Protein AF-0000000067418718 (afdb_homodimer)

pLDDT: mean 87.67, std 13.24, range [21.64, 98.5]

Structure (mmCIF, N/CA/C/O backbone):
data_AF-0000000067418718-model_v1
#
loop_
_entity.id
_entity.type
_entity.pdbx_description
1 polymer 'Predicted protein'
#
loop_
_atom_site.group_PDB
_atom_site.id
_atom_site.type_symbol
_atom_site.label_atom_id
_atom_site.label_alt_id
_atom_site.label_comp_id
_atom_site.label_asym_id
_atom_site.label_entity_id
_atom_site.label_seq_id
_atom_site.pdbx_PDB_ins_code
_atom_site.Cartn_x
_atom_site.Cartn_y
_atom_site.Cartn_z
_atom_site.occupancy
_atom_site.B_iso_or_equiv
_atom_site.auth_seq_id
_atom_site.auth_comp_id
_atom_site.auth_asym_id
_atom_site.auth_atom_id
_atom_site.pdbx_PDB_model_num
ATOM 1 N N . MET A 1 1 ? -21.562 29.672 50.312 1 37.53 1 MET A N 1
ATOM 2 C CA . MET A 1 1 ? -21.938 28.359 49.812 1 37.53 1 MET A CA 1
ATOM 3 C C . MET A 1 1 ? -20.859 27.797 48.875 1 37.53 1 MET A C 1
ATOM 5 O O . MET A 1 1 ? -20.484 28.453 47.906 1 37.53 1 MET A O 1
ATOM 9 N N . GLU A 1 2 ? -19.953 27.062 49.281 1 53.44 2 GLU A N 1
ATOM 10 C CA . GLU A 1 2 ? -18.703 26.547 48.75 1 53.44 2 GLU A CA 1
ATOM 11 C C . GLU A 1 2 ? -18.953 25.797 47.438 1 53.44 2 GLU A C 1
ATOM 13 O O . GLU A 1 2 ? -19.688 24.812 47.406 1 53.44 2 GLU A O 1
ATOM 18 N N . PHE A 1 3 ? -18.938 26.406 46.219 1 62.53 3 PHE A N 1
ATOM 19 C CA . PHE A 1 3 ? -19.281 25.781 44.938 1 62.53 3 PHE A CA 1
ATOM 20 C C . PHE A 1 3 ? -18.203 24.781 44.531 1 62.53 3 PHE A C 1
ATOM 22 O O . PHE A 1 3 ? -17.016 25.125 44.5 1 62.53 3 PHE A O 1
ATOM 29 N N . THR A 1 4 ? -18.562 23.469 44.812 1 78.69 4 THR A N 1
ATOM 30 C CA . THR A 1 4 ? -17.688 22.375 44.375 1 78.69 4 THR A CA 1
ATOM 31 C C . THR A 1 4 ? -18.172 21.797 43.062 1 78.69 4 THR A C 1
ATOM 33 O O . THR A 1 4 ? -19.375 21.625 42.844 1 78.69 4 THR A O 1
ATOM 36 N N . SER A 1 5 ? -17.266 21.812 42.094 1 85.75 5 SER A N 1
ATOM 37 C CA . SER A 1 5 ? -17.594 21.188 40.812 1 85.75 5 SER A CA 1
ATOM 38 C C . SER A 1 5 ? -16.875 19.859 40.656 1 85.75 5 SER A C 1
ATOM 40 O O . SER A 1 5 ? -15.719 19.719 41.062 1 85.75 5 SER A O 1
ATOM 42 N N . LEU A 1 6 ? -17.656 18.828 40.219 1 87.88 6 LEU A N 1
ATOM 43 C CA . LEU A 1 6 ? -17.109 17.516 39.938 1 87.88 6 LEU A CA 1
ATOM 44 C C . LEU A 1 6 ? -17.172 17.219 38.438 1 87.88 6 LEU A C 1
ATOM 46 O O . LEU A 1 6 ? -18.234 17.312 37.812 1 87.88 6 LEU A O 1
ATOM 50 N N . ILE A 1 7 ? -16.031 16.984 37.844 1 90.81 7 ILE A N 1
ATOM 51 C CA . ILE A 1 7 ? -15.945 16.672 36.438 1 90.81 7 ILE A CA 1
ATOM 52 C C . ILE A 1 7 ? -15.367 15.273 36.25 1 90.81 7 ILE A C 1
ATOM 54 O O . ILE A 1 7 ? -14.305 14.961 36.781 1 90.81 7 ILE A O 1
ATOM 58 N N . VAL A 1 8 ? -16.031 14.422 35.531 1 91.56 8 VAL A N 1
ATOM 59 C CA . VAL A 1 8 ? -15.547 13.086 35.188 1 91.56 8 VAL A CA 1
ATOM 60 C C . VAL A 1 8 ? -15.289 13 33.688 1 91.56 8 VAL A C 1
ATOM 62 O O . VAL A 1 8 ? -16.188 13.266 32.875 1 91.56 8 VAL A O 1
ATOM 65 N N . GLU A 1 9 ? -14.07 12.734 33.375 1 92.69 9 GLU A N 1
ATOM 66 C CA . GLU A 1 9 ? -13.672 12.664 31.984 1 92.69 9 GLU A CA 1
ATOM 67 C C . GLU A 1 9 ? -12.977 11.344 31.672 1 92.69 9 GLU A C 1
ATOM 69 O O . GLU A 1 9 ? -12.422 10.703 32.562 1 92.69 9 GLU A O 1
ATOM 74 N N . ARG A 1 10 ? -13.062 10.93 30.469 1 89.62 10 ARG A N 1
ATOM 75 C CA . ARG A 1 10 ? -12.32 9.789 29.938 1 89.62 10 ARG A CA 1
ATOM 76 C C . ARG A 1 10 ? -11.242 10.227 28.969 1 89.62 10 ARG A C 1
ATOM 78 O O . ARG A 1 10 ? -11.508 10.977 28.031 1 89.62 10 ARG A O 1
ATOM 85 N N . ASP A 1 11 ? -10.062 9.836 29.219 1 82.88 11 ASP A N 1
ATOM 86 C CA . ASP A 1 11 ? -8.969 10.258 28.344 1 82.88 11 ASP A CA 1
ATOM 87 C C . ASP A 1 11 ? -8.828 9.328 27.141 1 82.88 11 ASP A C 1
ATOM 89 O O . ASP A 1 11 ? -9.641 8.43 26.953 1 82.88 11 ASP A O 1
ATOM 93 N N . ASP A 1 12 ? -7.855 9.656 26.266 1 74.5 12 ASP A N 1
ATOM 94 C CA . ASP A 1 12 ? -7.656 8.945 25 1 74.5 12 ASP A CA 1
ATOM 95 C C . ASP A 1 12 ? -7.199 7.508 25.266 1 74.5 12 ASP A C 1
ATOM 97 O O . ASP A 1 12 ? -7.293 6.656 24.375 1 74.5 12 ASP A O 1
ATOM 101 N N . THR A 1 13 ? -6.77 7.184 26.422 1 67.31 13 THR A N 1
ATOM 102 C CA . THR A 1 13 ? -6.391 5.824 26.797 1 67.31 13 THR A CA 1
ATOM 103 C C . THR A 1 13 ? -7.535 5.117 27.516 1 67.31 13 THR A C 1
ATOM 105 O O . THR A 1 13 ? -7.344 4.043 28.078 1 67.31 13 THR A O 1
ATOM 108 N N . ASN A 1 14 ? -8.703 5.73 27.625 1 73.75 14 ASN A N 1
ATOM 109 C CA . ASN A 1 14 ? -9.93 5.203 28.203 1 73.75 14 ASN A CA 1
ATOM 110 C C . ASN A 1 14 ? -9.875 5.195 29.719 1 73.75 14 ASN A C 1
ATOM 112 O O . ASN A 1 14 ? -10.578 4.414 30.375 1 73.75 14 ASN A O 1
ATOM 116 N N . ARG A 1 15 ? -9 6.031 30.312 1 77.81 15 ARG A N 1
ATOM 117 C CA . ARG A 1 15 ? -8.969 6.188 31.766 1 77.81 15 ARG A CA 1
ATOM 118 C C . ARG A 1 15 ? -9.953 7.254 32.219 1 77.81 15 ARG A C 1
ATOM 120 O O . ARG A 1 15 ? -10.031 8.336 31.625 1 77.81 15 ARG A O 1
ATOM 127 N N . LYS A 1 16 ? -10.688 6.828 33.219 1 88.62 16 LYS A N 1
ATOM 128 C CA . LYS A 1 16 ? -11.633 7.777 33.812 1 88.62 16 LYS A CA 1
ATOM 129 C C . LYS A 1 16 ? -10.969 8.648 34.875 1 88.62 16 LYS A C 1
ATOM 131 O O . LYS A 1 16 ? -10.375 8.125 35.812 1 88.62 16 LYS A O 1
ATOM 136 N N . ILE A 1 17 ? -10.992 9.93 34.625 1 89.12 17 ILE A N 1
ATOM 137 C CA . ILE A 1 17 ? -10.375 10.883 35.562 1 89.12 17 ILE A CA 1
ATOM 138 C C . ILE A 1 17 ? -11.453 11.742 36.219 1 89.12 17 ILE A C 1
ATOM 140 O O . ILE A 1 17 ? -12.297 12.328 35.531 1 89.12 17 ILE A O 1
ATOM 144 N N . GLU A 1 18 ? -11.469 11.664 37.5 1 90.12 18 GLU A N 1
ATOM 145 C CA . GLU A 1 18 ? -12.375 12.523 38.281 1 90.12 18 GLU A CA 1
ATOM 146 C C . GLU A 1 18 ? -11.648 13.75 38.812 1 90.12 18 GLU A C 1
ATOM 148 O O . GLU A 1 18 ? -10.633 13.617 39.5 1 90.12 18 GLU A O 1
ATOM 153 N N . THR A 1 19 ? -12.102 14.914 38.406 1 89.31 19 THR A N 1
ATOM 154 C CA . THR A 1 19 ? -11.508 16.156 38.875 1 89.31 19 THR A CA 1
ATOM 155 C C . THR A 1 19 ? -12.508 16.938 39.75 1 89.31 19 THR A C 1
ATOM 157 O O . THR A 1 19 ? -13.609 17.25 39.281 1 89.31 19 THR A O 1
ATOM 160 N N . ARG A 1 20 ? -12.109 17.172 40.969 1 87.31 20 ARG A N 1
ATOM 161 C CA . ARG A 1 20 ? -12.898 17.984 41.875 1 87.31 20 ARG A CA 1
ATOM 162 C C . ARG A 1 20 ? -12.305 19.375 42.031 1 87.31 20 ARG A C 1
ATOM 164 O O . ARG A 1 20 ? -11.117 19.516 42.312 1 87.31 20 ARG A O 1
ATOM 171 N N . ILE A 1 21 ? -13.094 20.328 41.719 1 84.5 21 ILE A N 1
ATOM 172 C CA . ILE A 1 21 ? -12.633 21.703 41.844 1 84.5 21 ILE A CA 1
ATOM 173 C C . ILE A 1 21 ? -13.305 22.375 43.031 1 84.5 21 ILE A C 1
ATOM 175 O O . ILE A 1 21 ? -14.531 22.5 43.062 1 84.5 21 ILE A O 1
ATOM 179 N N . LYS A 1 22 ? -12.523 22.656 44.031 1 78.88 22 LYS A N 1
ATOM 180 C CA . LYS A 1 22 ? -12.984 23.328 45.25 1 78.88 22 LYS A CA 1
ATOM 181 C C . LYS A 1 22 ? -12.125 24.562 45.531 1 78.88 22 LYS A C 1
ATOM 183 O O . LYS A 1 22 ? -10.898 24.469 45.594 1 78.88 22 LYS A O 1
ATOM 188 N N . ASN A 1 23 ? -12.773 25.672 45.875 1 72 23 ASN A N 1
ATOM 189 C CA . ASN A 1 23 ? -12.133 26.938 46.25 1 72 23 ASN A CA 1
ATOM 190 C C . ASN A 1 23 ? -10.898 27.219 45.375 1 72 23 ASN A C 1
ATOM 192 O O . ASN A 1 23 ? -9.836 27.547 45.906 1 72 23 ASN A O 1
ATOM 196 N N . GLY A 1 24 ? -11.07 26.969 44 1 67.12 24 GLY A N 1
ATOM 197 C CA . GLY A 1 24 ? -10 27.312 43.062 1 67.12 24 GLY A CA 1
ATOM 198 C C . GLY A 1 24 ? -8.938 26.234 42.969 1 67.12 24 GLY A C 1
ATOM 199 O O . GLY A 1 24 ? -7.984 26.375 42.188 1 67.12 24 GLY A O 1
ATOM 200 N N . LYS A 1 25 ? -8.992 25.219 43.781 1 77.75 25 LYS A N 1
ATOM 201 C CA . LYS A 1 25 ? -8.023 24.141 43.719 1 77.75 25 LYS A CA 1
ATOM 202 C C . LYS A 1 25 ? -8.625 22.891 43.062 1 77.75 25 LYS A C 1
ATOM 204 O O . LYS A 1 25 ? -9.727 22.484 43.438 1 77.75 25 LYS A O 1
ATOM 209 N N . ALA A 1 26 ? -7.988 22.469 41.969 1 81.75 26 ALA A N 1
ATOM 210 C CA . ALA A 1 26 ? -8.438 21.266 41.281 1 81.75 26 ALA A CA 1
ATOM 211 C C . ALA A 1 26 ? -7.715 20.031 41.781 1 81.75 26 ALA A C 1
ATOM 213 O O . ALA A 1 26 ? -6.488 20.016 41.906 1 81.75 26 ALA A O 1
ATOM 214 N N . THR A 1 27 ? -8.406 19.031 42.344 1 82.62 27 THR A N 1
ATOM 215 C CA . THR A 1 27 ? -7.852 17.75 42.719 1 82.62 27 THR A CA 1
ATOM 216 C C . THR A 1 27 ? -8.25 16.656 41.719 1 82.62 27 THR A C 1
ATOM 218 O O . THR A 1 27 ? -9.43 16.516 41.406 1 82.62 27 THR A O 1
ATOM 221 N N . ARG A 1 28 ? -7.195 16.141 41.125 1 83.69 28 ARG A N 1
ATOM 222 C CA . ARG A 1 28 ? -7.422 15.109 40.125 1 83.69 28 ARG A CA 1
ATOM 223 C C . ARG A 1 28 ? -7.25 13.719 40.719 1 83.69 28 ARG A C 1
ATOM 225 O O . ARG A 1 28 ? -6.305 13.469 41.469 1 83.69 28 ARG A O 1
ATOM 232 N N . GLY A 1 29 ? -8.242 12.852 40.656 1 77.31 29 GLY A N 1
ATOM 233 C CA . GLY A 1 29 ? -8.148 11.453 41.062 1 77.31 29 GLY A CA 1
ATOM 234 C C . GLY A 1 29 ? -8.5 10.492 39.938 1 77.31 29 GLY A C 1
ATOM 235 O O . GLY A 1 29 ? -9.375 10.773 39.125 1 77.31 29 GLY A O 1
ATOM 236 N N . GLU A 1 30 ? -7.629 9.562 39.625 1 73.56 30 GLU A N 1
ATOM 237 C CA . GLU A 1 30 ? -7.914 8.5 38.656 1 73.56 30 GLU A CA 1
ATOM 238 C C . GLU A 1 30 ? -8.898 7.488 39.25 1 73.56 30 GLU A C 1
ATOM 240 O O . GLU A 1 30 ? -8.773 7.082 40.406 1 73.56 30 GLU A O 1
ATOM 245 N N . VAL A 1 31 ? -10.094 7.453 38.688 1 62.5 31 VAL A N 1
ATOM 246 C CA . VAL A 1 31 ? -10.953 6.348 39.094 1 62.5 31 VAL A CA 1
ATOM 247 C C . VAL A 1 31 ? -10.406 5.035 38.531 1 62.5 31 VAL A C 1
ATOM 249 O O . VAL A 1 31 ? -10.422 4.824 37.312 1 62.5 31 VAL A O 1
ATOM 252 N N . LEU A 1 32 ? -9.352 4.66 38.969 1 51.22 32 LEU A N 1
ATOM 253 C CA . LEU A 1 32 ? -8.812 3.379 38.5 1 51.22 32 LEU A CA 1
ATOM 254 C C . LEU A 1 32 ? -9.891 2.297 38.531 1 51.22 32 LEU A C 1
ATOM 256 O O . LEU A 1 32 ? -10.617 2.172 39.531 1 51.22 32 LEU A O 1
ATOM 260 N N . ASP A 1 33 ? -10.531 1.974 37.469 1 46.59 33 ASP A N 1
ATOM 261 C CA . ASP A 1 33 ? -11.148 0.666 37.656 1 46.59 33 ASP A CA 1
ATOM 262 C C . ASP A 1 33 ? -10.258 -0.262 38.469 1 46.59 33 ASP A C 1
ATOM 264 O O . ASP A 1 33 ? -9.031 -0.227 38.344 1 46.59 33 ASP A O 1
ATOM 268 N N . ALA A 1 34 ? -10.719 -0.677 39.594 1 40.41 34 ALA A N 1
ATOM 269 C CA . ALA A 1 34 ? -10.062 -1.543 40.562 1 40.41 34 ALA A CA 1
ATOM 270 C C . ALA A 1 34 ? -9.148 -2.555 39.875 1 40.41 34 ALA A C 1
ATOM 272 O O . ALA A 1 34 ? -8.305 -3.182 40.531 1 40.41 34 ALA A O 1
ATOM 273 N N . HIS A 1 35 ? -9.578 -3.051 38.688 1 40.84 35 HIS A N 1
ATOM 274 C CA . HIS A 1 35 ? -8.891 -4.258 38.25 1 40.84 35 HIS A CA 1
ATOM 275 C C . HIS A 1 35 ? -7.512 -3.934 37.688 1 40.84 35 HIS A C 1
ATOM 277 O O . HIS A 1 35 ? -6.887 -4.777 37.031 1 40.84 35 HIS A O 1
ATOM 283 N N . SER A 1 36 ? -7.223 -2.734 37.469 1 44.38 36 SER A N 1
ATOM 284 C CA . SER A 1 36 ? -5.891 -2.559 36.875 1 44.38 36 SER A CA 1
ATOM 285 C C . SER A 1 36 ? -4.805 -2.955 37.875 1 44.38 36 SER A C 1
ATOM 287 O O . SER A 1 36 ? -4.457 -2.18 38.781 1 44.38 36 SER A O 1
ATOM 289 N N . ASN A 1 37 ? -4.93 -4.035 38.469 1 41.25 37 ASN A N 1
ATOM 290 C CA . ASN A 1 37 ? -3.863 -4.566 39.312 1 41.25 37 ASN A CA 1
ATOM 291 C C . ASN A 1 37 ? -2.488 -4.332 38.688 1 41.25 37 ASN A C 1
ATOM 293 O O . ASN A 1 37 ? -2.352 -4.316 37.469 1 41.25 37 ASN A O 1
ATOM 297 N N . ARG A 1 38 ? -1.565 -3.973 39.562 1 44.06 38 ARG A N 1
ATOM 298 C CA . ARG A 1 38 ? -0.116 -3.857 39.438 1 44.06 38 ARG A CA 1
ATOM 299 C C . ARG A 1 38 ? 0.458 -5.039 38.656 1 44.06 38 ARG A C 1
ATOM 301 O O . ARG A 1 38 ? 0.687 -6.109 39.25 1 44.06 38 ARG A O 1
ATOM 308 N N . LEU A 1 39 ? -0.066 -5.387 37.594 1 47.78 39 LEU A N 1
ATOM 309 C CA . LEU A 1 39 ? 0.709 -6.484 37.031 1 47.78 39 LEU A CA 1
ATOM 310 C C . LEU A 1 39 ? 2.205 -6.219 37.156 1 47.78 39 LEU A C 1
ATOM 312 O O . LEU A 1 39 ? 2.648 -5.07 37.062 1 47.78 39 LEU A O 1
ATOM 316 N N . ARG A 1 40 ? 2.99 -7.059 37.719 1 54.81 40 ARG A N 1
ATOM 317 C CA . ARG A 1 40 ? 4.441 -7.152 37.812 1 54.81 40 ARG A CA 1
ATOM 318 C C . ARG A 1 40 ? 5.125 -6.734 36.531 1 54.81 40 ARG A C 1
ATOM 320 O O . ARG A 1 40 ? 4.543 -6.844 35.438 1 54.81 40 ARG A O 1
ATOM 327 N N . GLY A 1 41 ? 6.234 -6.055 36.656 1 58.19 41 GLY A N 1
ATOM 328 C CA . GLY A 1 41 ? 7.078 -5.488 35.625 1 58.19 41 GLY A CA 1
ATOM 329 C C . GLY A 1 41 ? 7.137 -6.34 34.375 1 58.19 41 GLY A C 1
ATOM 330 O O . GLY A 1 41 ? 6.926 -5.836 33.25 1 58.19 41 GLY A O 1
ATOM 331 N N . HIS A 1 42 ? 7.391 -7.629 34.594 1 66.5 42 HIS A N 1
ATOM 332 C CA . HIS A 1 42 ? 7.512 -8.531 33.438 1 66.5 42 HIS A CA 1
ATOM 333 C C . HIS A 1 42 ? 6.172 -8.703 32.75 1 66.5 42 HIS A C 1
ATOM 335 O O . HIS A 1 42 ? 6.125 -8.773 31.516 1 66.5 42 HIS A O 1
ATOM 341 N N . ARG A 1 43 ? 5.074 -8.727 33.531 1 64.75 43 ARG A N 1
ATOM 342 C CA . ARG A 1 43 ? 3.754 -8.883 32.938 1 64.75 43 ARG A CA 1
ATOM 343 C C . ARG A 1 43 ? 3.348 -7.637 32.156 1 64.75 43 ARG A C 1
ATOM 345 O O . ARG A 1 43 ? 2.686 -7.73 31.125 1 64.75 43 ARG A O 1
ATOM 352 N N . ARG A 1 44 ? 3.936 -6.594 32.594 1 64.94 44 ARG A N 1
ATOM 353 C CA . ARG A 1 44 ? 3.658 -5.344 31.906 1 64.94 44 ARG A CA 1
ATOM 354 C C . ARG A 1 44 ? 4.352 -5.309 30.547 1 64.94 44 ARG A C 1
ATOM 356 O O . ARG A 1 44 ? 3.771 -4.844 29.562 1 64.94 44 ARG A O 1
ATOM 363 N N . VAL A 1 45 ? 5.594 -5.84 30.609 1 70.56 45 VAL A N 1
ATOM 364 C CA . VAL A 1 45 ? 6.352 -5.863 29.359 1 70.56 45 VAL A CA 1
ATOM 365 C C . VAL A 1 45 ? 5.703 -6.836 28.375 1 70.56 45 VAL A C 1
ATOM 367 O O . VAL A 1 45 ? 5.547 -6.527 27.188 1 70.56 45 VAL A O 1
ATOM 370 N N . LEU A 1 46 ? 5.34 -7.953 28.906 1 71.81 46 LEU A N 1
ATOM 371 C CA . LEU A 1 46 ? 4.699 -8.945 28.047 1 71.81 46 LEU A CA 1
ATOM 372 C C . LEU A 1 46 ? 3.371 -8.422 27.516 1 71.81 46 LEU A C 1
ATOM 374 O O . LEU A 1 46 ? 3.014 -8.688 26.359 1 71.81 46 LEU A O 1
ATOM 378 N N . ASP A 1 47 ? 2.77 -7.75 28.328 1 73.69 47 ASP A N 1
ATOM 379 C CA . ASP A 1 47 ? 1.504 -7.16 27.906 1 73.69 47 ASP A CA 1
ATOM 380 C C . ASP A 1 47 ? 1.723 -6.102 26.828 1 73.69 47 ASP A C 1
ATOM 382 O O . ASP A 1 47 ? 0.937 -6 25.891 1 73.69 47 ASP A O 1
ATOM 386 N N . LEU A 1 48 ? 2.783 -5.441 26.984 1 69.25 48 LEU A N 1
ATOM 387 C CA . LEU A 1 48 ? 3.115 -4.43 25.984 1 69.25 48 LEU A CA 1
ATOM 388 C C . LEU A 1 48 ? 3.498 -5.082 24.656 1 69.25 48 LEU A C 1
ATOM 390 O O . LEU A 1 48 ? 3.047 -4.648 23.594 1 69.25 48 LEU A O 1
ATOM 394 N N . ILE A 1 49 ? 4.281 -6.098 24.766 1 74.81 49 ILE A N 1
ATOM 395 C CA . ILE A 1 49 ? 4.719 -6.812 23.578 1 74.81 49 ILE A CA 1
ATOM 396 C C . ILE A 1 49 ? 3.512 -7.43 22.875 1 74.81 49 ILE A C 1
ATOM 398 O O . ILE A 1 49 ? 3.391 -7.348 21.641 1 74.81 49 ILE A O 1
ATOM 402 N N . SER A 1 50 ? 2.701 -7.949 23.703 1 76.62 50 SER A N 1
ATOM 403 C CA . SER A 1 50 ? 1.499 -8.555 23.141 1 76.62 50 SER A CA 1
ATOM 404 C C . SER A 1 50 ? 0.608 -7.512 22.484 1 76.62 50 SER A C 1
ATOM 406 O O . SER A 1 50 ? 0.053 -7.758 21.406 1 76.62 50 SER A O 1
ATOM 408 N N . LYS A 1 51 ? 0.608 -6.43 23.094 1 73.38 51 LYS A N 1
ATOM 409 C CA . LYS A 1 51 ? -0.238 -5.363 22.562 1 73.38 51 LYS A CA 1
ATOM 410 C C . LYS A 1 51 ? 0.344 -4.781 21.281 1 73.38 51 LYS A C 1
ATOM 412 O O . LYS A 1 51 ? -0.399 -4.371 20.391 1 73.38 51 LYS A O 1
ATOM 417 N N . VAL A 1 52 ? 1.573 -4.953 21.203 1 76.38 52 VAL A N 1
ATOM 418 C CA . VAL A 1 52 ? 2.24 -4.324 20.062 1 76.38 52 VAL A CA 1
ATOM 419 C C . VAL A 1 52 ? 2.334 -5.316 18.906 1 76.38 52 VAL A C 1
ATOM 421 O O . VAL A 1 52 ? 2.25 -4.93 17.734 1 76.38 52 VAL A O 1
ATOM 424 N N . PHE A 1 53 ? 2.342 -6.59 19.234 1 84 53 PHE A N 1
ATOM 425 C CA . PHE A 1 53 ? 2.699 -7.52 18.172 1 84 53 PHE A CA 1
ATOM 426 C C . PHE A 1 53 ? 1.529 -8.438 17.844 1 84 53 PHE A C 1
ATOM 428 O O . PHE A 1 53 ? 1.522 -9.086 16.797 1 84 53 PHE A O 1
ATOM 435 N N . LEU A 1 54 ? 0.552 -8.516 18.719 1 86.31 54 LEU A N 1
ATOM 436 C CA . LEU A 1 54 ? -0.565 -9.414 18.453 1 86.31 54 LEU A CA 1
ATOM 437 C C . LEU A 1 54 ? -1.834 -8.625 18.141 1 86.31 54 LEU A C 1
ATOM 439 O O . LEU A 1 54 ? -2.064 -7.559 18.703 1 86.31 54 LEU A O 1
ATOM 443 N N . PRO A 1 55 ? -2.607 -9.203 17.25 1 86.5 55 PRO A N 1
ATOM 444 C CA . PRO A 1 55 ? -3.857 -8.508 16.922 1 86.5 55 PRO A CA 1
ATOM 445 C C . PRO A 1 55 ? -4.848 -8.492 18.078 1 86.5 55 PRO A C 1
ATOM 447 O O . PRO A 1 55 ? -4.793 -9.352 18.953 1 86.5 55 PRO A O 1
ATOM 450 N N . ALA A 1 56 ? -5.73 -7.531 18.062 1 82.62 56 ALA A N 1
ATOM 451 C CA . ALA A 1 56 ? -6.773 -7.43 19.078 1 82.62 56 ALA A CA 1
ATOM 452 C C . ALA A 1 56 ? -7.684 -8.656 19.062 1 82.62 56 ALA A C 1
ATOM 454 O O . ALA A 1 56 ? -8.094 -9.109 17.984 1 82.62 56 ALA A O 1
ATOM 455 N N . GLY A 1 57 ? -7.891 -9.148 20.266 1 83.44 57 GLY A N 1
ATOM 456 C CA . GLY A 1 57 ? -8.773 -10.297 20.359 1 83.44 57 GLY A CA 1
ATOM 457 C C . GLY A 1 57 ? -8.055 -11.625 20.188 1 83.44 57 GLY A C 1
ATOM 458 O O . GLY A 1 57 ? -8.68 -12.688 20.219 1 83.44 57 GLY A O 1
ATOM 459 N N . TYR A 1 58 ? -6.793 -11.617 19.922 1 86.25 58 TYR A N 1
ATOM 460 C CA . TYR A 1 58 ? -6.035 -12.859 19.844 1 86.25 58 TYR A CA 1
ATOM 461 C C . TYR A 1 58 ? -6.328 -13.758 21.047 1 86.25 58 TYR A C 1
ATOM 463 O O . TYR A 1 58 ? -6.43 -13.273 22.172 1 86.25 58 TYR A O 1
ATOM 471 N N . PRO A 1 59 ? -6.504 -14.938 20.75 1 87.88 59 PRO A N 1
ATOM 472 C CA . PRO A 1 59 ? -6.223 -15.742 19.562 1 87.88 59 PRO A CA 1
ATOM 473 C C . PRO A 1 59 ? -7.461 -15.969 18.688 1 87.88 59 PRO A C 1
ATOM 475 O O . PRO A 1 59 ? -7.352 -16.438 17.562 1 87.88 59 PRO A O 1
ATOM 478 N N . ASP A 1 60 ? -8.602 -15.539 19.156 1 89.56 60 ASP A N 1
ATOM 479 C CA . ASP A 1 60 ? -9.852 -15.883 18.469 1 89.56 60 ASP A CA 1
ATOM 480 C C . ASP A 1 60 ? -10.078 -14.984 17.25 1 89.56 60 ASP A C 1
ATOM 482 O O . ASP A 1 60 ? -10.938 -15.273 16.422 1 89.56 60 ASP A O 1
ATOM 486 N N . SER A 1 61 ? -9.25 -13.977 17.156 1 90.19 61 SER A N 1
ATOM 487 C CA . SER A 1 61 ? -9.414 -13.008 16.078 1 90.19 61 SER A CA 1
ATOM 488 C C . SER A 1 61 ? -8.602 -13.406 14.852 1 90.19 61 SER A C 1
ATOM 490 O O . SER A 1 61 ? -8.633 -12.719 13.828 1 90.19 61 SER A O 1
ATOM 492 N N . VAL A 1 62 ? -7.848 -14.555 14.992 1 94.25 62 VAL A N 1
ATOM 493 C CA . VAL A 1 62 ? -7.012 -14.984 13.875 1 94.25 62 VAL A CA 1
ATOM 494 C C . VAL A 1 62 ? -7.133 -16.5 13.688 1 94.25 62 VAL A C 1
ATOM 496 O O . VAL A 1 62 ? -7.676 -17.188 14.547 1 94.25 62 VAL A O 1
ATOM 499 N N . SER A 1 63 ? -6.699 -16.938 12.523 1 94.31 63 SER A N 1
ATOM 500 C CA . SER A 1 63 ? -6.684 -18.375 12.281 1 94.31 63 SER A CA 1
ATOM 501 C C . SER A 1 63 ? -5.676 -19.078 13.188 1 94.31 63 SER A C 1
ATOM 503 O O . SER A 1 63 ? -4.695 -18.469 13.617 1 94.31 63 SER A O 1
ATOM 505 N N . PRO A 1 64 ? -5.852 -20.312 13.445 1 93.38 64 PRO A N 1
ATOM 506 C CA . PRO A 1 64 ? -5.039 -21.047 14.43 1 93.38 64 PRO A CA 1
ATOM 507 C C . PRO A 1 64 ? -3.572 -21.141 14.016 1 93.38 64 PRO A C 1
ATOM 509 O O . PRO A 1 64 ? -2.695 -21.312 14.867 1 93.38 64 PRO A O 1
ATOM 512 N N . ASP A 1 65 ? -3.295 -21.109 12.805 1 95.38 65 ASP A N 1
ATOM 513 C CA . ASP A 1 65 ? -1.924 -21.281 12.328 1 95.38 65 ASP A CA 1
ATOM 514 C C . ASP A 1 65 ? -1.178 -19.938 12.336 1 95.38 65 ASP A C 1
ATOM 516 O O . ASP A 1 65 ? -0.013 -19.875 11.938 1 95.38 65 ASP A O 1
ATOM 520 N N . TYR A 1 66 ? -1.733 -18.906 12.883 1 95.75 66 TYR A N 1
ATOM 521 C CA . TYR A 1 66 ? -1.206 -17.547 12.844 1 95.75 66 TYR A CA 1
ATOM 522 C C . TYR A 1 66 ? 0.115 -17.453 13.594 1 95.75 66 TYR A C 1
ATOM 524 O O . TYR A 1 66 ? 1.121 -17 13.039 1 95.75 66 TYR A O 1
ATOM 532 N N . LEU A 1 67 ? 0.127 -17.891 14.781 1 94.62 67 LEU A N 1
ATOM 533 C CA . LEU A 1 67 ? 1.292 -17.688 15.633 1 94.62 67 LEU A CA 1
ATOM 534 C C . LEU A 1 67 ? 2.494 -18.469 15.109 1 94.62 67 LEU A C 1
ATOM 536 O O . LEU A 1 67 ? 3.607 -17.953 15.07 1 94.62 67 LEU A O 1
ATOM 540 N N . ARG A 1 68 ? 2.281 -19.656 14.789 1 95.81 68 ARG A N 1
ATOM 541 C CA . ARG A 1 68 ? 3.367 -20.469 14.25 1 95.81 68 ARG A CA 1
ATOM 542 C C . ARG A 1 68 ? 3.988 -19.812 13.023 1 95.81 68 ARG A C 1
ATOM 544 O O . ARG A 1 68 ? 5.211 -19.719 12.914 1 95.81 68 ARG A O 1
ATOM 551 N N . TYR A 1 69 ? 3.123 -19.391 12.156 1 96.75 69 TYR A N 1
ATOM 552 C CA . TYR A 1 69 ? 3.611 -18.734 10.945 1 96.75 69 TYR A CA 1
ATOM 553 C C . TYR A 1 69 ? 4.383 -17.469 11.281 1 96.75 69 TYR A C 1
ATOM 555 O O . TYR A 1 69 ? 5.441 -17.203 10.703 1 96.75 69 TYR A O 1
ATOM 563 N N . GLN A 1 70 ? 3.887 -16.719 12.234 1 94.88 70 GLN A N 1
ATOM 564 C CA . GLN A 1 70 ? 4.5 -15.445 12.586 1 94.88 70 GLN A CA 1
ATOM 565 C C . GLN A 1 70 ? 5.883 -15.648 13.203 1 94.88 70 GLN A C 1
ATOM 567 O O . GLN A 1 70 ? 6.801 -14.875 12.953 1 94.88 70 GLN A O 1
ATOM 572 N N . ILE A 1 71 ? 6.039 -16.641 13.953 1 95 71 ILE A N 1
ATOM 573 C CA . ILE A 1 71 ? 7.324 -16.938 14.578 1 95 71 ILE A CA 1
ATOM 574 C C . ILE A 1 71 ? 8.344 -17.312 13.5 1 95 71 ILE A C 1
ATOM 576 O O . ILE A 1 71 ? 9.461 -16.797 13.484 1 95 71 ILE A O 1
ATOM 580 N N . LEU A 1 72 ? 7.973 -18.156 12.633 1 97.12 72 LEU A N 1
ATOM 581 C CA . LEU A 1 72 ? 8.859 -18.578 11.555 1 97.12 72 LEU A CA 1
ATOM 582 C C . LEU A 1 72 ? 9.172 -17.422 10.617 1 97.12 72 LEU A C 1
ATOM 584 O O . LEU A 1 72 ? 10.305 -17.281 10.148 1 97.12 72 LEU A O 1
ATOM 588 N N . ASN A 1 73 ? 8.133 -16.641 10.414 1 95.12 73 ASN A N 1
ATOM 589 C CA . ASN A 1 73 ? 8.328 -15.453 9.578 1 95.12 73 ASN A CA 1
ATOM 590 C C . ASN A 1 73 ? 9.336 -14.492 10.203 1 95.12 73 ASN A C 1
ATOM 592 O O . ASN A 1 73 ? 10.148 -13.898 9.492 1 95.12 73 ASN A O 1
ATOM 596 N N . ALA A 1 74 ? 9.305 -14.359 11.469 1 93.75 74 ALA A N 1
ATOM 597 C CA . ALA A 1 74 ? 10.266 -13.5 12.172 1 93.75 74 ALA A CA 1
ATOM 598 C C . ALA A 1 74 ? 11.68 -14.062 12.07 1 93.75 74 ALA A C 1
ATOM 600 O O . ALA A 1 74 ? 12.633 -13.32 11.828 1 93.75 74 ALA A O 1
ATOM 601 N N . LEU A 1 75 ? 11.812 -15.305 12.188 1 94.62 75 LEU A N 1
ATOM 602 C CA . LEU A 1 75 ? 13.117 -15.953 12.133 1 94.62 75 LEU A CA 1
ATOM 603 C C . LEU A 1 75 ? 13.734 -15.812 10.742 1 94.62 75 LEU A C 1
ATOM 605 O O . LEU A 1 75 ? 14.914 -15.477 10.617 1 94.62 75 LEU A O 1
ATOM 609 N N . GLN A 1 76 ? 12.922 -16.109 9.766 1 95.75 76 GLN A N 1
ATOM 610 C CA . GLN A 1 76 ? 13.461 -16 8.414 1 95.75 76 GLN A CA 1
ATOM 611 C C . GLN A 1 76 ? 13.797 -14.555 8.062 1 95.75 76 GLN A C 1
ATOM 613 O O . GLN A 1 76 ? 14.734 -14.305 7.309 1 95.75 76 GLN A O 1
ATOM 618 N N . ALA A 1 77 ? 13.047 -13.57 8.609 1 93.81 77 ALA A N 1
ATOM 619 C CA . ALA A 1 77 ? 13.305 -12.148 8.375 1 93.81 77 ALA A CA 1
ATOM 620 C C . ALA A 1 77 ? 14.68 -11.75 8.906 1 93.81 77 ALA A C 1
ATOM 622 O O . ALA A 1 77 ? 15.367 -10.922 8.305 1 93.81 77 ALA A O 1
ATOM 623 N N . PHE A 1 78 ? 15.055 -12.352 9.969 1 91.38 78 PHE A N 1
ATOM 624 C CA . PHE A 1 78 ? 16.375 -12.102 10.555 1 91.38 78 PHE A CA 1
ATOM 625 C C . PHE A 1 78 ? 17.484 -12.562 9.617 1 91.38 78 PHE A C 1
ATOM 627 O O . PHE A 1 78 ? 18.438 -11.82 9.367 1 91.38 78 PHE A O 1
ATOM 634 N N . CYS A 1 79 ? 17.297 -13.719 9.109 1 93.75 79 CYS A N 1
ATOM 635 C CA . CYS A 1 79 ? 18.25 -14.234 8.133 1 93.75 79 CYS A CA 1
ATOM 636 C C . CYS A 1 79 ? 18.328 -13.328 6.906 1 93.75 79 CYS A C 1
ATOM 638 O O . CYS A 1 79 ? 19.406 -13 6.43 1 93.75 79 CYS A O 1
ATOM 640 N N . ASN A 1 80 ? 17.172 -12.93 6.484 1 94.81 80 ASN A N 1
ATOM 641 C CA . ASN A 1 80 ? 17.078 -12.094 5.297 1 94.81 80 ASN A CA 1
ATOM 642 C C . ASN A 1 80 ? 17.75 -10.742 5.508 1 94.81 80 ASN A C 1
ATOM 644 O O . ASN A 1 80 ? 18.422 -10.234 4.605 1 94.81 80 ASN A O 1
ATOM 648 N N . SER A 1 81 ? 17.625 -10.195 6.656 1 92.62 81 SER A N 1
ATOM 649 C CA . SER A 1 81 ? 18.25 -8.914 6.973 1 92.62 81 SER A CA 1
ATOM 650 C C . SER A 1 81 ? 19.766 -9.008 6.922 1 92.62 81 SER A C 1
ATOM 652 O O . SER A 1 81 ? 20.422 -8.125 6.371 1 92.62 81 SER A O 1
ATOM 654 N N . LEU A 1 82 ? 20.297 -10.047 7.406 1 92.38 82 LEU A N 1
ATOM 655 C CA . LEU A 1 82 ? 21.75 -10.219 7.445 1 92.38 82 LEU A CA 1
ATOM 656 C C . LEU A 1 82 ? 22.312 -10.43 6.043 1 92.38 82 LEU A C 1
ATOM 658 O O . LEU A 1 82 ? 23.297 -9.789 5.668 1 92.38 82 LEU A O 1
ATOM 662 N N . VAL A 1 83 ? 21.688 -11.328 5.363 1 94.81 83 VAL A N 1
ATOM 663 C CA . VAL A 1 83 ? 22.172 -11.562 4.008 1 94.81 83 VAL A CA 1
ATOM 664 C C . VAL A 1 83 ? 22 -10.305 3.17 1 94.81 83 VAL A C 1
ATOM 666 O O . VAL A 1 83 ? 22.828 -10.008 2.299 1 94.81 83 VAL A O 1
ATOM 669 N N . GLY A 1 84 ? 20.938 -9.523 3.441 1 95.06 84 GLY A N 1
ATOM 670 C CA . GLY A 1 84 ? 20.734 -8.25 2.771 1 95.06 84 GLY A CA 1
ATOM 671 C C . GLY A 1 84 ? 21.891 -7.285 2.965 1 95.06 84 GLY A C 1
ATOM 672 O O . GLY A 1 84 ? 22.25 -6.547 2.045 1 95.06 84 GLY A O 1
ATOM 673 N N . LEU A 1 85 ? 22.5 -7.297 4.109 1 95.62 85 LEU A N 1
ATOM 674 C CA . LEU A 1 85 ? 23.625 -6.41 4.387 1 95.62 85 LEU A CA 1
ATOM 675 C C . LEU A 1 85 ? 24.875 -6.867 3.646 1 95.62 85 LEU A C 1
ATOM 677 O O . LEU A 1 85 ? 25.656 -6.039 3.18 1 95.62 85 LEU A O 1
ATOM 681 N N . LEU A 1 86 ? 25.062 -8.164 3.57 1 94.69 86 LEU A N 1
ATOM 682 C CA . LEU A 1 86 ? 26.156 -8.688 2.762 1 94.69 86 LEU A CA 1
ATOM 683 C C . LEU A 1 86 ? 26 -8.273 1.304 1 94.69 86 LEU A C 1
ATOM 685 O O . LEU A 1 86 ? 26.969 -7.828 0.677 1 94.69 86 LEU A O 1
ATOM 689 N N . SER A 1 87 ? 24.828 -8.438 0.889 1 95.5 87 SER A N 1
ATOM 690 C CA . SER A 1 87 ? 24.484 -8.039 -0.473 1 95.5 87 SER A CA 1
ATOM 691 C C . SER A 1 87 ? 24.703 -6.547 -0.689 1 95.5 87 SER A C 1
ATOM 693 O O . SER A 1 87 ? 25.281 -6.141 -1.697 1 95.5 87 SER A O 1
ATOM 695 N N . SER A 1 88 ? 24.25 -5.727 0.203 1 95.44 88 SER A N 1
ATOM 696 C CA . SER A 1 88 ? 24.406 -4.277 0.115 1 95.44 88 SER A CA 1
ATOM 697 C C . SER A 1 88 ? 25.859 -3.867 0.064 1 95.44 88 SER A C 1
ATOM 699 O O . SER A 1 88 ? 26.234 -2.973 -0.699 1 95.44 88 SER A O 1
ATOM 701 N N . ARG A 1 89 ? 26.703 -4.484 0.853 1 96 89 ARG A N 1
ATOM 702 C CA . ARG A 1 89 ? 28.141 -4.191 0.821 1 96 89 ARG A CA 1
ATOM 703 C C . ARG A 1 89 ? 28.734 -4.512 -0.548 1 96 89 ARG A C 1
ATOM 705 O O . ARG A 1 89 ? 29.5 -3.721 -1.093 1 96 89 ARG A O 1
ATOM 712 N N . ALA A 1 90 ? 28.359 -5.629 -1.037 1 95 90 ALA A N 1
ATOM 713 C CA . ALA A 1 90 ? 28.859 -6.055 -2.34 1 95 90 ALA A CA 1
ATOM 714 C C . ALA A 1 90 ? 28.422 -5.098 -3.441 1 95 90 ALA A C 1
ATOM 716 O O . ALA A 1 90 ? 29.172 -4.812 -4.371 1 95 90 ALA A O 1
ATOM 717 N N . ILE A 1 91 ? 27.203 -4.668 -3.383 1 94.69 91 ILE A N 1
ATOM 718 C CA . ILE A 1 91 ? 26.656 -3.732 -4.363 1 94.69 91 ILE A CA 1
ATOM 719 C C . ILE A 1 91 ? 27.469 -2.438 -4.34 1 94.69 91 ILE A C 1
ATOM 721 O O . ILE A 1 91 ? 27.828 -1.906 -5.395 1 94.69 91 ILE A O 1
ATOM 725 N N . LEU A 1 92 ? 27.766 -1.944 -3.146 1 94.81 92 LEU A N 1
ATOM 726 C CA . LEU A 1 92 ? 28.562 -0.728 -3.01 1 94.81 92 LEU A CA 1
ATOM 727 C C . LEU A 1 92 ? 29.969 -0.922 -3.59 1 94.81 92 LEU A C 1
ATOM 729 O O . LEU A 1 92 ? 30.484 -0.032 -4.262 1 94.81 92 LEU A O 1
ATOM 733 N N . GLU A 1 93 ? 30.516 -2.068 -3.352 1 92.94 93 GLU A N 1
ATOM 734 C CA . GLU A 1 93 ? 31.781 -2.408 -3.973 1 92.94 93 GLU A CA 1
ATOM 735 C C . GLU A 1 93 ? 31.672 -2.432 -5.492 1 92.94 93 GLU A C 1
ATOM 737 O O . GLU A 1 93 ? 32.562 -1.925 -6.195 1 92.94 93 GLU A O 1
ATOM 742 N N . GLY A 1 94 ? 30.625 -2.982 -5.922 1 90 94 GLY A N 1
ATOM 743 C CA . GLY A 1 94 ? 30.375 -3.08 -7.352 1 90 94 GLY A CA 1
ATOM 744 C C . GLY A 1 94 ? 30.188 -1.73 -8.016 1 90 94 GLY A C 1
ATOM 745 O O . GLY A 1 94 ? 30.516 -1.562 -9.195 1 90 94 GLY A O 1
ATOM 746 N N . PHE A 1 95 ? 29.75 -0.81 -7.289 1 91.25 95 PHE A N 1
ATOM 747 C CA . PHE A 1 95 ? 29.547 0.537 -7.809 1 91.25 95 PHE A CA 1
ATOM 748 C C . PHE A 1 95 ? 30.859 1.307 -7.863 1 91.25 95 PHE A C 1
ATOM 750 O O . PHE A 1 95 ? 30.922 2.389 -8.453 1 91.25 95 PHE A O 1
ATOM 757 N N . GLY A 1 96 ? 31.891 0.768 -7.215 1 92.56 96 GLY A N 1
ATOM 758 C CA . GLY A 1 96 ? 33.219 1.365 -7.332 1 92.56 96 GLY A CA 1
ATOM 759 C C . GLY A 1 96 ? 33.625 2.109 -6.086 1 92.56 96 GLY A C 1
ATOM 760 O O . GLY A 1 96 ? 34.5 2.99 -6.148 1 92.56 96 GLY A O 1
ATOM 761 N N . VAL A 1 97 ? 32.969 1.775 -4.984 1 94.38 97 VAL A N 1
ATOM 762 C CA . VAL A 1 97 ? 33.469 2.365 -3.736 1 94.38 97 VAL A CA 1
ATOM 763 C C . VAL A 1 97 ? 34.875 1.902 -3.455 1 94.38 97 VAL A C 1
ATOM 765 O O . VAL A 1 97 ? 35.156 0.701 -3.438 1 94.38 97 VAL A O 1
ATOM 768 N N . GLY A 1 98 ? 35.781 2.855 -3.27 1 93 98 GLY A N 1
ATOM 769 C CA . GLY A 1 98 ? 37.156 2.533 -3.004 1 93 98 GLY A CA 1
ATOM 770 C C . GLY A 1 98 ? 37.969 2.299 -4.266 1 93 98 GLY A C 1
ATOM 771 O O . GLY A 1 98 ? 39.188 2.08 -4.203 1 93 98 GLY A O 1
ATOM 772 N N . ASP A 1 99 ? 37.312 2.293 -5.398 1 93.31 99 ASP A N 1
ATOM 773 C CA . ASP A 1 99 ? 37.969 2.084 -6.684 1 93.31 99 ASP A CA 1
ATOM 774 C C . ASP A 1 99 ? 38.281 3.414 -7.375 1 93.31 99 ASP A C 1
ATOM 776 O O . ASP A 1 99 ? 37.375 4.082 -7.859 1 93.31 99 ASP A O 1
ATOM 780 N N . PRO A 1 100 ? 39.5 3.756 -7.5 1 93.88 100 PRO A N 1
ATOM 781 C CA . PRO A 1 100 ? 39.844 5.062 -8.055 1 93.88 100 PRO A CA 1
ATOM 782 C C . PRO A 1 100 ? 39.5 5.191 -9.539 1 93.88 100 PRO A C 1
ATOM 784 O O . PRO A 1 100 ? 39.406 6.305 -10.062 1 93.88 100 PRO A O 1
ATOM 787 N N . SER A 1 101 ? 39.281 4.145 -10.219 1 92.5 101 SER A N 1
ATOM 788 C CA . SER A 1 101 ? 38.938 4.188 -11.633 1 92.5 101 SER A CA 1
ATOM 789 C C . SER A 1 101 ? 37.438 4.375 -11.852 1 92.5 101 SER A C 1
ATOM 791 O O . SER A 1 101 ? 37 4.664 -12.961 1 92.5 101 SER A O 1
ATOM 793 N N . ALA A 1 102 ? 36.688 4.207 -10.805 1 93.38 102 ALA A N 1
ATOM 794 C CA . ALA A 1 102 ? 35.219 4.34 -10.906 1 93.38 102 ALA A CA 1
ATOM 795 C C . ALA A 1 102 ? 34.812 5.801 -10.797 1 93.38 102 ALA A C 1
ATOM 797 O O . ALA A 1 102 ? 35.531 6.625 -10.227 1 93.38 102 ALA A O 1
ATOM 798 N N . THR A 1 103 ? 33.656 6.16 -11.469 1 94.5 103 THR A N 1
ATOM 799 C CA . THR A 1 103 ? 33.062 7.488 -11.352 1 94.5 103 THR A CA 1
ATOM 800 C C . THR A 1 103 ? 31.625 7.402 -10.844 1 94.5 103 THR A C 1
ATOM 802 O O . THR A 1 103 ? 30.922 6.438 -11.133 1 94.5 103 THR A O 1
ATOM 805 N N . ALA A 1 104 ? 31.219 8.414 -10.164 1 94.25 104 ALA A N 1
ATOM 806 C CA . ALA A 1 104 ? 29.859 8.484 -9.648 1 94.25 104 ALA A CA 1
ATOM 807 C C . ALA A 1 104 ? 28.844 8.5 -10.797 1 94.25 104 ALA A C 1
ATOM 809 O O . ALA A 1 104 ? 27.734 7.957 -10.664 1 94.25 104 ALA A O 1
ATOM 810 N N . THR A 1 105 ? 29.203 9.062 -11.875 1 94.44 105 THR A N 1
ATOM 811 C CA . THR A 1 105 ? 28.312 9.133 -13.031 1 94.44 105 THR A CA 1
ATOM 812 C C . THR A 1 105 ? 28.062 7.738 -13.602 1 94.44 105 THR A C 1
ATOM 814 O O . THR A 1 105 ? 26.922 7.371 -13.883 1 94.44 105 THR A O 1
ATOM 817 N N . ASN A 1 106 ? 29.109 6.957 -13.734 1 93.75 106 ASN A N 1
ATOM 818 C CA . ASN A 1 106 ? 28.922 5.598 -14.234 1 93.75 106 ASN A CA 1
ATOM 819 C C . ASN A 1 106 ? 28.109 4.746 -13.273 1 93.75 106 ASN A C 1
ATOM 821 O O . ASN A 1 106 ? 27.281 3.945 -13.703 1 93.75 106 ASN A O 1
ATOM 825 N N . ALA A 1 107 ? 28.375 4.898 -12.016 1 94.44 107 ALA A N 1
ATOM 826 C CA . ALA A 1 107 ? 27.578 4.191 -11.016 1 94.44 107 ALA A CA 1
ATOM 827 C C . ALA A 1 107 ? 26.109 4.59 -11.102 1 94.44 107 ALA A C 1
ATOM 829 O O . ALA A 1 107 ? 25.219 3.74 -10.977 1 94.44 107 ALA A O 1
ATOM 830 N N . LEU A 1 108 ? 25.859 5.848 -11.312 1 94.81 108 LEU A N 1
ATOM 831 C CA . LEU A 1 108 ? 24.5 6.344 -11.461 1 94.81 108 LEU A CA 1
ATOM 832 C C . LEU A 1 108 ? 23.812 5.707 -12.672 1 94.81 108 LEU A C 1
ATOM 834 O O . LEU A 1 108 ? 22.672 5.262 -12.578 1 94.81 108 LEU A O 1
ATOM 838 N N . LEU A 1 109 ? 24.516 5.684 -13.727 1 94.19 109 LEU A N 1
ATOM 839 C CA . LEU A 1 109 ? 23.953 5.121 -14.938 1 94.19 109 LEU A CA 1
ATOM 840 C C . LEU A 1 109 ? 23.594 3.646 -14.75 1 94.19 109 LEU A C 1
ATOM 842 O O . LEU A 1 109 ? 22.594 3.164 -15.281 1 94.19 109 LEU A O 1
ATOM 846 N N . LEU A 1 110 ? 24.406 2.977 -14.016 1 93.06 110 LEU A N 1
ATOM 847 C CA . LEU A 1 110 ? 24.125 1.581 -13.703 1 93.06 110 LEU A CA 1
ATOM 848 C C . LEU A 1 110 ? 22.859 1.465 -12.844 1 93.06 110 LEU A C 1
ATOM 850 O O . LEU A 1 110 ? 22.016 0.597 -13.086 1 93.06 110 LEU A O 1
ATOM 854 N N . THR A 1 111 ? 22.719 2.32 -11.852 1 93.31 111 THR A N 1
ATOM 855 C CA . THR A 1 111 ? 21.531 2.318 -11.008 1 93.31 111 THR A CA 1
ATOM 856 C C . THR A 1 111 ? 20.281 2.617 -11.828 1 93.31 111 THR A C 1
ATOM 858 O O . THR A 1 111 ? 19.234 2.033 -11.586 1 93.31 111 THR A O 1
ATOM 861 N N . VAL A 1 112 ? 20.422 3.529 -12.742 1 94.88 112 VAL A N 1
ATOM 862 C CA . VAL A 1 112 ? 19.297 3.877 -13.609 1 94.88 112 VAL A CA 1
ATOM 863 C C . VAL A 1 112 ? 18.906 2.67 -14.461 1 94.88 112 VAL A C 1
ATOM 865 O O . VAL A 1 112 ? 17.719 2.365 -14.609 1 94.88 112 VAL A O 1
ATOM 868 N N . LEU A 1 113 ? 19.891 2.045 -14.984 1 94 113 LEU A N 1
ATOM 869 C CA . LEU A 1 113 ? 19.641 0.85 -15.781 1 94 113 LEU A CA 1
ATOM 870 C C . LEU A 1 113 ? 18.891 -0.201 -14.961 1 94 113 LEU A C 1
ATOM 872 O O . LEU A 1 113 ? 17.906 -0.781 -15.422 1 94 113 LEU A O 1
ATOM 876 N N . GLN A 1 114 ? 19.344 -0.445 -13.789 1 94.75 114 GLN A N 1
ATOM 877 C CA . GLN A 1 114 ? 18.688 -1.371 -12.883 1 94.75 114 GLN A CA 1
ATOM 878 C C . GLN A 1 114 ? 17.234 -0.953 -12.625 1 94.75 114 GLN A C 1
ATOM 880 O O . GLN A 1 114 ? 16.344 -1.791 -12.625 1 94.75 114 GLN A O 1
ATOM 885 N N . ASP A 1 115 ? 17.094 0.281 -12.406 1 93.94 115 ASP A N 1
ATOM 886 C CA . ASP A 1 115 ? 15.758 0.807 -12.125 1 93.94 115 ASP A CA 1
ATOM 887 C C . ASP A 1 115 ? 14.828 0.608 -13.312 1 93.94 115 ASP A C 1
ATOM 889 O O . ASP A 1 115 ? 13.656 0.274 -13.141 1 93.94 115 ASP A O 1
ATOM 893 N N . VAL A 1 116 ? 15.32 0.867 -14.453 1 92.44 116 VAL A N 1
ATOM 894 C CA . VAL A 1 116 ? 14.531 0.678 -15.672 1 92.44 116 VAL A CA 1
ATOM 895 C C . VAL A 1 116 ? 14.109 -0.786 -15.789 1 92.44 116 VAL A C 1
ATOM 897 O O . VAL A 1 116 ? 12.938 -1.087 -16.016 1 92.44 116 VAL A O 1
ATOM 900 N N . PHE A 1 117 ? 15.023 -1.702 -15.539 1 92.44 117 PHE A N 1
ATOM 901 C CA . PHE A 1 117 ? 14.719 -3.129 -15.594 1 92.44 117 PHE A CA 1
ATOM 902 C C . PHE A 1 117 ? 13.703 -3.508 -14.523 1 92.44 117 PHE A C 1
ATOM 904 O O . PHE A 1 117 ? 12.773 -4.277 -14.789 1 92.44 117 PHE A O 1
ATOM 911 N N . SER A 1 118 ? 13.906 -2.984 -13.414 1 94.81 118 SER A N 1
ATOM 912 C CA . SER A 1 118 ? 13.008 -3.277 -12.305 1 94.81 118 SER A CA 1
ATOM 913 C C . SER A 1 118 ? 11.586 -2.816 -12.609 1 94.81 118 SER A C 1
ATOM 915 O O . SER A 1 118 ? 10.633 -3.582 -12.461 1 94.81 118 SER A O 1
ATOM 917 N N . ARG A 1 119 ? 11.422 -1.625 -13.094 1 92.62 119 ARG A N 1
ATOM 918 C CA . ARG A 1 119 ? 10.109 -1.042 -13.359 1 92.62 119 ARG A CA 1
ATOM 919 C C . ARG A 1 119 ? 9.422 -1.755 -14.523 1 92.62 119 ARG A C 1
ATOM 921 O O . ARG A 1 119 ? 8.219 -2.029 -14.461 1 92.62 119 ARG A O 1
ATOM 928 N N . LEU A 1 120 ? 10.133 -2.025 -15.539 1 91.94 120 LEU A N 1
ATOM 929 C CA . LEU A 1 120 ? 9.562 -2.756 -16.672 1 91.94 120 LEU A CA 1
ATOM 930 C C . LEU A 1 120 ? 9.109 -4.152 -16.25 1 91.94 120 LEU A C 1
ATOM 932 O O . LEU A 1 120 ? 8.031 -4.605 -16.625 1 91.94 120 LEU A O 1
ATOM 936 N N . THR A 1 121 ? 9.906 -4.758 -15.438 1 94.5 121 THR A N 1
ATOM 937 C CA . THR A 1 121 ? 9.562 -6.082 -14.938 1 94.5 121 THR A CA 1
ATOM 938 C C . THR A 1 121 ? 8.305 -6.023 -14.07 1 94.5 121 THR A C 1
ATOM 940 O O . THR A 1 121 ? 7.449 -6.902 -14.156 1 94.5 121 THR A O 1
ATOM 943 N N . THR A 1 122 ? 8.281 -5.082 -13.305 1 92.5 122 THR A N 1
ATOM 944 C CA . THR A 1 122 ? 7.113 -4.922 -12.445 1 92.5 122 THR A CA 1
ATOM 945 C C . THR A 1 122 ? 5.84 -4.832 -13.281 1 92.5 122 THR A C 1
ATOM 947 O O . THR A 1 122 ? 4.84 -5.48 -12.969 1 92.5 122 THR A O 1
ATOM 950 N N . ILE A 1 123 ? 5.836 -4.086 -14.336 1 86.94 123 ILE A N 1
ATOM 951 C CA . ILE A 1 123 ? 4.676 -3.896 -15.203 1 86.94 123 ILE A CA 1
ATOM 952 C C . ILE A 1 123 ? 4.289 -5.227 -15.844 1 86.94 123 ILE A C 1
ATOM 954 O O . ILE A 1 123 ? 3.129 -5.641 -15.773 1 86.94 123 ILE A O 1
ATOM 958 N N . VAL A 1 124 ? 5.219 -5.863 -16.344 1 89.69 124 VAL A N 1
ATOM 959 C CA . VAL A 1 124 ? 4.965 -7.109 -17.047 1 89.69 124 VAL A CA 1
ATOM 960 C C . VAL A 1 124 ? 4.508 -8.188 -16.062 1 89.69 124 VAL A C 1
ATOM 962 O O . VAL A 1 124 ? 3.539 -8.898 -16.328 1 89.69 124 VAL A O 1
ATOM 965 N N . ALA A 1 125 ? 5.18 -8.258 -14.945 1 91.12 125 ALA A N 1
ATOM 966 C CA . ALA A 1 125 ? 4.867 -9.281 -13.945 1 91.12 125 ALA A CA 1
ATOM 967 C C . ALA A 1 125 ? 3.48 -9.062 -13.352 1 91.12 125 ALA A C 1
ATOM 969 O O . ALA A 1 125 ? 2.752 -10.016 -13.078 1 91.12 125 ALA A O 1
ATOM 970 N N . ALA A 1 126 ? 3.176 -7.836 -13.133 1 85.5 126 ALA A N 1
ATOM 971 C CA . ALA A 1 126 ? 1.842 -7.539 -12.617 1 85.5 126 ALA A CA 1
ATOM 972 C C . ALA A 1 126 ? 0.76 -8.016 -13.578 1 85.5 126 ALA A C 1
ATOM 974 O O . ALA A 1 126 ? -0.281 -8.523 -13.148 1 85.5 126 ALA A O 1
ATOM 975 N N . HIS A 1 127 ? 0.955 -7.887 -14.805 1 81.62 127 HIS A N 1
ATOM 976 C CA . HIS A 1 127 ? -0.002 -8.289 -15.82 1 81.62 127 HIS A CA 1
ATOM 977 C C . HIS A 1 127 ? -0.097 -9.812 -15.914 1 81.62 127 HIS A C 1
ATOM 979 O O . HIS A 1 127 ? -1.19 -10.359 -16.062 1 81.62 127 HIS A O 1
ATOM 985 N N . ILE A 1 128 ? 0.965 -10.453 -15.703 1 85.25 128 ILE A N 1
ATOM 986 C CA . ILE A 1 128 ? 1.018 -11.891 -15.938 1 85.25 128 ILE A CA 1
ATOM 987 C C . ILE A 1 128 ? 0.632 -12.633 -14.664 1 85.25 128 ILE A C 1
ATOM 989 O O . ILE A 1 128 ? -0.098 -13.625 -14.711 1 85.25 128 ILE A O 1
ATOM 993 N N . LEU A 1 129 ? 1.12 -12.164 -13.516 1 86.62 129 LEU A N 1
ATOM 994 C CA . LEU A 1 129 ? 1.013 -12.938 -12.289 1 86.62 129 LEU A CA 1
ATOM 995 C C . LEU A 1 129 ? -0.157 -12.453 -11.438 1 86.62 129 LEU A C 1
ATOM 997 O O . LEU A 1 129 ? -0.549 -13.117 -10.477 1 86.62 129 LEU A O 1
ATOM 1001 N N . GLY A 1 130 ? -0.715 -11.445 -11.789 1 80.06 130 GLY A N 1
ATOM 1002 C CA . GLY A 1 130 ? -1.688 -10.797 -10.922 1 80.06 130 GLY A CA 1
ATOM 1003 C C . GLY A 1 130 ? -2.854 -11.695 -10.555 1 80.06 130 GLY A C 1
ATOM 1004 O O . GLY A 1 130 ? -3.26 -11.75 -9.391 1 80.06 130 GLY A O 1
ATOM 1005 N N . SER A 1 131 ? -3.363 -12.438 -11.414 1 77.69 131 SER A N 1
ATOM 1006 C CA . SER A 1 131 ? -4.566 -13.234 -11.188 1 77.69 131 SER A CA 1
ATOM 1007 C C . SER A 1 131 ? -4.23 -14.578 -10.555 1 77.69 131 SER A C 1
ATOM 1009 O O . SER A 1 131 ? -5.117 -15.273 -10.062 1 77.69 131 SER A O 1
ATOM 1011 N N . SER A 1 132 ? -3 -14.883 -10.492 1 81.38 132 SER A N 1
ATOM 1012 C CA . SER A 1 132 ? -2.615 -16.203 -10.008 1 81.38 132 SER A CA 1
ATOM 1013 C C . SER A 1 132 ? -2.109 -16.141 -8.57 1 81.38 132 SER A C 1
ATOM 1015 O O . SER A 1 132 ? -1.936 -17.172 -7.922 1 81.38 132 SER A O 1
ATOM 1017 N N . LEU A 1 133 ? -1.907 -15.055 -7.992 1 83.56 133 LEU A N 1
ATOM 1018 C CA . LEU A 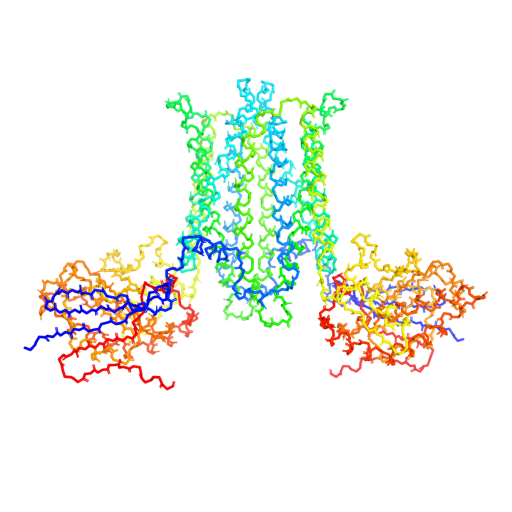1 133 ? -1.256 -14.891 -6.695 1 83.56 133 LEU A CA 1
ATOM 1019 C C . LEU A 1 133 ? -2.145 -15.406 -5.57 1 83.56 133 LEU A C 1
ATOM 1021 O O . LEU A 1 133 ? -1.662 -16.078 -4.648 1 83.56 133 LEU A O 1
ATOM 1025 N N . ALA A 1 134 ? -3.363 -15.227 -5.684 1 81 134 ALA A N 1
ATOM 1026 C CA . ALA A 1 134 ? -4.277 -15.586 -4.605 1 81 134 ALA A CA 1
ATOM 1027 C C . ALA A 1 134 ? -4.562 -17.094 -4.598 1 81 134 ALA A C 1
ATOM 1029 O O . ALA A 1 134 ? -4.492 -17.734 -3.551 1 81 134 ALA A O 1
ATOM 1030 N N . PRO A 1 135 ? -4.758 -17.672 -5.734 1 84.75 135 PRO A N 1
ATOM 1031 C CA . PRO A 1 135 ? -5.055 -19.109 -5.727 1 84.75 135 PRO A CA 1
ATOM 1032 C C . PRO A 1 135 ? -3.857 -19.953 -5.297 1 84.75 135 PRO A C 1
ATOM 1034 O O . PRO A 1 135 ? -4.027 -20.969 -4.625 1 84.75 135 PRO A O 1
ATOM 1037 N N . ASP A 1 136 ? -2.697 -19.516 -5.617 1 92.31 136 ASP A N 1
ATOM 1038 C CA . ASP A 1 136 ? -1.49 -20.281 -5.324 1 92.31 136 ASP A CA 1
ATOM 1039 C C . ASP A 1 136 ? -0.569 -19.516 -4.379 1 92.31 136 ASP A C 1
ATOM 1041 O O . ASP A 1 136 ? 0.625 -19.359 -4.652 1 92.31 136 ASP A O 1
ATOM 1045 N N . VAL A 1 137 ? -1.08 -19.188 -3.279 1 94.44 137 VAL A N 1
ATOM 1046 C CA . VAL A 1 137 ? -0.421 -18.297 -2.334 1 94.44 137 VAL A CA 1
ATOM 1047 C C . VAL A 1 137 ? 0.863 -18.938 -1.818 1 94.44 137 VAL A C 1
ATOM 1049 O O . VAL A 1 137 ? 1.892 -18.281 -1.688 1 94.44 137 VAL A O 1
ATOM 1052 N N . LYS A 1 138 ? 0.855 -20.25 -1.487 1 96.38 138 LYS A N 1
ATOM 1053 C CA . LYS A 1 138 ? 2.033 -20.938 -0.96 1 96.38 138 LYS A CA 1
ATOM 1054 C C . LYS A 1 138 ? 3.18 -20.906 -1.966 1 96.38 138 LYS A C 1
ATOM 1056 O O . LYS A 1 138 ? 4.328 -20.656 -1.599 1 96.38 138 LYS A O 1
ATOM 1061 N N . LYS A 1 139 ? 2.85 -21.141 -3.148 1 96.19 139 LYS A N 1
ATOM 1062 C CA . LYS A 1 139 ? 3.834 -21.141 -4.227 1 96.19 139 LYS A CA 1
ATOM 1063 C C . LYS A 1 139 ? 4.508 -19.781 -4.355 1 96.19 139 LYS A C 1
ATOM 1065 O O . LYS A 1 139 ? 5.734 -19.688 -4.371 1 96.19 139 LYS A O 1
ATOM 1070 N N . TYR A 1 140 ? 3.736 -18.781 -4.414 1 96 140 TYR A N 1
ATOM 1071 C CA . TYR A 1 140 ? 4.27 -17.469 -4.715 1 96 140 TYR A CA 1
ATOM 1072 C C . TYR A 1 140 ? 4.965 -16.859 -3.498 1 96 140 TYR A C 1
ATOM 1074 O O . TYR A 1 140 ? 5.902 -16.078 -3.637 1 96 140 TYR A O 1
ATOM 1082 N N . ARG A 1 141 ? 4.551 -17.281 -2.309 1 97.38 141 ARG A N 1
ATOM 1083 C CA . ARG A 1 141 ? 5.266 -16.828 -1.115 1 97.38 141 ARG A CA 1
ATOM 1084 C C . ARG A 1 141 ? 6.676 -17.406 -1.076 1 97.38 141 ARG A C 1
ATOM 1086 O O . ARG A 1 141 ? 7.641 -16.688 -0.82 1 97.38 141 ARG A O 1
ATOM 1093 N N . LEU A 1 142 ? 6.738 -18.656 -1.332 1 98 142 LEU A N 1
ATOM 1094 C CA . LEU A 1 142 ? 8.055 -19.281 -1.334 1 98 142 LEU A CA 1
ATOM 1095 C C . LEU A 1 142 ? 8.875 -18.828 -2.529 1 98 142 LEU A C 1
ATOM 1097 O O . LEU A 1 142 ? 10.078 -18.594 -2.404 1 98 142 LEU A O 1
ATOM 1101 N N . LEU A 1 143 ? 8.227 -18.719 -3.67 1 97.62 143 LEU A N 1
ATOM 1102 C CA . LEU A 1 143 ? 8.906 -18.219 -4.855 1 97.62 143 LEU A CA 1
ATOM 1103 C C . LEU A 1 143 ? 9.484 -16.828 -4.613 1 97.62 143 LEU A C 1
ATOM 1105 O O . LEU A 1 143 ? 10.602 -16.531 -5.047 1 97.62 143 LEU A O 1
ATOM 1109 N N . ALA A 1 144 ? 8.742 -15.953 -3.967 1 97.88 144 ALA A N 1
ATOM 1110 C CA . ALA A 1 144 ? 9.227 -14.617 -3.639 1 97.88 144 ALA A CA 1
ATOM 1111 C C . ALA A 1 144 ? 10.562 -14.68 -2.9 1 97.88 144 ALA A C 1
ATOM 1113 O O . ALA A 1 144 ? 11.508 -13.977 -3.254 1 97.88 144 ALA A O 1
ATOM 1114 N N . ASP A 1 145 ? 10.641 -15.578 -1.954 1 98.06 145 ASP A N 1
ATOM 1115 C CA . ASP A 1 145 ? 11.859 -15.711 -1.159 1 98.06 145 ASP A CA 1
ATOM 1116 C C . ASP A 1 145 ? 13 -16.297 -1.993 1 98.06 145 ASP A C 1
ATOM 1118 O O . ASP A 1 145 ? 14.156 -15.891 -1.842 1 98.06 145 ASP A O 1
ATOM 1122 N N . MET A 1 146 ? 12.68 -17.188 -2.826 1 98.5 146 MET A N 1
ATOM 1123 C CA . MET A 1 146 ? 13.695 -17.75 -3.711 1 98.5 146 MET A CA 1
ATOM 1124 C C . MET A 1 146 ? 14.25 -16.688 -4.652 1 98.5 146 MET A C 1
ATOM 1126 O O . MET A 1 146 ? 15.461 -16.625 -4.883 1 98.5 146 MET A O 1
ATOM 1130 N N . LEU A 1 147 ? 13.336 -15.914 -5.203 1 98.44 147 LEU A N 1
ATOM 1131 C CA . LEU A 1 147 ? 13.742 -14.836 -6.094 1 98.44 147 LEU A CA 1
ATOM 1132 C C . LEU A 1 147 ? 14.594 -13.805 -5.352 1 98.44 147 LEU A C 1
ATOM 1134 O O . LEU A 1 147 ? 15.602 -13.336 -5.879 1 98.44 147 LEU A O 1
ATOM 1138 N N . ASN A 1 148 ? 14.195 -13.453 -4.145 1 98.19 148 ASN A N 1
ATOM 1139 C CA . ASN A 1 148 ? 14.977 -12.547 -3.309 1 98.19 148 ASN A CA 1
ATOM 1140 C C . ASN A 1 148 ? 16.391 -13.086 -3.064 1 98.19 148 ASN A C 1
ATOM 1142 O O . ASN A 1 148 ? 17.375 -12.359 -3.215 1 98.19 148 ASN A O 1
ATOM 1146 N N . ASP A 1 149 ? 16.5 -14.336 -2.691 1 98.5 149 ASP A N 1
ATOM 1147 C CA . ASP A 1 149 ? 17.781 -14.945 -2.395 1 98.5 149 ASP A CA 1
ATOM 1148 C C . ASP A 1 149 ? 18.656 -15.039 -3.648 1 98.5 149 ASP A C 1
ATOM 1150 O O . ASP A 1 149 ? 19.875 -14.867 -3.58 1 98.5 149 ASP A O 1
ATOM 1154 N N . ALA A 1 150 ? 17.984 -15.305 -4.758 1 98.44 150 ALA A N 1
ATOM 1155 C CA . ALA A 1 150 ? 18.734 -15.305 -6.016 1 98.44 150 ALA A CA 1
ATOM 1156 C C . ALA A 1 150 ? 19.344 -13.93 -6.297 1 98.44 150 ALA A C 1
ATOM 1158 O O . ALA A 1 150 ? 20.484 -13.828 -6.723 1 98.44 150 ALA A O 1
ATOM 1159 N N . ALA A 1 151 ? 18.562 -12.914 -6.078 1 98.12 151 ALA A N 1
ATOM 1160 C CA . ALA A 1 151 ? 19.062 -11.547 -6.254 1 98.12 151 ALA A CA 1
ATOM 1161 C C . ALA A 1 151 ? 20.234 -11.266 -5.32 1 98.12 151 ALA A C 1
ATOM 1163 O O . ALA A 1 151 ? 21.25 -10.727 -5.75 1 98.12 151 ALA A O 1
ATOM 1164 N N . VAL A 1 152 ? 20.109 -11.656 -4.094 1 97.94 152 VAL A N 1
ATOM 1165 C CA . VAL A 1 152 ? 21.141 -11.438 -3.076 1 97.94 152 VAL A CA 1
ATOM 1166 C C . VAL A 1 152 ? 22.422 -12.156 -3.467 1 97.94 152 VAL A C 1
ATOM 1168 O O . VAL A 1 152 ? 23.516 -11.602 -3.346 1 97.94 152 VAL A O 1
ATOM 1171 N N . ILE A 1 153 ? 22.297 -13.328 -3.908 1 97.81 153 ILE A N 1
ATOM 1172 C CA . ILE A 1 153 ? 23.453 -14.117 -4.328 1 97.81 153 ILE A CA 1
ATOM 1173 C C . ILE A 1 153 ? 24.141 -13.445 -5.508 1 97.81 153 ILE A C 1
ATOM 1175 O O . ILE A 1 153 ? 25.359 -13.281 -5.512 1 97.81 153 ILE A O 1
ATOM 1179 N N . LEU A 1 154 ? 23.391 -13.023 -6.48 1 96.69 154 LEU A N 1
ATOM 1180 C CA . LEU A 1 154 ? 23.953 -12.352 -7.648 1 96.69 154 LEU A CA 1
ATOM 1181 C C . LEU A 1 154 ? 24.672 -11.07 -7.246 1 96.69 154 LEU A C 1
ATOM 1183 O O . LEU A 1 154 ? 25.781 -10.812 -7.719 1 96.69 154 LEU A O 1
ATOM 1187 N N . ASP A 1 155 ? 24.047 -10.32 -6.375 1 96.25 155 ASP A N 1
ATOM 1188 C CA . ASP A 1 155 ? 24.688 -9.094 -5.887 1 96.25 155 ASP A CA 1
ATOM 1189 C C . ASP A 1 155 ? 26.016 -9.391 -5.199 1 96.25 155 ASP A C 1
ATOM 1191 O O . ASP A 1 155 ? 27.016 -8.719 -5.453 1 96.25 155 ASP A O 1
ATOM 1195 N N . THR A 1 156 ? 26.031 -10.359 -4.359 1 95.81 156 THR A N 1
ATOM 1196 C CA . THR A 1 156 ? 27.188 -10.664 -3.527 1 95.81 156 THR A CA 1
ATOM 1197 C C . THR A 1 156 ? 28.344 -11.164 -4.379 1 95.81 156 THR A C 1
ATOM 1199 O O . THR A 1 156 ? 29.516 -10.883 -4.082 1 95.81 156 THR A O 1
ATOM 1202 N N . ILE A 1 157 ? 28.047 -11.797 -5.461 1 93.56 157 ILE A N 1
ATOM 1203 C CA . ILE A 1 157 ? 29.109 -12.359 -6.289 1 93.56 157 ILE A CA 1
ATOM 1204 C C . ILE A 1 157 ? 29.5 -11.359 -7.371 1 93.56 157 ILE A C 1
ATOM 1206 O O . ILE A 1 157 ? 30.562 -11.508 -8 1 93.56 157 ILE A O 1
ATOM 1210 N N . SER A 1 158 ? 28.766 -10.352 -7.629 1 92.06 158 SER A N 1
ATOM 1211 C CA . SER A 1 158 ? 28.875 -9.469 -8.781 1 92.06 158 SER A CA 1
ATOM 1212 C C . SER A 1 158 ? 30.25 -8.805 -8.844 1 92.06 158 SER A C 1
ATOM 1214 O O . SER A 1 158 ? 30.844 -8.664 -9.914 1 92.06 158 SER A O 1
ATOM 1216 N N . PRO A 1 159 ? 30.859 -8.383 -7.703 1 88.44 159 PRO A N 1
ATOM 1217 C CA . PRO A 1 159 ? 32.156 -7.715 -7.805 1 88.44 159 PRO A CA 1
ATOM 1218 C C . PRO A 1 159 ? 33.25 -8.625 -8.367 1 88.44 159 PRO A C 1
ATOM 1220 O O . PRO A 1 159 ? 34.25 -8.141 -8.938 1 88.44 159 PRO A O 1
ATOM 1223 N N . ARG A 1 160 ? 33.062 -9.859 -8.328 1 87.25 160 ARG A N 1
ATOM 1224 C CA . ARG A 1 160 ? 34.094 -10.805 -8.773 1 87.25 160 ARG A CA 1
ATOM 1225 C C . ARG A 1 160 ? 33.812 -11.281 -10.195 1 87.25 160 ARG A C 1
ATOM 1227 O O . ARG A 1 160 ? 34.656 -11.961 -10.797 1 87.25 160 ARG A O 1
ATOM 1234 N N . LEU A 1 161 ? 32.688 -10.977 -10.727 1 86.25 161 LEU A N 1
ATOM 1235 C CA . LEU A 1 161 ? 32.312 -11.5 -12.031 1 86.25 161 LEU A CA 1
ATOM 1236 C C . LEU A 1 161 ? 33.094 -10.812 -13.148 1 86.25 161 LEU A C 1
ATOM 1238 O O . LEU A 1 161 ? 33.281 -11.391 -14.219 1 86.25 161 LEU A O 1
ATOM 1242 N N . ASP A 1 162 ? 33.531 -9.586 -13.008 1 74.56 162 ASP A N 1
ATOM 1243 C CA . ASP A 1 162 ? 34.312 -8.93 -14.062 1 74.56 162 ASP A CA 1
ATOM 1244 C C . ASP A 1 162 ? 35.688 -9.562 -14.195 1 74.56 162 ASP A C 1
ATOM 1246 O O . ASP A 1 162 ? 36.25 -9.594 -15.281 1 74.56 162 ASP A O 1
ATOM 1250 N N . THR A 1 163 ? 36.219 -10.055 -13.164 1 68.69 163 THR A N 1
ATOM 1251 C CA . THR A 1 163 ? 37.562 -10.609 -13.164 1 68.69 163 THR A CA 1
ATOM 1252 C C . THR A 1 163 ? 37.562 -12.039 -13.695 1 68.69 163 THR A C 1
ATOM 1254 O O . THR A 1 163 ? 38.562 -12.5 -14.273 1 68.69 163 THR A O 1
ATOM 1257 N N . LEU A 1 164 ? 36.531 -12.711 -13.555 1 63.19 164 LEU A N 1
ATOM 1258 C CA . LEU A 1 164 ? 36.5 -14.148 -13.82 1 63.19 164 LEU A CA 1
ATOM 1259 C C . LEU A 1 164 ? 36.062 -14.422 -15.258 1 63.19 164 LEU A C 1
ATOM 1261 O O . LEU A 1 164 ? 36.5 -15.414 -15.852 1 63.19 164 LEU A O 1
ATOM 1265 N N . PHE A 1 165 ? 35.281 -13.492 -15.852 1 65.69 165 PHE A N 1
ATOM 1266 C CA . PHE A 1 165 ? 34.719 -13.906 -17.125 1 65.69 165 PHE A CA 1
ATOM 1267 C C . PHE A 1 165 ? 34.844 -12.773 -18.156 1 65.69 165 PHE A C 1
ATOM 1269 O O . PHE A 1 165 ? 35.938 -12.25 -18.391 1 65.69 165 PHE A O 1
ATOM 1276 N N . PHE A 1 166 ? 33.688 -12.344 -18.812 1 67.25 166 PHE A N 1
ATOM 1277 C CA . PHE A 1 166 ? 33.562 -11.375 -19.891 1 67.25 166 PHE A CA 1
ATOM 1278 C C . PHE A 1 166 ? 33.219 -9.992 -19.344 1 67.25 166 PHE A C 1
ATOM 1280 O O . PHE A 1 166 ? 32.531 -9.883 -18.344 1 67.25 166 PHE A O 1
ATOM 1287 N N . PRO A 1 167 ? 33.938 -9.008 -19.969 1 72.12 167 PRO A N 1
ATOM 1288 C CA . PRO A 1 167 ? 33.531 -7.641 -19.625 1 72.12 167 PRO A CA 1
ATOM 1289 C C . PRO A 1 167 ? 32.031 -7.398 -19.75 1 72.12 167 PRO A C 1
ATOM 1291 O O . PRO A 1 167 ? 31.406 -7.902 -20.688 1 72.12 167 PRO A O 1
ATOM 1294 N N . GLY A 1 168 ? 31.328 -6.965 -18.641 1 84.69 168 GLY A N 1
ATOM 1295 C CA . GLY A 1 168 ? 29.906 -6.676 -18.703 1 84.69 168 GLY A CA 1
ATOM 1296 C C . GLY A 1 168 ? 29.047 -7.645 -17.906 1 84.69 168 GLY A C 1
ATOM 1297 O O . GLY A 1 168 ? 27.859 -7.406 -17.688 1 84.69 168 GLY A O 1
ATOM 1298 N N . LEU A 1 169 ? 29.672 -8.727 -17.469 1 89.31 169 LEU A N 1
ATOM 1299 C CA . LEU A 1 169 ? 28.938 -9.734 -16.719 1 89.31 169 LEU A CA 1
ATOM 1300 C C . LEU A 1 169 ? 28.422 -9.164 -15.398 1 89.31 169 LEU A C 1
ATOM 1302 O O . LEU A 1 169 ? 27.344 -9.531 -14.938 1 89.31 169 LEU A O 1
ATOM 1306 N N . ARG A 1 170 ? 29.188 -8.273 -14.883 1 91.31 170 ARG A N 1
ATOM 1307 C CA . ARG A 1 170 ? 28.766 -7.629 -13.641 1 91.31 170 ARG A CA 1
ATOM 1308 C C . ARG A 1 170 ? 27.469 -6.844 -13.852 1 91.31 170 ARG A C 1
ATOM 1310 O O . ARG A 1 170 ? 26.547 -6.938 -13.047 1 91.31 170 ARG A O 1
ATOM 1317 N N . VAL A 1 171 ? 27.422 -6.105 -14.898 1 91.25 171 VAL A N 1
ATOM 1318 C CA . VAL A 1 171 ? 26.25 -5.297 -15.203 1 91.25 171 VAL A CA 1
ATOM 1319 C C . VAL A 1 171 ? 25.047 -6.207 -15.445 1 91.25 171 VAL A C 1
ATOM 1321 O O . VAL A 1 171 ? 23.953 -5.938 -14.953 1 91.25 171 VAL A O 1
ATOM 1324 N N . ALA A 1 172 ? 25.312 -7.262 -16.156 1 93.12 172 ALA A N 1
ATOM 1325 C CA . ALA A 1 172 ? 24.234 -8.219 -16.422 1 93.12 172 ALA A CA 1
ATOM 1326 C C . ALA A 1 172 ? 23.719 -8.836 -15.133 1 93.12 172 ALA A C 1
ATOM 1328 O O . ALA A 1 172 ? 22.5 -8.992 -14.961 1 93.12 172 ALA A O 1
ATOM 1329 N N . ALA A 1 173 ? 24.609 -9.133 -14.258 1 94.12 173 ALA A N 1
ATOM 1330 C CA . ALA A 1 173 ? 24.234 -9.727 -12.977 1 94.12 173 ALA A CA 1
ATOM 1331 C C . ALA A 1 173 ? 23.406 -8.758 -12.141 1 94.12 173 ALA A C 1
ATOM 1333 O O . ALA A 1 173 ? 22.406 -9.148 -11.531 1 94.12 173 ALA A O 1
ATOM 1334 N N . LEU A 1 174 ? 23.812 -7.551 -12.172 1 93.56 174 LEU A N 1
ATOM 1335 C CA . LEU A 1 174 ? 23.094 -6.539 -11.391 1 93.56 174 LEU A CA 1
ATOM 1336 C C . LEU A 1 174 ? 21.719 -6.273 -11.984 1 93.56 174 LEU A C 1
ATOM 1338 O O . LEU A 1 174 ? 20.75 -6.086 -11.242 1 93.56 174 LEU A O 1
ATOM 1342 N N . CYS A 1 175 ? 21.594 -6.277 -13.258 1 94.12 175 CYS A N 1
ATOM 1343 C CA . CYS A 1 175 ? 20.297 -6.102 -13.906 1 94.12 175 CYS A CA 1
ATOM 1344 C C . CYS A 1 175 ? 19.391 -7.293 -13.633 1 94.12 175 CYS A C 1
ATOM 1346 O O . CYS A 1 175 ? 18.188 -7.125 -13.391 1 94.12 175 CYS A O 1
ATOM 1348 N N . LEU A 1 176 ? 19.969 -8.484 -13.703 1 96.88 176 LEU A N 1
ATOM 1349 C CA . LEU A 1 176 ? 19.219 -9.68 -13.375 1 96.88 176 LEU A CA 1
ATOM 1350 C C . LEU A 1 176 ? 18.75 -9.656 -11.922 1 96.88 176 LEU A C 1
ATOM 1352 O O . LEU A 1 176 ? 17.625 -10.062 -11.617 1 96.88 176 LEU A O 1
ATOM 1356 N N . SER A 1 177 ? 19.641 -9.195 -11.055 1 97.31 177 SER A N 1
ATOM 1357 C CA . SER A 1 177 ? 19.281 -9.031 -9.648 1 97.31 177 SER A CA 1
ATOM 1358 C C . SER A 1 177 ? 18.094 -8.094 -9.492 1 97.31 177 SER A C 1
ATOM 1360 O O . SER A 1 177 ? 17.172 -8.383 -8.734 1 97.31 177 SER A O 1
ATOM 1362 N N . ALA A 1 178 ? 18.109 -7.047 -10.219 1 96.88 178 ALA A N 1
ATOM 1363 C CA . ALA A 1 178 ? 17 -6.09 -10.172 1 96.88 178 ALA A CA 1
ATOM 1364 C C . ALA A 1 178 ? 15.703 -6.723 -10.664 1 96.88 178 ALA A C 1
ATOM 1366 O O . ALA A 1 178 ? 14.633 -6.473 -10.109 1 96.88 178 ALA A O 1
ATOM 1367 N N . LEU A 1 179 ? 15.844 -7.496 -11.672 1 97.5 179 LEU A N 1
ATOM 1368 C CA . LEU A 1 179 ? 14.695 -8.227 -12.195 1 97.5 179 LEU A CA 1
ATOM 1369 C C . LEU A 1 179 ? 14.117 -9.164 -11.148 1 97.5 179 LEU A C 1
ATOM 1371 O O . LEU A 1 179 ? 12.906 -9.172 -10.914 1 97.5 179 LEU A O 1
ATOM 1375 N N . PHE A 1 180 ? 14.953 -9.859 -10.5 1 98.31 180 PHE A N 1
ATOM 1376 C CA . PHE A 1 180 ? 14.516 -10.82 -9.492 1 98.31 180 PHE A CA 1
ATOM 1377 C C . PHE A 1 180 ? 13.883 -10.102 -8.305 1 98.31 180 PHE A C 1
ATOM 1379 O O . PHE A 1 180 ? 12.875 -10.562 -7.758 1 98.31 180 PHE A O 1
ATOM 1386 N N . ARG A 1 181 ? 14.438 -8.992 -7.938 1 97.62 181 ARG A N 1
ATOM 1387 C CA . ARG A 1 181 ? 13.875 -8.227 -6.828 1 97.62 181 ARG A CA 1
ATOM 1388 C C . ARG A 1 181 ? 12.477 -7.711 -7.176 1 97.62 181 ARG A C 1
ATOM 1390 O O . ARG A 1 181 ? 11.602 -7.66 -6.312 1 97.62 181 ARG A O 1
ATOM 1397 N N . SER A 1 182 ? 12.344 -7.316 -8.375 1 96.88 182 SER A N 1
ATOM 1398 C CA . SER A 1 182 ? 11.047 -6.844 -8.836 1 96.88 182 SER A CA 1
ATOM 1399 C C . SER A 1 182 ? 10.016 -7.969 -8.828 1 96.88 182 SER A C 1
ATOM 1401 O O . SER A 1 182 ? 8.898 -7.789 -8.344 1 96.88 182 SER A O 1
ATOM 1403 N N . LEU A 1 183 ? 10.375 -9.07 -9.328 1 96.81 183 LEU A N 1
ATOM 1404 C CA . LEU A 1 183 ? 9.492 -10.227 -9.328 1 96.81 183 LEU A CA 1
ATOM 1405 C C . LEU A 1 183 ? 9.156 -10.656 -7.898 1 96.81 183 LEU A C 1
ATOM 1407 O O . LEU A 1 183 ? 8.016 -11.047 -7.613 1 96.81 183 LEU A O 1
ATOM 1411 N N . CYS A 1 184 ? 10.125 -10.578 -7.062 1 97.44 184 CYS A N 1
ATOM 1412 C CA . CYS A 1 184 ? 9.922 -10.883 -5.648 1 97.44 184 CYS A CA 1
ATOM 1413 C C . CYS A 1 184 ? 8.891 -9.953 -5.031 1 97.44 184 CYS A C 1
ATOM 1415 O O . CYS A 1 184 ? 7.977 -10.398 -4.336 1 97.44 184 CYS A O 1
ATOM 1417 N N . ALA A 1 185 ? 9.031 -8.758 -5.375 1 95.81 185 ALA A N 1
ATOM 1418 C CA . ALA A 1 185 ? 8.141 -7.762 -4.793 1 95.81 185 ALA A CA 1
ATOM 1419 C C . ALA A 1 185 ? 6.688 -8.047 -5.172 1 95.81 185 ALA A C 1
ATOM 1421 O O . ALA A 1 185 ? 5.797 -7.973 -4.32 1 95.81 185 ALA A O 1
ATOM 1422 N N . ILE A 1 186 ? 6.438 -8.352 -6.34 1 93.38 186 ILE A N 1
ATOM 1423 C CA . ILE A 1 186 ? 5.09 -8.625 -6.82 1 93.38 186 ILE A CA 1
ATOM 1424 C C . ILE A 1 186 ? 4.562 -9.898 -6.18 1 93.38 186 ILE A C 1
ATOM 1426 O O . ILE A 1 186 ? 3.445 -9.93 -5.652 1 93.38 186 ILE A O 1
ATOM 1430 N N . SER A 1 187 ? 5.359 -10.898 -6.195 1 95.88 187 SER A N 1
ATOM 1431 C CA . SER A 1 187 ? 4.969 -12.188 -5.633 1 95.88 187 SER A CA 1
ATOM 1432 C C . SER A 1 187 ? 4.723 -12.086 -4.129 1 95.88 187 SER A C 1
ATOM 1434 O O . SER A 1 187 ? 3.742 -12.633 -3.615 1 95.88 187 SER A O 1
ATOM 1436 N N . ALA A 1 188 ? 5.59 -11.398 -3.496 1 96.19 188 ALA A N 1
ATOM 1437 C CA . ALA A 1 188 ? 5.492 -11.242 -2.047 1 96.19 188 ALA A CA 1
ATOM 1438 C C . ALA A 1 188 ? 4.273 -10.406 -1.668 1 96.19 188 ALA A C 1
ATOM 1440 O O . ALA A 1 188 ? 3.559 -10.734 -0.72 1 96.19 188 ALA A O 1
ATOM 1441 N N . GLY A 1 189 ? 4.113 -9.367 -2.402 1 93.38 189 GLY A N 1
ATOM 1442 C CA . GLY A 1 189 ? 2.979 -8.5 -2.121 1 93.38 189 GLY A CA 1
ATOM 1443 C C . GLY A 1 189 ? 1.644 -9.211 -2.232 1 93.38 189 GLY A C 1
ATOM 1444 O O . GLY A 1 189 ? 0.819 -9.141 -1.319 1 93.38 189 GLY A O 1
ATOM 1445 N N . GLY A 1 190 ? 1.424 -9.836 -3.305 1 91.88 190 GLY A N 1
ATOM 1446 C CA . GLY A 1 190 ? 0.177 -10.555 -3.516 1 91.88 190 GLY A CA 1
ATOM 1447 C C . GLY A 1 190 ? -0.031 -11.688 -2.529 1 91.88 190 GLY A C 1
ATOM 1448 O O . GLY A 1 190 ? -1.126 -11.852 -1.989 1 91.88 190 GLY A O 1
ATOM 1449 N N . SER A 1 191 ? 0.999 -12.461 -2.303 1 95.06 191 SER A N 1
ATOM 1450 C CA . SER A 1 191 ? 0.875 -13.586 -1.384 1 95.06 191 SER A CA 1
ATOM 1451 C C . SER A 1 191 ? 0.648 -13.109 0.047 1 95.06 191 SER A C 1
ATOM 1453 O O . SER A 1 191 ? -0.139 -13.703 0.787 1 95.06 191 SER A O 1
ATOM 1455 N N . LYS A 1 192 ? 1.351 -12.078 0.411 1 95.12 192 LYS A N 1
ATOM 1456 C CA . LYS A 1 192 ? 1.167 -11.531 1.754 1 95.12 192 LYS A CA 1
ATOM 1457 C C . LYS A 1 192 ? -0.27 -11.062 1.966 1 95.12 192 LYS A C 1
ATOM 1459 O O . LYS A 1 192 ? -0.846 -11.273 3.035 1 95.12 192 LYS A O 1
ATOM 1464 N N . ALA A 1 193 ? -0.815 -10.367 1.027 1 91.81 193 ALA A N 1
ATOM 1465 C CA . ALA A 1 193 ? -2.201 -9.922 1.114 1 91.81 193 ALA A CA 1
ATOM 1466 C C . ALA A 1 193 ? -3.148 -11.102 1.31 1 91.81 193 ALA A C 1
ATOM 1468 O O . ALA A 1 193 ? -4.055 -11.047 2.146 1 91.81 193 ALA A O 1
ATOM 1469 N N . SER A 1 194 ? -2.938 -12.141 0.579 1 93 194 SER A N 1
ATOM 1470 C CA . SER A 1 194 ? -3.785 -13.328 0.659 1 93 194 SER A CA 1
ATOM 1471 C C . SER A 1 194 ? -3.629 -14.031 2.006 1 93 194 SER A C 1
ATOM 1473 O O . SER A 1 194 ? -4.613 -14.477 2.594 1 93 194 SER A O 1
ATOM 1475 N N . ILE A 1 195 ? -2.445 -14.102 2.496 1 96.12 195 ILE A N 1
ATOM 1476 C CA . ILE A 1 195 ? -2.178 -14.734 3.781 1 96.12 195 ILE A CA 1
ATOM 1477 C C . ILE A 1 195 ? -2.824 -13.922 4.902 1 96.12 195 ILE A C 1
ATOM 1479 O O . ILE A 1 195 ? -3.412 -14.492 5.828 1 96.12 195 ILE A O 1
ATOM 1483 N N . SER A 1 196 ? -2.699 -12.625 4.793 1 95.12 196 SER A N 1
ATOM 1484 C CA . SER A 1 196 ? -3.332 -11.758 5.777 1 95.12 196 SER A CA 1
ATOM 1485 C C . SER A 1 196 ? -4.84 -11.977 5.82 1 95.12 196 SER A C 1
ATOM 1487 O O . SER A 1 196 ? -5.438 -12.023 6.895 1 95.12 196 SER A O 1
ATOM 1489 N N . LEU A 1 197 ? -5.414 -12.125 4.672 1 92.25 197 LEU A N 1
ATOM 1490 C CA . LEU A 1 197 ? -6.848 -12.391 4.598 1 92.25 197 LEU A CA 1
ATOM 1491 C C . LEU A 1 197 ? -7.184 -13.734 5.23 1 92.25 197 LEU A C 1
ATOM 1493 O O . LEU A 1 197 ? -8.188 -13.859 5.934 1 92.25 197 LEU A O 1
ATOM 1497 N N . HIS A 1 198 ? -6.414 -14.633 4.992 1 93.81 198 HIS A N 1
ATOM 1498 C CA . HIS A 1 198 ? -6.598 -15.953 5.59 1 93.81 198 HIS A CA 1
ATOM 1499 C C . HIS A 1 198 ? -6.578 -15.867 7.113 1 93.81 198 HIS A C 1
ATOM 1501 O O . HIS A 1 198 ? -7.461 -16.422 7.781 1 93.81 198 HIS A O 1
ATOM 1507 N N . PHE A 1 199 ? -5.652 -15.164 7.652 1 95.56 199 PHE A N 1
ATOM 1508 C CA . PHE A 1 199 ? -5.535 -15.039 9.102 1 95.56 199 PHE A CA 1
ATOM 1509 C C . PHE A 1 199 ? -6.707 -14.25 9.664 1 95.56 199 PHE A C 1
ATOM 1511 O O . PHE A 1 199 ? -7.148 -14.508 10.789 1 95.56 199 PHE A O 1
ATOM 1518 N N . ALA A 1 200 ? -7.168 -13.367 8.914 1 93.94 200 ALA A N 1
ATOM 1519 C CA . ALA A 1 200 ? -8.266 -12.516 9.375 1 93.94 200 ALA A CA 1
ATOM 1520 C C . ALA A 1 200 ? -9.602 -13.234 9.25 1 93.94 200 ALA A C 1
ATOM 1522 O O . ALA A 1 200 ? -10.656 -12.648 9.516 1 93.94 200 ALA A O 1
ATOM 1523 N N . THR A 1 201 ? -9.578 -14.422 8.789 1 90.69 201 THR A N 1
ATOM 1524 C CA . THR A 1 201 ? -10.773 -15.25 8.742 1 90.69 201 THR A CA 1
ATOM 1525 C C . THR A 1 201 ? -10.68 -16.406 9.734 1 90.69 201 THR A C 1
ATOM 1527 O O . THR A 1 201 ? -10.453 -17.547 9.344 1 90.69 201 THR A O 1
ATOM 1530 N N . PRO A 1 202 ? -10.969 -16 10.93 1 88.94 202 PRO A N 1
ATOM 1531 C CA . PRO A 1 202 ? -10.852 -17.031 11.969 1 88.94 202 PRO A CA 1
ATOM 1532 C C . PRO A 1 202 ? -12.023 -18.016 11.945 1 88.94 202 PRO A C 1
ATOM 1534 O O . PRO A 1 202 ? -12.977 -17.844 11.188 1 88.94 202 PRO A O 1
ATOM 1537 N N . LEU A 1 203 ? -11.82 -19.062 12.727 1 85.25 203 LEU A N 1
ATOM 1538 C CA . LEU A 1 203 ? -12.867 -20.062 12.844 1 85.25 203 LEU A CA 1
ATOM 1539 C C . LEU A 1 203 ? -14.039 -19.547 13.68 1 85.25 203 LEU A C 1
ATOM 1541 O O . LEU A 1 203 ? -15.195 -19.844 13.391 1 85.25 203 LEU A O 1
ATOM 1545 N N . LYS A 1 204 ? -13.523 -18.859 14.641 1 80.19 204 LYS A N 1
ATOM 1546 C CA . LYS A 1 204 ? -14.5 -18.25 15.539 1 80.19 204 LYS A CA 1
ATOM 1547 C C . LYS A 1 204 ? -14.289 -16.734 15.625 1 80.19 204 LYS A C 1
ATOM 1549 O O . LYS A 1 204 ? -13.156 -16.25 15.594 1 80.19 204 LYS A O 1
ATOM 1554 N N . GLY A 1 205 ? -15.305 -15.992 15.5 1 77.38 205 GLY A N 1
ATOM 1555 C CA . GLY A 1 205 ? -15.203 -14.555 15.648 1 77.38 205 GLY A CA 1
ATOM 1556 C C . GLY A 1 205 ? -14.961 -13.828 14.336 1 77.38 205 GLY A C 1
ATOM 1557 O O . GLY A 1 205 ? -15.234 -14.375 13.266 1 77.38 205 GLY A O 1
ATOM 1558 N N . THR A 1 206 ? -14.57 -12.562 14.508 1 83.88 206 THR A N 1
ATOM 1559 C CA . THR A 1 206 ? -14.297 -11.719 13.352 1 83.88 206 THR A CA 1
ATOM 1560 C C . THR A 1 206 ? -12.875 -11.164 13.398 1 83.88 206 THR A C 1
ATOM 1562 O O . THR A 1 206 ? -12.406 -10.742 14.461 1 83.88 206 THR A O 1
ATOM 1565 N N . GLY A 1 207 ? -12.188 -11.414 12.273 1 87.44 207 GLY A N 1
ATOM 1566 C CA . GLY A 1 207 ? -10.844 -10.867 12.188 1 87.44 207 GLY A CA 1
ATOM 1567 C C . GLY A 1 207 ? -10.797 -9.469 11.609 1 87.44 207 GLY A C 1
ATOM 1568 O O . GLY A 1 207 ? -11.789 -8.992 11.039 1 87.44 207 GLY A O 1
ATOM 1569 N N . ASP A 1 208 ? -9.703 -8.758 11.984 1 88.88 208 ASP A N 1
ATOM 1570 C CA . ASP A 1 208 ? -9.453 -7.406 11.492 1 88.88 208 ASP A CA 1
ATOM 1571 C C . ASP A 1 208 ? -8.172 -7.359 10.664 1 88.88 208 ASP A C 1
ATOM 1573 O O . ASP A 1 208 ? -7.066 -7.359 11.211 1 88.88 208 ASP A O 1
ATOM 1577 N N . VAL A 1 209 ? -8.461 -7.316 9.391 1 90.38 209 VAL A N 1
ATOM 1578 C CA . VAL A 1 209 ? -7.328 -7.344 8.469 1 90.38 209 VAL A CA 1
ATOM 1579 C C . VAL A 1 209 ? -6.461 -6.105 8.68 1 90.38 209 VAL A C 1
ATOM 1581 O O . VAL A 1 209 ? -5.234 -6.172 8.562 1 90.38 209 VAL A O 1
ATOM 1584 N N . GLY A 1 210 ? -7.086 -4.938 8.992 1 86.81 210 GLY A N 1
ATOM 1585 C CA . GLY A 1 210 ? -6.348 -3.711 9.25 1 86.81 210 GLY A CA 1
ATOM 1586 C C . GLY A 1 210 ? -5.445 -3.803 10.469 1 86.81 210 GLY A C 1
ATOM 1587 O O . GLY A 1 210 ? -4.277 -3.416 10.414 1 86.81 210 GLY A O 1
ATOM 1588 N N . ASP A 1 211 ? -5.98 -4.32 11.539 1 86.38 211 ASP A N 1
ATOM 1589 C CA . ASP A 1 211 ? -5.203 -4.488 12.758 1 86.38 211 ASP A CA 1
ATOM 1590 C C . ASP A 1 211 ? -4.051 -5.469 12.547 1 86.38 211 ASP A C 1
ATOM 1592 O O . ASP A 1 211 ? -2.936 -5.234 13.008 1 86.38 211 ASP A O 1
ATOM 1596 N N . LEU A 1 212 ? -4.332 -6.488 11.773 1 90.5 212 LEU A N 1
ATOM 1597 C CA . LEU A 1 212 ? -3.316 -7.492 11.484 1 90.5 212 LEU A CA 1
ATOM 1598 C C . LEU A 1 212 ? -2.172 -6.887 10.672 1 90.5 212 LEU A C 1
ATOM 1600 O O . LEU A 1 212 ? -1.001 -7.113 10.984 1 90.5 212 LEU A O 1
ATOM 1604 N N . ASN A 1 213 ? -2.508 -6.156 9.727 1 89.19 213 ASN A N 1
ATOM 1605 C CA . ASN A 1 213 ? -1.503 -5.527 8.883 1 89.19 213 ASN A CA 1
ATOM 1606 C C . ASN A 1 213 ? -0.655 -4.527 9.664 1 89.19 213 ASN A C 1
ATOM 1608 O O . ASN A 1 213 ? 0.552 -4.426 9.445 1 89.19 213 ASN A O 1
ATOM 1612 N N . ALA A 1 214 ? -1.287 -3.811 10.516 1 84.44 214 ALA A N 1
ATOM 1613 C CA . ALA A 1 214 ? -0.565 -2.848 11.344 1 84.44 214 ALA A CA 1
ATOM 1614 C C . ALA A 1 214 ? 0.439 -3.549 12.25 1 84.44 214 ALA A C 1
ATOM 1616 O O . ALA A 1 214 ? 1.588 -3.117 12.367 1 84.44 214 ALA A O 1
ATOM 1617 N N . LYS A 1 215 ? 0.035 -4.578 12.867 1 87.19 215 LYS A N 1
ATOM 1618 C CA . LYS A 1 215 ? 0.911 -5.336 13.758 1 87.19 215 LYS A CA 1
ATOM 1619 C C . LYS A 1 215 ? 2.049 -5.992 12.977 1 87.19 215 LYS A C 1
ATOM 1621 O O . LYS A 1 215 ? 3.193 -6 13.438 1 87.19 215 LYS A O 1
ATOM 1626 N N . ASP A 1 216 ? 1.694 -6.449 11.812 1 90.12 216 ASP A N 1
ATOM 1627 C CA . ASP A 1 216 ? 2.707 -7.066 10.961 1 90.12 216 ASP A CA 1
ATOM 1628 C C . ASP A 1 216 ? 3.76 -6.047 10.539 1 90.12 216 ASP A C 1
ATOM 1630 O O . ASP A 1 216 ? 4.957 -6.34 10.555 1 90.12 216 ASP A O 1
ATOM 1634 N N . ALA A 1 217 ? 3.367 -4.887 10.172 1 86.75 217 ALA A N 1
ATOM 1635 C CA . ALA A 1 217 ? 4.281 -3.822 9.766 1 86.75 217 ALA A CA 1
ATOM 1636 C C . ALA A 1 217 ? 5.219 -3.443 10.906 1 86.75 217 ALA A C 1
ATOM 1638 O O . ALA A 1 217 ? 6.418 -3.242 10.695 1 86.75 217 ALA A O 1
ATOM 1639 N N . SER A 1 218 ? 4.672 -3.346 12.062 1 83.94 218 SER A N 1
ATOM 1640 C CA . SER A 1 218 ? 5.469 -3.035 13.242 1 83.94 218 SER A CA 1
ATOM 1641 C C . SER A 1 218 ? 6.512 -4.117 13.508 1 83.94 218 SER A C 1
ATOM 1643 O O . SER A 1 218 ? 7.672 -3.811 13.781 1 83.94 218 SER A O 1
ATOM 1645 N N . LYS A 1 219 ? 6.094 -5.285 13.383 1 87.56 219 LYS A N 1
ATOM 1646 C CA . LYS A 1 219 ? 7.004 -6.41 13.578 1 87.56 219 LYS A CA 1
ATOM 1647 C C . LYS A 1 219 ? 8.117 -6.406 12.539 1 87.56 219 LYS A C 1
ATOM 1649 O O . LYS A 1 219 ? 9.289 -6.602 12.875 1 87.56 219 LYS A O 1
ATOM 1654 N N . GLU A 1 220 ? 7.742 -6.211 11.312 1 87.44 220 GLU A N 1
ATOM 1655 C CA . GLU A 1 220 ? 8.727 -6.176 10.234 1 87.44 220 GLU A CA 1
ATOM 1656 C C . GLU A 1 220 ? 9.758 -5.078 10.477 1 87.44 220 GLU A C 1
ATOM 1658 O O . GLU A 1 220 ? 10.953 -5.281 10.234 1 87.44 220 GLU A O 1
ATOM 1663 N N . THR A 1 221 ? 9.359 -4.031 10.953 1 86.56 221 THR A N 1
ATOM 1664 C CA . THR A 1 221 ? 10.25 -2.904 11.211 1 86.56 221 THR A CA 1
ATOM 1665 C C . THR A 1 221 ? 11.211 -3.223 12.352 1 86.56 221 THR A C 1
ATOM 1667 O O . THR A 1 221 ? 12.414 -3.01 12.227 1 86.56 221 THR A O 1
ATOM 1670 N N . VAL A 1 222 ? 10.68 -3.727 13.422 1 87 222 VAL A N 1
ATOM 1671 C CA . VAL A 1 222 ? 11.492 -4.047 14.586 1 87 222 VAL A CA 1
ATOM 1672 C C . VAL A 1 222 ? 12.523 -5.109 14.219 1 87 222 VAL A C 1
ATOM 1674 O O . VAL A 1 222 ? 13.703 -4.992 14.57 1 87 222 VAL A O 1
ATOM 1677 N N . LEU A 1 223 ? 12.078 -6.066 13.531 1 87.94 223 LEU A N 1
ATOM 1678 C CA . LEU A 1 223 ? 12.969 -7.156 13.141 1 87.94 223 LEU A CA 1
ATOM 1679 C C . LEU A 1 223 ? 14.039 -6.664 12.18 1 87.94 223 LEU A C 1
ATOM 1681 O O . LEU A 1 223 ? 15.195 -7.086 12.258 1 87.94 223 LEU A O 1
ATOM 1685 N N . ALA A 1 224 ? 13.625 -5.797 11.266 1 88.25 224 ALA A N 1
ATOM 1686 C CA . ALA A 1 224 ? 14.594 -5.207 10.344 1 88.25 224 ALA A CA 1
ATOM 1687 C C . ALA A 1 224 ? 15.648 -4.398 11.102 1 88.25 224 ALA A C 1
ATOM 1689 O O . ALA A 1 224 ? 16.844 -4.504 10.82 1 88.25 224 ALA A O 1
ATOM 1690 N N . LEU A 1 225 ? 15.234 -3.658 12.062 1 89.5 225 LEU A N 1
ATOM 1691 C CA . LEU A 1 225 ? 16.141 -2.846 12.859 1 89.5 225 LEU A CA 1
ATOM 1692 C C . LEU A 1 225 ? 17.109 -3.727 13.648 1 89.5 225 LEU A C 1
ATOM 1694 O O . LEU A 1 225 ? 18.312 -3.455 13.688 1 89.5 225 LEU A O 1
ATOM 1698 N N . LEU A 1 226 ? 16.609 -4.75 14.219 1 90.44 226 LEU A N 1
ATOM 1699 C CA . LEU A 1 226 ? 17.453 -5.691 14.953 1 90.44 226 LEU A CA 1
ATOM 1700 C C . LEU A 1 226 ? 18.438 -6.379 14.016 1 90.44 226 LEU A C 1
ATOM 1702 O O . LEU A 1 226 ? 19.609 -6.555 14.367 1 90.44 226 LEU A O 1
ATOM 1706 N N . GLY A 1 227 ? 17.906 -6.781 12.922 1 90.19 227 GLY A N 1
ATOM 1707 C CA . GLY A 1 227 ? 18.781 -7.379 11.922 1 90.19 227 GLY A CA 1
ATOM 1708 C C . GLY A 1 227 ? 19.891 -6.445 11.469 1 90.19 227 GLY A C 1
ATOM 1709 O O . GLY A 1 227 ? 21.047 -6.867 11.32 1 90.19 227 GLY A O 1
ATOM 1710 N N . MET A 1 228 ? 19.578 -5.242 11.211 1 90.38 228 MET A N 1
ATOM 1711 C CA . MET A 1 228 ? 20.562 -4.25 10.805 1 90.38 228 MET A CA 1
ATOM 1712 C C . MET A 1 228 ? 21.594 -4.031 11.898 1 90.38 228 MET A C 1
ATOM 1714 O O . MET A 1 228 ? 22.797 -3.918 11.617 1 90.38 228 MET A O 1
ATOM 1718 N N . LEU A 1 229 ? 21.156 -3.961 13.148 1 90.94 229 LEU A N 1
ATOM 1719 C CA . LEU A 1 229 ? 22.078 -3.791 14.273 1 90.94 229 LEU A CA 1
ATOM 1720 C C . LEU A 1 229 ? 23.031 -4.965 14.375 1 90.94 229 LEU A C 1
ATOM 1722 O O . LEU A 1 229 ? 24.25 -4.77 14.477 1 90.94 229 LEU A O 1
ATOM 1726 N N . LEU A 1 230 ? 22.531 -6.105 14.289 1 91.31 230 LEU A N 1
ATOM 1727 C CA . LEU A 1 230 ? 23.375 -7.293 14.352 1 91.31 230 LEU A CA 1
ATOM 1728 C C . LEU A 1 230 ? 24.297 -7.367 13.141 1 91.31 230 LEU A C 1
ATOM 1730 O O . LEU A 1 230 ? 25.453 -7.777 13.258 1 91.31 230 LEU A O 1
ATOM 1734 N N . GLY A 1 231 ? 23.688 -7.059 12.023 1 90.56 231 GLY A N 1
ATOM 1735 C CA . GLY A 1 231 ? 24.516 -7.023 10.828 1 90.56 231 GLY A CA 1
ATOM 1736 C C . GLY A 1 231 ? 25.688 -6.07 10.938 1 90.56 231 GLY A C 1
ATOM 1737 O O . GLY A 1 231 ? 26.797 -6.379 10.477 1 90.56 231 GLY A O 1
ATOM 1738 N N . THR A 1 232 ? 25.5 -4.953 11.539 1 92.5 232 THR A N 1
ATOM 1739 C CA . THR A 1 232 ? 26.562 -3.967 11.719 1 92.5 232 THR A CA 1
ATOM 1740 C C . THR A 1 232 ? 27.688 -4.535 12.578 1 92.5 232 THR A C 1
ATOM 1742 O O . THR A 1 232 ? 28.859 -4.176 12.398 1 92.5 232 THR A O 1
ATOM 1745 N N . LEU A 1 233 ? 27.391 -5.426 13.40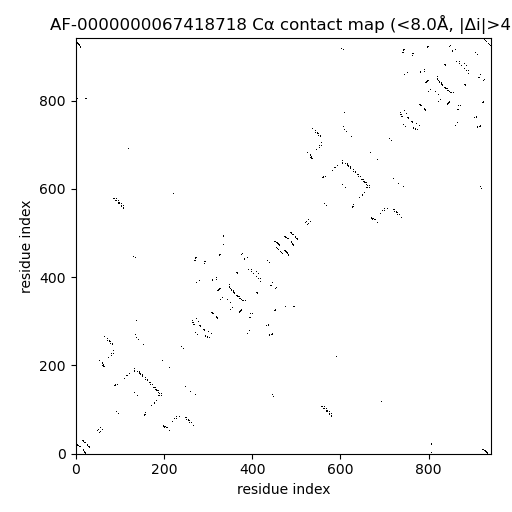6 1 93.31 233 LEU A N 1
ATOM 1746 C CA . LEU A 1 233 ? 28.375 -6.035 14.297 1 93.31 233 LEU A CA 1
ATOM 1747 C C . LEU A 1 233 ? 29.078 -7.191 13.602 1 93.31 233 LEU A C 1
ATOM 1749 O O . LEU A 1 233 ? 30.281 -7.414 13.82 1 93.31 233 LEU A O 1
ATOM 1753 N N . ILE A 1 234 ? 28.469 -7.836 12.688 1 94.12 234 ILE A N 1
ATOM 1754 C CA . ILE A 1 234 ? 28.953 -9.102 12.148 1 94.12 234 ILE A CA 1
ATOM 1755 C C . ILE A 1 234 ? 29.641 -8.852 10.797 1 94.12 234 ILE A C 1
ATOM 1757 O O . ILE A 1 234 ? 30.75 -9.328 10.555 1 94.12 234 ILE A O 1
ATOM 1761 N N . VAL A 1 235 ? 29.047 -8.062 9.977 1 93.56 235 VAL A N 1
ATOM 1762 C CA . VAL A 1 235 ? 29.406 -7.953 8.562 1 93.56 235 VAL A CA 1
ATOM 1763 C C . VAL A 1 235 ? 30.828 -7.406 8.43 1 93.56 235 VAL A C 1
ATOM 1765 O O . VAL A 1 235 ? 31.609 -7.871 7.594 1 93.56 235 VAL A O 1
ATOM 1768 N N . PRO A 1 236 ? 31.281 -6.445 9.289 1 94.56 236 PRO A N 1
ATOM 1769 C CA . PRO A 1 236 ? 32.656 -5.93 9.164 1 94.56 236 PRO A CA 1
ATOM 1770 C C . PRO A 1 236 ? 33.719 -7.008 9.383 1 94.56 236 PRO A C 1
ATOM 1772 O O . PRO A 1 236 ? 34.844 -6.855 8.93 1 94.56 236 PRO A O 1
ATOM 1775 N N . HIS A 1 237 ? 33.344 -8.062 9.953 1 95.12 237 HIS A N 1
ATOM 1776 C CA . HIS A 1 237 ? 34.281 -9.109 10.281 1 95.12 237 HIS A CA 1
ATOM 1777 C C . HIS A 1 237 ? 34.312 -10.188 9.203 1 95.12 237 HIS A C 1
ATOM 1779 O O . HIS A 1 237 ? 35.125 -11.102 9.25 1 95.12 237 HIS A O 1
ATOM 1785 N N . LEU A 1 238 ? 33.438 -10.125 8.305 1 95.62 238 LEU A N 1
ATOM 1786 C CA . LEU A 1 238 ? 33.406 -11.039 7.168 1 95.62 238 LEU A CA 1
ATOM 1787 C C . LEU A 1 238 ? 34.219 -10.477 6.008 1 95.62 238 LEU A C 1
ATOM 1789 O O . LEU A 1 238 ? 33.688 -9.805 5.129 1 95.62 238 LEU A O 1
ATOM 1793 N N . THR A 1 239 ? 35.469 -10.758 5.98 1 91.56 239 THR A N 1
ATOM 1794 C CA . THR A 1 239 ? 36.344 -10.031 5.055 1 91.56 239 THR A CA 1
ATOM 1795 C C . THR A 1 239 ? 36.875 -10.961 3.975 1 91.56 239 THR A C 1
ATOM 1797 O O . THR A 1 239 ? 37.281 -10.508 2.896 1 91.56 239 THR A O 1
ATOM 1800 N N . THR A 1 240 ? 36.875 -12.297 4.172 1 94.19 240 THR A N 1
ATOM 1801 C CA . THR A 1 240 ? 37.406 -13.227 3.189 1 94.19 240 THR A CA 1
ATOM 1802 C C . THR A 1 240 ? 36.281 -13.852 2.363 1 94.19 240 THR A C 1
ATOM 1804 O O . THR A 1 240 ? 35.156 -14.016 2.855 1 94.19 240 THR A O 1
ATOM 1807 N N . PRO A 1 241 ? 36.594 -14.195 1.106 1 93.12 241 PRO A N 1
ATOM 1808 C CA . PRO A 1 241 ? 35.562 -14.844 0.288 1 93.12 241 PRO A CA 1
ATOM 1809 C C . PRO A 1 241 ? 35 -16.094 0.949 1 93.12 241 PRO A C 1
ATOM 1811 O O . PRO A 1 241 ? 33.812 -16.344 0.86 1 93.12 241 PRO A O 1
ATOM 1814 N N . TRP A 1 242 ? 35.844 -16.781 1.583 1 95.56 242 TRP A N 1
ATOM 1815 C CA . TRP A 1 242 ? 35.375 -18 2.229 1 95.56 242 TRP A CA 1
ATOM 1816 C C . TRP A 1 242 ? 34.344 -17.688 3.307 1 95.56 242 TRP A C 1
ATOM 1818 O O . TRP A 1 242 ? 33.312 -18.328 3.359 1 95.56 242 TRP A O 1
ATOM 1828 N N . THR A 1 243 ? 34.688 -16.766 4.16 1 96.12 243 THR A N 1
ATOM 1829 C CA . THR A 1 243 ? 33.75 -16.422 5.234 1 96.12 243 THR A CA 1
ATOM 1830 C C . THR A 1 243 ? 32.469 -15.797 4.668 1 96.12 243 THR A C 1
ATOM 1832 O O . THR A 1 243 ? 31.375 -16.047 5.168 1 96.12 243 THR A O 1
ATOM 1835 N N . ILE A 1 244 ? 32.594 -15.016 3.654 1 96.06 244 ILE A N 1
ATOM 1836 C CA . ILE A 1 244 ? 31.453 -14.328 3.053 1 96.06 244 ILE A CA 1
ATOM 1837 C C . ILE A 1 244 ? 30.516 -15.352 2.41 1 96.06 244 ILE A C 1
ATOM 1839 O O . ILE A 1 244 ? 29.328 -15.383 2.719 1 96.06 244 ILE A O 1
ATOM 1843 N N . TYR A 1 245 ? 31.062 -16.25 1.601 1 96.44 245 TYR A N 1
ATOM 1844 C CA . TYR A 1 245 ? 30.219 -17.172 0.829 1 96.44 245 TYR A CA 1
ATOM 1845 C C . TYR A 1 245 ? 29.656 -18.281 1.711 1 96.44 245 TYR A C 1
ATOM 1847 O O . TYR A 1 245 ? 28.531 -18.734 1.511 1 96.44 245 TYR A O 1
ATOM 1855 N N . THR A 1 246 ? 30.438 -18.672 2.674 1 97.25 246 THR A N 1
ATOM 1856 C CA . THR A 1 246 ? 29.922 -19.672 3.605 1 97.25 246 THR A CA 1
ATOM 1857 C C . THR A 1 246 ? 28.766 -19.094 4.426 1 97.25 246 THR A C 1
ATOM 1859 O O . THR A 1 246 ? 27.734 -19.734 4.578 1 97.25 246 THR A O 1
ATOM 1862 N N . THR A 1 247 ? 29 -17.875 4.949 1 96.62 247 THR A N 1
ATOM 1863 C CA . THR A 1 247 ? 27.938 -17.219 5.699 1 96.62 247 THR A CA 1
ATOM 1864 C C . THR A 1 247 ? 26.703 -17.016 4.82 1 96.62 247 THR A C 1
ATOM 1866 O O . THR A 1 247 ? 25.578 -17.266 5.254 1 96.62 247 THR A O 1
ATOM 1869 N N . LEU A 1 248 ? 26.875 -16.578 3.604 1 97.62 248 LEU A N 1
ATOM 1870 C CA . LEU A 1 248 ? 25.797 -16.375 2.648 1 97.62 248 LEU A CA 1
ATOM 1871 C C . LEU A 1 248 ? 25 -17.656 2.436 1 97.62 248 LEU A C 1
ATOM 1873 O O . LEU A 1 248 ? 23.766 -17.656 2.559 1 97.62 248 LEU A O 1
ATOM 1877 N N . LEU A 1 249 ? 25.703 -18.719 2.137 1 97.94 249 LEU A N 1
ATOM 1878 C CA . LEU A 1 249 ? 25.047 -19.984 1.822 1 97.94 249 LEU A CA 1
ATOM 1879 C C . LEU A 1 249 ? 24.297 -20.516 3.031 1 97.94 249 LEU A C 1
ATOM 1881 O O . LEU A 1 249 ? 23.172 -21.031 2.893 1 97.94 249 LEU A O 1
ATOM 1885 N N . VAL A 1 250 ? 24.859 -20.359 4.203 1 97.94 250 VAL A N 1
ATOM 1886 C CA . VAL A 1 250 ? 24.219 -20.844 5.43 1 97.94 250 VAL A CA 1
ATOM 1887 C C . VAL A 1 250 ? 22.953 -20.031 5.695 1 97.94 250 VAL A C 1
ATOM 1889 O O . VAL A 1 250 ? 21.891 -20.594 5.953 1 97.94 250 VAL A O 1
ATOM 1892 N N . LEU A 1 251 ? 23.062 -18.75 5.598 1 97.06 251 LEU A N 1
ATOM 1893 C CA . LEU A 1 251 ? 21.938 -17.875 5.898 1 97.06 251 LEU A CA 1
ATOM 1894 C C . LEU A 1 251 ? 20.828 -18.047 4.859 1 97.06 251 LEU A C 1
ATOM 1896 O O . LEU A 1 251 ? 19.641 -18.062 5.203 1 97.06 251 LEU A O 1
ATOM 1900 N N . VAL A 1 252 ? 21.156 -18.172 3.609 1 98.19 252 VAL A N 1
ATOM 1901 C CA . VAL A 1 252 ? 20.188 -18.391 2.549 1 98.19 252 VAL A CA 1
ATOM 1902 C C . VAL A 1 252 ? 19.5 -19.75 2.756 1 98.19 252 VAL A C 1
ATOM 1904 O O . VAL A 1 252 ? 18.281 -19.859 2.619 1 98.19 252 VAL A O 1
ATOM 1907 N N . GLY A 1 253 ? 20.312 -20.766 3.035 1 98.38 253 GLY A N 1
ATOM 1908 C CA . GLY A 1 253 ? 19.75 -22.078 3.332 1 98.38 253 GLY A CA 1
ATOM 1909 C C . GLY A 1 253 ? 18.781 -22.062 4.492 1 98.38 253 GLY A C 1
ATOM 1910 O O . GLY A 1 253 ? 17.688 -22.641 4.402 1 98.38 253 GLY A O 1
ATOM 1911 N N . LEU A 1 254 ? 19.172 -21.391 5.551 1 98.06 254 LEU A N 1
ATOM 1912 C CA . LEU A 1 254 ? 18.297 -21.266 6.707 1 98.06 254 LEU A CA 1
ATOM 1913 C C . LEU A 1 254 ? 17.031 -20.484 6.348 1 98.06 254 LEU A C 1
ATOM 1915 O O . LEU A 1 254 ? 15.922 -20.875 6.711 1 98.06 254 LEU A O 1
ATOM 1919 N N . HIS A 1 255 ? 17.203 -19.375 5.637 1 98 255 HIS A N 1
ATOM 1920 C CA . HIS A 1 255 ? 16.094 -18.531 5.207 1 98 255 HIS A CA 1
ATOM 1921 C C . HIS A 1 255 ? 15.055 -19.344 4.422 1 98 255 HIS A C 1
ATOM 1923 O O . HIS A 1 255 ? 13.875 -19.328 4.762 1 98 255 HIS A O 1
ATOM 1929 N N . LEU A 1 256 ? 15.5 -20.109 3.459 1 98.31 256 LEU A N 1
ATOM 1930 C CA . LEU A 1 256 ? 14.602 -20.859 2.586 1 98.31 256 LEU A CA 1
ATOM 1931 C C . LEU A 1 256 ? 13.961 -22.031 3.328 1 98.31 256 LEU A C 1
ATOM 1933 O O . LEU A 1 256 ? 12.789 -22.328 3.121 1 98.31 256 LEU A O 1
ATOM 1937 N N . THR A 1 257 ? 14.75 -22.672 4.172 1 98.44 257 THR A N 1
ATOM 1938 C CA . THR A 1 257 ? 14.227 -23.797 4.934 1 98.44 257 THR A CA 1
ATOM 1939 C C . THR A 1 257 ? 13.133 -23.344 5.895 1 98.44 257 THR A C 1
ATOM 1941 O O . THR A 1 257 ? 12.062 -23.953 5.957 1 98.44 257 THR A O 1
ATOM 1944 N N . ILE A 1 258 ? 13.375 -22.297 6.574 1 98.38 258 ILE A N 1
ATOM 1945 C CA . ILE A 1 258 ? 12.391 -21.766 7.523 1 98.38 258 ILE A CA 1
ATOM 1946 C C . ILE A 1 258 ? 11.133 -21.328 6.773 1 98.38 258 ILE A C 1
ATOM 1948 O O . ILE A 1 258 ? 10.016 -21.594 7.223 1 98.38 258 ILE A O 1
ATOM 1952 N N . ASN A 1 259 ? 11.312 -20.672 5.645 1 97.88 259 ASN A N 1
ATOM 1953 C CA . ASN A 1 259 ? 10.164 -20.25 4.844 1 97.88 259 ASN A CA 1
ATOM 1954 C C . ASN A 1 259 ? 9.367 -21.438 4.34 1 97.88 259 ASN A C 1
ATOM 1956 O O . ASN A 1 259 ? 8.133 -21.406 4.328 1 97.88 259 ASN A O 1
ATOM 1960 N N . TYR A 1 260 ? 10.086 -22.406 3.922 1 97.75 260 TYR A N 1
ATOM 1961 C CA . TYR A 1 260 ? 9.422 -23.625 3.461 1 97.75 260 TYR A CA 1
ATOM 1962 C C . TYR A 1 260 ? 8.547 -24.219 4.559 1 97.75 260 TYR A C 1
ATOM 1964 O O . TYR A 1 260 ? 7.387 -24.547 4.324 1 97.75 260 TYR A O 1
ATOM 1972 N N . ILE A 1 261 ? 9.094 -24.344 5.727 1 98 261 ILE A N 1
ATOM 1973 C CA . ILE A 1 261 ? 8.359 -24.891 6.867 1 98 261 ILE A CA 1
ATOM 1974 C C . ILE A 1 261 ? 7.176 -23.984 7.195 1 98 261 ILE A C 1
ATOM 1976 O O . ILE A 1 261 ? 6.082 -24.469 7.492 1 98 261 ILE A O 1
ATOM 1980 N N . GLY A 1 262 ? 7.414 -22.703 7.125 1 97.5 262 GLY A N 1
ATOM 1981 C CA . GLY A 1 262 ? 6.344 -21.75 7.391 1 97.5 262 GLY A CA 1
ATOM 1982 C C . GLY A 1 262 ? 5.195 -21.859 6.406 1 97.5 262 GLY A C 1
ATOM 1983 O O . GLY A 1 262 ? 4.035 -21.969 6.805 1 97.5 262 GLY A O 1
ATOM 1984 N N . VAL A 1 263 ? 5.488 -21.844 5.152 1 97.44 263 VAL A N 1
ATOM 1985 C CA . VAL A 1 263 ? 4.488 -21.859 4.09 1 97.44 263 VAL A CA 1
ATOM 1986 C C . VAL A 1 263 ? 3.746 -23.203 4.094 1 97.44 263 VAL A C 1
ATOM 1988 O O . VAL A 1 263 ? 2.527 -23.234 3.908 1 97.44 263 VAL A O 1
ATOM 1991 N N . ARG A 1 264 ? 4.469 -24.25 4.312 1 96.69 264 ARG A N 1
ATOM 1992 C CA . ARG A 1 264 ? 3.865 -25.578 4.359 1 96.69 264 ARG A CA 1
ATOM 1993 C C . ARG A 1 264 ? 2.863 -25.688 5.504 1 96.69 264 ARG A C 1
ATOM 1995 O O . ARG A 1 264 ? 1.898 -26.453 5.422 1 96.69 264 ARG A O 1
ATOM 2002 N N . GLY A 1 265 ? 3.082 -24.953 6.504 1 96.62 265 GLY A N 1
ATOM 2003 C CA . GLY A 1 265 ? 2.25 -25.016 7.691 1 96.62 265 GLY A CA 1
ATOM 2004 C C . GLY A 1 265 ? 0.99 -24.188 7.59 1 96.62 265 GLY A C 1
ATOM 2005 O O . GLY A 1 265 ? 0.123 -24.25 8.461 1 96.62 265 GLY A O 1
ATOM 2006 N N . LEU A 1 266 ? 0.801 -23.438 6.559 1 97.5 266 LEU A N 1
ATOM 2007 C CA . LEU A 1 266 ? -0.418 -22.656 6.355 1 97.5 266 LEU A CA 1
ATOM 2008 C C . LEU A 1 266 ? -1.605 -23.578 6.078 1 97.5 266 LEU A C 1
ATOM 2010 O O . LEU A 1 266 ? -1.523 -24.453 5.227 1 97.5 266 LEU A O 1
ATOM 2014 N N . VAL A 1 267 ? -2.633 -23.375 6.816 1 97.19 267 VAL A N 1
ATOM 2015 C CA . VAL A 1 267 ? -3.84 -24.188 6.645 1 97.19 267 VAL A CA 1
ATOM 2016 C C . VAL A 1 267 ? -4.93 -23.344 5.988 1 97.19 267 VAL A C 1
ATOM 2018 O O . VAL A 1 267 ? -5.809 -22.812 6.668 1 97.19 267 VAL A O 1
ATOM 2021 N N . LEU A 1 268 ? -4.875 -23.281 4.703 1 95.88 268 LEU A N 1
ATOM 2022 C CA . LEU A 1 268 ? -5.828 -22.469 3.949 1 95.88 268 LEU A CA 1
ATOM 2023 C C . LEU A 1 268 ? -7.176 -23.172 3.838 1 95.88 268 LEU A C 1
ATOM 2025 O O . LEU A 1 268 ? -7.227 -24.391 3.637 1 95.88 268 LEU A O 1
ATOM 2029 N N . ARG A 1 269 ? -8.188 -22.438 3.945 1 95.19 269 ARG A N 1
ATOM 2030 C CA . ARG A 1 269 ? -9.523 -23.016 3.945 1 95.19 269 ARG A CA 1
ATOM 2031 C C . ARG A 1 269 ? -10.25 -22.719 2.637 1 95.19 269 ARG A C 1
ATOM 2033 O O . ARG A 1 269 ? -11.383 -23.156 2.43 1 95.19 269 ARG A O 1
ATOM 2040 N N . THR A 1 270 ? -9.602 -21.984 1.812 1 93.38 270 THR A N 1
ATOM 2041 C CA . THR A 1 270 ? -10.156 -21.719 0.487 1 93.38 270 THR A CA 1
ATOM 2042 C C . THR A 1 270 ? -9.742 -22.812 -0.5 1 93.38 270 THR A C 1
ATOM 2044 O O . THR A 1 270 ? -8.703 -23.453 -0.327 1 93.38 270 THR A O 1
ATOM 2047 N N . LEU A 1 271 ? -10.562 -22.922 -1.513 1 94.31 271 LEU A N 1
ATOM 2048 C CA . LEU A 1 271 ? -10.312 -24 -2.479 1 94.31 271 LEU A CA 1
ATOM 2049 C C . LEU A 1 271 ? -9.633 -23.438 -3.727 1 94.31 271 LEU A C 1
ATOM 2051 O O . LEU A 1 271 ? -9.984 -22.359 -4.207 1 94.31 271 LEU A O 1
ATOM 2055 N N . ASN A 1 272 ? -8.555 -24.078 -4.09 1 93.75 272 ASN A N 1
ATOM 2056 C CA . ASN A 1 272 ? -7.965 -23.922 -5.414 1 93.75 272 ASN A CA 1
ATOM 2057 C C . ASN A 1 272 ? -7.973 -25.25 -6.188 1 93.75 272 ASN A C 1
ATOM 2059 O O . ASN A 1 272 ? -8.617 -26.203 -5.773 1 93.75 272 ASN A O 1
ATOM 2063 N N . GLY A 1 273 ? -7.348 -25.281 -7.344 1 94.62 273 GLY A N 1
ATOM 2064 C CA . GLY A 1 273 ? -7.375 -26.5 -8.148 1 94.62 273 GLY A CA 1
ATOM 2065 C C . GLY A 1 273 ? -6.824 -27.719 -7.414 1 94.62 273 GLY A C 1
ATOM 2066 O O . GLY A 1 273 ? -7.469 -28.766 -7.371 1 94.62 273 GLY A O 1
ATOM 2067 N N . GLN A 1 274 ? -5.742 -27.562 -6.816 1 95.31 274 GLN A N 1
ATOM 2068 C CA . GLN A 1 274 ? -5.066 -28.672 -6.148 1 95.31 274 GLN A CA 1
ATOM 2069 C C . GLN A 1 274 ? -5.832 -29.125 -4.906 1 95.31 274 GLN A C 1
ATOM 2071 O O . GLN A 1 274 ? -6.07 -30.312 -4.711 1 95.31 274 GLN A O 1
ATOM 2076 N N . ARG A 1 275 ? -6.254 -28.172 -4.078 1 95.88 275 ARG A N 1
ATOM 2077 C CA . ARG A 1 275 ? -6.961 -28.516 -2.85 1 95.88 275 ARG A CA 1
ATOM 2078 C C . ARG A 1 275 ? -8.305 -29.156 -3.154 1 95.88 275 ARG A C 1
ATOM 2080 O O . ARG A 1 275 ? -8.727 -30.094 -2.455 1 95.88 275 ARG A O 1
ATOM 2087 N N . THR A 1 276 ? -8.961 -28.625 -4.164 1 96.44 276 THR A N 1
ATOM 2088 C CA . THR A 1 276 ? -10.227 -29.219 -4.562 1 96.44 276 THR A CA 1
ATOM 2089 C C . THR A 1 276 ? -10.031 -30.672 -4.98 1 96.44 276 THR A C 1
ATOM 2091 O O . THR A 1 276 ? -10.805 -31.547 -4.578 1 96.44 276 THR A O 1
ATOM 2094 N N . TRP A 1 277 ? -9.047 -30.891 -5.75 1 96.56 277 TRP A N 1
ATOM 2095 C CA . TRP A 1 277 ? -8.75 -32.25 -6.199 1 96.56 277 TRP A CA 1
ATOM 2096 C C . TRP A 1 277 ? -8.422 -33.156 -5.016 1 96.56 277 TRP A C 1
ATOM 2098 O O . TRP A 1 277 ? -8.945 -34.281 -4.922 1 96.56 277 TRP A O 1
ATOM 2108 N N . LEU A 1 278 ? -7.598 -32.719 -4.117 1 96.5 278 LEU A N 1
ATOM 2109 C CA . LEU A 1 278 ? -7.211 -33.5 -2.953 1 96.5 278 LEU A CA 1
ATOM 2110 C C . LEU A 1 278 ? -8.422 -33.844 -2.088 1 96.5 278 LEU A C 1
ATOM 2112 O O . LEU A 1 278 ? -8.57 -34.969 -1.61 1 96.5 278 LEU A O 1
ATOM 2116 N N . ALA A 1 279 ? -9.273 -32.844 -1.923 1 97 279 ALA A N 1
ATOM 2117 C CA . ALA A 1 279 ? -10.477 -33.031 -1.119 1 97 279 ALA A CA 1
ATOM 2118 C C . ALA A 1 279 ? -11.422 -34.031 -1.777 1 97 279 ALA A C 1
ATOM 2120 O O . ALA A 1 279 ? -11.93 -34.938 -1.117 1 97 279 ALA A O 1
ATOM 2121 N N . TRP A 1 280 ? -11.656 -33.875 -3.076 1 97.12 280 TRP A N 1
ATOM 2122 C CA . TRP A 1 280 ? -12.547 -34.781 -3.803 1 97.12 280 TRP A CA 1
ATOM 2123 C C . TRP A 1 280 ? -12 -36.188 -3.789 1 97.12 280 TRP A C 1
ATOM 2125 O O . TRP A 1 280 ? -12.75 -37.156 -3.564 1 97.12 280 TRP A O 1
ATOM 2135 N N . SER A 1 281 ? -10.727 -36.281 -4.039 1 95.56 281 SER A N 1
ATOM 2136 C CA . SER A 1 281 ? -10.086 -37.594 -4.02 1 95.56 281 SER A CA 1
ATOM 2137 C C . SER A 1 281 ? -10.266 -38.281 -2.668 1 95.56 281 SER A C 1
ATOM 2139 O O . SER A 1 281 ? -10.555 -39.5 -2.605 1 95.56 281 SER A O 1
ATOM 2141 N N . ALA A 1 282 ? -10.102 -37.531 -1.602 1 95.69 282 ALA A N 1
ATOM 2142 C CA . ALA A 1 282 ? -10.289 -38.094 -0.259 1 95.69 282 ALA A CA 1
ATOM 2143 C C . ALA A 1 282 ? -11.742 -38.5 -0.041 1 95.69 282 ALA A C 1
ATOM 2145 O O . ALA A 1 282 ? -12 -39.562 0.538 1 95.69 282 ALA A O 1
ATOM 2146 N N . TYR A 1 283 ? -12.672 -37.688 -0.482 1 97 283 TYR A N 1
ATOM 2147 C CA . TYR A 1 283 ? -14.102 -37.969 -0.371 1 97 283 TYR A CA 1
ATOM 2148 C C . TYR A 1 283 ? -14.461 -39.25 -1.101 1 97 283 TYR A C 1
ATOM 2150 O O . TYR A 1 283 ? -15.219 -40.062 -0.583 1 97 283 TYR A O 1
ATOM 2158 N N . MET A 1 284 ? -13.906 -39.5 -2.248 1 95.56 284 MET A N 1
ATOM 2159 C CA . MET A 1 284 ? -14.266 -40.625 -3.111 1 95.56 284 MET A CA 1
ATOM 2160 C C . MET A 1 284 ? -13.594 -41.906 -2.641 1 95.56 284 MET A C 1
ATOM 2162 O O . MET A 1 284 ? -14.016 -43 -3.01 1 95.56 284 MET A O 1
ATOM 2166 N N . ARG A 1 285 ? -12.641 -41.844 -1.814 1 92.38 285 ARG A N 1
ATOM 2167 C CA . ARG A 1 285 ? -11.898 -43 -1.351 1 92.38 285 ARG A CA 1
ATOM 2168 C C . ARG A 1 285 ? -12.672 -43.75 -0.268 1 92.38 285 ARG A C 1
ATOM 2170 O O . ARG A 1 285 ? -12.43 -44.938 -0.026 1 92.38 285 ARG A O 1
ATOM 2177 N N . THR A 1 286 ? -13.602 -43 0.378 1 90 286 THR A N 1
ATOM 2178 C CA . THR A 1 286 ? -14.344 -43.594 1.471 1 90 286 THR A CA 1
ATOM 2179 C C . THR A 1 286 ? -15.836 -43.688 1.135 1 90 286 THR A C 1
ATOM 2181 O O . THR A 1 286 ? -16.359 -42.812 0.429 1 90 286 THR A O 1
ATOM 2184 N N . GLN A 1 287 ? -16.578 -44.719 1.521 1 85.44 287 GLN A N 1
ATOM 2185 C CA . GLN A 1 287 ? -18.031 -44.875 1.402 1 85.44 287 GLN A CA 1
ATOM 2186 C C . GLN A 1 287 ? -18.672 -45.156 2.756 1 85.44 287 GLN A C 1
ATOM 2188 O O . GLN A 1 287 ? -18.391 -46.188 3.365 1 85.44 287 GLN A O 1
ATOM 2193 N N . PRO A 1 288 ? -19.469 -44.188 3.307 1 88.31 288 PRO A N 1
ATOM 2194 C CA . PRO A 1 288 ? -19.859 -42.938 2.676 1 88.31 288 PRO A CA 1
ATOM 2195 C C . PRO A 1 288 ? -18.719 -41.906 2.602 1 88.31 288 PRO A C 1
ATOM 2197 O O . PRO A 1 288 ? -17.75 -42.031 3.355 1 88.31 288 PRO A O 1
ATOM 2200 N N . GLY A 1 289 ? -18.797 -41.094 1.639 1 91.12 289 GLY A N 1
ATOM 2201 C CA . GLY A 1 289 ? -17.75 -40.125 1.414 1 91.12 289 GLY A CA 1
ATOM 2202 C C . GLY A 1 289 ? -17.406 -39.312 2.65 1 91.12 289 GLY A C 1
ATOM 2203 O O . GLY A 1 289 ? -18.312 -38.875 3.377 1 91.12 289 GLY A O 1
ATOM 2204 N N . ARG A 1 290 ? -16.109 -39.188 2.934 1 94.94 290 ARG A N 1
ATOM 2205 C CA . ARG A 1 290 ? -15.625 -38.344 4.027 1 94.94 290 ARG A CA 1
ATOM 2206 C C . ARG A 1 290 ? -14.789 -37.188 3.504 1 94.94 290 ARG A C 1
ATOM 2208 O O . ARG A 1 290 ? -13.75 -37.406 2.865 1 94.94 290 ARG A O 1
ATOM 2215 N N . ALA A 1 291 ? -15.281 -36.031 3.807 1 96.25 291 ALA A N 1
ATOM 2216 C CA . ALA A 1 291 ? -14.508 -34.844 3.426 1 96.25 291 ALA A CA 1
ATOM 2217 C C . ALA A 1 291 ? -13.312 -34.656 4.355 1 96.25 291 ALA A C 1
ATOM 2219 O O . ALA A 1 291 ? -13.414 -34.875 5.562 1 96.25 291 ALA A O 1
ATOM 2220 N N . PRO A 1 292 ? -12.148 -34.312 3.855 1 97.38 292 PRO A N 1
ATOM 2221 C CA . PRO A 1 292 ? -10.977 -34.062 4.691 1 97.38 292 PRO A CA 1
ATOM 2222 C C . PRO A 1 292 ? -11.016 -32.688 5.348 1 97.38 292 PRO A C 1
ATOM 2224 O O . PRO A 1 292 ? -11.68 -31.766 4.84 1 97.38 292 PRO A O 1
ATOM 2227 N N . THR A 1 293 ? -10.336 -32.531 6.438 1 96.94 293 THR A N 1
ATOM 2228 C CA . THR A 1 293 ? -10.172 -31.234 7.074 1 96.94 293 THR A CA 1
ATOM 2229 C C . THR A 1 293 ? -9.133 -30.406 6.336 1 96.94 293 THR A C 1
ATOM 2231 O O . THR A 1 293 ? -8.305 -30.938 5.602 1 96.94 293 THR A O 1
ATOM 2234 N N . PRO A 1 294 ? -9.211 -29.109 6.578 1 96.62 294 PRO A N 1
ATOM 2235 C CA . PRO A 1 294 ? -8.188 -28.25 5.961 1 96.62 294 PRO A CA 1
ATOM 2236 C C . PRO A 1 294 ? -6.766 -28.656 6.363 1 96.62 294 PRO A C 1
ATOM 2238 O O . PRO A 1 294 ? -5.852 -28.594 5.539 1 96.62 294 PRO A O 1
ATOM 2241 N N . ASP A 1 295 ? -6.617 -29.109 7.547 1 96.56 295 ASP A N 1
ATOM 2242 C CA . ASP A 1 295 ? -5.305 -29.531 8.031 1 96.56 295 ASP A CA 1
ATOM 2243 C C . ASP A 1 295 ? -4.805 -30.766 7.277 1 96.56 295 ASP A C 1
ATOM 2245 O O . ASP A 1 295 ? -3.631 -30.828 6.898 1 96.56 295 ASP A O 1
ATOM 2249 N N . GLU A 1 296 ? -5.695 -31.641 7.027 1 96.31 296 GLU A N 1
ATOM 2250 C CA . GLU A 1 296 ? -5.344 -32.844 6.293 1 96.31 296 GLU A CA 1
ATOM 2251 C C . GLU A 1 296 ? -4.906 -32.531 4.867 1 96.31 296 GLU A C 1
ATOM 2253 O O . GLU A 1 296 ? -3.912 -33.062 4.379 1 96.31 296 GLU A O 1
ATOM 2258 N N . VAL A 1 297 ? -5.605 -31.656 4.262 1 96.56 297 VAL A N 1
ATOM 2259 C CA . VAL A 1 297 ? -5.297 -31.312 2.883 1 96.56 297 VAL A CA 1
ATOM 2260 C C . VAL A 1 297 ? -3.994 -30.516 2.834 1 96.56 297 VAL A C 1
ATOM 2262 O O . VAL A 1 297 ? -3.18 -30.703 1.927 1 96.56 297 VAL A O 1
ATOM 2265 N N . ALA A 1 298 ? -3.768 -29.641 3.809 1 96.44 298 ALA A N 1
ATOM 2266 C CA . ALA A 1 298 ? -2.557 -28.828 3.873 1 96.44 298 ALA A CA 1
ATOM 2267 C C . ALA A 1 298 ? -1.307 -29.703 3.906 1 96.44 298 ALA A C 1
ATOM 2269 O O . ALA A 1 298 ? -0.291 -29.359 3.293 1 96.44 298 ALA A O 1
ATOM 2270 N N . SER A 1 299 ? -1.397 -30.828 4.523 1 94.62 299 SER A N 1
ATOM 2271 C CA . SER A 1 299 ? -0.25 -31.719 4.66 1 94.62 299 SER A CA 1
ATOM 2272 C C . SER A 1 299 ? 0.048 -32.438 3.354 1 94.62 299 SER A C 1
ATOM 2274 O O . SER A 1 299 ? 1.162 -32.938 3.146 1 94.62 299 SER A O 1
ATOM 2276 N N . LEU A 1 300 ? -0.912 -32.469 2.455 1 94.94 300 LEU A N 1
ATOM 2277 C CA . LEU A 1 300 ? -0.753 -33.219 1.208 1 94.94 300 LEU A CA 1
ATOM 2278 C C . LEU A 1 300 ? -0.415 -32.25 0.058 1 94.94 300 LEU A C 1
ATOM 2280 O O . LEU A 1 300 ? 0.021 -32.719 -1.007 1 94.94 300 LEU A O 1
ATOM 2284 N N . GLU A 1 301 ? -0.553 -31.031 0.261 1 94.94 301 GLU A N 1
ATOM 2285 C CA . GLU A 1 301 ? -0.363 -30.047 -0.8 1 94.94 301 GLU A CA 1
ATOM 2286 C C . GLU A 1 301 ? 1.099 -29.969 -1.232 1 94.94 301 GLU A C 1
ATOM 2288 O O . GLU A 1 301 ? 2.002 -30.016 -0.394 1 94.94 301 GLU A O 1
ATOM 2293 N N . ARG A 1 302 ? 1.234 -29.922 -2.471 1 95.31 302 ARG A N 1
ATOM 2294 C CA . ARG A 1 302 ? 2.541 -29.609 -3.041 1 95.31 302 ARG A CA 1
ATOM 2295 C C . ARG A 1 302 ? 2.666 -28.109 -3.34 1 95.31 302 ARG A C 1
ATOM 2297 O O . ARG A 1 302 ? 1.818 -27.531 -4.027 1 95.31 302 ARG A O 1
ATOM 2304 N N . ILE A 1 303 ? 3.734 -27.516 -2.867 1 95.75 303 ILE A N 1
ATOM 2305 C CA . ILE A 1 303 ? 3.887 -26.078 -2.996 1 95.75 303 ILE A CA 1
ATOM 2306 C C . ILE A 1 303 ? 4.102 -25.703 -4.461 1 95.75 303 ILE A C 1
ATOM 2308 O O . ILE A 1 303 ? 3.428 -24.812 -4.992 1 95.75 303 ILE A O 1
ATOM 2312 N N . PHE A 1 304 ? 5.031 -26.453 -5.059 1 94.44 304 PHE A N 1
ATOM 2313 C CA . PHE A 1 304 ? 5.254 -26.219 -6.48 1 94.44 304 PHE A CA 1
ATOM 2314 C C . PHE A 1 304 ? 4.578 -27.312 -7.312 1 94.44 304 PHE A C 1
ATOM 2316 O O . PHE A 1 304 ? 5.09 -28.422 -7.43 1 94.44 304 PHE A O 1
ATOM 2323 N N . GLU A 1 305 ? 3.34 -27.031 -7.691 1 91.94 305 GLU A N 1
ATOM 2324 C CA . GLU A 1 305 ? 2.566 -27.906 -8.555 1 91.94 305 GLU A CA 1
ATOM 2325 C C . GLU A 1 305 ? 2.229 -27.234 -9.883 1 91.94 305 GLU A C 1
ATOM 2327 O O . GLU A 1 305 ? 2.055 -26.016 -9.938 1 91.94 305 GLU A O 1
ATOM 2332 N N . ARG A 1 306 ? 2.201 -28.031 -10.891 1 88.19 306 ARG A N 1
ATOM 2333 C CA . ARG A 1 306 ? 1.79 -27.516 -12.188 1 88.19 306 ARG A CA 1
ATOM 2334 C C . ARG A 1 306 ? 0.318 -27.109 -12.172 1 88.19 306 ARG A C 1
ATOM 2336 O O . ARG A 1 306 ? -0.512 -27.797 -11.578 1 88.19 306 ARG A O 1
ATOM 2343 N N . PRO A 1 307 ? 0.047 -26.047 -12.82 1 86.81 307 PRO A N 1
ATOM 2344 C CA . PRO A 1 307 ? -1.355 -25.625 -12.852 1 86.81 307 PRO A CA 1
ATOM 2345 C C . PRO A 1 307 ? -2.266 -26.656 -13.5 1 86.81 307 PRO A C 1
ATOM 2347 O O . PRO A 1 307 ? -1.915 -27.234 -14.539 1 86.81 307 PRO A O 1
ATOM 2350 N N . GLY A 1 308 ? -3.35 -26.953 -12.883 1 92.56 308 GLY A N 1
ATOM 2351 C CA . GLY A 1 308 ? -4.367 -27.828 -13.445 1 92.56 308 GLY A CA 1
ATOM 2352 C C . GLY A 1 308 ? -4.02 -29.297 -13.336 1 92.56 308 GLY A C 1
ATOM 2353 O O . GLY A 1 308 ? -4.703 -30.141 -13.906 1 92.56 308 GLY A O 1
ATOM 2354 N N . ALA A 1 309 ? -3.008 -29.641 -12.602 1 94.56 309 ALA A N 1
ATOM 2355 C CA . ALA A 1 309 ? -2.543 -31.016 -12.516 1 94.56 309 ALA A CA 1
ATOM 2356 C C . ALA A 1 309 ? -3.42 -31.828 -11.57 1 94.56 309 ALA A C 1
ATOM 2358 O O . ALA A 1 309 ? -3.83 -31.344 -10.516 1 94.56 309 ALA A O 1
ATOM 2359 N N . PHE A 1 310 ? -3.783 -33 -12 1 96.31 310 PHE A N 1
ATOM 2360 C CA . PHE A 1 310 ? -4.402 -34 -11.156 1 96.31 310 PHE A CA 1
ATOM 2361 C C . PHE A 1 310 ? -3.42 -35.125 -10.859 1 96.31 310 PHE A C 1
ATOM 2363 O O . PHE A 1 310 ? -3.193 -36 -11.703 1 96.31 310 PHE A O 1
ATOM 2370 N N . ARG A 1 311 ? -2.906 -35.094 -9.633 1 95.06 311 ARG A N 1
ATOM 2371 C CA . ARG A 1 311 ? -1.926 -36.094 -9.211 1 95.06 311 ARG A CA 1
ATOM 2372 C C . ARG A 1 311 ? -2.514 -37.031 -8.172 1 95.06 311 ARG A C 1
ATOM 2374 O O . ARG A 1 311 ? -3.23 -36.594 -7.266 1 95.06 311 ARG A O 1
ATOM 2381 N N . ASP A 1 312 ? -2.195 -38.219 -8.359 1 92.06 312 ASP A N 1
ATOM 2382 C CA . ASP A 1 312 ? -2.596 -39.156 -7.316 1 92.06 312 ASP A CA 1
ATOM 2383 C C . ASP A 1 312 ? -1.952 -38.781 -5.98 1 92.06 312 ASP A C 1
ATOM 2385 O O . ASP A 1 312 ? -0.729 -38.688 -5.883 1 92.06 312 ASP A O 1
ATOM 2389 N N . PRO A 1 313 ? -2.764 -38.625 -4.953 1 89.12 313 PRO A N 1
ATOM 2390 C CA . PRO A 1 313 ? -2.217 -38.156 -3.678 1 89.12 313 PRO A CA 1
ATOM 2391 C C . PRO A 1 313 ? -1.269 -39.156 -3.035 1 89.12 313 PRO A C 1
ATOM 2393 O O . PRO A 1 313 ? -0.397 -38.781 -2.248 1 89.12 313 PRO A O 1
ATOM 2396 N N . ARG A 1 314 ? -1.363 -40.438 -3.346 1 86.69 314 ARG A N 1
ATOM 2397 C CA . ARG A 1 314 ? -0.551 -41.469 -2.723 1 86.69 314 ARG A CA 1
ATOM 2398 C C . ARG A 1 314 ? 0.725 -41.719 -3.52 1 86.69 314 ARG A C 1
ATOM 2400 O O . ARG A 1 314 ? 1.828 -41.656 -2.975 1 86.69 314 ARG A O 1
ATOM 2407 N N . SER A 1 315 ? 0.58 -41.875 -4.824 1 89.19 315 SER A N 1
ATOM 2408 C CA . SER A 1 315 ? 1.721 -42.25 -5.656 1 89.19 315 SER A CA 1
ATOM 2409 C C . SER A 1 315 ? 2.426 -41.031 -6.203 1 89.19 315 SER A C 1
ATOM 2411 O O . SER A 1 315 ? 3.6 -41.094 -6.57 1 89.19 315 SER A O 1
ATOM 2413 N N . GLY A 1 316 ? 1.697 -39.969 -6.301 1 91 316 GLY A N 1
ATOM 2414 C CA . GLY A 1 316 ? 2.277 -38.75 -6.852 1 91 316 GLY A CA 1
ATOM 2415 C C . GLY A 1 316 ? 2.305 -38.75 -8.367 1 91 316 GLY A C 1
ATOM 2416 O O . GLY A 1 316 ? 2.773 -37.781 -8.977 1 91 316 GLY A O 1
ATOM 2417 N N . VAL A 1 317 ? 1.766 -39.719 -8.953 1 91.81 317 VAL A N 1
ATOM 2418 C CA . VAL A 1 317 ? 1.78 -39.844 -10.406 1 91.81 317 VAL A CA 1
ATOM 2419 C C . VAL A 1 317 ? 0.767 -38.875 -11.008 1 91.81 317 VAL A C 1
ATOM 2421 O O . VAL A 1 317 ? -0.345 -38.719 -10.492 1 91.81 317 VAL A O 1
ATOM 2424 N N . LEU A 1 318 ? 1.174 -38.188 -12.039 1 94 318 LEU A N 1
ATOM 2425 C CA . LEU A 1 318 ? 0.3 -37.25 -12.742 1 94 318 LEU A CA 1
ATOM 2426 C C . LEU A 1 318 ? -0.718 -38 -13.594 1 94 318 LEU A C 1
ATOM 2428 O O . LEU A 1 318 ? -0.348 -38.719 -14.539 1 94 318 LEU A O 1
ATOM 2432 N N . MET A 1 319 ? -1.932 -37.906 -13.289 1 92.5 319 MET A N 1
ATOM 2433 C CA . MET A 1 319 ? -3.008 -38.625 -13.969 1 92.5 319 MET A CA 1
ATOM 2434 C C . MET A 1 319 ? -3.535 -37.812 -15.148 1 92.5 319 MET A C 1
ATOM 2436 O O . MET A 1 319 ? -4.004 -38.375 -16.141 1 92.5 319 MET A O 1
ATOM 2440 N N . GLY A 1 320 ? -3.508 -36.562 -15.016 1 94.44 320 GLY A N 1
ATOM 2441 C CA . GLY A 1 320 ? -4.023 -35.688 -16.062 1 94.44 320 GLY A CA 1
ATOM 2442 C C . GLY A 1 320 ? -3.914 -34.188 -15.719 1 94.44 320 GLY A C 1
ATOM 2443 O O . GLY A 1 320 ? -3.375 -33.844 -14.664 1 94.44 320 GLY A O 1
ATOM 2444 N N . ARG A 1 321 ? -4.332 -33.375 -16.688 1 95.5 321 ARG A N 1
ATOM 2445 C CA . ARG A 1 321 ? -4.328 -31.922 -16.516 1 95.5 321 ARG A CA 1
ATOM 2446 C C . ARG A 1 321 ? -5.617 -31.312 -17.062 1 95.5 321 ARG A C 1
ATOM 2448 O O . ARG A 1 321 ? -6.23 -31.844 -17.984 1 95.5 321 ARG A O 1
ATOM 2455 N N . CYS A 1 322 ? -5.953 -30.234 -16.422 1 96.44 322 CYS A N 1
ATOM 2456 C CA . CYS A 1 322 ? -7.168 -29.562 -16.859 1 96.44 322 CYS A CA 1
ATOM 2457 C C . CYS A 1 322 ? -6.957 -28.047 -16.922 1 96.44 322 CYS A C 1
ATOM 2459 O O . CYS A 1 322 ? -6.328 -27.469 -16.047 1 96.44 322 CYS A O 1
ATOM 2461 N N . THR A 1 323 ? -7.41 -27.469 -18.031 1 95.12 323 THR A N 1
ATOM 2462 C CA . THR A 1 323 ? -7.398 -26.016 -18.188 1 95.12 323 THR A CA 1
ATOM 2463 C C . THR A 1 323 ? -8.82 -25.453 -18.125 1 95.12 323 THR A C 1
ATOM 2465 O O . THR A 1 323 ? -9.695 -25.906 -18.875 1 95.12 323 THR A O 1
ATOM 2468 N N . ILE A 1 324 ? -9.016 -24.578 -17.219 1 95.19 324 ILE A N 1
ATOM 2469 C CA . ILE A 1 324 ? -10.336 -23.969 -17.094 1 95.19 324 ILE A CA 1
ATOM 2470 C C . ILE A 1 324 ? -10.359 -22.625 -17.844 1 95.19 324 ILE A C 1
ATOM 2472 O O . ILE A 1 324 ? -9.398 -21.859 -17.781 1 95.19 324 ILE A O 1
ATOM 2476 N N . GLY A 1 325 ? -11.453 -22.375 -18.484 1 94.19 325 GLY A N 1
ATOM 2477 C CA . GLY A 1 325 ? -11.641 -21.109 -19.203 1 94.19 325 GLY A CA 1
ATOM 2478 C C . GLY A 1 325 ? -11.156 -21.156 -20.641 1 94.19 325 GLY A C 1
ATOM 2479 O O . GLY A 1 325 ? -10.875 -20.125 -21.234 1 94.19 325 GLY A O 1
ATOM 2480 N N . SER A 1 326 ? -11.141 -22.297 -21.219 1 94.62 326 SER A N 1
ATOM 2481 C CA . SER A 1 326 ? -10.672 -22.469 -22.578 1 94.62 326 SER A CA 1
ATOM 2482 C C . SER A 1 326 ? -11.742 -22.047 -23.594 1 94.62 326 SER A C 1
ATOM 2484 O O . SER A 1 326 ? -12.922 -21.984 -23.25 1 94.62 326 SER A O 1
ATOM 2486 N N . SER A 1 327 ? -11.25 -21.734 -24.719 1 93.44 327 SER A N 1
ATOM 2487 C CA . SER A 1 327 ? -12.156 -21.516 -25.844 1 93.44 327 SER A CA 1
ATOM 2488 C C . SER A 1 327 ? -12.641 -22.844 -26.422 1 93.44 327 SER A C 1
ATOM 2490 O O . SER A 1 327 ? -11.836 -23.688 -26.812 1 93.44 327 SER A O 1
ATOM 2492 N N . PHE A 1 328 ? -13.953 -22.969 -26.469 1 92.31 328 PHE A N 1
ATOM 2493 C CA . PHE A 1 328 ? -14.531 -24.219 -26.953 1 92.31 328 PHE A CA 1
ATOM 2494 C C . PHE A 1 328 ? -14.211 -24.438 -28.422 1 92.31 328 PHE A C 1
ATOM 2496 O O . PHE A 1 328 ? -13.898 -25.547 -28.844 1 92.31 328 PHE A O 1
ATOM 2503 N N . SER A 1 329 ? -14.188 -23.391 -29.125 1 88.88 329 SER A N 1
ATOM 2504 C CA . SER A 1 329 ? -13.945 -23.469 -30.562 1 88.88 329 SER A CA 1
ATOM 2505 C C . SER A 1 329 ? -12.508 -23.875 -30.859 1 88.88 329 SER A C 1
ATOM 2507 O O . SER A 1 329 ? -12.234 -24.516 -31.875 1 88.88 329 SER A O 1
ATOM 2509 N N . GLU A 1 330 ? -11.641 -23.562 -30 1 87.56 330 GLU A N 1
ATOM 2510 C CA . GLU A 1 330 ? -10.227 -23.828 -30.234 1 87.56 330 GLU A CA 1
ATOM 2511 C C . GLU A 1 330 ? -9.875 -25.281 -29.906 1 87.56 330 GLU A C 1
ATOM 2513 O O . GLU A 1 330 ? -8.859 -25.797 -30.391 1 87.56 330 GLU A O 1
ATOM 2518 N N . ILE A 1 331 ? -10.719 -25.859 -29.156 1 86.94 331 ILE A N 1
ATOM 2519 C CA . ILE A 1 331 ? -10.359 -27.203 -28.719 1 86.94 331 ILE A CA 1
ATOM 2520 C C . ILE A 1 331 ? -11.031 -28.234 -29.641 1 86.94 331 ILE A C 1
ATOM 2522 O O . ILE A 1 331 ? -10.664 -29.406 -29.625 1 86.94 331 ILE A O 1
ATOM 2526 N N . LEU A 1 332 ? -11.969 -27.844 -30.422 1 83.25 332 LEU A N 1
ATOM 2527 C CA . LEU A 1 332 ? -12.75 -28.766 -31.25 1 83.25 332 LEU A CA 1
ATOM 2528 C C . LEU A 1 332 ? -12.023 -29.062 -32.562 1 83.25 332 LEU A C 1
ATOM 2530 O O . LEU A 1 332 ? -11.445 -28.172 -33.156 1 83.25 332 LEU A O 1
ATOM 2534 N N . SER A 1 333 ? -11.953 -30.375 -32.875 1 76.25 333 SER A N 1
ATOM 2535 C CA . SER A 1 333 ? -11.367 -30.781 -34.125 1 76.25 333 SER A CA 1
ATOM 2536 C C . SER A 1 333 ? -12.445 -31.109 -35.156 1 76.25 333 SER A C 1
ATOM 2538 O O . SER A 1 333 ? -12.148 -31.328 -36.344 1 76.25 333 SER A O 1
ATOM 2540 N N . GLY A 1 334 ? -13.664 -31.188 -34.812 1 77.25 334 GLY A N 1
ATOM 2541 C CA . GLY A 1 334 ? -14.789 -31.531 -35.656 1 77.25 334 GLY A CA 1
ATOM 2542 C C . GLY A 1 334 ? -16.125 -31.078 -35.094 1 77.25 334 GLY A C 1
ATOM 2543 O O . GLY A 1 334 ? -16.172 -30.25 -34.188 1 77.25 334 GLY A O 1
ATOM 2544 N N . PRO A 1 335 ? -17.188 -31.547 -35.781 1 80.06 335 PRO A N 1
ATOM 2545 C CA . PRO A 1 335 ? -18.516 -31.156 -35.281 1 80.06 335 PRO A CA 1
ATOM 2546 C C . PRO A 1 335 ? -18.781 -31.609 -33.875 1 80.06 335 PRO A C 1
ATOM 2548 O O . PRO A 1 335 ? -18.312 -32.688 -33.438 1 80.06 335 PRO A O 1
ATOM 2551 N N . ILE A 1 336 ? -19.5 -30.844 -33.219 1 84.44 336 ILE A N 1
ATOM 2552 C CA . ILE A 1 336 ? -19.844 -31.141 -31.828 1 84.44 336 ILE A CA 1
ATOM 2553 C C . ILE A 1 336 ? -20.781 -32.344 -31.766 1 84.44 336 ILE A C 1
ATOM 2555 O O . ILE A 1 336 ? -21.828 -32.344 -32.438 1 84.44 336 ILE A O 1
ATOM 2559 N N . PRO A 1 337 ? -20.406 -33.312 -30.984 1 82.12 337 PRO A N 1
ATOM 2560 C CA . PRO A 1 337 ? -21.375 -34.375 -30.797 1 82.12 337 PRO A CA 1
ATOM 2561 C C . PRO A 1 337 ? -22.672 -33.875 -30.141 1 82.12 337 PRO A C 1
ATOM 2563 O O . PRO A 1 337 ? -22.625 -33.219 -29.094 1 82.12 337 PRO A O 1
ATOM 2566 N N . PRO A 1 338 ? -23.75 -34.156 -30.719 1 85.31 338 PRO A N 1
ATOM 2567 C CA . PRO A 1 338 ? -25.016 -33.688 -30.141 1 85.31 338 PRO A CA 1
ATOM 2568 C C . PRO A 1 338 ? -25.219 -34.156 -28.703 1 85.31 338 PRO A C 1
ATOM 2570 O O . PRO A 1 338 ? -25.812 -33.438 -27.891 1 85.31 338 PRO A O 1
ATOM 2573 N N . GLN A 1 339 ? -24.75 -35.281 -28.406 1 88.44 339 GLN A N 1
ATOM 2574 C CA . GLN A 1 339 ? -24.891 -35.844 -27.062 1 88.44 339 GLN A CA 1
ATOM 2575 C C . GLN A 1 339 ? -24.172 -34.969 -26.031 1 88.44 339 GLN A C 1
ATOM 2577 O O . GLN A 1 339 ? -24.594 -34.875 -24.891 1 88.44 339 GLN A O 1
ATOM 2582 N N . LEU A 1 340 ? -23.125 -34.375 -26.469 1 90.81 340 LEU A N 1
ATOM 2583 C CA . LEU A 1 340 ? -22.359 -33.5 -25.578 1 90.81 340 LEU A CA 1
ATOM 2584 C C . LEU A 1 340 ? -23.156 -32.25 -25.203 1 90.81 340 LEU A C 1
ATOM 2586 O O . LEU A 1 340 ? -23.188 -31.859 -24.031 1 90.81 340 LEU A O 1
ATOM 2590 N N . LEU A 1 341 ? -23.828 -31.703 -26.141 1 90.06 341 LEU A N 1
ATOM 2591 C CA . LEU A 1 341 ? -24.641 -30.516 -25.906 1 90.06 341 LEU A CA 1
ATOM 2592 C C . LEU A 1 341 ? -25.828 -30.828 -25.016 1 90.06 341 LEU A C 1
ATOM 2594 O O . LEU A 1 341 ? -26.219 -30.016 -24.172 1 90.06 341 LEU A O 1
ATOM 2598 N N . GLU A 1 342 ? -26.312 -31.969 -25.25 1 91.75 342 GLU A N 1
ATOM 2599 C CA . GLU A 1 342 ? -27.453 -32.375 -24.438 1 91.75 342 GLU A CA 1
ATOM 2600 C C . GLU A 1 342 ? -27.047 -32.625 -22.984 1 91.75 342 GLU A C 1
ATOM 2602 O O . GLU A 1 342 ? -27.781 -32.25 -22.062 1 91.75 342 GLU A O 1
ATOM 2607 N N . LEU A 1 343 ? -25.938 -33.219 -22.875 1 94.19 343 LEU A N 1
ATOM 2608 C CA . LEU A 1 343 ? -25.453 -33.531 -21.531 1 94.19 343 LEU A CA 1
ATOM 2609 C C . LEU A 1 343 ? -25.266 -32.25 -20.703 1 94.19 343 LEU A C 1
ATOM 2611 O O . LEU A 1 343 ? -25.578 -32.25 -19.516 1 94.19 343 LEU A O 1
ATOM 2615 N N . PHE A 1 344 ? -24.781 -31.188 -21.328 1 95.75 344 PHE A N 1
ATOM 2616 C CA . PHE A 1 344 ? -24.422 -30 -20.594 1 95.75 344 PHE A CA 1
ATOM 2617 C C . PHE A 1 344 ? -25.453 -28.891 -20.797 1 95.75 344 PHE A C 1
ATOM 2619 O O . PHE A 1 344 ? -25.172 -27.719 -20.516 1 95.75 344 PHE A O 1
ATOM 2626 N N . LYS A 1 345 ? -26.562 -29.219 -21.203 1 92.62 345 LYS A N 1
ATOM 2627 C CA . LYS A 1 345 ? -27.609 -28.266 -21.516 1 92.62 345 LYS A CA 1
ATOM 2628 C C . LYS A 1 345 ? -27.984 -27.438 -20.281 1 92.62 345 LYS A C 1
ATOM 2630 O O . LYS A 1 345 ? -28.203 -26.234 -20.375 1 92.62 345 LYS A O 1
ATOM 2635 N N . GLU A 1 346 ? -28 -28.109 -19.109 1 93.62 346 GLU A N 1
ATOM 2636 C CA . GLU A 1 346 ? -28.438 -27.438 -17.891 1 93.62 346 GLU A CA 1
ATOM 2637 C C . GLU A 1 346 ? -27.25 -26.922 -17.078 1 93.62 346 GLU A C 1
ATOM 2639 O O . GLU A 1 346 ? -27.406 -26.391 -15.992 1 93.62 346 GLU A O 1
ATOM 2644 N N . GLU A 1 347 ? -26.109 -27.172 -17.688 1 96.5 347 GLU A N 1
ATOM 2645 C CA . GLU A 1 347 ? -24.906 -26.734 -16.984 1 96.5 347 GLU A CA 1
ATOM 2646 C C . GLU A 1 347 ? -24.391 -25.422 -17.547 1 96.5 347 GLU A C 1
ATOM 2648 O O . GLU A 1 347 ? -24.672 -25.062 -18.688 1 96.5 347 GLU A O 1
ATOM 2653 N N . ARG A 1 348 ? -23.594 -24.719 -16.797 1 97.12 348 ARG A N 1
ATOM 2654 C CA . ARG A 1 348 ? -23.016 -23.453 -17.234 1 97.12 348 ARG A CA 1
ATOM 2655 C C . ARG A 1 348 ? -21.547 -23.641 -17.625 1 97.12 348 ARG A C 1
ATOM 2657 O O . ARG A 1 348 ? -20.75 -22.719 -17.5 1 97.12 348 ARG A O 1
ATOM 2664 N N . TYR A 1 349 ? -21.266 -24.875 -17.938 1 97.44 349 TYR A N 1
ATOM 2665 C CA . TYR A 1 349 ? -19.938 -25.203 -18.438 1 97.44 349 TYR A CA 1
ATOM 2666 C C . TYR A 1 349 ? -19.984 -26.359 -19.406 1 97.44 349 TYR A C 1
ATOM 2668 O O . TYR A 1 349 ? -21 -27.047 -19.516 1 97.44 349 TYR A O 1
ATOM 2676 N N . LEU A 1 350 ? -18.969 -26.438 -20.219 1 96.62 350 LEU A N 1
ATOM 2677 C CA . LEU A 1 350 ? -18.719 -27.609 -21.062 1 96.62 350 LEU A CA 1
ATOM 2678 C C . LEU A 1 350 ? -17.344 -28.203 -20.766 1 96.62 350 LEU A C 1
ATOM 2680 O O . LEU A 1 350 ? -16.391 -27.484 -20.516 1 96.62 350 LEU A O 1
ATOM 2684 N N . LEU A 1 351 ? -17.344 -29.5 -20.578 1 97.06 351 LEU A N 1
ATOM 2685 C CA . LEU A 1 351 ? -16.109 -30.234 -20.328 1 97.06 351 LEU A CA 1
ATOM 2686 C C . LEU A 1 351 ? -15.789 -31.156 -21.5 1 97.06 351 LEU A C 1
ATOM 2688 O O . LEU A 1 351 ? -16.656 -31.891 -21.984 1 97.06 351 LEU A O 1
ATOM 2692 N N . TRP A 1 352 ? -14.578 -30.984 -21.984 1 94.25 352 TRP A N 1
ATOM 2693 C CA . TRP A 1 352 ? -14.227 -31.828 -23.125 1 94.25 352 TRP A CA 1
ATOM 2694 C C . TRP A 1 352 ? -12.734 -32.125 -23.125 1 94.25 352 TRP A C 1
ATOM 2696 O O . TRP A 1 352 ? -11.977 -31.594 -22.312 1 94.25 352 TRP A O 1
ATOM 2706 N N . PHE A 1 353 ? -12.391 -33.094 -24 1 92.88 353 PHE A N 1
ATOM 2707 C CA . PHE A 1 353 ? -11.008 -33.562 -24.125 1 92.88 353 PHE A CA 1
ATOM 2708 C C . PHE A 1 353 ? -10.242 -32.719 -25.125 1 92.88 353 PHE A C 1
ATOM 2710 O O . PHE A 1 353 ? -10.812 -32.219 -26.094 1 92.88 353 PHE A O 1
ATOM 2717 N N . ASP A 1 354 ? -9.008 -32.594 -24.75 1 91.62 354 ASP A N 1
ATOM 2718 C CA . ASP A 1 354 ? -8.117 -31.969 -25.734 1 91.62 354 ASP A CA 1
ATOM 2719 C C . ASP A 1 354 ? -8.031 -32.812 -27 1 91.62 354 ASP A C 1
ATOM 2721 O O . ASP A 1 354 ? -8.086 -34.062 -26.938 1 91.62 354 ASP A O 1
ATOM 2725 N N . ARG A 1 355 ? -7.77 -32.188 -28.109 1 83.5 355 ARG A N 1
ATOM 2726 C CA . ARG A 1 355 ? -7.695 -32.906 -29.375 1 83.5 355 ARG A CA 1
ATOM 2727 C C . ARG A 1 355 ? -6.566 -33.938 -29.375 1 83.5 355 ARG A C 1
ATOM 2729 O O . ARG A 1 355 ? -6.656 -34.969 -30.031 1 83.5 355 ARG A O 1
ATOM 2736 N N . ARG A 1 356 ? -5.637 -33.719 -28.547 1 81.44 356 ARG A N 1
ATOM 2737 C CA . ARG A 1 356 ? -4.441 -34.562 -28.547 1 81.44 356 ARG A CA 1
ATOM 2738 C C . ARG A 1 356 ? -4.711 -35.906 -27.828 1 81.44 356 ARG A C 1
ATOM 2740 O O . ARG A 1 356 ? -3.967 -36.875 -28.016 1 81.44 356 ARG A O 1
ATOM 2747 N N . CYS A 1 357 ? -5.875 -35.875 -27.109 1 83.62 357 CYS A N 1
ATOM 2748 C CA . CYS A 1 357 ? -6.176 -37.062 -26.328 1 83.62 357 CYS A CA 1
ATOM 2749 C C . CYS A 1 357 ? -7.234 -37.906 -27.031 1 83.62 357 CYS A C 1
ATOM 2751 O O . CYS A 1 357 ? -7.633 -38.938 -26.516 1 83.62 357 CYS A O 1
ATOM 2753 N N . LEU A 1 358 ? -7.73 -37.438 -28.172 1 81.62 358 LEU A N 1
ATOM 2754 C CA . LEU A 1 358 ? -8.805 -38.125 -28.859 1 81.62 358 LEU A CA 1
ATOM 2755 C C . LEU A 1 358 ? -8.281 -38.844 -30.094 1 81.62 358 LEU A C 1
ATOM 2757 O O . LEU A 1 358 ? -7.449 -38.312 -30.828 1 81.62 358 LEU A O 1
ATOM 2761 N N . LEU A 1 359 ? -8.344 -40.188 -30.219 1 70.81 359 LEU A N 1
ATOM 2762 C CA . LEU A 1 359 ? -7.867 -40.938 -31.359 1 70.81 359 LEU A CA 1
ATOM 2763 C C . LEU A 1 359 ? -8.641 -40.594 -32.625 1 70.81 359 LEU A C 1
ATOM 2765 O O . LEU A 1 359 ? -8.047 -40.406 -33.688 1 70.81 359 LEU A O 1
ATOM 2769 N N . ARG A 1 360 ? -10.031 -40.844 -32.656 1 62.66 360 ARG A N 1
ATOM 2770 C CA . ARG A 1 360 ? -10.82 -40.594 -33.844 1 62.66 360 ARG A CA 1
ATOM 2771 C C . ARG A 1 360 ? -11.938 -39.594 -33.594 1 62.66 360 ARG A C 1
ATOM 2773 O O . ARG A 1 360 ? -12.57 -39.625 -32.531 1 62.66 360 ARG A O 1
ATOM 2780 N N . PRO A 1 361 ? -12 -38.625 -34.5 1 57.19 361 PRO A N 1
ATOM 2781 C CA . PRO A 1 361 ? -13.031 -37.594 -34.312 1 57.19 361 PRO A CA 1
ATOM 2782 C C . PRO A 1 361 ? -14.438 -38.188 -34.219 1 57.19 361 PRO A C 1
ATOM 2784 O O . PRO A 1 361 ? -15.289 -37.656 -33.5 1 57.19 361 PRO A O 1
ATOM 2787 N N . GLU A 1 362 ? -14.758 -39.344 -34.906 1 54.88 362 GLU A N 1
ATOM 2788 C CA . GLU A 1 362 ? -16.125 -39.875 -35.031 1 54.88 362 GLU A CA 1
ATOM 2789 C C . GLU A 1 362 ? -16.484 -40.75 -33.844 1 54.88 362 GLU A C 1
ATOM 2791 O O . GLU A 1 362 ? -17.656 -40.969 -33.531 1 54.88 362 GLU A O 1
ATOM 2796 N N . SER A 1 363 ? -15.477 -41.406 -33.281 1 57.06 363 SER A N 1
ATOM 2797 C CA . SER A 1 363 ? -15.656 -42.219 -32.062 1 57.06 363 SER A CA 1
ATOM 2798 C C . SER A 1 363 ? -14.578 -41.906 -31.031 1 57.06 363 SER A C 1
ATOM 2800 O O . SER A 1 363 ? -13.57 -42.625 -30.953 1 57.06 363 SER A O 1
ATOM 2802 N N . PRO A 1 364 ? -14.914 -40.844 -30.203 1 61.81 364 PRO A N 1
ATOM 2803 C CA . PRO A 1 364 ? -13.781 -40.312 -29.438 1 61.81 364 PRO A CA 1
ATOM 2804 C C . PRO A 1 364 ? -13.273 -41.312 -28.375 1 61.81 364 PRO A C 1
ATOM 2806 O O . PRO A 1 364 ? -14.047 -41.75 -27.516 1 61.81 364 PRO A O 1
ATOM 2809 N N . SER A 1 365 ? -12.281 -42.031 -28.688 1 74.56 365 SER A N 1
ATOM 2810 C CA . SER A 1 365 ? -11.562 -42.844 -27.703 1 74.56 365 SER A CA 1
ATOM 2811 C C . SER A 1 365 ? -10.367 -42.094 -27.141 1 74.56 365 SER A C 1
ATOM 2813 O O . SER A 1 365 ? -9.703 -41.344 -27.844 1 74.56 365 SER A O 1
ATOM 2815 N N . VAL A 1 366 ? -10.273 -42.188 -25.812 1 76.75 366 VAL A N 1
ATOM 2816 C CA . VAL A 1 366 ? -9.25 -41.438 -25.094 1 76.75 366 VAL A CA 1
ATOM 2817 C C . VAL A 1 366 ? -7.949 -42.25 -25.047 1 76.75 366 VAL A C 1
ATOM 2819 O O . VAL A 1 366 ? -7.965 -43.438 -24.75 1 76.75 366 VAL A O 1
ATOM 2822 N N . GLU A 1 367 ? -6.922 -41.625 -25.578 1 75.31 367 GLU A N 1
ATOM 2823 C CA . GLU A 1 367 ? -5.609 -42.25 -25.531 1 75.31 367 GLU A CA 1
ATOM 2824 C C . GLU A 1 367 ? -4.543 -41.312 -25.031 1 75.31 367 GLU A C 1
ATOM 2826 O O . GLU A 1 367 ? -4.641 -40.094 -25.25 1 75.31 367 GLU A O 1
ATOM 2831 N N . GLY A 1 368 ? -3.609 -41.906 -24.328 1 79.5 368 GLY A N 1
ATOM 2832 C CA . GLY A 1 368 ? -2.459 -41.094 -23.906 1 79.5 368 GLY A CA 1
ATOM 2833 C C . GLY A 1 368 ? -2.717 -40.281 -22.641 1 79.5 368 GLY A C 1
ATOM 2834 O O . GLY A 1 368 ? -3.531 -40.688 -21.812 1 79.5 368 GLY A O 1
ATOM 2835 N N . PHE A 1 369 ? -1.918 -39.219 -22.453 1 87.94 369 PHE A N 1
ATOM 2836 C CA . PHE A 1 369 ? -2.025 -38.344 -21.297 1 87.94 369 PHE A CA 1
ATOM 2837 C C . PHE A 1 369 ? -3.297 -37.5 -21.359 1 87.94 369 PHE A C 1
ATOM 2839 O O . PHE A 1 369 ? -3.584 -36.875 -22.391 1 87.94 369 PHE A O 1
ATOM 2846 N N . LEU A 1 370 ? -4.016 -37.531 -20.312 1 91.81 370 LEU A N 1
ATOM 2847 C CA . LEU A 1 370 ? -5.332 -36.906 -20.297 1 91.81 370 LEU A CA 1
ATOM 2848 C C . LEU A 1 370 ? -5.219 -35.375 -20.156 1 91.81 370 LEU A C 1
ATOM 2850 O O . LEU A 1 370 ? -4.598 -34.906 -19.219 1 91.81 370 LEU A O 1
ATOM 2854 N N . ARG A 1 371 ? -5.684 -34.688 -21.141 1 94.25 371 ARG A N 1
ATOM 2855 C CA . ARG A 1 371 ? -5.793 -33.219 -21.125 1 94.25 371 ARG A CA 1
ATOM 2856 C C . ARG A 1 371 ? -7.242 -32.781 -21.297 1 94.25 371 ARG A C 1
ATOM 2858 O O . ARG A 1 371 ? -7.867 -33.094 -22.312 1 94.25 371 ARG A O 1
ATOM 2865 N N . LEU A 1 372 ? -7.688 -32.125 -20.297 1 96.31 372 LEU A N 1
ATOM 2866 C CA . LEU A 1 372 ? -9.086 -31.703 -20.297 1 96.31 372 LEU A CA 1
ATOM 2867 C C . LEU A 1 372 ? -9.211 -30.188 -20.391 1 96.31 372 LEU A C 1
ATOM 2869 O O . LEU A 1 372 ? -8.297 -29.453 -20 1 96.31 372 LEU A O 1
ATOM 2873 N N . HIS A 1 373 ? -10.367 -29.719 -20.938 1 96.75 373 HIS A N 1
ATOM 2874 C CA . HIS A 1 373 ? -10.688 -28.297 -21.031 1 96.75 373 HIS A CA 1
ATOM 2875 C C . HIS A 1 373 ? -12.094 -28.016 -20.5 1 96.75 373 HIS A C 1
ATOM 2877 O O . HIS A 1 373 ? -13.039 -28.719 -20.844 1 96.75 373 HIS A O 1
ATOM 2883 N N . ILE A 1 374 ? -12.102 -27.094 -19.641 1 97.56 374 ILE A N 1
ATOM 2884 C CA . ILE A 1 374 ? -13.391 -26.578 -19.172 1 97.56 374 ILE A CA 1
ATOM 2885 C C . ILE A 1 374 ? -13.711 -25.266 -19.891 1 97.56 374 ILE A C 1
ATOM 2887 O O . ILE A 1 374 ? -12.945 -24.312 -19.797 1 97.56 374 ILE A O 1
ATOM 2891 N N . CYS A 1 375 ? -14.82 -25.234 -20.578 1 97.19 375 CYS A N 1
ATOM 2892 C CA . CYS A 1 375 ? -15.312 -24.031 -21.234 1 97.19 375 CYS A CA 1
ATOM 2893 C C . CYS A 1 375 ? -16.531 -23.469 -20.516 1 97.19 375 CYS A C 1
ATOM 2895 O O . CYS A 1 375 ? -17.531 -24.188 -20.312 1 97.19 375 CYS A O 1
ATOM 2897 N N . LEU A 1 376 ? -16.453 -22.266 -20.188 1 97.06 376 LEU A N 1
ATOM 2898 C CA . LEU A 1 376 ? -17.5 -21.656 -19.359 1 97.06 376 LEU A CA 1
ATOM 2899 C C . LEU A 1 376 ? -18.531 -20.969 -20.234 1 97.06 376 LEU A C 1
ATOM 2901 O O . LEU A 1 376 ? -18.203 -20.359 -21.25 1 97.06 376 LEU A O 1
ATOM 2905 N N . LYS A 1 377 ? -19.797 -21.109 -19.797 1 96.69 377 LYS A N 1
ATOM 2906 C CA . LYS A 1 377 ? -20.906 -20.453 -20.484 1 96.69 377 LYS A CA 1
ATOM 2907 C C . LYS A 1 377 ? -21.25 -19.109 -19.844 1 96.69 377 LYS A C 1
ATOM 2909 O O . LYS A 1 377 ? -20.859 -18.844 -18.703 1 96.69 377 LYS A O 1
ATOM 2914 N N . GLU A 1 378 ? -21.906 -18.328 -20.609 1 94.94 378 GLU A N 1
ATOM 2915 C CA . GLU A 1 378 ? -22.328 -17.031 -20.094 1 94.94 378 GLU A CA 1
ATOM 2916 C C . GLU A 1 378 ? -23.156 -17.172 -18.812 1 94.94 378 GLU A C 1
ATOM 2918 O O . GLU A 1 378 ? -24.016 -18.047 -18.734 1 94.94 378 GLU A O 1
ATOM 2923 N N . GLY A 1 379 ? -22.812 -16.375 -17.766 1 93.19 379 GLY A N 1
ATOM 2924 C CA . GLY A 1 379 ? -23.562 -16.391 -16.516 1 93.19 379 GLY A CA 1
ATOM 2925 C C . GLY A 1 379 ? -23 -17.375 -15.508 1 93.19 379 GLY A C 1
ATOM 2926 O O . GLY A 1 379 ? -23.625 -17.641 -14.484 1 93.19 379 GLY A O 1
ATOM 2927 N N . TYR A 1 380 ? -21.875 -17.953 -15.789 1 94.31 380 TYR A N 1
ATOM 2928 C CA . TYR A 1 380 ? -21.281 -18.891 -14.844 1 94.31 380 TYR A CA 1
ATOM 2929 C C . TYR A 1 380 ? -20.953 -18.219 -13.523 1 94.31 380 TYR A C 1
ATOM 2931 O O . TYR A 1 380 ? -20.719 -17 -13.484 1 94.31 380 TYR A O 1
ATOM 2939 N N . ASN A 1 381 ? -21.047 -18.906 -12.453 1 92.62 381 ASN A N 1
ATOM 2940 C CA . ASN A 1 381 ? -20.656 -18.422 -11.133 1 92.62 381 ASN A CA 1
ATOM 2941 C C . ASN A 1 381 ? -19.609 -19.328 -10.484 1 92.62 381 ASN A C 1
ATOM 2943 O O . ASN A 1 381 ? -19.094 -20.234 -11.125 1 92.62 381 ASN A O 1
ATOM 2947 N N . THR A 1 382 ? -19.328 -19.109 -9.328 1 91.69 382 THR A N 1
ATOM 2948 C CA . THR A 1 382 ? -18.25 -19.828 -8.633 1 91.69 382 THR A CA 1
ATOM 2949 C C . THR A 1 382 ? -18.656 -21.281 -8.383 1 91.69 382 THR A C 1
ATOM 2951 O O . THR A 1 382 ? -17.812 -22.172 -8.438 1 91.69 382 THR A O 1
ATOM 2954 N N . GLU A 1 383 ? -19.891 -21.469 -8.18 1 93.06 383 GLU A N 1
ATOM 2955 C CA . GLU A 1 383 ? -20.375 -22.828 -7.961 1 93.06 383 GLU A CA 1
ATOM 2956 C C . GLU A 1 383 ? -20.266 -23.672 -9.227 1 93.06 383 GLU A C 1
ATOM 2958 O O . GLU A 1 383 ? -19.969 -24.875 -9.164 1 93.06 383 GLU A O 1
ATOM 2963 N N . ASP A 1 384 ? -20.5 -22.984 -10.328 1 95.25 384 ASP A N 1
ATOM 2964 C CA . ASP A 1 384 ? -20.344 -23.672 -11.609 1 95.25 384 ASP A CA 1
ATOM 2965 C C . ASP A 1 384 ? -18.906 -24.078 -11.852 1 95.25 384 ASP A C 1
ATOM 2967 O O . ASP A 1 384 ? -18.625 -25.172 -12.352 1 95.25 384 ASP A O 1
ATOM 2971 N N . GLN A 1 385 ? -18.031 -23.188 -11.523 1 95.75 385 GLN A N 1
ATOM 2972 C CA . GLN A 1 385 ? -16.609 -23.484 -11.68 1 95.75 385 GLN A CA 1
ATOM 2973 C C . GLN A 1 385 ? -16.188 -24.672 -10.82 1 95.75 385 GLN A C 1
ATOM 2975 O O . GLN A 1 385 ? -15.438 -25.531 -11.273 1 95.75 385 GLN A O 1
ATOM 2980 N N . LEU A 1 386 ? -16.641 -24.656 -9.609 1 96 386 LEU A N 1
ATOM 2981 C CA . LEU A 1 386 ? -16.328 -25.75 -8.695 1 96 386 LEU A CA 1
ATOM 2982 C C . LEU A 1 386 ? -16.859 -27.078 -9.219 1 96 386 LEU A C 1
ATOM 2984 O O . LEU A 1 386 ? -16.125 -28.078 -9.234 1 96 386 LEU A O 1
ATOM 2988 N N . LYS A 1 387 ? -18.125 -27.047 -9.648 1 96.81 387 LYS A N 1
ATOM 2989 C CA . LYS A 1 387 ? -18.719 -28.25 -10.203 1 96.81 387 LYS A CA 1
ATOM 2990 C C . LYS A 1 387 ? -17.938 -28.734 -11.422 1 96.81 387 LYS A C 1
ATOM 2992 O O . LYS A 1 387 ? -17.656 -29.938 -11.539 1 96.81 387 LYS A O 1
ATOM 2997 N N . ALA A 1 388 ? -17.594 -27.812 -12.281 1 97.69 388 ALA A N 1
ATOM 2998 C CA . ALA A 1 388 ? -16.844 -28.156 -13.492 1 97.69 388 ALA A CA 1
ATOM 2999 C C . ALA A 1 388 ? -15.5 -28.766 -13.148 1 97.69 388 ALA A C 1
ATOM 3001 O O . ALA A 1 388 ? -15.086 -29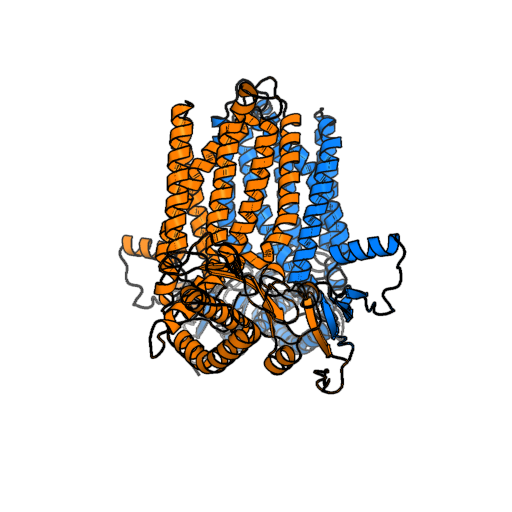.766 -13.758 1 97.69 388 ALA A O 1
ATOM 3002 N N . TRP A 1 389 ? -14.836 -28.234 -12.234 1 97.31 389 TRP A N 1
ATOM 3003 C CA . TRP A 1 389 ? -13.516 -28.703 -11.844 1 97.31 389 TRP A CA 1
ATOM 3004 C C . TRP A 1 389 ? -13.602 -30.094 -11.211 1 97.31 389 TRP A C 1
ATOM 3006 O O . TRP A 1 389 ? -12.781 -30.969 -11.5 1 97.31 389 TRP A O 1
ATOM 3016 N N . ILE A 1 390 ? -14.547 -30.266 -10.359 1 97.5 390 ILE A N 1
ATOM 3017 C CA . ILE A 1 390 ? -14.75 -31.578 -9.727 1 97.5 390 ILE A CA 1
ATOM 3018 C C . ILE A 1 390 ? -15.07 -32.625 -10.789 1 97.5 390 ILE A C 1
ATOM 3020 O O . ILE A 1 390 ? -14.617 -33.75 -10.703 1 97.5 390 ILE A O 1
ATOM 3024 N N . HIS A 1 391 ? -15.93 -32.188 -11.703 1 98.25 391 HIS A N 1
ATOM 3025 C CA . HIS A 1 391 ? -16.25 -33.062 -12.82 1 98.25 391 HIS A CA 1
ATOM 3026 C C . HIS A 1 391 ? -14.984 -33.469 -13.562 1 98.25 391 HIS A C 1
ATOM 3028 O O . HIS A 1 391 ? -14.805 -34.656 -13.867 1 98.25 391 HIS A O 1
ATOM 3034 N N . ALA A 1 392 ? -14.156 -32.531 -13.883 1 98 392 ALA A N 1
ATOM 3035 C CA . ALA A 1 392 ? -12.883 -32.844 -14.547 1 98 392 ALA A CA 1
ATOM 3036 C C . ALA A 1 392 ? -12.031 -33.781 -13.695 1 98 392 ALA A C 1
ATOM 3038 O O . ALA A 1 392 ? -11.422 -34.719 -14.219 1 98 392 ALA A O 1
ATOM 3039 N N . ALA A 1 393 ? -12.016 -33.562 -12.461 1 96.44 393 ALA A N 1
ATOM 3040 C CA . ALA A 1 393 ? -11.25 -34.375 -11.531 1 96.44 393 ALA A CA 1
ATOM 3041 C C . ALA A 1 393 ? -11.773 -35.812 -11.531 1 96.44 393 ALA A C 1
ATOM 3043 O O . ALA A 1 393 ? -10.984 -36.781 -11.594 1 96.44 393 ALA A O 1
ATOM 3044 N N . GLU A 1 394 ? -13.055 -35.906 -11.438 1 96.62 394 GLU A N 1
ATOM 3045 C CA . GLU A 1 394 ? -13.672 -37.219 -11.43 1 96.62 394 GLU A CA 1
ATOM 3046 C C . GLU A 1 394 ? -13.422 -37.969 -12.75 1 96.62 394 GLU A C 1
ATOM 3048 O O . GLU A 1 394 ? -13.227 -39.188 -12.758 1 96.62 394 GLU A O 1
ATOM 3053 N N . LEU A 1 395 ? -13.531 -37.219 -13.789 1 95.94 395 LEU A N 1
ATOM 3054 C CA . LEU A 1 395 ? -13.258 -37.781 -15.102 1 95.94 395 LEU A CA 1
ATOM 3055 C C . LEU A 1 395 ? -11.844 -38.344 -15.156 1 95.94 395 LEU A C 1
ATOM 3057 O O . LEU A 1 395 ? -11.641 -39.469 -15.625 1 95.94 395 LEU A O 1
ATOM 3061 N N . CYS A 1 396 ? -10.914 -37.625 -14.672 1 93.62 396 CYS A N 1
ATOM 3062 C CA . CYS A 1 396 ? -9.523 -38.062 -14.625 1 93.62 396 CYS A CA 1
ATOM 3063 C C . CYS A 1 396 ? -9.375 -39.312 -13.742 1 93.62 396 CYS A C 1
ATOM 3065 O O . CYS A 1 396 ? -8.672 -40.25 -14.109 1 93.62 396 CYS A O 1
ATOM 3067 N N . ARG A 1 397 ? -9.977 -39.281 -12.609 1 92.62 397 ARG A N 1
ATOM 3068 C CA . ARG A 1 397 ? -9.93 -40.438 -11.688 1 92.62 397 ARG A CA 1
ATOM 3069 C C . ARG A 1 397 ? -10.508 -41.688 -12.328 1 92.62 397 ARG A C 1
ATOM 3071 O O . ARG A 1 397 ? -9.906 -42.75 -12.258 1 92.62 397 ARG A O 1
ATOM 3078 N N . ALA A 1 398 ? -11.68 -41.531 -12.945 1 92 398 ALA A N 1
ATOM 3079 C CA . ALA A 1 398 ? -12.391 -42.656 -13.547 1 92 398 ALA A CA 1
ATOM 3080 C C . ALA A 1 398 ? -11.578 -43.25 -14.688 1 92 398 ALA A C 1
ATOM 3082 O O . ALA A 1 398 ? -11.461 -44.469 -14.781 1 92 398 ALA A O 1
ATOM 3083 N N . ILE A 1 399 ? -11.039 -42.406 -15.477 1 91.06 399 ILE A N 1
ATOM 3084 C CA . ILE A 1 399 ? -10.273 -42.875 -16.625 1 91.06 399 ILE A CA 1
ATOM 3085 C C . ILE A 1 399 ? -8.992 -43.562 -16.156 1 91.06 399 ILE A C 1
ATOM 3087 O O . ILE A 1 399 ? -8.609 -44.625 -16.688 1 91.06 399 ILE A O 1
ATOM 3091 N N . SER A 1 400 ? -8.359 -42.969 -15.211 1 86.88 400 SER A N 1
ATOM 3092 C CA . SER A 1 400 ? -7.133 -43.562 -14.672 1 86.88 400 SER A CA 1
ATOM 3093 C C . SER A 1 400 ? -7.395 -44.938 -14.062 1 86.88 400 SER A C 1
ATOM 3095 O O . SER A 1 400 ? -6.574 -45.844 -14.188 1 86.88 400 SER A O 1
ATOM 3097 N N . SER A 1 401 ? -8.508 -45.125 -13.43 1 83.88 401 SER A N 1
ATOM 3098 C CA . SER A 1 401 ? -8.867 -46.375 -12.812 1 83.88 401 SER A CA 1
ATOM 3099 C C . SER A 1 401 ? -9.211 -47.438 -13.867 1 83.88 401 SER A C 1
ATOM 3101 O O . SER A 1 401 ? -8.914 -48.625 -13.695 1 83.88 401 SER A O 1
ATOM 3103 N N . GLN A 1 402 ? -9.812 -47 -14.977 1 82.5 402 GLN A N 1
ATOM 3104 C CA . GLN A 1 402 ? -10.242 -47.906 -16.031 1 82.5 402 GLN A CA 1
ATOM 3105 C C . GLN A 1 402 ? -9.078 -48.312 -16.938 1 82.5 402 GLN A C 1
ATOM 3107 O O . GLN A 1 402 ? -9.047 -49.438 -17.469 1 82.5 402 GLN A O 1
ATOM 3112 N N . ARG A 1 403 ? -8.234 -47.312 -17.234 1 76.19 403 ARG A N 1
ATOM 3113 C CA . ARG A 1 403 ? -7.07 -47.625 -18.062 1 76.19 403 ARG A CA 1
ATOM 3114 C C . ARG A 1 403 ? -6.266 -48.781 -17.469 1 76.19 403 ARG A C 1
ATOM 3116 O O . ARG A 1 403 ? -5.684 -49.562 -18.203 1 76.19 403 ARG A O 1
ATOM 3123 N N . ASP A 1 404 ? -6.141 -48.875 -16.219 1 65.06 404 ASP A N 1
ATOM 3124 C CA . ASP A 1 404 ? -5.434 -49.969 -15.578 1 65.06 404 ASP A CA 1
ATOM 3125 C C . ASP A 1 404 ? -6.113 -51.312 -15.867 1 65.06 404 ASP A C 1
ATOM 3127 O O . ASP A 1 404 ? -5.461 -52.344 -15.891 1 65.06 404 ASP A O 1
ATOM 3131 N N . ALA A 1 405 ? -7.324 -51.25 -16.141 1 60.66 405 ALA A N 1
ATOM 3132 C CA . ALA A 1 405 ? -8.047 -52.5 -16.328 1 60.66 405 ALA A CA 1
ATOM 3133 C C . ALA A 1 405 ? -8.016 -52.938 -17.797 1 60.66 405 ALA A C 1
ATOM 3135 O O . ALA A 1 405 ? -7.859 -54.125 -18.094 1 60.66 405 ALA A O 1
ATOM 3136 N N . SER A 1 406 ? -8.484 -52.5 -18.922 1 61.47 406 SER A N 1
ATOM 3137 C CA . SER A 1 406 ? -8.492 -53.312 -20.125 1 61.47 406 SER A CA 1
ATOM 3138 C C . SER A 1 406 ? -8.312 -52.438 -21.375 1 61.47 406 SER A C 1
ATOM 3140 O O . SER A 1 406 ? -7.598 -52.812 -22.297 1 61.47 406 SER A O 1
ATOM 3142 N N . GLY A 1 407 ? -9.219 -51.531 -22.016 1 59.84 407 GLY A N 1
ATOM 3143 C CA . GLY A 1 407 ? -9.492 -51.312 -23.422 1 59.84 407 GLY A CA 1
ATOM 3144 C C . GLY A 1 407 ? -9.688 -49.875 -23.797 1 59.84 407 GLY A C 1
ATOM 3145 O O . GLY A 1 407 ? -9.398 -48.969 -22.984 1 59.84 407 GLY A O 1
ATOM 3146 N N . VAL A 1 408 ? -10.148 -49.562 -25.031 1 64.25 408 VAL A N 1
ATOM 3147 C CA . VAL A 1 408 ? -10.562 -48.312 -25.688 1 64.25 408 VAL A CA 1
ATOM 3148 C C . VAL A 1 408 ? -11.727 -47.688 -24.922 1 64.25 408 VAL A C 1
ATOM 3150 O O . VAL A 1 408 ? -12.75 -48.344 -24.703 1 64.25 408 VAL A O 1
ATOM 3153 N N . LEU A 1 409 ? -11.445 -46.5 -24.188 1 79.44 409 LEU A N 1
ATOM 3154 C CA . LEU A 1 409 ? -12.484 -45.875 -23.406 1 79.44 409 LEU A CA 1
ATOM 3155 C C . LEU A 1 409 ? -13.297 -44.906 -24.266 1 79.44 409 LEU A C 1
ATOM 3157 O O . LEU A 1 409 ? -12.727 -44.125 -25.031 1 79.44 409 LEU A O 1
ATOM 3161 N N . ASP A 1 410 ? -14.633 -45.094 -24.266 1 84.12 410 ASP A N 1
ATOM 3162 C CA . ASP A 1 410 ? -15.562 -44.188 -24.922 1 84.12 410 ASP A CA 1
ATOM 3163 C C . ASP A 1 410 ? -15.625 -42.844 -24.188 1 84.12 410 ASP A C 1
ATOM 3165 O O . ASP A 1 410 ? -16.094 -42.781 -23.047 1 84.12 410 ASP A O 1
ATOM 3169 N N . ALA A 1 411 ? -15.164 -41.812 -24.844 1 88.31 411 ALA A N 1
ATOM 3170 C CA . ALA A 1 411 ? -15.055 -40.5 -24.234 1 88.31 411 ALA A CA 1
ATOM 3171 C C . ALA A 1 411 ? -16.406 -40 -23.75 1 88.31 411 ALA A C 1
ATOM 3173 O O . ALA A 1 411 ? -16.531 -39.5 -22.625 1 88.31 411 ALA A O 1
ATOM 3174 N N . LEU A 1 412 ? -17.438 -40.125 -24.578 1 89.94 412 LEU A N 1
ATOM 3175 C CA . LEU A 1 412 ? -18.766 -39.625 -24.25 1 89.94 412 LEU A CA 1
ATOM 3176 C C . LEU A 1 412 ? -19.391 -40.469 -23.141 1 89.94 412 LEU A C 1
ATOM 3178 O O . LEU A 1 412 ? -20.094 -39.938 -22.266 1 89.94 412 LEU A O 1
ATOM 3182 N N . GLY A 1 413 ? -19.125 -41.719 -23.219 1 90.25 413 GLY A N 1
ATOM 3183 C CA . GLY A 1 413 ? -19.672 -42.594 -22.188 1 90.25 413 GLY A CA 1
ATOM 3184 C C . GLY A 1 413 ? -19.141 -42.312 -20.797 1 90.25 413 GLY A C 1
ATOM 3185 O O . GLY A 1 413 ? -19.906 -42.219 -19.844 1 90.25 413 GLY A O 1
ATOM 3186 N N . VAL A 1 414 ? -17.875 -42.188 -20.703 1 92.44 414 VAL A N 1
ATOM 3187 C CA . VAL A 1 414 ? -17.25 -41.906 -19.406 1 92.44 414 VAL A CA 1
ATOM 3188 C C . VAL A 1 414 ? -17.656 -40.531 -18.922 1 92.44 414 VAL A C 1
ATOM 3190 O O . VAL A 1 414 ? -17.859 -40.312 -17.719 1 92.44 414 VAL A O 1
ATOM 3193 N N . LEU A 1 415 ? -17.781 -39.594 -19.859 1 94.88 415 LEU A N 1
ATOM 3194 C CA . LEU A 1 415 ? -18.203 -38.219 -19.531 1 94.88 415 LEU A CA 1
ATOM 3195 C C . LEU A 1 415 ? -19.594 -38.219 -18.922 1 94.88 415 LEU A C 1
ATOM 3197 O O . LEU A 1 415 ? -19.844 -37.531 -17.938 1 94.88 415 LEU A O 1
ATOM 3201 N N . GLU A 1 416 ? -20.453 -38.969 -19.469 1 95.44 416 GLU A N 1
ATOM 3202 C CA . GLU A 1 416 ? -21.828 -39.062 -18.984 1 95.44 416 GLU A CA 1
ATOM 3203 C C . GLU A 1 416 ? -21.891 -39.719 -17.609 1 95.44 416 GLU A C 1
ATOM 3205 O O . GLU A 1 416 ? -22.609 -39.25 -16.719 1 95.44 416 GLU A O 1
ATOM 3210 N N . GLU A 1 417 ? -21.172 -40.75 -17.5 1 95.19 417 GLU A N 1
ATOM 3211 C CA . GLU A 1 417 ? -21.141 -41.469 -16.234 1 95.19 417 GLU A CA 1
ATOM 3212 C C . GLU A 1 417 ? -20.609 -40.594 -15.109 1 95.19 417 GLU A C 1
ATOM 3214 O O . GLU A 1 417 ? -21.172 -40.531 -14.016 1 95.19 417 GLU A O 1
ATOM 3219 N N . THR A 1 418 ? -19.516 -39.938 -15.352 1 96.94 418 THR A N 1
ATOM 3220 C CA . THR A 1 418 ? -18.906 -39.062 -14.336 1 96.94 418 THR A CA 1
ATOM 3221 C C . THR A 1 418 ? -19.781 -37.875 -14.047 1 96.94 418 THR A C 1
ATOM 3223 O O . THR A 1 418 ? -19.828 -37.375 -12.914 1 96.94 418 THR A O 1
ATOM 3226 N N . HIS A 1 419 ? -20.453 -37.312 -15.055 1 97.81 419 HIS A N 1
ATOM 3227 C CA . HIS A 1 419 ? -21.375 -36.188 -14.844 1 97.81 419 HIS A CA 1
ATOM 3228 C C . HIS A 1 419 ? -22.5 -36.594 -13.875 1 97.81 419 HIS A C 1
ATOM 3230 O O . HIS A 1 419 ? -22.812 -35.812 -12.953 1 97.81 419 HIS A O 1
ATOM 3236 N N . GLN A 1 420 ? -23.047 -37.719 -14.078 1 96.81 420 GLN A N 1
ATOM 3237 C CA . GLN A 1 420 ? -24.125 -38.188 -13.211 1 96.81 420 GLN A CA 1
ATOM 3238 C C . GLN A 1 420 ? -23.641 -38.375 -11.781 1 96.81 420 GLN A C 1
ATOM 3240 O O . GLN A 1 420 ? -24.312 -38 -10.828 1 96.81 420 GLN A O 1
ATOM 3245 N N . LYS A 1 421 ? -22.516 -38.938 -11.703 1 96.31 421 LYS A N 1
ATOM 3246 C CA . LYS A 1 421 ? -21.922 -39.156 -10.383 1 96.31 421 LYS A CA 1
ATOM 3247 C C . LYS A 1 421 ? -21.703 -37.844 -9.648 1 96.31 421 LYS A C 1
ATOM 3249 O O . LYS A 1 421 ? -22.031 -37.719 -8.469 1 96.31 421 LYS A O 1
ATOM 3254 N N . VAL A 1 422 ? -21.141 -36.875 -10.305 1 97.12 422 VAL A N 1
ATOM 3255 C CA . VAL A 1 422 ? -20.812 -35.562 -9.719 1 97.12 422 VAL A CA 1
ATOM 3256 C C . VAL A 1 422 ? -22.094 -34.844 -9.328 1 97.12 422 VAL A C 1
ATOM 3258 O O . VAL A 1 422 ? -22.172 -34.281 -8.234 1 97.12 422 VAL A O 1
ATOM 3261 N N . VAL A 1 423 ? -23.094 -34.844 -10.156 1 96.5 423 VAL A N 1
ATOM 3262 C CA . VAL A 1 423 ? -24.375 -34.188 -9.875 1 96.5 423 VAL A CA 1
ATOM 3263 C C . VAL A 1 423 ? -24.984 -34.781 -8.609 1 96.5 423 VAL A C 1
ATOM 3265 O O . VAL A 1 423 ? -25.562 -34.031 -7.789 1 96.5 423 VAL A O 1
ATOM 3268 N N . GLU A 1 424 ? -24.766 -35.969 -8.453 1 96.56 424 GLU A N 1
ATOM 3269 C CA . GLU A 1 424 ? -25.344 -36.656 -7.316 1 96.56 424 GLU A CA 1
ATOM 3270 C C . GLU A 1 424 ? -24.578 -36.406 -6.031 1 96.56 424 GLU A C 1
ATOM 3272 O O . GLU A 1 424 ? -25.172 -36.219 -4.965 1 96.56 424 GLU A O 1
ATOM 3277 N N . LEU A 1 425 ? -23.344 -36.344 -6.094 1 97.25 425 LEU A N 1
ATOM 3278 C CA . LEU A 1 425 ? -22.516 -36.406 -4.898 1 97.25 425 LEU A CA 1
ATOM 3279 C C . LEU A 1 425 ? -22.078 -35.031 -4.465 1 97.25 425 LEU A C 1
ATOM 3281 O O . LEU A 1 425 ? -21.703 -34.812 -3.309 1 97.25 425 LEU A O 1
ATOM 3285 N N . ILE A 1 426 ? -22.062 -33.969 -5.324 1 96.62 426 ILE A N 1
ATOM 3286 C CA . ILE A 1 426 ? -21.484 -32.656 -5.066 1 96.62 426 ILE A CA 1
ATOM 3287 C C . ILE A 1 426 ? -22.203 -32 -3.893 1 96.62 426 ILE A C 1
ATOM 3289 O O . ILE A 1 426 ? -21.562 -31.438 -3.008 1 96.62 426 ILE A O 1
ATOM 3293 N N . PRO A 1 427 ? -23.609 -32.094 -3.791 1 96.5 427 PRO A N 1
ATOM 3294 C CA . PRO A 1 427 ? -24.281 -31.453 -2.645 1 96.5 427 PRO A CA 1
ATOM 3295 C C . PRO A 1 427 ? -23.797 -32.031 -1.309 1 96.5 427 PRO A C 1
ATOM 3297 O O . PRO A 1 427 ? -23.531 -31.266 -0.373 1 96.5 427 PRO A O 1
ATOM 3300 N N . ASP A 1 428 ? -23.656 -33.312 -1.261 1 97.25 428 ASP A N 1
ATOM 3301 C CA . ASP A 1 428 ? -23.156 -33.938 -0.037 1 97.25 428 ASP A CA 1
ATOM 3302 C C . ASP A 1 428 ? -21.719 -33.531 0.241 1 97.25 428 ASP A C 1
ATOM 3304 O O . ASP A 1 428 ? -21.375 -33.219 1.379 1 97.25 428 ASP A O 1
ATOM 3308 N N . PHE A 1 429 ? -20.938 -33.594 -0.76 1 97.31 429 PHE A N 1
ATOM 3309 C CA . PHE A 1 429 ? -19.531 -33.219 -0.655 1 97.31 429 PHE A CA 1
ATOM 3310 C C . PHE A 1 429 ? -19.391 -31.797 -0.126 1 97.31 429 PHE A C 1
ATOM 3312 O O . PHE A 1 429 ? -18.656 -31.562 0.838 1 97.31 429 PHE A O 1
ATOM 3319 N N . VAL A 1 430 ? -20.094 -30.828 -0.694 1 96.94 430 VAL A N 1
ATOM 3320 C CA . VAL A 1 430 ? -20.016 -29.422 -0.337 1 96.94 430 VAL A CA 1
ATOM 3321 C C . VAL A 1 430 ? -20.484 -29.219 1.097 1 96.94 430 VAL A C 1
ATOM 3323 O O . VAL A 1 430 ? -19.891 -28.453 1.862 1 96.94 430 VAL A O 1
ATOM 3326 N N . ASN A 1 431 ? -21.547 -29.875 1.457 1 96.75 431 ASN A N 1
ATOM 3327 C CA . ASN A 1 431 ? -22.078 -29.766 2.814 1 96.75 431 ASN A CA 1
ATOM 3328 C C . ASN A 1 431 ? -21.078 -30.281 3.846 1 96.75 431 ASN A C 1
ATOM 3330 O O . ASN A 1 431 ? -20.875 -29.641 4.891 1 96.75 431 ASN A O 1
ATOM 3334 N N . LYS A 1 432 ? -20.484 -31.406 3.539 1 97.44 432 LYS A N 1
ATOM 3335 C CA . LYS A 1 432 ? -19.484 -31.969 4.445 1 97.44 432 LYS A CA 1
ATOM 3336 C C . LYS A 1 432 ? -18.266 -31.062 4.539 1 97.44 432 LYS A C 1
ATOM 3338 O O . LYS A 1 432 ? -17.688 -30.906 5.617 1 97.44 432 LYS A O 1
ATOM 3343 N N . MET A 1 433 ? -17.844 -30.5 3.398 1 97.31 433 MET A N 1
ATOM 3344 C CA . MET A 1 433 ? -16.734 -29.547 3.387 1 97.31 433 MET A CA 1
ATOM 3345 C C . MET A 1 433 ? -17.047 -28.328 4.258 1 97.31 433 MET A C 1
ATOM 3347 O O . MET A 1 433 ? -16.234 -27.938 5.086 1 97.31 433 MET A O 1
ATOM 3351 N N . ARG A 1 434 ? -18.219 -27.812 4.098 1 95.25 434 ARG A N 1
ATOM 3352 C CA . ARG A 1 434 ? -18.641 -26.656 4.867 1 95.25 434 ARG A CA 1
ATOM 3353 C C . ARG A 1 434 ? -18.672 -26.969 6.359 1 95.25 434 ARG A C 1
ATOM 3355 O O . ARG A 1 434 ? -18.281 -26.141 7.184 1 95.25 434 ARG A O 1
ATOM 3362 N N . ALA A 1 435 ? -19.094 -28.094 6.672 1 95.69 435 ALA A N 1
ATOM 3363 C CA . ALA A 1 435 ? -19.188 -28.516 8.07 1 95.69 435 ALA A CA 1
ATOM 3364 C C . ALA A 1 435 ? -17.797 -28.578 8.711 1 95.69 435 ALA A C 1
ATOM 3366 O O . ALA A 1 435 ? -17.672 -28.422 9.93 1 95.69 435 ALA A O 1
ATOM 3367 N N . LEU A 1 436 ? -16.812 -28.812 7.887 1 95.94 436 LEU A N 1
ATOM 3368 C CA . LEU A 1 436 ? -15.453 -28.953 8.398 1 95.94 436 LEU A CA 1
ATOM 3369 C C . LEU A 1 436 ? -14.711 -27.625 8.344 1 95.94 436 LEU A C 1
ATOM 3371 O O . LEU A 1 436 ? -13.5 -27.578 8.602 1 95.94 436 LEU A O 1
ATOM 3375 N N . GLY A 1 437 ? -15.352 -26.531 7.895 1 92.44 437 GLY A N 1
ATOM 3376 C CA . GLY A 1 437 ? -14.781 -25.203 7.977 1 92.44 437 GLY A CA 1
ATOM 3377 C C . GLY A 1 437 ? -14.227 -24.703 6.652 1 92.44 437 GLY A C 1
ATOM 3378 O O . GLY A 1 437 ? -13.633 -23.625 6.582 1 92.44 437 GLY A O 1
ATOM 3379 N N . TRP A 1 438 ? -14.469 -25.453 5.574 1 95.19 438 TRP A N 1
ATOM 3380 C CA . TRP A 1 438 ? -14.016 -25.016 4.258 1 95.19 438 TRP A CA 1
ATOM 3381 C C . TRP A 1 438 ? -14.867 -23.844 3.758 1 95.19 438 TRP A C 1
ATOM 3383 O O . TRP A 1 438 ? -16.078 -23.797 3.996 1 95.19 438 TRP A O 1
ATOM 3393 N N . ASN A 1 439 ? -14.164 -22.922 3.113 1 91.56 439 ASN A N 1
ATOM 3394 C CA . ASN A 1 439 ? -14.875 -21.891 2.357 1 91.56 439 ASN A CA 1
ATOM 3395 C C . ASN A 1 439 ? -15.18 -22.359 0.936 1 91.56 439 ASN A C 1
ATOM 3397 O O . ASN A 1 439 ? -14.305 -22.359 0.073 1 91.56 439 ASN A O 1
ATOM 3401 N N . THR A 1 440 ? -16.375 -22.641 0.698 1 90.31 440 THR A N 1
ATOM 3402 C CA . THR A 1 440 ? -16.734 -23.203 -0.602 1 90.31 440 THR A CA 1
ATOM 3403 C C . THR A 1 440 ? -17.359 -22.125 -1.486 1 90.31 440 THR A C 1
ATOM 3405 O O . THR A 1 440 ? -17.719 -22.391 -2.639 1 90.31 440 THR A O 1
ATOM 3408 N N . HIS A 1 441 ? -17.422 -20.938 -0.999 1 84.06 441 HIS A N 1
ATOM 3409 C CA . HIS A 1 441 ? -18.047 -19.859 -1.767 1 84.06 441 HIS A CA 1
ATOM 3410 C C . HIS A 1 441 ? -17 -19.047 -2.52 1 84.06 441 HIS A C 1
ATOM 3412 O O . HIS A 1 441 ? -17.234 -18.641 -3.658 1 84.06 441 HIS A O 1
ATOM 3418 N N . ASP A 1 442 ? -15.938 -18.875 -1.848 1 78.81 442 ASP A N 1
ATOM 3419 C CA . ASP A 1 442 ? -14.852 -18.141 -2.475 1 78.81 442 ASP A CA 1
ATOM 3420 C C . ASP A 1 442 ? -13.789 -19.078 -3.033 1 78.81 442 ASP A C 1
ATOM 3422 O O . ASP A 1 442 ? -12.773 -19.328 -2.379 1 78.81 442 ASP A O 1
ATOM 3426 N N . CYS A 1 443 ? -14.109 -19.594 -4.281 1 78.38 443 CYS A N 1
ATOM 3427 C CA . CYS A 1 443 ? -13.172 -20.547 -4.883 1 78.38 443 CYS A CA 1
ATOM 3428 C C . CYS A 1 443 ? -12.312 -19.859 -5.941 1 78.38 443 CYS A C 1
ATOM 3430 O O . CYS A 1 443 ? -12.812 -19.031 -6.711 1 78.38 443 CYS A O 1
ATOM 3432 N N . ALA A 1 444 ? -11.086 -20.078 -5.797 1 79.75 444 ALA A N 1
ATOM 3433 C CA . ALA A 1 444 ? -10.141 -19.516 -6.758 1 79.75 444 ALA A CA 1
ATOM 3434 C C . ALA A 1 444 ? -9.703 -20.562 -7.777 1 79.75 444 ALA A C 1
ATOM 3436 O O . ALA A 1 444 ? -8.539 -20.969 -7.805 1 79.75 444 ALA A O 1
ATOM 3437 N N . LEU A 1 445 ? -10.625 -20.922 -8.617 1 86.19 445 LEU A N 1
ATOM 3438 C CA . LEU A 1 445 ? -10.32 -21.969 -9.586 1 86.19 445 LEU A CA 1
ATOM 3439 C C . LEU A 1 445 ? -9.883 -21.359 -10.914 1 86.19 445 LEU A C 1
ATOM 3441 O O . LEU A 1 445 ? -9.023 -21.922 -11.602 1 86.19 445 LEU A O 1
ATOM 3445 N N . LEU A 1 446 ? -10.492 -20.297 -11.25 1 79.31 446 LEU A N 1
ATOM 3446 C CA . LEU A 1 446 ? -10.102 -19.547 -12.438 1 79.31 446 LEU A CA 1
ATOM 3447 C C . LEU A 1 446 ? -9.227 -18.359 -12.062 1 79.31 446 LEU A C 1
ATOM 3449 O O . LEU A 1 446 ? -9.617 -17.516 -11.242 1 79.31 446 LEU A O 1
ATOM 3453 N N . SER A 1 447 ? -7.945 -18.531 -12.586 1 77.31 447 SER A N 1
ATOM 3454 C CA . SER A 1 447 ? -7.039 -17.422 -12.352 1 77.31 447 SER A CA 1
ATOM 3455 C C . SER A 1 447 ? -7.23 -16.312 -13.383 1 77.31 447 SER A C 1
ATOM 3457 O O . SER A 1 447 ? -6.812 -16.453 -14.531 1 77.31 447 SER A O 1
ATOM 3459 N N . GLY A 1 448 ? -7.945 -15.336 -13.031 1 75.88 448 GLY A N 1
ATOM 3460 C CA . GLY A 1 448 ? -8.18 -14.258 -13.984 1 75.88 448 GLY A CA 1
ATOM 3461 C C . GLY A 1 448 ? -9.422 -14.469 -14.828 1 75.88 448 GLY A C 1
ATOM 3462 O O . GLY A 1 448 ? -10.391 -15.086 -14.375 1 75.88 448 GLY A O 1
ATOM 3463 N N . SER A 1 449 ? -9.398 -13.898 -16.047 1 81.12 449 SER A N 1
ATOM 3464 C CA . SER A 1 449 ? -10.523 -14.031 -16.969 1 81.12 449 SER A CA 1
ATOM 3465 C C . SER A 1 449 ? -10.32 -15.211 -17.906 1 81.12 449 SER A C 1
ATOM 3467 O O . SER A 1 449 ? -9.195 -15.523 -18.297 1 81.12 449 SER A O 1
ATOM 3469 N N . PRO A 1 450 ? -11.43 -15.828 -18.141 1 88.69 450 PRO A N 1
ATOM 3470 C CA . PRO A 1 450 ? -11.32 -16.922 -19.125 1 88.69 450 PRO A CA 1
ATOM 3471 C C . PRO A 1 450 ? -10.914 -16.438 -20.516 1 88.69 450 PRO A C 1
ATOM 3473 O O . PRO A 1 450 ? -11.133 -15.273 -20.844 1 88.69 450 PRO A O 1
ATOM 3476 N N . VAL A 1 451 ? -10.344 -17.406 -21.172 1 88.38 451 VAL A N 1
ATOM 3477 C CA . VAL A 1 451 ? -9.961 -17.094 -22.547 1 88.38 451 VAL A CA 1
ATOM 3478 C C . VAL A 1 451 ? -11.203 -16.766 -23.359 1 88.38 451 VAL A C 1
ATOM 3480 O O . VAL A 1 451 ? -11.172 -15.859 -24.203 1 88.38 451 VAL A O 1
ATOM 3483 N N . ALA A 1 452 ? -12.266 -17.484 -23.062 1 90.94 452 ALA A N 1
ATOM 3484 C CA . ALA A 1 452 ? -13.523 -17.266 -23.766 1 90.94 452 ALA A CA 1
ATOM 3485 C C . ALA A 1 452 ? -14.711 -17.75 -22.938 1 90.94 452 ALA A C 1
ATOM 3487 O O . ALA A 1 452 ? -14.57 -18.625 -22.094 1 90.94 452 ALA A O 1
ATOM 3488 N N . VAL A 1 453 ? -15.797 -17.094 -23.219 1 94.19 453 VAL A N 1
ATOM 3489 C CA . VAL A 1 453 ? -17.062 -17.484 -22.625 1 94.19 453 VAL A CA 1
AT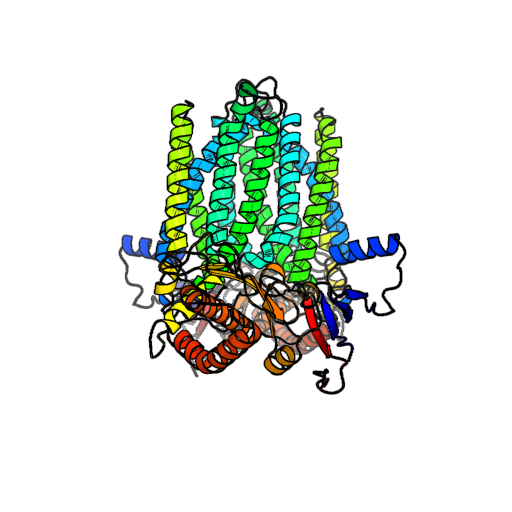OM 3490 C C . VAL A 1 453 ? -18.078 -17.812 -23.719 1 94.19 453 VAL A C 1
ATOM 3492 O O . VAL A 1 453 ? -18.25 -17.062 -24.672 1 94.19 453 VAL A O 1
ATOM 3495 N N . ILE A 1 454 ? -18.734 -18.891 -23.547 1 94.62 454 ILE A N 1
ATOM 3496 C CA . ILE A 1 454 ? -19.688 -19.359 -24.547 1 94.62 454 ILE A CA 1
ATOM 3497 C C . ILE A 1 454 ? -21 -18.594 -24.422 1 94.62 454 ILE A C 1
ATOM 3499 O O . ILE A 1 454 ? -21.609 -18.562 -23.344 1 94.62 454 ILE A O 1
ATOM 3503 N N . LEU A 1 455 ? -21.375 -18.047 -25.5 1 92.75 455 LEU A N 1
ATOM 3504 C CA . LEU A 1 455 ? -22.656 -17.359 -25.531 1 92.75 455 LEU A CA 1
ATOM 3505 C C . LEU A 1 455 ? -23.75 -18.266 -26.094 1 92.75 455 LEU A C 1
ATOM 3507 O O . LEU A 1 455 ? -24.875 -18.281 -25.578 1 92.75 455 LEU A O 1
ATOM 3511 N N . SER A 1 456 ? -23.375 -18.891 -27.156 1 90.56 456 SER A N 1
ATOM 3512 C CA . SER A 1 456 ? -24.328 -19.812 -27.766 1 90.56 456 SER A CA 1
ATOM 3513 C C . SER A 1 456 ? -23.609 -20.891 -28.547 1 90.56 456 SER A C 1
ATOM 3515 O O . SER A 1 456 ? -22.516 -20.688 -29.062 1 90.56 456 SER A O 1
ATOM 3517 N N . VAL A 1 457 ? -24.203 -22.078 -28.516 1 89.38 457 VAL A N 1
ATOM 3518 C CA . VAL A 1 457 ? -23.75 -23.219 -29.328 1 89.38 457 VAL A CA 1
ATOM 3519 C C . VAL A 1 457 ? -24.922 -23.844 -30.047 1 89.38 457 VAL A C 1
ATOM 3521 O O . VAL A 1 457 ? -25.969 -24.109 -29.438 1 89.38 457 VAL A O 1
ATOM 3524 N N . GLU A 1 458 ? -24.828 -23.953 -31.391 1 83.88 458 GLU A N 1
ATOM 3525 C CA . GLU A 1 458 ? -25.906 -24.531 -32.188 1 83.88 458 GLU A CA 1
ATOM 3526 C C . GLU A 1 458 ? -25.391 -25.562 -33.188 1 83.88 458 GLU A C 1
ATOM 3528 O O . GLU A 1 458 ? -24.297 -25.391 -33.75 1 83.88 458 GLU A O 1
ATOM 3533 N N . ASN A 1 459 ? -26.141 -26.734 -33.25 1 80.25 459 ASN A N 1
ATOM 3534 C CA . ASN A 1 459 ? -25.906 -27.703 -34.312 1 80.25 459 ASN A CA 1
ATOM 3535 C C . ASN A 1 459 ? -26.953 -27.594 -35.406 1 80.25 459 ASN A C 1
ATOM 3537 O O . ASN A 1 459 ? -28.125 -27.359 -35.125 1 80.25 459 ASN A O 1
ATOM 3541 N N . ALA A 1 460 ? -26.734 -27.125 -36.594 1 63.91 460 ALA A N 1
ATOM 3542 C CA . ALA A 1 460 ? -27.703 -27.016 -37.656 1 63.91 460 ALA A CA 1
ATOM 3543 C C . ALA A 1 460 ? -28.25 -28.375 -38.062 1 63.91 460 ALA A C 1
ATOM 3545 O O . ALA A 1 460 ? -28.984 -28.5 -39.062 1 63.91 460 ALA A O 1
ATOM 3546 N N . ALA A 1 461 ? -27.766 -29.531 -37.625 1 49.34 461 ALA A N 1
ATOM 3547 C CA . ALA A 1 461 ? -28.734 -30.5 -38.125 1 49.34 461 ALA A CA 1
ATOM 3548 C C . ALA A 1 461 ? -30.062 -30.391 -37.375 1 49.34 461 ALA A C 1
ATOM 3550 O O . ALA A 1 461 ? -30.125 -30.656 -36.188 1 49.34 461 ALA A O 1
ATOM 3551 N N . GLY A 1 462 ? -31.422 -29.828 -37.656 1 43.53 462 GLY A N 1
ATOM 3552 C CA . GLY A 1 462 ? -32.781 -29.594 -37.25 1 43.53 462 GLY A CA 1
ATOM 3553 C C . GLY A 1 462 ? -32.906 -29.047 -35.844 1 43.53 462 GLY A C 1
ATOM 3554 O O . GLY A 1 462 ? -33.656 -28.094 -35.625 1 43.53 462 GLY A O 1
ATOM 3555 N N . GLN A 1 463 ? -32.906 -29.75 -34.5 1 42.78 463 GLN A N 1
ATOM 3556 C CA . GLN A 1 463 ? -33.656 -29.641 -33.25 1 42.78 463 GLN A CA 1
ATOM 3557 C C . GLN A 1 463 ? -33 -28.672 -32.281 1 42.78 463 GLN A C 1
ATOM 3559 O O . GLN A 1 463 ? -33.656 -27.812 -31.703 1 42.78 463 GLN A O 1
ATOM 3564 N N . ALA A 1 464 ? -31.828 -28.953 -31.328 1 42.78 464 ALA A N 1
ATOM 3565 C CA . ALA A 1 464 ? -31.719 -28.484 -29.953 1 42.78 464 ALA A CA 1
ATOM 3566 C C . ALA A 1 464 ? -30.906 -27.188 -29.875 1 42.78 464 ALA A C 1
ATOM 3568 O O . ALA A 1 464 ? -29.766 -27.141 -30.328 1 42.78 464 ALA A O 1
ATOM 3569 N N . THR A 1 465 ? -31.578 -26 -29.922 1 46.66 465 THR A N 1
ATOM 3570 C CA . THR A 1 465 ? -30.984 -24.672 -29.766 1 46.66 465 THR A CA 1
ATOM 3571 C C . THR A 1 465 ? -30.859 -24.312 -28.297 1 46.66 465 THR A C 1
ATOM 3573 O O . THR A 1 465 ? -31.797 -24.469 -27.516 1 46.66 465 THR A O 1
ATOM 3576 N N . GLU A 1 466 ? -29.812 -24.375 -27.641 1 49.12 466 GLU A N 1
ATOM 3577 C CA . GLU A 1 466 ? -29.766 -23.75 -26.328 1 49.12 466 GLU A CA 1
ATOM 3578 C C . GLU A 1 466 ? -29.656 -22.234 -26.453 1 49.12 466 GLU A C 1
ATOM 3580 O O . GLU A 1 466 ? -28.578 -21.688 -26.672 1 49.12 466 GLU A O 1
ATOM 3585 N N . GLY A 1 467 ? -30.578 -21.547 -27.141 1 43.56 467 GLY A N 1
ATOM 3586 C CA . GLY A 1 467 ? -30.5 -20.109 -27.312 1 43.56 467 GLY A CA 1
ATOM 3587 C C . GLY A 1 467 ? -30.859 -19.344 -26.062 1 43.56 467 GLY A C 1
ATOM 3588 O O . GLY A 1 467 ? -31.531 -19.875 -25.172 1 43.56 467 GLY A O 1
ATOM 3589 N N . LYS A 1 468 ? -30.453 -18.125 -25.922 1 43.06 468 LYS A N 1
ATOM 3590 C CA . LYS A 1 468 ? -30.578 -17.062 -24.938 1 43.06 468 LYS A CA 1
ATOM 3591 C C . LYS A 1 468 ? -32.062 -16.75 -24.656 1 43.06 468 LYS A C 1
ATOM 3593 O O . LYS A 1 468 ? -32.781 -16.375 -25.562 1 43.06 468 LYS A O 1
ATOM 3598 N N . LYS A 1 469 ? -32.938 -17.312 -23.766 1 34.03 469 LYS A N 1
ATOM 3599 C CA . LYS A 1 469 ? -34 -16.422 -23.297 1 34.03 469 LYS A CA 1
ATOM 3600 C C . LYS A 1 469 ? -33.438 -15.203 -22.578 1 34.03 469 LYS A C 1
ATOM 3602 O O . LYS A 1 469 ? -32.719 -15.344 -21.578 1 34.03 469 LYS A O 1
ATOM 3607 N N . THR A 1 470 ? -33.031 -14.141 -23.266 1 28.41 470 THR A N 1
ATOM 3608 C CA . THR A 1 470 ? -33.031 -12.875 -22.547 1 28.41 470 THR A CA 1
ATOM 3609 C C . THR A 1 470 ? -34.281 -12.727 -21.688 1 28.41 470 THR A C 1
ATOM 3611 O O . THR A 1 470 ? -35.375 -12.602 -22.203 1 28.41 470 THR A O 1
ATOM 3614 N N . ARG A 1 471 ? -34.438 -13.43 -20.469 1 21.64 471 ARG A N 1
ATOM 3615 C CA . ARG A 1 471 ? -35.344 -12.68 -19.609 1 21.64 471 ARG A CA 1
ATOM 3616 C C . ARG A 1 471 ? -34.656 -11.422 -19.062 1 21.64 471 ARG A C 1
ATOM 3618 O O . ARG A 1 471 ? -33.5 -11.453 -18.688 1 21.64 471 ARG A O 1
ATOM 3625 N N . MET B 1 1 ? -25.969 -36.062 -43.875 1 37.66 1 MET B N 1
ATOM 3626 C CA . MET B 1 1 ? -26.5 -34.844 -43.25 1 37.66 1 MET B CA 1
ATOM 3627 C C . MET B 1 1 ? -25.391 -34.031 -42.625 1 37.66 1 MET B C 1
ATOM 3629 O O . MET B 1 1 ? -24.625 -34.531 -41.812 1 37.66 1 MET B O 1
ATOM 3633 N N . GLU B 1 2 ? -24.828 -33.125 -43.281 1 53.56 2 GLU B N 1
ATOM 3634 C CA . GLU B 1 2 ? -23.625 -32.312 -43.031 1 53.56 2 GLU B CA 1
ATOM 3635 C C . GLU B 1 2 ? -23.688 -31.594 -41.719 1 53.56 2 GLU B C 1
ATOM 3637 O O . GLU B 1 2 ? -24.609 -30.797 -41.469 1 53.56 2 GLU B O 1
ATOM 3642 N N . PHE B 1 3 ? -23.203 -32.125 -40.562 1 62.75 3 PHE B N 1
ATOM 3643 C CA . PHE B 1 3 ? -23.328 -31.547 -39.219 1 62.75 3 PHE B CA 1
ATOM 3644 C C . PHE B 1 3 ? -22.469 -30.312 -39.094 1 62.75 3 PHE B C 1
ATOM 3646 O O . PHE B 1 3 ? -21.266 -30.344 -39.375 1 62.75 3 PHE B O 1
ATOM 3653 N N . THR B 1 4 ? -23.188 -29.141 -39.219 1 79 4 THR B N 1
ATOM 3654 C CA . THR B 1 4 ? -22.531 -27.844 -39 1 79 4 THR B CA 1
ATOM 3655 C C . THR B 1 4 ? -22.766 -27.359 -37.594 1 79 4 THR B C 1
ATOM 3657 O O . THR B 1 4 ? -23.875 -27.484 -37.062 1 79 4 THR B O 1
ATOM 3660 N N . SER B 1 5 ? -21.672 -27.109 -36.906 1 86 5 SER B N 1
ATOM 3661 C CA . SER B 1 5 ? -21.781 -26.531 -35.562 1 86 5 SER B CA 1
ATOM 3662 C C . SER B 1 5 ? -21.422 -25.062 -35.562 1 86 5 SER B C 1
ATOM 3664 O O . SER B 1 5 ? -20.469 -24.641 -36.25 1 86 5 SER B O 1
ATOM 3666 N N . LEU B 1 6 ? -22.266 -24.234 -34.906 1 88.25 6 LEU B N 1
ATOM 3667 C CA . LEU B 1 6 ? -22.016 -22.812 -34.719 1 88.25 6 LEU B CA 1
ATOM 3668 C C . LEU B 1 6 ? -21.766 -22.484 -33.25 1 88.25 6 LEU B C 1
ATOM 3670 O O . LEU B 1 6 ? -22.562 -22.844 -32.375 1 88.25 6 LEU B O 1
ATOM 3674 N N . ILE B 1 7 ? -20.594 -21.938 -33 1 91.06 7 ILE B N 1
ATOM 3675 C CA . ILE B 1 7 ? -20.234 -21.578 -31.625 1 91.06 7 ILE B CA 1
ATOM 3676 C C . ILE B 1 7 ? -19.984 -20.062 -31.562 1 91.06 7 ILE B C 1
ATOM 3678 O O . ILE B 1 7 ? -19.219 -19.516 -32.344 1 91.06 7 ILE B O 1
ATOM 3682 N N . VAL B 1 8 ? -20.641 -19.375 -30.672 1 91.88 8 VAL B N 1
ATOM 3683 C CA . VAL B 1 8 ? -20.422 -17.953 -30.422 1 91.88 8 VAL B CA 1
ATOM 3684 C C . VAL B 1 8 ? -19.812 -17.766 -29.047 1 91.88 8 VAL B C 1
ATOM 3686 O O . VAL B 1 8 ? -20.359 -18.219 -28.031 1 91.88 8 VAL B O 1
ATOM 3689 N N . GLU B 1 9 ? -18.656 -17.188 -29.047 1 92.81 9 GLU B N 1
ATOM 3690 C CA . GLU B 1 9 ? -17.938 -16.984 -27.797 1 92.81 9 GLU B CA 1
ATOM 3691 C C . GLU B 1 9 ? -17.531 -15.516 -27.641 1 92.81 9 GLU B C 1
ATOM 3693 O O . GLU B 1 9 ? -17.406 -14.789 -28.641 1 92.81 9 GLU B O 1
ATOM 3698 N N . ARG B 1 10 ? -17.391 -15.102 -26.422 1 90.06 10 ARG B N 1
ATOM 3699 C CA . ARG B 1 10 ? -16.859 -13.789 -26.078 1 90.06 10 ARG B CA 1
ATOM 3700 C C . ARG B 1 10 ? -15.477 -13.914 -25.438 1 90.06 10 ARG B C 1
ATOM 3702 O O . ARG B 1 10 ? -15.297 -14.68 -24.484 1 90.06 10 ARG B O 1
ATOM 3709 N N . ASP B 1 11 ? -14.547 -13.25 -25.984 1 83 11 ASP B N 1
ATOM 3710 C CA . ASP B 1 11 ? -13.188 -13.359 -25.453 1 83 11 ASP B CA 1
ATOM 3711 C C . ASP B 1 11 ? -12.977 -12.391 -24.297 1 83 11 ASP B C 1
ATOM 3713 O O . ASP B 1 11 ? -13.914 -11.711 -23.859 1 83 11 ASP B O 1
ATOM 3717 N N . ASP B 1 12 ? -11.758 -12.422 -23.703 1 74.88 12 ASP B N 1
ATOM 3718 C CA . ASP B 1 12 ? -11.43 -11.641 -22.516 1 74.88 12 ASP B CA 1
ATOM 3719 C C . ASP B 1 12 ? -11.422 -10.148 -22.828 1 74.88 12 ASP B C 1
ATOM 3721 O O . ASP B 1 12 ? -11.492 -9.32 -21.922 1 74.88 12 ASP B O 1
ATOM 3725 N N . THR B 1 13 ? -11.406 -9.758 -24.062 1 67.62 13 THR B N 1
ATOM 3726 C CA . THR B 1 13 ? -11.484 -8.359 -24.469 1 67.62 13 THR B CA 1
ATOM 3727 C C . THR B 1 13 ? -12.914 -7.988 -24.844 1 67.62 13 THR B C 1
ATOM 3729 O O . THR B 1 13 ? -13.156 -6.922 -25.406 1 67.62 13 THR B O 1
ATOM 3732 N N . ASN B 1 14 ? -13.883 -8.883 -24.656 1 74.06 14 ASN B N 1
ATOM 3733 C CA . ASN B 1 14 ? -15.312 -8.703 -24.875 1 74.06 14 ASN B CA 1
ATOM 3734 C C . ASN B 1 14 ? -15.664 -8.734 -26.359 1 74.06 14 ASN B C 1
ATOM 3736 O O . ASN B 1 14 ? -16.688 -8.188 -26.766 1 74.06 14 ASN B O 1
ATOM 3740 N N . ARG B 1 15 ? -14.781 -9.352 -27.203 1 77.88 15 ARG B N 1
ATOM 3741 C CA . ARG B 1 15 ? -15.086 -9.547 -28.609 1 77.88 15 ARG B CA 1
ATOM 3742 C C . ARG B 1 15 ? -15.867 -10.836 -28.828 1 77.88 15 ARG B C 1
ATOM 3744 O O . ARG B 1 15 ? -15.516 -11.883 -28.281 1 77.88 15 ARG B O 1
ATOM 3751 N N . LYS B 1 16 ? -16.938 -10.633 -29.594 1 88.88 16 LYS B N 1
ATOM 3752 C CA . LYS B 1 16 ? -17.734 -11.805 -29.922 1 88.88 16 LYS B CA 1
ATOM 3753 C C . LYS B 1 16 ? -17.188 -12.508 -31.156 1 88.88 16 LYS B C 1
ATOM 3755 O O . LYS B 1 16 ? -17.016 -11.891 -32.219 1 88.88 16 LYS B O 1
ATOM 3760 N N . ILE B 1 17 ? -16.828 -13.758 -30.984 1 89.44 17 ILE B N 1
ATOM 3761 C CA . ILE B 1 17 ? -16.25 -14.555 -32.062 1 89.44 17 ILE B CA 1
ATOM 3762 C C . ILE B 1 17 ? -17.219 -15.68 -32.438 1 89.44 17 ILE B C 1
ATOM 3764 O O . ILE B 1 17 ? -17.672 -16.422 -31.562 1 89.44 17 ILE B O 1
ATOM 3768 N N . GLU B 1 18 ? -17.594 -15.648 -33.688 1 90.38 18 GLU B N 1
ATOM 3769 C CA . GLU B 1 18 ? -18.438 -16.734 -34.188 1 90.38 18 GLU B CA 1
ATOM 3770 C C . GLU B 1 18 ? -17.594 -17.75 -34.969 1 90.38 18 GLU B C 1
ATOM 3772 O O . GLU B 1 18 ? -16.859 -17.391 -35.875 1 90.38 18 GLU B O 1
ATOM 3777 N N . THR B 1 19 ? -17.625 -18.969 -34.5 1 89.62 19 THR B N 1
ATOM 3778 C CA . THR B 1 19 ? -16.875 -20.047 -35.156 1 89.62 19 THR B CA 1
ATOM 3779 C C . THR B 1 19 ? -17.844 -21.078 -35.719 1 89.62 19 THR B C 1
ATOM 3781 O O . THR B 1 19 ? -18.672 -21.641 -35.031 1 89.62 19 THR B O 1
ATOM 3784 N N . ARG B 1 20 ? -17.766 -21.234 -37.031 1 87.62 20 ARG B N 1
ATOM 3785 C CA . ARG B 1 20 ? -18.547 -22.266 -37.719 1 87.62 20 ARG B CA 1
ATOM 3786 C C . ARG B 1 20 ? -17.672 -23.469 -38.062 1 87.62 20 ARG B C 1
ATOM 3788 O O . ARG B 1 20 ? -16.609 -23.312 -38.688 1 87.62 20 ARG B O 1
ATOM 3795 N N . ILE B 1 21 ? -18.078 -24.594 -37.594 1 84.75 21 ILE B N 1
ATOM 3796 C CA . ILE B 1 21 ? -17.344 -25.812 -37.875 1 84.75 21 ILE B CA 1
ATOM 3797 C C . ILE B 1 21 ? -18.125 -26.672 -38.875 1 84.75 21 ILE B C 1
ATOM 3799 O O . ILE B 1 21 ? -19.234 -27.109 -38.562 1 84.75 21 ILE B O 1
ATOM 3803 N N . LYS B 1 22 ? -17.609 -26.797 -40.031 1 79.81 22 LYS B N 1
ATOM 3804 C CA . LYS B 1 22 ? -18.188 -27.609 -41.094 1 79.81 22 LYS B CA 1
ATOM 3805 C C . LYS B 1 22 ? -17.172 -28.609 -41.656 1 79.81 22 LYS B C 1
ATOM 3807 O O . LYS B 1 22 ? -16.062 -28.219 -42.031 1 79.81 22 LYS B O 1
ATOM 3812 N N . ASN B 1 23 ? -17.516 -29.859 -41.781 1 73.31 23 ASN B N 1
ATOM 3813 C CA . ASN B 1 23 ? -16.719 -30.938 -42.344 1 73.31 23 ASN B CA 1
ATOM 3814 C C . ASN B 1 23 ? -15.266 -30.875 -41.875 1 73.31 23 ASN B C 1
ATOM 3816 O O . ASN B 1 23 ? -14.336 -30.969 -42.656 1 73.31 23 ASN B O 1
ATOM 3820 N N . GLY B 1 24 ? -15.117 -30.562 -40.469 1 68.19 24 GLY B N 1
ATOM 3821 C CA . GLY B 1 24 ? -13.797 -30.562 -39.875 1 68.19 24 GLY B CA 1
ATOM 3822 C C . GLY B 1 24 ? -13.07 -29.234 -40.031 1 68.19 24 GLY B C 1
ATOM 3823 O O . GLY B 1 24 ? -11.945 -29.078 -39.562 1 68.19 24 GLY B O 1
ATOM 3824 N N . LYS B 1 25 ? -13.609 -28.297 -40.781 1 76.19 25 LYS B N 1
ATOM 3825 C CA . LYS B 1 25 ? -12.984 -27 -40.969 1 76.19 25 LYS B CA 1
ATOM 3826 C C . LYS B 1 25 ? -13.688 -25.922 -40.125 1 76.19 25 LYS B C 1
ATOM 3828 O O . LYS B 1 25 ? -14.914 -25.797 -40.188 1 76.19 25 LYS B O 1
ATOM 3833 N N . ALA B 1 26 ? -12.898 -25.391 -39.219 1 81.94 26 ALA B N 1
ATOM 3834 C CA . ALA B 1 26 ? -13.43 -24.312 -38.406 1 81.94 26 ALA B CA 1
ATOM 3835 C C . ALA B 1 26 ? -13.219 -22.953 -39.031 1 81.94 26 ALA B C 1
ATOM 3837 O O . ALA B 1 26 ? -12.109 -22.625 -39.469 1 81.94 26 ALA B O 1
ATOM 3838 N N . THR B 1 27 ? -14.234 -22.203 -39.375 1 83.06 27 THR B N 1
ATOM 3839 C CA . THR B 1 27 ? -14.156 -20.828 -39.844 1 83.06 27 THR B CA 1
ATOM 3840 C C . THR B 1 27 ? -14.531 -19.828 -38.75 1 83.06 27 THR B C 1
ATOM 3842 O O . THR B 1 27 ? -15.586 -19.969 -38.125 1 83.06 27 THR B O 1
ATOM 3845 N N . ARG B 1 28 ? -13.523 -19.031 -38.438 1 84.31 28 ARG B N 1
ATOM 3846 C CA . ARG B 1 28 ? -13.727 -18.062 -37.375 1 84.31 28 ARG B CA 1
ATOM 3847 C C . ARG B 1 28 ? -14.062 -16.688 -37.938 1 84.31 28 ARG B C 1
ATOM 3849 O O . ARG B 1 28 ? -13.453 -16.25 -38.906 1 84.31 28 ARG B O 1
ATOM 3856 N N . GLY B 1 29 ? -15.156 -16.078 -37.625 1 77.44 29 GLY B N 1
ATOM 3857 C CA . GLY B 1 29 ? -15.523 -14.719 -37.969 1 77.44 29 GLY B CA 1
ATOM 3858 C C . GLY B 1 29 ? -15.805 -13.836 -36.781 1 77.44 29 GLY B C 1
ATOM 3859 O O . GLY B 1 29 ? -16.344 -14.305 -35.781 1 77.44 29 GLY B O 1
ATOM 3860 N N . GLU B 1 30 ? -15.133 -12.719 -36.656 1 74 30 GLU B N 1
ATOM 3861 C CA . GLU B 1 30 ? -15.406 -11.727 -35.625 1 74 30 GLU B CA 1
ATOM 3862 C C . GLU B 1 30 ? -16.734 -11.016 -35.875 1 74 30 GLU B C 1
ATOM 3864 O O . GLU B 1 30 ? -17.016 -10.625 -37 1 74 30 GLU B O 1
ATOM 3869 N N . VAL B 1 31 ? -17.688 -11.281 -35.031 1 62.44 31 VAL B N 1
ATOM 3870 C CA . VAL B 1 31 ? -18.875 -10.445 -35.156 1 62.44 31 VAL B CA 1
ATOM 3871 C C . VAL B 1 31 ? -18.547 -9.016 -34.719 1 62.44 31 VAL B C 1
ATOM 3873 O O . VAL B 1 31 ? -18.297 -8.766 -33.531 1 62.44 31 VAL B O 1
ATOM 3876 N N . LEU B 1 32 ? -17.781 -8.406 -35.406 1 51.12 32 LEU B N 1
ATOM 3877 C CA . LEU B 1 32 ? -17.484 -7.016 -35.062 1 51.12 32 LEU B CA 1
ATOM 3878 C C . LEU B 1 32 ? -18.766 -6.238 -34.781 1 51.12 32 LEU B C 1
ATOM 3880 O O . LEU B 1 32 ? -19.734 -6.332 -35.531 1 51.12 32 LEU B O 1
ATOM 3884 N N . ASP B 1 33 ? -19.141 -6.035 -33.562 1 46.69 33 ASP B N 1
ATOM 3885 C CA . ASP B 1 33 ? -20.094 -4.93 -33.531 1 46.69 33 ASP B CA 1
ATOM 3886 C C . ASP B 1 33 ? -19.719 -3.84 -34.531 1 46.69 33 ASP B C 1
ATOM 3888 O O . ASP B 1 33 ? -18.531 -3.57 -34.719 1 46.69 33 ASP B O 1
ATOM 3892 N N . ALA B 1 34 ? -20.547 -3.58 -35.469 1 40.5 34 ALA B N 1
ATOM 3893 C CA . ALA B 1 34 ? -20.406 -2.617 -36.562 1 40.5 34 ALA B CA 1
ATOM 3894 C C . ALA B 1 34 ? -19.609 -1.396 -36.125 1 40.5 34 ALA B C 1
ATOM 3896 O O . ALA B 1 34 ? -19.141 -0.608 -36.938 1 40.5 34 ALA B O 1
ATOM 3897 N N . HIS B 1 35 ? -19.812 -0.969 -34.844 1 40.53 35 HIS B N 1
ATOM 3898 C CA . HIS B 1 35 ? -19.344 0.384 -34.562 1 40.53 35 HIS B CA 1
ATOM 3899 C C . HIS B 1 35 ? -17.828 0.422 -34.406 1 40.53 35 HIS B C 1
ATOM 3901 O O . HIS B 1 35 ? -17.281 1.42 -33.938 1 40.53 35 HIS B O 1
ATOM 3907 N N . SER B 1 36 ? -17.203 -0.652 -34.281 1 44.25 36 SER B N 1
ATOM 3908 C CA . SER B 1 36 ? -15.766 -0.477 -34.094 1 44.25 36 SER B CA 1
ATOM 3909 C C . SER B 1 36 ? -15.102 0.119 -35.312 1 44.25 36 SER B C 1
ATOM 3911 O O . SER B 1 36 ? -14.789 -0.601 -36.281 1 44.25 36 SER B O 1
ATOM 3913 N N . ASN B 1 37 ? -15.633 1.101 -35.844 1 41.31 37 ASN B N 1
ATOM 3914 C CA . ASN B 1 37 ? -14.992 1.834 -36.938 1 41.31 37 ASN B CA 1
ATOM 3915 C C . ASN B 1 37 ? -13.484 1.977 -36.688 1 41.31 37 ASN B C 1
ATOM 3917 O O . ASN B 1 37 ? -13.039 2.031 -35.531 1 41.31 37 ASN B O 1
ATOM 3921 N N . ARG B 1 38 ? -12.773 1.863 -37.812 1 44.06 38 ARG B N 1
ATOM 3922 C CA . ARG B 1 38 ? -11.367 2.121 -38.094 1 44.06 38 ARG B CA 1
ATOM 3923 C C . ARG B 1 38 ? -10.914 3.432 -37.438 1 44.06 38 ARG B C 1
ATOM 3925 O O . ARG B 1 38 ? -11.125 4.508 -38 1 44.06 38 ARG B O 1
ATOM 3932 N N . LEU B 1 39 ? -11.203 3.68 -36.281 1 47.44 39 LEU B N 1
ATOM 3933 C CA . LEU B 1 39 ? -10.602 4.953 -35.875 1 47.44 39 LEU B CA 1
ATOM 3934 C C . LEU B 1 39 ? -9.172 5.055 -36.406 1 47.44 39 LEU B C 1
ATOM 3936 O O . LEU B 1 39 ? -8.453 4.055 -36.469 1 47.44 39 LEU B O 1
ATOM 3940 N N . ARG B 1 40 ? -8.781 6.059 -37.094 1 54.56 40 ARG B N 1
ATOM 3941 C CA . ARG B 1 40 ? -7.48 6.516 -37.594 1 54.56 40 ARG B CA 1
ATOM 3942 C C . ARG B 1 40 ? -6.395 6.305 -36.531 1 54.56 40 ARG B C 1
ATOM 3944 O O . ARG B 1 40 ? -6.676 6.312 -35.344 1 54.56 40 ARG B O 1
ATOM 3951 N N . GLY B 1 41 ? -5.234 5.914 -36.938 1 58.5 41 GLY B N 1
ATOM 3952 C CA . GLY B 1 41 ? -4.035 5.602 -36.156 1 58.5 41 GLY B CA 1
ATOM 3953 C C . GLY B 1 41 ? -3.861 6.48 -34.938 1 58.5 41 GLY B C 1
ATOM 3954 O O . GLY B 1 41 ? -3.65 5.977 -33.844 1 58.5 41 GLY B O 1
ATOM 3955 N N . HIS B 1 42 ? -3.984 7.789 -35.188 1 66.31 42 HIS B N 1
ATOM 3956 C CA . HIS B 1 42 ? -3.801 8.727 -34.062 1 66.31 42 HIS B CA 1
ATOM 3957 C C . HIS B 1 42 ? -4.91 8.586 -33.031 1 66.31 42 HIS B C 1
ATOM 3959 O O . HIS B 1 42 ? -4.656 8.688 -31.828 1 66.31 42 HIS B O 1
ATOM 3965 N N . ARG B 1 43 ? -6.141 8.312 -33.5 1 64.69 43 ARG B N 1
ATOM 3966 C CA . ARG B 1 43 ? -7.262 8.164 -32.594 1 64.69 43 ARG B CA 1
ATOM 3967 C C . ARG B 1 43 ? -7.129 6.875 -31.781 1 64.69 43 ARG B C 1
ATOM 3969 O O . ARG B 1 43 ? -7.504 6.836 -30.609 1 64.69 43 ARG B O 1
ATOM 3976 N N . ARG B 1 44 ? -6.445 5.996 -32.406 1 64.62 44 ARG B N 1
ATOM 3977 C CA . ARG B 1 44 ? -6.215 4.738 -31.703 1 64.62 44 ARG B CA 1
ATOM 3978 C C . ARG B 1 44 ? -5.207 4.918 -30.578 1 64.62 44 ARG B C 1
ATOM 3980 O O . ARG B 1 44 ? -5.379 4.355 -29.484 1 64.62 44 ARG B O 1
ATOM 3987 N N . VAL B 1 45 ? -4.203 5.727 -30.922 1 70.44 45 VAL B N 1
ATOM 3988 C CA . VAL B 1 45 ? -3.178 5.977 -29.922 1 70.44 45 VAL B CA 1
ATOM 3989 C C . VAL B 1 45 ? -3.77 6.793 -28.781 1 70.44 45 VAL B C 1
ATOM 3991 O O . VAL B 1 45 ? -3.527 6.496 -27.609 1 70.44 45 VAL B O 1
ATOM 3994 N N . LEU B 1 46 ? -4.512 7.773 -29.156 1 71.62 46 LEU B N 1
ATOM 3995 C CA . LEU B 1 46 ? -5.129 8.602 -28.125 1 71.62 46 LEU B CA 1
ATOM 3996 C C . LEU B 1 46 ? -6.102 7.789 -27.281 1 71.62 46 LEU B C 1
ATOM 3998 O O . LEU B 1 46 ? -6.199 7.992 -26.062 1 71.62 46 LEU B O 1
ATOM 4002 N N . ASP B 1 47 ? -6.699 6.965 -27.922 1 73.5 47 ASP B N 1
ATOM 4003 C CA . ASP B 1 47 ? -7.629 6.098 -27.203 1 73.5 47 ASP B CA 1
ATOM 4004 C C . ASP B 1 47 ? -6.883 5.164 -26.25 1 73.5 47 ASP B C 1
ATOM 4006 O O . ASP B 1 47 ? -7.348 4.902 -25.141 1 73.5 47 ASP B O 1
ATOM 4010 N N . LEU B 1 48 ? -5.77 4.785 -26.703 1 68.69 48 LEU B N 1
ATOM 4011 C CA . LEU B 1 48 ? -4.953 3.92 -25.859 1 68.69 48 LEU B CA 1
ATOM 4012 C C . LEU B 1 48 ? -4.414 4.688 -24.656 1 68.69 48 LEU B C 1
ATOM 4014 O O . LEU B 1 48 ? -4.453 4.195 -23.531 1 68.69 48 LEU B O 1
ATOM 4018 N N . ILE B 1 49 ? -3.965 5.859 -24.922 1 74.5 49 ILE B N 1
ATOM 4019 C CA . ILE B 1 49 ? -3.424 6.699 -23.859 1 74.5 49 ILE B CA 1
ATOM 4020 C C . ILE B 1 49 ? -4.52 7.023 -22.844 1 74.5 49 ILE B C 1
ATOM 4022 O O . ILE B 1 49 ? -4.297 6.957 -21.641 1 74.5 49 ILE B O 1
ATOM 4026 N N . SER B 1 50 ? -5.613 7.293 -23.438 1 76.25 50 SER B N 1
ATOM 4027 C CA . SER B 1 50 ? -6.742 7.605 -22.578 1 76.25 50 SER B CA 1
ATOM 4028 C C . SER B 1 50 ? -7.145 6.395 -21.734 1 76.25 50 SER B C 1
ATOM 4030 O O . SER B 1 50 ? -7.441 6.527 -20.547 1 76.25 50 SER B O 1
ATOM 4032 N N . LYS B 1 51 ? -7.043 5.324 -22.359 1 73.12 51 LYS B N 1
ATOM 4033 C CA . LYS B 1 51 ? -7.438 4.102 -21.656 1 73.12 51 LYS B CA 1
ATOM 4034 C C . LYS B 1 51 ? -6.418 3.719 -20.594 1 73.12 51 LYS B C 1
ATOM 4036 O O . LYS B 1 51 ? -6.777 3.164 -19.547 1 73.12 51 LYS B O 1
ATOM 4041 N N . VAL B 1 52 ? -5.293 4.199 -20.828 1 76.25 52 VAL B N 1
ATOM 4042 C CA . VAL B 1 52 ? -4.223 3.789 -19.922 1 76.25 52 VAL B CA 1
ATOM 4043 C C . VAL B 1 52 ? -4.078 4.812 -18.797 1 76.25 52 VAL B C 1
ATOM 4045 O O . VAL B 1 52 ? -3.756 4.453 -17.672 1 76.25 52 VAL B O 1
ATOM 4048 N N . PHE B 1 53 ? -4.469 6.039 -19.078 1 83.94 53 PHE B N 1
ATOM 4049 C CA . PHE B 1 53 ? -4.086 7.062 -18.109 1 83.94 53 PHE B CA 1
ATOM 4050 C C . PHE B 1 53 ? -5.316 7.672 -17.453 1 83.94 53 PHE B C 1
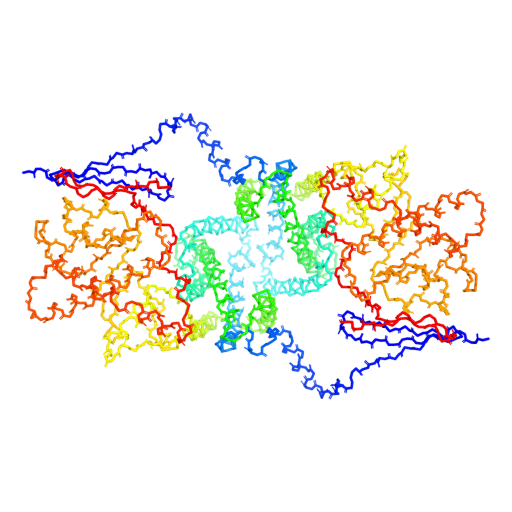ATOM 4052 O O . PHE B 1 53 ? -5.211 8.328 -16.422 1 83.94 53 PHE B O 1
ATOM 4059 N N . LEU B 1 54 ? -6.477 7.473 -18.047 1 86.38 54 LEU B N 1
ATOM 4060 C CA . LEU B 1 54 ? -7.676 8.078 -17.469 1 86.38 54 LEU B CA 1
ATOM 4061 C C . LEU B 1 54 ? -8.578 7.012 -16.859 1 86.38 54 LEU B C 1
ATOM 4063 O O . LEU B 1 54 ? -8.68 5.898 -17.391 1 86.38 54 LEU B O 1
ATOM 4067 N N . PRO B 1 55 ? -9.211 7.398 -15.789 1 86.44 55 PRO B N 1
ATOM 4068 C CA . PRO B 1 55 ? -10.117 6.434 -15.156 1 86.44 55 PRO B CA 1
ATOM 4069 C C . PRO B 1 55 ? -11.344 6.125 -16.016 1 86.44 55 PRO B C 1
ATOM 4071 O O . PRO B 1 55 ? -11.734 6.945 -16.859 1 86.44 55 PRO B O 1
ATOM 4074 N N . ALA B 1 56 ? -11.922 4.992 -15.812 1 82.31 56 ALA B N 1
ATOM 4075 C CA . ALA B 1 56 ? -13.141 4.602 -16.516 1 82.31 56 ALA B CA 1
ATOM 4076 C C . ALA B 1 56 ? -14.281 5.562 -16.219 1 82.31 56 ALA B C 1
ATOM 4078 O O . ALA B 1 56 ? -14.5 5.938 -15.055 1 82.31 56 ALA B O 1
ATOM 4079 N N . GLY B 1 57 ? -14.922 5.949 -17.312 1 83.19 57 GLY B N 1
ATOM 4080 C CA . GLY B 1 57 ? -16.062 6.84 -17.125 1 83.19 57 GLY B CA 1
ATOM 4081 C C . GLY B 1 57 ? -15.672 8.305 -17.109 1 83.19 57 GLY B C 1
ATOM 4082 O O . GLY B 1 57 ? -16.516 9.18 -16.922 1 83.19 57 GLY B O 1
ATOM 4083 N N . TYR B 1 58 ? -14.438 8.617 -17.188 1 86.12 58 TYR B N 1
ATOM 4084 C CA . TYR B 1 58 ? -14.016 10.016 -17.266 1 86.12 58 TYR B CA 1
ATOM 4085 C C . TYR B 1 58 ? -14.828 10.773 -18.312 1 86.12 58 TYR B C 1
ATOM 4087 O O . TYR B 1 58 ? -15.102 10.25 -19.391 1 86.12 58 TYR B O 1
ATOM 4095 N N . PRO B 1 59 ? -15.211 11.891 -17.922 1 88 59 PRO B N 1
ATOM 4096 C CA . PRO B 1 59 ? -14.828 12.773 -16.812 1 88 59 PRO B CA 1
ATOM 4097 C C . PRO B 1 59 ? -15.82 12.719 -15.656 1 88 59 PRO B C 1
ATOM 4099 O O . PRO B 1 59 ? -15.539 13.242 -14.578 1 88 59 PRO B O 1
ATOM 4102 N N . ASP B 1 60 ? -16.891 11.984 -15.812 1 89.56 60 ASP B N 1
ATOM 4103 C CA . ASP B 1 60 ? -17.969 12.031 -14.82 1 89.56 60 ASP B CA 1
ATOM 4104 C C . ASP B 1 60 ? -17.641 11.148 -13.617 1 89.56 60 ASP B C 1
ATOM 4106 O O . ASP B 1 60 ? -18.297 11.234 -12.578 1 89.56 60 ASP B O 1
ATOM 4110 N N . SER B 1 61 ? -16.594 10.375 -13.773 1 90.19 61 SER B N 1
ATOM 4111 C CA . SER B 1 61 ? -16.219 9.43 -12.727 1 90.19 61 SER B CA 1
ATOM 4112 C C . SER B 1 61 ? -15.234 10.055 -11.734 1 90.19 61 SER B C 1
ATOM 4114 O O . SER B 1 61 ? -14.828 9.414 -10.773 1 90.19 61 SER B O 1
ATOM 4116 N N . VAL B 1 62 ? -14.859 11.367 -12.031 1 94.19 62 VAL B N 1
ATOM 4117 C CA . VAL B 1 62 ? -13.898 12.023 -11.156 1 94.19 62 VAL B CA 1
ATOM 4118 C C . VAL B 1 62 ? -14.336 13.461 -10.891 1 94.19 62 VAL B C 1
ATOM 4120 O O . VAL B 1 62 ? -15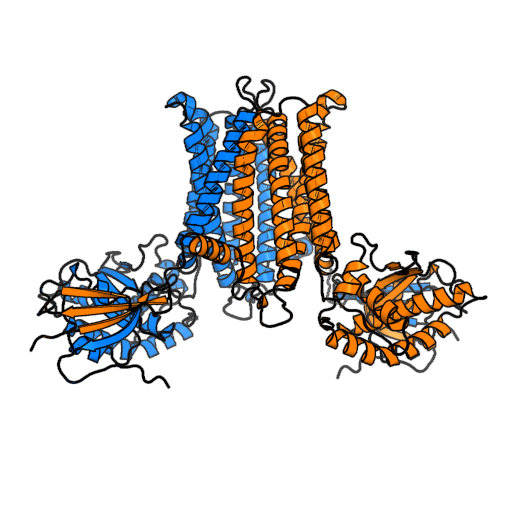.242 13.977 -11.562 1 94.19 62 VAL B O 1
ATOM 4123 N N . SER B 1 63 ? -13.75 14.039 -9.883 1 94.31 63 SER B N 1
ATOM 4124 C CA . SER B 1 63 ? -14.031 15.445 -9.602 1 94.31 63 SER B CA 1
ATOM 4125 C C . SER B 1 63 ? -13.508 16.344 -10.719 1 94.31 63 SER B C 1
ATOM 4127 O O . SER B 1 63 ? -12.555 15.984 -11.406 1 94.31 63 SER B O 1
ATOM 4129 N N . PRO B 1 64 ? -14.039 17.484 -10.875 1 93.31 64 PRO B N 1
ATOM 4130 C CA . PRO B 1 64 ? -13.719 18.344 -12.008 1 93.31 64 PRO B CA 1
ATOM 4131 C C . PRO B 1 64 ? -12.273 18.828 -11.984 1 93.31 64 PRO B C 1
ATOM 4133 O O . PRO B 1 64 ? -11.719 19.188 -13.031 1 93.31 64 PRO B O 1
ATOM 4136 N N . ASP B 1 65 ? -11.688 18.906 -10.891 1 95.31 65 ASP B N 1
ATOM 4137 C CA . ASP B 1 65 ? -10.328 19.422 -10.789 1 95.31 65 ASP B CA 1
ATOM 4138 C C . ASP B 1 65 ? -9.305 18.328 -11.031 1 95.31 65 ASP B C 1
ATOM 4140 O O . ASP B 1 65 ? -8.094 18.562 -10.961 1 95.31 65 ASP B O 1
ATOM 4144 N N . TYR B 1 66 ? -9.695 17.172 -11.469 1 95.75 66 TYR B N 1
ATOM 4145 C CA . TYR B 1 66 ? -8.852 15.984 -11.609 1 95.75 66 TYR B CA 1
ATOM 4146 C C . TYR B 1 66 ? -7.793 16.203 -12.68 1 95.75 66 TYR B C 1
ATOM 4148 O O . TYR B 1 66 ? -6.598 16.031 -12.422 1 95.75 66 TYR B O 1
ATOM 4156 N N . LEU B 1 67 ? -8.219 16.594 -13.805 1 94.69 67 LEU B N 1
ATOM 4157 C CA . LEU B 1 67 ? -7.301 16.656 -14.945 1 94.69 67 LEU B CA 1
ATOM 4158 C C . LEU B 1 67 ? -6.242 17.719 -14.727 1 94.69 67 LEU B C 1
ATOM 4160 O O . LEU B 1 67 ? -5.059 17.5 -14.992 1 94.69 67 LEU B O 1
ATOM 4164 N N . ARG B 1 68 ? -6.652 18.828 -14.32 1 95.81 68 ARG B N 1
ATOM 4165 C CA . ARG B 1 68 ? -5.703 19.906 -14.062 1 95.81 68 ARG B CA 1
ATOM 4166 C C . ARG B 1 68 ? -4.637 19.469 -13.062 1 95.81 68 ARG B C 1
ATOM 4168 O O . ARG B 1 68 ? -3.445 19.703 -13.281 1 95.81 68 ARG B O 1
ATOM 4175 N N . TYR B 1 69 ? -5.105 18.875 -12.016 1 96.81 69 TYR B N 1
ATOM 4176 C CA . TYR B 1 69 ? -4.172 18.406 -11 1 96.81 69 TYR B CA 1
ATOM 4177 C C . TYR B 1 69 ? -3.221 17.359 -11.57 1 96.81 69 TYR B C 1
ATOM 4179 O O . TYR B 1 69 ? -2.018 17.391 -11.297 1 96.81 69 TYR B O 1
ATOM 4187 N N . GLN B 1 70 ? -3.748 16.469 -12.383 1 94.94 70 GLN B N 1
ATOM 4188 C CA . GLN B 1 70 ? -2.949 15.375 -12.93 1 94.94 70 GLN B CA 1
ATOM 4189 C C . GLN B 1 70 ? -1.876 15.906 -13.883 1 94.94 70 GLN B C 1
ATOM 4191 O O . GLN B 1 70 ? -0.756 15.391 -13.906 1 94.94 70 GLN B O 1
ATOM 4196 N N . ILE B 1 71 ? -2.174 16.875 -14.609 1 95.12 71 ILE B N 1
ATOM 4197 C CA . ILE B 1 71 ? -1.21 17.469 -15.531 1 95.12 71 ILE B CA 1
ATOM 4198 C C . ILE B 1 71 ? -0.077 18.125 -14.742 1 95.12 71 ILE B C 1
ATOM 4200 O O . ILE B 1 71 ? 1.1 17.906 -15.047 1 95.12 71 ILE B O 1
ATOM 4204 N N . LEU B 1 72 ? -0.403 18.875 -13.781 1 97.12 72 LEU B N 1
ATOM 4205 C CA . LEU B 1 72 ? 0.597 19.547 -12.961 1 97.12 72 LEU B CA 1
ATOM 4206 C C . LEU B 1 72 ? 1.427 18.531 -12.18 1 97.12 72 LEU B C 1
ATOM 4208 O O . LEU B 1 72 ? 2.639 18.703 -12.031 1 97.12 72 LEU B O 1
ATOM 4212 N N . ASN B 1 73 ? 0.713 17.531 -11.75 1 95.19 73 ASN B N 1
ATOM 4213 C CA . ASN B 1 73 ? 1.407 16.453 -11.039 1 95.19 73 ASN B CA 1
ATOM 4214 C C . ASN B 1 73 ? 2.428 15.758 -11.93 1 95.19 73 ASN B C 1
ATOM 4216 O O . ASN B 1 73 ? 3.521 15.414 -11.477 1 95.19 73 ASN B O 1
ATOM 4220 N N . ALA B 1 74 ? 2.094 15.57 -13.148 1 93.88 74 ALA B N 1
ATOM 4221 C CA . ALA B 1 74 ? 3.014 14.961 -14.102 1 93.88 74 ALA B CA 1
ATOM 4222 C C . ALA B 1 74 ? 4.219 15.859 -14.352 1 93.88 74 ALA B C 1
ATOM 4224 O O . ALA B 1 74 ? 5.359 15.383 -14.398 1 93.88 74 ALA B O 1
ATOM 4225 N N . LEU B 1 75 ? 4.008 17.078 -14.461 1 94.75 75 LEU B N 1
ATOM 4226 C CA . LEU B 1 75 ? 5.074 18.047 -14.727 1 94.75 75 LEU B CA 1
ATOM 4227 C C . LEU B 1 75 ? 6.047 18.109 -13.555 1 94.75 75 LEU B C 1
ATOM 4229 O O . LEU B 1 75 ? 7.266 18.094 -13.75 1 94.75 75 LEU B O 1
ATOM 4233 N N . GLN B 1 76 ? 5.461 18.234 -12.391 1 95.88 76 GLN B N 1
ATOM 4234 C CA . GLN B 1 76 ? 6.344 18.328 -11.234 1 95.88 76 GLN B CA 1
ATOM 4235 C C . GLN B 1 76 ? 7.113 17.016 -11.023 1 95.88 76 GLN B C 1
ATOM 4237 O O . GLN B 1 76 ? 8.25 17.031 -10.555 1 95.88 76 GLN B O 1
ATOM 4242 N N . ALA B 1 77 ? 6.523 15.852 -11.391 1 94 77 ALA B N 1
ATOM 4243 C CA . ALA B 1 77 ? 7.188 14.555 -11.273 1 94 77 ALA B CA 1
ATOM 4244 C C . ALA B 1 77 ? 8.422 14.484 -12.164 1 94 77 ALA B C 1
ATOM 4246 O O . ALA B 1 77 ? 9.43 13.875 -11.797 1 94 77 ALA B O 1
ATOM 4247 N N . PHE B 1 78 ? 8.344 15.125 -13.258 1 91.69 78 PHE B N 1
ATOM 4248 C CA . PHE B 1 78 ? 9.477 15.188 -14.18 1 91.69 78 PHE B CA 1
ATOM 4249 C C . PHE B 1 78 ? 10.641 15.945 -13.547 1 91.69 78 PHE B C 1
ATOM 4251 O O . PHE B 1 78 ? 11.781 15.477 -13.586 1 91.69 78 PHE B O 1
ATOM 4258 N N . CYS B 1 79 ? 10.328 17.031 -12.984 1 93.88 79 CYS B N 1
ATOM 4259 C CA . CYS B 1 79 ? 11.344 17.797 -12.273 1 93.88 79 CYS B CA 1
ATOM 4260 C C . CYS B 1 79 ? 11.953 16.984 -11.141 1 93.88 79 CYS B C 1
ATOM 4262 O O . CYS B 1 79 ? 13.172 16.953 -10.977 1 93.88 79 CYS B O 1
ATOM 4264 N N . ASN B 1 80 ? 11.094 16.328 -10.445 1 95 80 ASN B N 1
ATOM 4265 C CA . ASN B 1 80 ? 11.516 15.523 -9.305 1 95 80 ASN B CA 1
ATOM 4266 C C . ASN B 1 80 ? 12.43 14.383 -9.734 1 95 80 ASN B C 1
ATOM 4268 O O . ASN B 1 80 ? 13.422 14.086 -9.055 1 95 80 ASN B O 1
ATOM 4272 N N . SER B 1 81 ? 12.148 13.789 -10.828 1 92.81 81 SER B N 1
ATOM 4273 C CA . SER B 1 81 ? 12.961 12.695 -11.336 1 92.81 81 SER B CA 1
ATOM 4274 C C . SER B 1 81 ? 14.367 13.164 -11.688 1 92.81 81 SER B C 1
ATOM 4276 O O . SER B 1 81 ? 15.352 12.492 -11.359 1 92.81 81 SER B O 1
ATOM 4278 N N . LEU B 1 82 ? 14.484 14.289 -12.258 1 92.5 82 LEU B N 1
ATOM 4279 C CA . LEU B 1 82 ? 15.781 14.82 -12.664 1 92.5 82 LEU B CA 1
ATOM 4280 C C . LEU B 1 82 ? 16.625 15.211 -11.453 1 92.5 82 LEU B C 1
ATOM 4282 O O . LEU B 1 82 ? 17.797 14.852 -11.375 1 92.5 82 LEU B O 1
ATOM 4286 N N . VAL B 1 83 ? 15.992 15.945 -10.602 1 95 83 VAL B N 1
ATOM 4287 C CA . VAL B 1 83 ? 16.734 16.344 -9.414 1 95 83 VAL B CA 1
ATOM 4288 C C . VAL B 1 83 ? 17.125 15.109 -8.602 1 95 83 VAL B C 1
ATOM 4290 O O . VAL B 1 83 ? 18.188 15.062 -7.988 1 95 83 VAL B O 1
ATOM 4293 N N . GLY B 1 84 ? 16.266 14.086 -8.609 1 95.12 84 GLY B N 1
ATOM 4294 C CA . GLY B 1 84 ? 16.562 12.828 -7.953 1 95.12 84 GLY B CA 1
ATOM 4295 C C . GLY B 1 84 ? 17.828 12.18 -8.469 1 95.12 84 GLY B C 1
ATOM 4296 O O . GLY B 1 84 ? 18.594 11.586 -7.703 1 95.12 84 GLY B O 1
ATOM 4297 N N . LEU B 1 85 ? 18.078 12.297 -9.727 1 95.75 85 LEU B N 1
ATOM 4298 C CA . LEU B 1 85 ? 19.281 11.711 -10.32 1 95.75 85 LEU B CA 1
ATOM 4299 C C . LEU B 1 85 ? 20.531 12.492 -9.914 1 95.75 85 LEU B C 1
ATOM 4301 O O . LEU B 1 85 ? 21.594 11.906 -9.688 1 95.75 85 LEU B O 1
ATOM 4305 N N . LEU B 1 86 ? 20.391 13.797 -9.844 1 94.75 86 LEU B N 1
ATOM 4306 C CA . LEU B 1 86 ? 21.5 14.609 -9.336 1 94.75 86 LEU B CA 1
ATOM 4307 C C . LEU B 1 86 ? 21.844 14.211 -7.902 1 94.75 86 LEU B C 1
ATOM 4309 O O . LEU B 1 86 ? 23.016 14.047 -7.566 1 94.75 86 LEU B O 1
ATOM 4313 N N . SER B 1 87 ? 20.812 14.094 -7.199 1 95.56 87 SER B N 1
ATOM 4314 C CA . SER B 1 87 ? 20.953 13.672 -5.809 1 95.56 87 SER B CA 1
ATOM 4315 C C . SER B 1 87 ? 21.578 12.289 -5.707 1 95.56 87 SER B C 1
ATOM 4317 O O . SER B 1 87 ? 22.484 12.078 -4.898 1 95.56 87 SER B O 1
ATOM 4319 N N . SER B 1 88 ? 21.141 11.359 -6.48 1 95.44 88 SER B N 1
ATOM 4320 C CA . SER B 1 88 ? 21.656 9.992 -6.48 1 95.44 88 SER B CA 1
ATOM 4321 C C . SER B 1 88 ? 23.141 9.969 -6.828 1 95.44 88 SER B C 1
ATOM 4323 O O . SER B 1 88 ? 23.922 9.219 -6.219 1 95.44 88 SER B O 1
ATOM 4325 N N . ARG B 1 89 ? 23.562 10.75 -7.793 1 96.06 89 ARG B N 1
ATOM 4326 C CA . ARG B 1 89 ? 24.984 10.828 -8.141 1 96.06 89 ARG B CA 1
ATOM 4327 C C . ARG B 1 89 ? 25.812 11.328 -6.965 1 96.06 89 ARG B C 1
ATOM 4329 O O . ARG B 1 89 ? 26.875 10.781 -6.668 1 96.06 89 ARG B O 1
ATOM 4336 N N . ALA B 1 90 ? 25.312 12.336 -6.355 1 95 90 ALA B N 1
ATOM 4337 C CA . ALA B 1 90 ? 26.016 12.922 -5.219 1 95 90 ALA B CA 1
ATOM 4338 C C . ALA B 1 90 ? 26.109 11.922 -4.066 1 95 90 ALA B C 1
ATOM 4340 O O . ALA B 1 90 ? 27.141 11.875 -3.375 1 95 90 ALA B O 1
ATOM 4341 N N . ILE B 1 91 ? 25.078 11.195 -3.824 1 94.75 91 ILE B N 1
ATOM 4342 C CA . ILE B 1 91 ? 25.062 10.195 -2.768 1 94.75 91 ILE B CA 1
ATOM 4343 C C . ILE B 1 91 ? 26.141 9.141 -3.037 1 94.75 91 ILE B C 1
ATOM 4345 O O . ILE B 1 91 ? 26.891 8.758 -2.131 1 94.75 91 ILE B O 1
ATOM 4349 N N . LEU B 1 92 ? 26.234 8.695 -4.281 1 94.88 92 LEU B N 1
ATOM 4350 C CA . LEU B 1 92 ? 27.25 7.715 -4.66 1 94.88 92 LEU B CA 1
ATOM 4351 C C . LEU B 1 92 ? 28.656 8.273 -4.449 1 94.88 92 LEU B C 1
ATOM 4353 O O . LEU B 1 92 ? 29.547 7.57 -3.969 1 94.88 92 LEU B O 1
ATOM 4357 N N . GLU B 1 93 ? 28.812 9.508 -4.785 1 92.88 93 GLU B N 1
ATOM 4358 C CA . GLU B 1 93 ? 30.078 10.18 -4.504 1 92.88 93 GLU B CA 1
ATOM 4359 C C . GLU B 1 93 ? 30.359 10.234 -3.006 1 92.88 93 GLU B C 1
ATOM 4361 O O . GLU B 1 93 ? 31.484 9.992 -2.57 1 92.88 93 GLU B O 1
ATOM 4366 N N . GLY B 1 94 ? 29.344 10.516 -2.301 1 90.06 94 GLY B N 1
ATOM 4367 C CA . GLY B 1 94 ? 29.453 10.602 -0.854 1 90.06 94 GLY B CA 1
ATOM 4368 C C . GLY B 1 94 ? 29.797 9.273 -0.203 1 90.06 94 GLY B C 1
ATOM 4369 O O . GLY B 1 94 ? 30.438 9.234 0.849 1 90.06 94 GLY B O 1
ATOM 4370 N N . PHE B 1 95 ? 29.438 8.25 -0.827 1 91.31 95 PHE B N 1
ATOM 4371 C CA . PHE B 1 95 ? 29.719 6.91 -0.315 1 91.31 95 PHE B CA 1
ATOM 4372 C C . PHE B 1 95 ? 31.156 6.496 -0.629 1 91.31 95 PHE B C 1
ATOM 4374 O O . PHE B 1 95 ? 31.641 5.484 -0.12 1 91.31 95 PHE B O 1
ATOM 4381 N N . GLY B 1 96 ? 31.797 7.254 -1.496 1 92.5 96 GLY B N 1
ATOM 4382 C CA . GLY B 1 96 ? 33.219 7.012 -1.744 1 92.5 96 GLY B CA 1
ATOM 4383 C C . GLY B 1 96 ? 33.469 6.359 -3.088 1 92.5 96 GLY B C 1
ATOM 4384 O O . GLY B 1 96 ? 34.531 5.727 -3.283 1 92.5 96 GLY B O 1
ATOM 4385 N N . VAL B 1 97 ? 32.5 6.484 -3.969 1 94.38 97 VAL B N 1
ATOM 4386 C CA . VAL B 1 97 ? 32.75 5.988 -5.316 1 94.38 97 VAL B CA 1
ATOM 4387 C C . VAL B 1 97 ? 33.906 6.785 -5.945 1 94.38 97 VAL B C 1
ATOM 4389 O O . VAL B 1 97 ? 33.844 8.016 -5.992 1 94.38 97 VAL B O 1
ATOM 4392 N N . GLY B 1 98 ? 34.938 6.086 -6.387 1 92.94 98 GLY B N 1
ATOM 4393 C CA . GLY B 1 98 ? 36.062 6.734 -6.992 1 92.94 98 GLY B CA 1
ATOM 4394 C C . GLY B 1 98 ? 37.094 7.207 -5.977 1 92.94 98 GLY B C 1
ATOM 4395 O O . GLY B 1 98 ? 38.156 7.723 -6.348 1 92.94 98 GLY B O 1
ATOM 4396 N N . ASP B 1 99 ? 36.781 7.086 -4.715 1 93.38 99 ASP B N 1
ATOM 4397 C CA . ASP B 1 99 ? 37.688 7.5 -3.637 1 93.38 99 ASP B CA 1
ATOM 4398 C C . ASP B 1 99 ? 38.469 6.312 -3.09 1 93.38 99 ASP B C 1
ATOM 4400 O O . ASP B 1 99 ? 37.906 5.453 -2.404 1 93.38 99 ASP B O 1
ATOM 4404 N N . PRO B 1 100 ? 39.719 6.293 -3.297 1 93.81 100 PRO B N 1
ATOM 4405 C CA . PRO B 1 100 ? 40.531 5.137 -2.895 1 93.81 100 PRO B CA 1
ATOM 4406 C C . PRO B 1 100 ? 40.625 4.969 -1.378 1 93.81 100 PRO B C 1
ATOM 4408 O O . PRO B 1 100 ? 40.938 3.885 -0.889 1 93.81 100 PRO B O 1
ATOM 4411 N N . SER B 1 101 ? 40.312 5.945 -0.623 1 92.44 101 SER B N 1
ATOM 4412 C CA . SER B 1 101 ? 40.375 5.863 0.832 1 92.44 101 SER B CA 1
ATOM 4413 C C . SER B 1 101 ? 39.094 5.309 1.418 1 92.44 101 SER B C 1
ATOM 4415 O O . SER B 1 101 ? 39.031 4.961 2.6 1 92.44 101 SER B O 1
ATOM 4417 N N . ALA B 1 102 ? 38.094 5.23 0.597 1 93.44 102 ALA B N 1
ATOM 4418 C CA . ALA B 1 102 ? 36.781 4.742 1.063 1 93.44 102 ALA B CA 1
ATOM 4419 C C . ALA B 1 102 ? 36.719 3.219 1.024 1 93.44 102 ALA B C 1
ATOM 4421 O O . ALA B 1 102 ? 37.469 2.582 0.26 1 93.44 102 ALA B O 1
ATOM 4422 N N . THR B 1 103 ? 35.906 2.607 1.953 1 94.56 103 THR B N 1
ATOM 4423 C CA . THR B 1 103 ? 35.688 1.17 1.949 1 94.56 103 THR B CA 1
ATOM 4424 C C . THR B 1 103 ? 34.188 0.876 1.832 1 94.56 103 THR B C 1
ATOM 4426 O O . THR B 1 103 ? 33.344 1.646 2.322 1 94.56 103 THR B O 1
ATOM 4429 N N . ALA B 1 104 ? 33.875 -0.243 1.247 1 94.31 104 ALA B N 1
ATOM 4430 C CA . ALA B 1 104 ? 32.5 -0.669 1.106 1 94.31 104 ALA B CA 1
ATOM 4431 C C . ALA B 1 104 ? 31.844 -0.904 2.471 1 94.31 104 ALA B C 1
ATOM 4433 O O . ALA B 1 104 ? 30.656 -0.658 2.65 1 94.31 104 ALA B O 1
ATOM 4434 N N . THR B 1 105 ? 32.594 -1.31 3.406 1 94.5 105 THR B N 1
ATOM 4435 C CA . THR B 1 105 ? 32.094 -1.561 4.75 1 94.5 105 THR B CA 1
ATOM 4436 C C . THR B 1 105 ? 31.656 -0.258 5.414 1 94.5 105 THR B C 1
ATOM 4438 O O . THR B 1 105 ? 30.562 -0.182 5.988 1 94.5 105 THR B O 1
ATOM 4441 N N . ASN B 1 106 ? 32.469 0.772 5.301 1 93.69 106 ASN B N 1
ATOM 4442 C CA . ASN B 1 106 ? 32.094 2.059 5.879 1 93.69 106 ASN B CA 1
ATOM 4443 C C . ASN B 1 106 ? 30.875 2.648 5.188 1 93.69 106 ASN B C 1
ATOM 4445 O O . ASN B 1 106 ? 30.016 3.234 5.844 1 93.69 106 ASN B O 1
ATOM 4449 N N . ALA B 1 107 ? 30.844 2.512 3.904 1 94.5 107 ALA B N 1
ATOM 4450 C CA . ALA B 1 107 ? 29.656 2.967 3.166 1 94.5 107 ALA B CA 1
ATOM 4451 C C . ALA B 1 107 ? 28.406 2.217 3.611 1 94.5 107 ALA B C 1
ATOM 4453 O O . ALA B 1 107 ? 27.344 2.812 3.754 1 94.5 107 ALA B O 1
ATOM 4454 N N . LEU B 1 108 ? 28.547 0.946 3.832 1 94.81 108 LEU B N 1
ATOM 4455 C CA . LEU B 1 108 ? 27.438 0.131 4.312 1 94.81 108 LEU B CA 1
ATOM 4456 C C . LEU B 1 108 ? 26.953 0.614 5.68 1 94.81 108 LEU B C 1
ATOM 4458 O O . LEU B 1 108 ? 25.75 0.751 5.906 1 94.81 108 LEU B O 1
ATOM 4462 N N . LEU B 1 109 ? 27.875 0.848 6.52 1 94.19 109 LEU B N 1
ATOM 4463 C CA . LEU B 1 109 ? 27.516 1.292 7.863 1 94.19 109 LEU B CA 1
ATOM 4464 C C . LEU B 1 109 ? 26.781 2.623 7.816 1 94.19 109 LEU B C 1
ATOM 4466 O O . LEU B 1 109 ? 25.859 2.857 8.609 1 94.19 109 LEU B O 1
ATOM 4470 N N . LEU B 1 110 ? 27.172 3.451 6.918 1 93.06 110 LEU B N 1
ATOM 4471 C CA . LEU B 1 110 ? 26.469 4.719 6.738 1 93.06 110 LEU B CA 1
ATOM 4472 C C . LEU B 1 110 ? 25.047 4.488 6.238 1 93.06 110 LEU B C 1
ATOM 4474 O O . LEU B 1 110 ? 24.109 5.125 6.715 1 93.06 110 LEU B O 1
ATOM 4478 N N . THR B 1 111 ? 24.875 3.59 5.285 1 93.38 111 THR B N 1
ATOM 4479 C CA . THR B 1 111 ? 23.547 3.268 4.773 1 93.38 111 THR B CA 1
ATOM 4480 C C . THR B 1 111 ? 22.672 2.691 5.879 1 93.38 111 THR B C 1
ATOM 4482 O O . THR B 1 111 ? 21.484 2.984 5.941 1 93.38 111 THR B O 1
ATOM 4485 N N . VAL B 1 112 ? 23.266 1.877 6.699 1 94.81 112 VAL B N 1
ATOM 4486 C CA . VAL B 1 112 ? 22.531 1.286 7.812 1 94.81 112 VAL B CA 1
ATOM 4487 C C . VAL B 1 112 ? 22.078 2.383 8.781 1 94.81 112 VAL B C 1
ATOM 4489 O O . VAL B 1 112 ? 20.938 2.385 9.242 1 94.81 112 VAL B O 1
ATOM 4492 N N . LEU B 1 113 ? 22.984 3.26 9.055 1 94 113 LEU B N 1
ATOM 4493 C CA . LEU B 1 113 ? 22.641 4.375 9.93 1 94 113 LEU B CA 1
ATOM 4494 C C . LEU B 1 113 ? 21.484 5.184 9.359 1 94 113 LEU B C 1
ATOM 4496 O O . LEU B 1 113 ? 20.531 5.512 10.078 1 94 113 LEU B O 1
ATOM 4500 N N . GLN B 1 114 ? 21.531 5.492 8.125 1 94.81 114 GLN B N 1
ATOM 4501 C CA . GLN B 1 114 ? 20.453 6.191 7.449 1 94.81 114 GLN B CA 1
ATOM 4502 C C . GLN B 1 114 ? 19.141 5.414 7.566 1 94.81 114 GLN B C 1
ATOM 4504 O O . GLN B 1 114 ? 18.094 6 7.824 1 94.81 114 GLN B O 1
ATOM 4509 N N . ASP B 1 115 ? 19.25 4.176 7.348 1 93.94 115 ASP B N 1
ATOM 4510 C CA . ASP B 1 115 ? 18.062 3.324 7.406 1 93.94 115 ASP B CA 1
ATOM 4511 C C . ASP B 1 115 ? 17.453 3.324 8.805 1 93.94 115 ASP B C 1
ATOM 4513 O O . ASP B 1 115 ? 16.234 3.352 8.961 1 93.94 115 ASP B O 1
ATOM 4517 N N . VAL B 1 116 ? 18.281 3.236 9.773 1 92.44 116 VAL B N 1
ATOM 4518 C CA . VAL B 1 116 ? 17.812 3.264 11.156 1 92.44 116 VAL B CA 1
ATOM 4519 C C . VAL B 1 116 ? 17.094 4.582 11.43 1 92.44 116 VAL B C 1
ATOM 4521 O O . VAL B 1 116 ? 15.977 4.586 11.961 1 92.44 116 VAL B O 1
ATOM 4524 N N . PHE B 1 117 ? 17.641 5.684 10.984 1 92.5 117 PHE B N 1
ATOM 4525 C CA . PHE B 1 117 ? 17.016 6.988 11.164 1 92.5 117 PHE B CA 1
ATOM 4526 C C . PHE B 1 117 ? 15.703 7.066 10.406 1 92.5 117 PHE B C 1
ATOM 4528 O O . PHE B 1 117 ? 14.711 7.582 10.93 1 92.5 117 PHE B O 1
ATOM 4535 N N . SER B 1 118 ? 15.727 6.57 9.258 1 94.75 118 SER B N 1
ATOM 4536 C CA . SER B 1 118 ? 14.523 6.594 8.438 1 94.75 118 SER B CA 1
ATOM 4537 C C . SER B 1 118 ? 13.391 5.805 9.086 1 94.75 118 SER B C 1
ATOM 4539 O O . SER B 1 118 ? 12.273 6.305 9.219 1 94.75 118 SER B O 1
ATOM 4541 N N . ARG B 1 119 ? 13.656 4.625 9.562 1 92.62 119 ARG B N 1
ATOM 4542 C CA . ARG B 1 119 ? 12.648 3.744 10.148 1 92.62 119 ARG B CA 1
ATOM 4543 C C . ARG B 1 119 ? 12.133 4.301 11.469 1 92.62 119 ARG B C 1
ATOM 4545 O O . ARG B 1 119 ? 10.93 4.266 11.734 1 92.62 119 ARG B O 1
ATOM 4552 N N . LEU B 1 120 ? 12.992 4.777 12.273 1 91.88 120 LEU B N 1
ATOM 4553 C CA . LEU B 1 120 ? 12.578 5.383 13.531 1 91.88 120 LEU B CA 1
ATOM 4554 C C . LEU B 1 120 ? 11.695 6.605 13.281 1 91.88 120 LEU B C 1
ATOM 4556 O O . LEU B 1 120 ? 10.68 6.789 13.953 1 91.88 120 LEU B O 1
ATOM 4560 N N . THR B 1 121 ? 12.078 7.363 12.32 1 94.5 121 THR B N 1
ATOM 4561 C CA . THR B 1 121 ? 11.297 8.539 11.969 1 94.5 121 THR B CA 1
ATOM 4562 C C . THR B 1 121 ? 9.914 8.141 11.461 1 94.5 121 THR B C 1
ATOM 4564 O O . THR B 1 121 ? 8.914 8.781 11.805 1 94.5 121 THR B O 1
ATOM 4567 N N . THR B 1 122 ? 9.922 7.195 10.695 1 92.44 122 THR B N 1
ATOM 4568 C CA . THR B 1 122 ? 8.648 6.719 10.164 1 92.44 122 THR B CA 1
ATOM 4569 C C . THR B 1 122 ? 7.703 6.34 11.305 1 92.44 122 THR B C 1
ATOM 4571 O O . THR B 1 122 ? 6.527 6.711 11.281 1 92.44 122 THR B O 1
ATOM 4574 N N . ILE B 1 123 ? 8.148 5.66 12.297 1 86.94 123 ILE B N 1
ATOM 4575 C CA . ILE B 1 123 ? 7.344 5.215 13.43 1 86.94 123 ILE B CA 1
ATOM 4576 C C . ILE B 1 123 ? 6.816 6.43 14.195 1 86.94 123 ILE B C 1
ATOM 4578 O O . ILE B 1 123 ? 5.613 6.539 14.453 1 86.94 123 ILE B O 1
ATOM 4582 N N . VAL B 1 124 ? 7.652 7.297 14.453 1 89.62 124 VAL B N 1
ATOM 4583 C CA . VAL B 1 124 ? 7.293 8.461 15.25 1 89.62 124 VAL B CA 1
ATOM 4584 C C . VAL B 1 124 ? 6.34 9.359 14.453 1 89.62 124 VAL B C 1
ATOM 4586 O O . VAL B 1 124 ? 5.324 9.82 14.984 1 89.62 124 VAL B O 1
ATOM 4589 N N . ALA B 1 125 ? 6.66 9.555 13.195 1 91.12 125 ALA B N 1
ATOM 4590 C CA . ALA B 1 125 ? 5.848 10.43 12.352 1 91.12 125 ALA B CA 1
ATOM 4591 C C . ALA B 1 125 ? 4.457 9.844 12.133 1 91.12 125 ALA B C 1
ATOM 4593 O O . ALA B 1 125 ? 3.467 10.578 12.094 1 91.12 125 ALA B O 1
ATOM 4594 N N . ALA B 1 126 ? 4.418 8.578 11.961 1 85.44 126 ALA B N 1
ATOM 4595 C CA . ALA B 1 126 ? 3.115 7.941 11.805 1 85.44 126 ALA B CA 1
ATOM 4596 C C . ALA B 1 126 ? 2.238 8.172 13.031 1 85.44 126 ALA B C 1
ATOM 4598 O O . ALA B 1 126 ? 1.03 8.383 12.906 1 85.44 126 ALA B O 1
ATOM 4599 N N . HIS B 1 127 ? 2.762 8.141 14.156 1 81.56 127 HIS B N 1
ATOM 4600 C CA . HIS B 1 127 ? 2.035 8.336 15.406 1 81.56 127 HIS B CA 1
ATOM 4601 C C . HIS B 1 127 ? 1.591 9.781 15.57 1 81.56 127 HIS B C 1
ATOM 4603 O O . HIS B 1 127 ? 0.474 10.047 16.016 1 81.56 127 HIS B O 1
ATOM 4609 N N . ILE B 1 128 ? 2.367 10.656 15.102 1 85 128 ILE B N 1
ATOM 4610 C CA . ILE B 1 128 ? 2.117 12.07 15.367 1 85 128 ILE B CA 1
ATOM 4611 C C . ILE B 1 128 ? 1.24 12.656 14.258 1 85 128 ILE B C 1
ATOM 4613 O O . ILE B 1 128 ? 0.323 13.43 14.531 1 85 128 ILE B O 1
ATOM 4617 N N . LEU B 1 129 ? 1.525 12.266 13.016 1 86.31 129 LEU B N 1
ATOM 4618 C CA . LEU B 1 129 ? 0.911 12.953 11.883 1 86.31 129 LEU B CA 1
ATOM 4619 C C . LEU B 1 129 ? -0.281 12.156 11.352 1 86.31 129 LEU B C 1
ATOM 4621 O O . LEU B 1 129 ? -1.065 12.672 10.547 1 86.31 129 LEU B O 1
ATOM 4625 N N . GLY B 1 130 ? -0.461 11.062 11.812 1 79.62 130 GLY B N 1
ATOM 4626 C CA . GLY B 1 130 ? -1.433 10.164 11.203 1 79.62 130 GLY B CA 1
ATOM 4627 C C . GLY B 1 130 ? -2.84 10.734 11.188 1 79.62 130 GLY B C 1
ATOM 4628 O O . GLY B 1 130 ? -3.535 10.648 10.172 1 79.62 130 GLY B O 1
ATOM 4629 N N . SER B 1 131 ? -3.287 11.352 12.18 1 77.19 131 SER B N 1
ATOM 4630 C CA . SER B 1 131 ? -4.664 11.812 12.305 1 77.19 131 SER B CA 1
ATOM 4631 C C . SER B 1 131 ? -4.852 13.172 11.648 1 77.19 131 SER B C 1
ATOM 4633 O O . SER B 1 131 ? -5.984 13.609 11.422 1 77.19 131 SER B O 1
ATOM 4635 N N . SER B 1 132 ? -3.797 13.773 11.273 1 80.31 132 SER B N 1
ATOM 4636 C CA . SER B 1 132 ? -3.895 15.133 10.75 1 80.31 132 SER B CA 1
ATOM 4637 C C . SER B 1 132 ? -3.783 15.148 9.234 1 80.31 132 SER B C 1
ATOM 4639 O O . SER B 1 132 ? -4.051 16.172 8.594 1 80.31 132 SER B O 1
ATOM 4641 N N . LEU B 1 133 ? -3.479 14.117 8.586 1 82.75 133 LEU B N 1
ATOM 4642 C CA . LEU B 1 133 ? -3.168 14.078 7.164 1 82.75 133 LEU B CA 1
ATOM 4643 C C . LEU B 1 133 ? -4.422 14.312 6.328 1 82.75 133 LEU B C 1
ATOM 4645 O O . LEU B 1 133 ? -4.379 15.039 5.332 1 82.75 133 LEU B O 1
ATOM 4649 N N . ALA B 1 134 ? -5.48 13.852 6.758 1 80.31 134 ALA B N 1
ATOM 4650 C CA . ALA B 1 134 ? -6.707 13.93 5.969 1 80.31 134 ALA B CA 1
ATOM 4651 C C . ALA B 1 134 ? -7.348 15.312 6.082 1 80.31 134 ALA B C 1
ATOM 4653 O O . ALA B 1 134 ? -7.723 15.914 5.074 1 80.31 134 ALA B O 1
ATOM 4654 N N . PRO B 1 135 ? -7.359 15.867 7.242 1 84.44 135 PRO B N 1
ATOM 4655 C CA . PRO B 1 135 ? -7.992 17.188 7.355 1 84.44 135 PRO B CA 1
ATOM 4656 C C . PRO B 1 135 ? -7.199 18.281 6.656 1 84.44 135 PRO B C 1
ATOM 4658 O O . PRO B 1 135 ? -7.785 19.203 6.09 1 84.44 135 PRO B O 1
ATOM 4661 N N . ASP B 1 136 ? -5.926 18.156 6.648 1 92.19 136 ASP B N 1
ATOM 4662 C CA . ASP B 1 136 ? -5.066 19.188 6.074 1 92.19 136 ASP B CA 1
ATOM 4663 C C . ASP B 1 136 ? -4.266 18.641 4.895 1 92.19 136 ASP B C 1
ATOM 4665 O O . ASP B 1 136 ? -3.043 18.797 4.84 1 92.19 136 ASP B O 1
ATOM 4669 N N . VAL B 1 137 ? -4.953 18.156 3.955 1 94.38 137 VAL B N 1
ATOM 4670 C CA . VAL B 1 137 ? -4.363 17.422 2.842 1 94.38 137 VAL B CA 1
ATOM 4671 C C . VAL B 1 137 ? -3.463 18.359 2.029 1 94.38 137 VAL B C 1
ATOM 4673 O O . VAL B 1 137 ? -2.373 17.953 1.609 1 94.38 137 VAL B O 1
ATOM 4676 N N . LYS B 1 138 ? -3.893 19.609 1.761 1 96.38 138 LYS B N 1
ATOM 4677 C CA . LYS B 1 138 ? -3.105 20.547 0.967 1 96.38 138 LYS B CA 1
ATOM 4678 C C . LYS B 1 138 ? -1.764 20.844 1.634 1 96.38 138 LYS B C 1
ATOM 4680 O O . LYS B 1 138 ? -0.726 20.859 0.969 1 96.38 138 LYS B O 1
ATOM 4685 N N . LYS B 1 139 ? -1.814 21.031 2.871 1 96.19 139 LYS B N 1
ATOM 4686 C CA . LYS B 1 139 ? -0.613 21.312 3.652 1 96.19 139 LYS B CA 1
ATOM 4687 C C . LYS B 1 139 ? 0.388 20.156 3.555 1 96.19 139 LYS B C 1
ATOM 4689 O O . LYS B 1 139 ? 1.561 20.375 3.242 1 96.19 139 LYS B O 1
ATOM 4694 N N . TYR B 1 140 ? -0.057 19.016 3.77 1 95.94 140 TYR B N 1
ATOM 4695 C CA . TYR B 1 140 ? 0.849 17.875 3.875 1 95.94 140 TYR B CA 1
ATOM 4696 C C . TYR B 1 140 ? 1.329 17.422 2.498 1 95.94 140 TYR B C 1
ATOM 4698 O O . TYR B 1 140 ? 2.438 16.906 2.359 1 95.94 140 TYR B O 1
ATOM 4706 N N . ARG B 1 141 ? 0.53 17.688 1.482 1 97.38 141 ARG B N 1
ATOM 4707 C CA . ARG B 1 141 ? 0.995 17.391 0.13 1 97.38 141 ARG B CA 1
ATOM 4708 C C . ARG B 1 141 ? 2.154 18.297 -0.258 1 97.38 141 ARG B C 1
ATOM 4710 O O . ARG B 1 141 ? 3.168 17.828 -0.781 1 97.38 141 ARG B O 1
ATOM 4717 N N . LEU B 1 142 ? 1.967 19.531 0.001 1 98 142 LEU B N 1
ATOM 4718 C CA . LEU B 1 142 ? 3.037 20.469 -0.32 1 98 142 LEU B CA 1
ATOM 4719 C C . LEU B 1 142 ? 4.234 20.266 0.602 1 98 142 LEU B C 1
ATOM 4721 O O . LEU B 1 142 ? 5.383 20.344 0.16 1 98 142 LEU B O 1
ATOM 4725 N N . LEU B 1 143 ? 3.953 20.031 1.866 1 97.56 143 LEU B N 1
ATOM 4726 C CA . LEU B 1 143 ? 5.027 19.766 2.816 1 97.56 143 LEU B CA 1
ATOM 4727 C C . LEU B 1 143 ? 5.844 18.547 2.385 1 97.56 143 LEU B C 1
ATOM 4729 O O . LEU B 1 143 ? 7.074 18.547 2.502 1 97.56 143 LEU B O 1
ATOM 4733 N N . ALA B 1 144 ? 5.207 17.5 1.927 1 97.88 144 ALA B N 1
ATOM 4734 C CA . ALA B 1 144 ? 5.91 16.312 1.438 1 97.88 144 ALA B CA 1
ATOM 4735 C C . ALA B 1 144 ? 6.945 16.688 0.382 1 97.88 144 ALA B C 1
ATOM 4737 O O . ALA B 1 144 ? 8.102 16.266 0.454 1 97.88 144 ALA B O 1
ATOM 4738 N N . ASP B 1 145 ? 6.551 17.547 -0.516 1 98.06 145 ASP B N 1
ATOM 4739 C CA . ASP B 1 145 ? 7.445 17.953 -1.595 1 98.06 145 ASP B CA 1
ATOM 4740 C C . ASP B 1 145 ? 8.578 18.828 -1.065 1 98.06 145 ASP B C 1
ATOM 4742 O O . ASP B 1 145 ? 9.719 18.719 -1.525 1 98.06 145 ASP B O 1
ATOM 4746 N N . MET B 1 146 ? 8.281 19.641 -0.161 1 98.5 146 MET B N 1
ATOM 4747 C CA . MET B 1 146 ? 9.312 20.469 0.449 1 98.5 146 MET B CA 1
ATOM 4748 C C . MET B 1 146 ? 10.344 19.609 1.177 1 98.5 146 MET B C 1
ATOM 4750 O O . MET B 1 146 ? 11.547 19.859 1.083 1 98.5 146 MET B O 1
ATOM 4754 N N . LEU B 1 147 ? 9.828 18.656 1.916 1 98.44 147 LEU B N 1
ATOM 4755 C CA . LEU B 1 147 ? 10.703 17.734 2.633 1 98.44 147 LEU B CA 1
ATOM 4756 C C . LEU B 1 147 ? 11.562 16.938 1.662 1 98.44 147 LEU B C 1
ATOM 4758 O O . LEU B 1 147 ? 12.766 16.75 1.892 1 98.44 147 LEU B O 1
ATOM 4762 N N . ASN B 1 148 ? 10.969 16.453 0.591 1 98.19 148 ASN B N 1
ATOM 4763 C CA . ASN B 1 148 ? 11.711 15.75 -0.449 1 98.19 148 ASN B CA 1
ATOM 4764 C C . ASN B 1 148 ? 12.82 16.609 -1.034 1 98.19 148 ASN B C 1
ATOM 4766 O O . ASN B 1 148 ? 13.961 16.156 -1.169 1 98.19 148 ASN B O 1
ATOM 4770 N N . ASP B 1 149 ? 12.508 17.828 -1.379 1 98.5 149 ASP B N 1
ATOM 4771 C CA . ASP B 1 149 ? 13.477 18.734 -1.982 1 98.5 149 ASP B CA 1
ATOM 4772 C C . ASP B 1 149 ? 14.594 19.078 -0.996 1 98.5 149 ASP B C 1
ATOM 4774 O O . ASP B 1 149 ? 15.758 19.219 -1.386 1 98.5 149 ASP B O 1
ATOM 4778 N N . ALA B 1 150 ? 14.195 19.219 0.253 1 98.44 150 ALA B N 1
ATOM 4779 C CA . ALA B 1 150 ? 15.219 19.453 1.271 1 98.44 150 ALA B CA 1
ATOM 4780 C C . ALA B 1 150 ? 16.203 18.281 1.34 1 98.44 150 ALA B C 1
ATOM 4782 O O . ALA B 1 150 ? 17.406 18.484 1.451 1 98.44 150 ALA B O 1
ATOM 4783 N N . ALA B 1 151 ? 15.68 17.094 1.297 1 98.12 151 ALA B N 1
ATOM 4784 C CA . ALA B 1 151 ? 16.531 15.906 1.293 1 98.12 151 ALA B CA 1
ATOM 4785 C C . ALA B 1 151 ? 17.453 15.891 0.079 1 98.12 151 ALA B C 1
ATOM 4787 O O . ALA B 1 151 ? 18.656 15.633 0.207 1 98.12 151 ALA B O 1
ATOM 4788 N N . VAL B 1 152 ? 16.922 16.188 -1.062 1 97.94 152 VAL B N 1
ATOM 4789 C CA . VAL B 1 152 ? 17.656 16.203 -2.316 1 97.94 152 VAL B CA 1
ATOM 4790 C C . VAL B 1 152 ? 18.781 17.234 -2.248 1 97.94 152 VAL B C 1
ATOM 4792 O O . VAL B 1 152 ? 19.906 16.969 -2.668 1 97.94 152 VAL B O 1
ATOM 4795 N N . ILE B 1 153 ? 18.5 18.344 -1.752 1 97.81 153 ILE B N 1
ATOM 4796 C CA . ILE B 1 153 ? 19.484 19.422 -1.62 1 97.81 153 ILE B CA 1
ATOM 4797 C C . ILE B 1 153 ? 20.609 18.969 -0.682 1 97.81 153 ILE B C 1
ATOM 4799 O O . ILE B 1 153 ? 21.781 19.125 -1.001 1 97.81 153 ILE B O 1
ATOM 4803 N N . LEU B 1 154 ? 20.25 18.406 0.431 1 96.69 154 LEU B N 1
ATOM 4804 C CA . LEU B 1 154 ? 21.25 17.938 1.391 1 96.69 154 LEU B CA 1
ATOM 4805 C C . LEU B 1 154 ? 22.141 16.875 0.768 1 96.69 154 LEU B C 1
ATOM 4807 O O . LEU B 1 154 ? 23.359 16.906 0.93 1 96.69 154 LEU B O 1
ATOM 4811 N N . ASP B 1 155 ? 21.516 15.953 0.071 1 96.25 155 ASP B N 1
ATOM 4812 C CA . ASP B 1 155 ? 22.281 14.914 -0.605 1 96.25 155 ASP B CA 1
ATOM 4813 C C . ASP B 1 155 ? 23.266 15.508 -1.601 1 96.25 155 ASP B C 1
ATOM 4815 O O . ASP B 1 155 ? 24.438 15.109 -1.64 1 96.25 155 ASP B O 1
ATOM 4819 N N . THR B 1 156 ? 22.828 16.422 -2.383 1 95.81 156 THR B N 1
ATOM 4820 C CA . THR B 1 156 ? 23.609 16.984 -3.475 1 95.81 156 THR B CA 1
ATOM 4821 C C . THR B 1 156 ? 24.797 17.781 -2.934 1 95.81 156 THR B C 1
ATOM 4823 O O . THR B 1 156 ? 25.875 17.797 -3.531 1 95.81 156 THR B O 1
ATOM 4826 N N . ILE B 1 157 ? 24.641 18.375 -1.799 1 93.56 157 ILE B N 1
ATOM 4827 C CA . ILE B 1 157 ? 25.703 19.203 -1.253 1 93.56 157 ILE B CA 1
ATOM 4828 C C . ILE B 1 157 ? 26.594 18.375 -0.347 1 93.56 157 ILE B C 1
ATOM 4830 O O . ILE B 1 157 ? 27.703 18.797 -0.004 1 93.56 157 ILE B O 1
ATOM 4834 N N . SER B 1 158 ? 26.234 17.219 0.065 1 92 158 SER B N 1
ATOM 4835 C CA . SER B 1 158 ? 26.859 16.422 1.116 1 92 158 SER B CA 1
ATOM 4836 C C . SER B 1 158 ? 28.312 16.125 0.79 1 92 158 SER B C 1
ATOM 4838 O O . SER B 1 158 ? 29.188 16.188 1.67 1 92 158 SER B O 1
ATOM 4840 N N . PRO B 1 159 ? 28.688 15.836 -0.482 1 88.56 159 PRO B N 1
ATOM 4841 C CA . PRO B 1 159 ? 30.094 15.516 -0.75 1 88.56 159 PRO B CA 1
ATOM 4842 C C . PRO B 1 159 ? 31.031 16.688 -0.46 1 88.56 159 PRO B C 1
ATOM 4844 O O . PRO B 1 159 ? 32.219 16.484 -0.196 1 88.56 159 PRO B O 1
ATOM 4847 N N . ARG B 1 160 ? 30.531 17.844 -0.397 1 87.31 160 ARG B N 1
ATOM 4848 C CA . ARG B 1 160 ? 31.359 19.016 -0.207 1 87.31 160 ARG B CA 1
ATOM 4849 C C . ARG B 1 160 ? 31.359 19.453 1.253 1 87.31 160 ARG B C 1
ATOM 4851 O O . ARG B 1 160 ? 32.125 20.359 1.636 1 87.31 160 ARG B O 1
ATOM 4858 N N . LEU B 1 161 ? 30.547 18.891 2.041 1 86.19 161 LEU B N 1
ATOM 4859 C CA . LEU B 1 161 ? 30.391 19.344 3.42 1 86.19 161 LEU B CA 1
ATOM 4860 C C . LEU B 1 161 ? 31.578 18.906 4.27 1 86.19 161 LEU B C 1
ATOM 4862 O O . LEU B 1 161 ? 31.891 19.531 5.281 1 86.19 161 LEU B O 1
ATOM 4866 N N . ASP B 1 162 ? 32.25 17.828 3.994 1 74.38 162 ASP B N 1
ATOM 4867 C CA . ASP B 1 162 ? 33.406 17.422 4.789 1 74.38 162 ASP B CA 1
ATOM 4868 C C . ASP B 1 162 ? 34.562 18.391 4.59 1 74.38 162 ASP B C 1
ATOM 4870 O O . ASP B 1 162 ? 35.375 18.609 5.504 1 74.38 162 ASP B O 1
ATOM 4874 N N . THR B 1 163 ? 34.719 18.984 3.479 1 68.31 163 THR B N 1
ATOM 4875 C CA . THR B 1 163 ? 35.812 19.859 3.158 1 68.31 163 THR B CA 1
ATOM 4876 C C . THR B 1 163 ? 35.594 21.266 3.725 1 68.31 163 THR B C 1
ATOM 4878 O O . THR B 1 163 ? 36.562 21.969 4.047 1 68.31 163 THR B O 1
ATOM 4881 N N . LEU B 1 164 ? 34.406 21.641 3.873 1 62.53 164 LEU B N 1
ATOM 4882 C CA . LEU B 1 164 ? 34.094 23.031 4.184 1 62.53 164 LEU B CA 1
ATOM 4883 C C . LEU B 1 164 ? 34 23.234 5.691 1 62.53 164 LEU B C 1
ATOM 4885 O O . LEU B 1 164 ? 34.312 24.328 6.191 1 62.53 164 LEU B O 1
ATOM 4889 N N . PHE B 1 165 ? 33.688 22.156 6.441 1 65.19 165 PHE B N 1
ATOM 4890 C CA . PHE B 1 165 ? 33.406 22.469 7.84 1 65.19 165 PHE B CA 1
ATOM 4891 C C . PHE B 1 165 ? 34.031 21.422 8.758 1 65.19 165 PHE B C 1
ATOM 4893 O O . PHE B 1 165 ? 35.25 21.203 8.695 1 65.19 165 PHE B O 1
ATOM 4900 N N . PHE B 1 166 ? 33.25 20.734 9.664 1 67 166 PHE B N 1
ATOM 4901 C CA . PHE B 1 166 ? 33.625 19.797 10.711 1 67 166 PHE B CA 1
ATOM 4902 C C . PHE B 1 166 ? 33.5 18.359 10.219 1 67 166 PHE B C 1
ATOM 4904 O O . PHE B 1 166 ? 32.625 18.047 9.414 1 67 166 PHE B O 1
ATOM 4911 N N . PRO B 1 167 ? 34.594 17.625 10.594 1 71.69 167 PRO B N 1
ATOM 4912 C CA . PRO B 1 167 ? 34.469 16.188 10.312 1 71.69 167 PRO B CA 1
ATOM 4913 C C . PRO B 1 167 ? 33.156 15.578 10.812 1 71.69 167 PRO B C 1
ATOM 4915 O O . PRO B 1 167 ? 32.688 15.945 11.891 1 71.69 167 PRO B O 1
ATOM 4918 N N . GLY B 1 168 ? 32.312 14.961 9.898 1 84.62 168 GLY B N 1
ATOM 4919 C CA . GLY B 1 168 ? 31.094 14.32 10.32 1 84.62 168 GLY B CA 1
ATOM 4920 C C . GLY B 1 168 ? 29.844 15.023 9.797 1 84.62 168 GLY B C 1
ATOM 4921 O O . GLY B 1 168 ? 28.734 14.484 9.891 1 84.62 168 GLY B O 1
ATOM 4922 N N . LEU B 1 169 ? 30.062 16.203 9.234 1 89.25 169 LEU B N 1
ATOM 4923 C CA . LEU B 1 169 ? 28.922 16.953 8.734 1 89.25 169 LEU B CA 1
ATOM 4924 C C . LEU B 1 169 ? 28.25 16.234 7.578 1 89.25 169 LEU B C 1
ATOM 4926 O O . LEU B 1 169 ? 27.016 16.297 7.422 1 89.25 169 LEU B O 1
ATOM 4930 N N . ARG B 1 170 ? 29.047 15.547 6.852 1 91.25 170 ARG B N 1
ATOM 4931 C CA . ARG B 1 170 ? 28.5 14.766 5.746 1 91.25 170 ARG B CA 1
ATOM 4932 C C . ARG B 1 170 ? 27.547 13.695 6.262 1 91.25 170 ARG B C 1
ATOM 4934 O O . ARG B 1 170 ? 26.438 13.531 5.73 1 91.25 170 ARG B O 1
ATOM 4941 N N . VAL B 1 171 ? 27.953 13.008 7.254 1 91.19 171 VAL B N 1
ATOM 4942 C CA . VAL B 1 171 ? 27.141 11.945 7.836 1 91.19 171 VAL B CA 1
ATOM 4943 C C . VAL B 1 171 ? 25.844 12.531 8.414 1 91.19 171 VAL B C 1
ATOM 4945 O O . VAL B 1 171 ? 24.766 11.984 8.211 1 91.19 171 VAL B O 1
ATOM 4948 N N . ALA B 1 172 ? 26.016 13.648 9.062 1 93.19 172 ALA B N 1
ATOM 4949 C CA . ALA B 1 172 ? 24.844 14.312 9.633 1 93.19 172 ALA B CA 1
ATOM 4950 C C . ALA B 1 172 ? 23.875 14.734 8.547 1 93.19 172 ALA B C 1
ATOM 4952 O O . ALA B 1 172 ? 22.656 14.57 8.695 1 93.19 172 ALA B O 1
ATOM 4953 N N . ALA B 1 173 ? 24.406 15.219 7.469 1 94.12 173 ALA B N 1
ATOM 4954 C CA . ALA B 1 173 ? 23.562 15.664 6.352 1 94.12 173 ALA B CA 1
ATOM 4955 C C . ALA B 1 173 ? 22.828 14.484 5.734 1 94.12 173 ALA B C 1
ATOM 4957 O O . ALA B 1 173 ? 21.625 14.594 5.422 1 94.12 173 ALA B O 1
ATOM 4958 N N . LEU B 1 174 ? 23.5 13.422 5.617 1 93.56 174 LEU B N 1
ATOM 4959 C CA . LEU B 1 174 ? 22.891 12.242 5.02 1 93.56 174 LEU B CA 1
ATOM 4960 C C . LEU B 1 174 ? 21.828 11.656 5.938 1 93.56 174 LEU B C 1
ATOM 4962 O O . LEU B 1 174 ? 20.766 11.211 5.469 1 93.56 174 LEU B O 1
ATOM 4966 N N . CYS B 1 175 ? 22.047 11.664 7.207 1 94.06 175 CYS B N 1
ATOM 4967 C CA . CYS B 1 175 ? 21.047 11.195 8.156 1 94.06 175 CYS B CA 1
ATOM 4968 C C . CYS B 1 175 ? 19.828 12.109 8.18 1 94.06 175 CYS B C 1
ATOM 4970 O O . CYS B 1 175 ? 18.688 11.641 8.25 1 94.06 175 CYS B O 1
ATOM 4972 N N . LEU B 1 176 ? 20.094 13.406 8.125 1 96.88 176 LEU B N 1
ATOM 4973 C CA . LEU B 1 176 ? 19 14.367 8.055 1 96.88 176 LEU B CA 1
ATOM 4974 C C . LEU B 1 176 ? 18.188 14.188 6.777 1 96.88 176 LEU B C 1
ATOM 4976 O O . LEU B 1 176 ? 16.969 14.281 6.789 1 96.88 176 LEU B O 1
ATOM 4980 N N . SER B 1 177 ? 18.906 13.93 5.699 1 97.31 177 SER B N 1
ATOM 4981 C CA . SER B 1 177 ? 18.25 13.633 4.434 1 97.31 177 SER B CA 1
ATOM 4982 C C . SER B 1 177 ? 17.328 12.422 4.555 1 97.31 177 SER B C 1
ATOM 4984 O O . SER B 1 177 ? 16.203 12.445 4.074 1 97.31 177 SER B O 1
ATOM 4986 N N . ALA B 1 178 ? 17.781 11.438 5.215 1 96.88 178 ALA B N 1
ATOM 4987 C CA . ALA B 1 178 ? 16.984 10.234 5.43 1 96.88 178 ALA B CA 1
ATOM 4988 C C . ALA B 1 178 ? 15.75 10.547 6.266 1 96.88 178 ALA B C 1
ATOM 4990 O O . ALA B 1 178 ? 14.664 10.016 6.004 1 96.88 178 ALA B O 1
ATOM 4991 N N . LEU B 1 179 ? 15.945 11.367 7.223 1 97.5 179 LEU B N 1
ATOM 4992 C CA . LEU B 1 179 ? 14.836 11.805 8.055 1 97.5 179 LEU B CA 1
ATOM 4993 C C . LEU B 1 179 ? 13.781 12.531 7.227 1 97.5 179 LEU B C 1
ATOM 4995 O O . LEU B 1 179 ? 12.594 12.227 7.316 1 97.5 179 LEU B O 1
ATOM 4999 N N . PHE B 1 180 ? 14.227 13.391 6.406 1 98.31 180 PHE B N 1
ATOM 5000 C CA . PHE B 1 180 ? 13.312 14.172 5.578 1 98.31 180 PHE B CA 1
ATOM 5001 C C . PHE B 1 180 ? 12.594 13.273 4.578 1 98.31 180 PHE B C 1
ATOM 5003 O O . PHE B 1 180 ? 11.398 13.453 4.328 1 98.31 180 PHE B O 1
ATOM 5010 N N . ARG B 1 181 ? 13.289 12.328 4.047 1 97.62 181 ARG B N 1
ATOM 5011 C CA . ARG B 1 181 ? 12.664 11.414 3.1 1 97.62 181 ARG B CA 1
ATOM 5012 C C . ARG B 1 181 ? 11.586 10.57 3.779 1 97.62 181 ARG B C 1
ATOM 5014 O O . ARG B 1 181 ? 10.555 10.273 3.176 1 97.62 181 ARG B O 1
ATOM 5021 N N . SER B 1 182 ? 11.867 10.195 4.945 1 96.81 182 SER B N 1
ATOM 5022 C CA . SER B 1 182 ? 10.898 9.43 5.719 1 96.81 182 SER B CA 1
ATOM 5023 C C . SER B 1 182 ? 9.648 10.258 6.016 1 96.81 182 SER B C 1
ATOM 5025 O O . SER B 1 182 ? 8.523 9.789 5.828 1 96.81 182 SER B O 1
ATOM 5027 N N . LEU B 1 183 ? 9.844 11.438 6.441 1 96.75 183 LEU B N 1
ATOM 5028 C CA . LEU B 1 183 ? 8.727 12.336 6.711 1 96.75 183 LEU B CA 1
ATOM 5029 C C . LEU B 1 183 ? 7.938 12.609 5.438 1 96.75 183 LEU B C 1
ATOM 5031 O O . LEU B 1 183 ? 6.707 12.695 5.469 1 96.75 183 LEU B O 1
ATOM 5035 N N . CYS B 1 184 ? 8.641 12.75 4.379 1 97.44 184 CYS B N 1
ATOM 5036 C CA . CYS B 1 184 ? 8 12.945 3.082 1 97.44 184 CYS B CA 1
ATOM 5037 C C . CYS B 1 184 ? 7.109 11.766 2.725 1 97.44 184 CYS B C 1
ATOM 5039 O O . CYS B 1 184 ? 5.965 11.945 2.309 1 97.44 184 CYS B O 1
ATOM 5041 N N . ALA B 1 185 ? 7.641 10.664 2.988 1 95.75 185 ALA B N 1
ATOM 5042 C CA . ALA B 1 185 ? 6.906 9.453 2.627 1 95.75 185 ALA B CA 1
ATOM 5043 C C . ALA B 1 185 ? 5.578 9.375 3.379 1 95.75 185 ALA B C 1
ATOM 5045 O O . ALA B 1 185 ? 4.543 9.055 2.791 1 95.75 185 ALA B O 1
ATOM 5046 N N . ILE B 1 186 ? 5.574 9.656 4.578 1 93.31 186 ILE B N 1
ATOM 5047 C CA . ILE B 1 186 ? 4.371 9.594 5.402 1 93.31 186 ILE B CA 1
ATOM 5048 C C . ILE B 1 186 ? 3.393 10.68 4.961 1 93.31 186 ILE B C 1
ATOM 5050 O O . ILE B 1 186 ? 2.209 10.406 4.746 1 93.31 186 ILE B O 1
ATOM 5054 N N . SER B 1 187 ? 3.891 11.844 4.801 1 95.81 187 SER B N 1
ATOM 5055 C CA . SER B 1 187 ? 3.055 12.977 4.406 1 95.81 187 SER B CA 1
ATOM 5056 C C . SER B 1 187 ? 2.461 12.758 3.018 1 95.81 187 SER B C 1
ATOM 5058 O O . SER B 1 187 ? 1.277 13.031 2.795 1 95.81 187 SER B O 1
ATOM 5060 N N . ALA B 1 188 ? 3.281 12.289 2.156 1 96.19 188 ALA B N 1
ATOM 5061 C CA . ALA B 1 188 ? 2.854 12.062 0.778 1 96.19 188 ALA B CA 1
ATOM 5062 C C . ALA B 1 188 ? 1.828 10.938 0.702 1 96.19 188 ALA B C 1
ATOM 5064 O O . ALA B 1 188 ? 0.832 11.039 -0.017 1 96.19 188 ALA B O 1
ATOM 5065 N N . GLY B 1 189 ? 2.137 9.914 1.413 1 93.38 189 GLY B N 1
ATOM 5066 C CA . GLY B 1 189 ? 1.221 8.789 1.409 1 93.38 189 GLY B CA 1
ATOM 5067 C C . GLY B 1 189 ? -0.173 9.148 1.888 1 93.38 189 GLY B C 1
ATOM 5068 O O . GLY B 1 189 ? -1.163 8.844 1.219 1 93.38 189 GLY B O 1
ATOM 5069 N N . GLY B 1 190 ? -0.263 9.734 3 1 91.81 190 GLY B N 1
ATOM 5070 C CA . GLY B 1 190 ? -1.55 10.125 3.555 1 91.81 190 GLY B CA 1
ATOM 5071 C C . GLY B 1 190 ? -2.285 11.141 2.695 1 91.81 190 GLY B C 1
ATOM 5072 O O . GLY B 1 190 ? -3.488 11.008 2.465 1 91.81 190 GLY B O 1
ATOM 5073 N N . SER B 1 191 ? -1.575 12.133 2.236 1 95 191 SER B N 1
ATOM 5074 C CA . SER B 1 191 ? -2.213 13.156 1.419 1 95 191 SER B CA 1
ATOM 5075 C C . SER B 1 191 ? -2.678 12.594 0.081 1 95 191 SER B C 1
ATOM 5077 O O . SER B 1 191 ? -3.752 12.945 -0.408 1 95 191 SER B O 1
ATOM 5079 N N . LYS B 1 192 ? -1.854 11.758 -0.482 1 95.12 192 LYS B N 1
ATOM 5080 C CA . LYS B 1 192 ? -2.242 11.133 -1.747 1 95.12 192 LYS B CA 1
ATOM 5081 C C . LYS B 1 192 ? -3.52 10.312 -1.59 1 95.12 192 LYS B C 1
ATOM 5083 O O . LYS B 1 192 ? -4.387 10.336 -2.465 1 95.12 192 LYS B O 1
ATOM 5088 N N . ALA B 1 193 ? -3.613 9.547 -0.563 1 91.75 193 ALA B N 1
ATOM 5089 C CA . ALA B 1 193 ? -4.816 8.766 -0.298 1 91.75 193 ALA B CA 1
ATOM 5090 C C . ALA B 1 193 ? -6.047 9.664 -0.2 1 91.75 193 ALA B C 1
ATOM 5092 O O . ALA B 1 193 ? -7.094 9.359 -0.775 1 91.75 193 ALA B O 1
ATOM 5093 N N . SER B 1 194 ? -5.914 10.75 0.484 1 92.94 194 SER B N 1
ATOM 5094 C CA . SER B 1 194 ? -7.02 11.688 0.667 1 92.94 194 SER B CA 1
ATOM 5095 C C . SER B 1 194 ? -7.402 12.352 -0.648 1 92.94 194 SER B C 1
ATOM 5097 O O . SER B 1 194 ? -8.586 12.523 -0.941 1 92.94 194 SER B O 1
ATOM 5099 N N . ILE B 1 195 ? -6.449 12.688 -1.425 1 96.06 195 ILE B N 1
ATOM 5100 C CA . ILE B 1 195 ? -6.691 13.32 -2.715 1 96.06 195 ILE B CA 1
ATOM 5101 C C . ILE B 1 195 ? -7.387 12.336 -3.652 1 96.06 195 ILE B C 1
ATOM 5103 O O . ILE B 1 195 ? -8.32 12.703 -4.371 1 96.06 195 ILE B O 1
ATOM 5107 N N . SER B 1 196 ? -6.918 11.133 -3.617 1 95.06 196 SER B N 1
ATOM 5108 C CA . SER B 1 196 ? -7.547 10.094 -4.43 1 95.06 196 SER B CA 1
ATOM 5109 C C . SER B 1 196 ? -9.023 9.93 -4.066 1 95.06 196 SER B C 1
ATOM 5111 O O . SER B 1 196 ? -9.867 9.781 -4.945 1 95.06 196 SER B O 1
ATOM 5113 N N . LEU B 1 197 ? -9.289 9.969 -2.812 1 92.19 197 LEU B N 1
ATOM 5114 C CA . LEU B 1 197 ? -10.672 9.875 -2.352 1 92.19 197 LEU B CA 1
ATOM 5115 C C . LEU B 1 197 ? -11.484 11.07 -2.83 1 92.19 197 LEU B C 1
ATOM 5117 O O . LEU B 1 197 ? -12.641 10.914 -3.238 1 92.19 197 LEU B O 1
ATOM 5121 N N . HIS B 1 198 ? -10.93 12.141 -2.77 1 93.81 198 HIS B N 1
ATOM 5122 C CA . HIS B 1 198 ? -11.586 13.352 -3.256 1 93.81 198 HIS B CA 1
ATOM 5123 C C . HIS B 1 198 ? -11.945 13.219 -4.73 1 93.81 198 HIS B C 1
ATOM 5125 O O . HIS B 1 198 ? -13.078 13.5 -5.125 1 93.81 198 HIS B O 1
ATOM 5131 N N . PHE B 1 199 ? -11.047 12.742 -5.512 1 95.56 199 PHE B N 1
ATOM 5132 C CA . PHE B 1 199 ? -11.281 12.602 -6.941 1 95.56 199 PHE B CA 1
ATOM 5133 C C . PHE B 1 199 ? -12.328 11.523 -7.211 1 95.56 199 PHE B C 1
ATOM 5135 O O . PHE B 1 199 ? -13.102 11.625 -8.172 1 95.56 199 PHE B O 1
ATOM 5142 N N . ALA B 1 200 ? -12.352 10.586 -6.391 1 94 200 ALA B N 1
ATOM 5143 C CA . ALA B 1 200 ? -13.273 9.477 -6.574 1 94 200 ALA B CA 1
ATOM 5144 C C . ALA B 1 200 ? -14.672 9.836 -6.082 1 94 200 ALA B C 1
ATOM 5146 O O . ALA B 1 200 ? -15.578 9 -6.074 1 94 200 ALA B O 1
ATOM 5147 N N . THR B 1 201 ? -14.82 11.016 -5.602 1 90.75 201 THR B N 1
ATOM 5148 C CA . THR B 1 201 ? -16.141 11.516 -5.215 1 90.75 201 THR B CA 1
ATOM 5149 C C . THR B 1 201 ? -16.594 12.617 -6.164 1 90.75 201 THR B C 1
ATOM 5151 O O . THR B 1 201 ? -16.578 13.797 -5.809 1 90.75 201 THR B O 1
ATOM 5154 N N . PRO B 1 202 ? -17.078 12.125 -7.246 1 88.88 202 PRO B N 1
ATOM 5155 C CA . PRO B 1 202 ? -17.5 13.109 -8.242 1 88.88 202 PRO B CA 1
ATOM 5156 C C . PRO B 1 202 ? -18.844 13.773 -7.887 1 88.88 202 PRO B C 1
ATOM 5158 O O . PRO B 1 202 ? -19.484 13.383 -6.914 1 88.88 202 PRO B O 1
ATOM 5161 N N . LEU B 1 203 ? -19.094 14.805 -8.664 1 85.25 203 LEU B N 1
ATOM 5162 C CA . LEU B 1 203 ? -20.359 15.516 -8.469 1 85.25 203 LEU B CA 1
ATOM 5163 C C . LEU B 1 203 ? -21.531 14.688 -8.992 1 85.25 203 LEU B C 1
ATOM 5165 O O . LEU B 1 203 ? -22.609 14.688 -8.398 1 85.25 203 LEU B O 1
ATOM 5169 N N . LYS B 1 204 ? -21.109 14.133 -10.07 1 80 204 LYS B N 1
ATOM 5170 C CA . LYS B 1 204 ? -22.094 13.266 -10.711 1 80 204 LYS B CA 1
ATOM 5171 C C . LYS B 1 204 ? -21.562 11.852 -10.883 1 80 204 LYS B C 1
ATOM 5173 O O . LYS B 1 204 ? -20.375 11.664 -11.148 1 80 204 LYS B O 1
ATOM 5178 N N . GLY B 1 205 ? -22.297 10.875 -10.531 1 77 205 GLY B N 1
ATOM 5179 C CA . GLY B 1 205 ? -21.906 9.5 -10.758 1 77 205 GLY B CA 1
ATOM 5180 C C . GLY B 1 205 ? -21.156 8.898 -9.578 1 77 205 GLY B C 1
ATOM 5181 O O . GLY B 1 205 ? -21.266 9.391 -8.453 1 77 205 GLY B O 1
ATOM 5182 N N . THR B 1 206 ? -20.5 7.762 -9.914 1 83.69 206 THR B N 1
ATOM 5183 C CA . THR B 1 206 ? -19.734 7.051 -8.891 1 83.69 206 THR B CA 1
ATOM 5184 C C . THR B 1 206 ? -18.281 6.883 -9.328 1 83.69 206 THR B C 1
ATOM 5186 O O . THR B 1 206 ? -18.016 6.578 -10.492 1 83.69 206 THR B O 1
ATOM 5189 N N . GLY B 1 207 ? -17.406 7.32 -8.391 1 87.44 207 GLY B N 1
ATOM 5190 C CA . GLY B 1 207 ? -16 7.145 -8.672 1 87.44 207 GLY B CA 1
ATOM 5191 C C . GLY B 1 207 ? -15.453 5.82 -8.172 1 87.44 207 GLY B C 1
ATOM 5192 O O . GLY B 1 207 ? -16.109 5.133 -7.379 1 87.44 207 GLY B O 1
ATOM 5193 N N . ASP B 1 208 ? -14.352 5.395 -8.859 1 88.81 208 ASP B N 1
ATOM 5194 C CA . ASP B 1 208 ? -13.648 4.172 -8.484 1 88.81 208 ASP B CA 1
ATOM 5195 C C . ASP B 1 208 ? -12.227 4.473 -8.023 1 88.81 208 ASP B C 1
ATOM 5197 O O . ASP B 1 208 ? -11.344 4.734 -8.844 1 88.81 208 ASP B O 1
ATOM 5201 N N . VAL B 1 209 ? -12.141 4.398 -6.727 1 90.44 209 VAL B N 1
ATOM 5202 C CA . VAL B 1 209 ? -10.852 4.742 -6.137 1 90.44 209 VAL B CA 1
ATOM 5203 C C . VAL B 1 209 ? -9.789 3.752 -6.605 1 90.44 209 VAL B C 1
ATOM 5205 O O . VAL B 1 209 ? -8.633 4.129 -6.812 1 90.44 209 VAL B O 1
ATOM 5208 N N . GLY B 1 210 ? -10.164 2.453 -6.797 1 86.81 210 GLY B N 1
ATOM 5209 C CA . GLY B 1 210 ? -9.234 1.443 -7.277 1 86.81 210 GLY B CA 1
ATOM 5210 C C . GLY B 1 210 ? -8.727 1.717 -8.68 1 86.81 210 GLY B C 1
ATOM 5211 O O . GLY B 1 210 ? -7.527 1.633 -8.945 1 86.81 210 GLY B O 1
ATOM 5212 N N . ASP B 1 211 ? -9.641 2.049 -9.555 1 86.31 211 ASP B N 1
ATOM 5213 C CA . ASP B 1 211 ? -9.273 2.371 -10.93 1 86.31 211 ASP B CA 1
ATOM 5214 C C . ASP B 1 211 ? -8.391 3.613 -10.992 1 86.31 211 ASP B C 1
ATOM 5216 O O . ASP B 1 211 ? -7.41 3.648 -11.734 1 86.31 211 ASP B O 1
ATOM 5220 N N . LEU B 1 212 ? -8.711 4.551 -10.133 1 90.5 212 LEU B N 1
ATOM 5221 C CA . LEU B 1 212 ? -7.938 5.789 -10.078 1 90.5 212 LEU B CA 1
ATOM 5222 C C . LEU B 1 212 ? -6.512 5.52 -9.617 1 90.5 212 LEU B C 1
ATOM 5224 O O . LEU B 1 212 ? -5.555 6.02 -10.211 1 90.5 212 LEU B O 1
ATOM 5228 N N . ASN B 1 213 ? -6.395 4.758 -8.641 1 89.31 213 ASN B N 1
ATOM 5229 C CA . ASN B 1 213 ? -5.078 4.43 -8.102 1 89.31 213 ASN B CA 1
ATOM 5230 C C . ASN B 1 213 ? -4.238 3.65 -9.117 1 89.31 213 ASN B C 1
ATOM 5232 O O . ASN B 1 213 ? -3.029 3.863 -9.219 1 89.31 213 ASN B O 1
ATOM 5236 N N . ALA B 1 214 ? -4.863 2.773 -9.797 1 84.5 214 ALA B N 1
ATOM 5237 C CA . ALA B 1 214 ? -4.164 1.993 -10.82 1 84.5 214 ALA B CA 1
ATOM 5238 C C . ALA B 1 214 ? -3.641 2.893 -11.938 1 84.5 214 ALA B C 1
ATOM 5240 O O . ALA B 1 214 ? -2.49 2.76 -12.359 1 84.5 214 ALA B O 1
ATOM 5241 N N . LYS B 1 215 ? -4.441 3.758 -12.398 1 87.25 215 LYS B N 1
ATOM 5242 C CA . LYS B 1 215 ? -4.051 4.68 -13.461 1 87.25 215 LYS B CA 1
ATOM 5243 C C . LYS B 1 215 ? -2.951 5.625 -12.984 1 87.25 215 LYS B C 1
ATOM 5245 O O . LYS B 1 215 ? -2.008 5.906 -13.727 1 87.25 215 LYS B O 1
ATOM 5250 N N . ASP B 1 216 ? -3.092 6.02 -11.75 1 90.31 216 ASP B N 1
ATOM 5251 C CA . ASP B 1 216 ? -2.08 6.902 -11.172 1 90.31 216 ASP B CA 1
ATOM 5252 C C . ASP B 1 216 ? -0.73 6.195 -11.07 1 90.31 216 ASP B C 1
ATOM 5254 O O . ASP B 1 216 ? 0.307 6.781 -11.391 1 90.31 216 ASP B O 1
ATOM 5258 N N . ALA B 1 217 ? -0.712 4.996 -10.664 1 86.88 217 ALA B N 1
ATOM 5259 C CA . ALA B 1 217 ? 0.515 4.211 -10.547 1 86.88 217 ALA B CA 1
ATOM 5260 C C . ALA B 1 217 ? 1.187 4.039 -11.906 1 86.88 217 ALA B C 1
ATOM 5262 O O . ALA B 1 217 ? 2.41 4.152 -12.023 1 86.88 217 ALA B O 1
ATOM 5263 N N . SER B 1 218 ? 0.401 3.76 -12.875 1 84.06 218 SER B N 1
ATOM 5264 C CA . SER B 1 218 ? 0.912 3.615 -14.234 1 84.06 218 SER B CA 1
ATOM 5265 C C . SER B 1 218 ? 1.542 4.914 -14.727 1 84.06 218 SER B C 1
ATOM 5267 O O . SER B 1 218 ? 2.631 4.898 -15.305 1 84.06 218 SER B O 1
ATOM 5269 N N . LYS B 1 219 ? 0.895 5.938 -14.453 1 87.75 219 LYS B N 1
ATOM 5270 C CA . LYS B 1 219 ? 1.405 7.25 -14.852 1 87.75 219 LYS B CA 1
ATOM 5271 C C . LYS B 1 219 ? 2.717 7.562 -14.141 1 87.75 219 LYS B C 1
ATOM 5273 O O . LYS B 1 219 ? 3.67 8.039 -14.758 1 87.75 219 LYS B O 1
ATOM 5278 N N . GLU B 1 220 ? 2.736 7.324 -12.867 1 87.69 220 GLU B N 1
ATOM 5279 C CA . GLU B 1 220 ? 3.945 7.57 -12.086 1 87.69 220 GLU B CA 1
ATOM 5280 C C . GLU B 1 220 ? 5.125 6.762 -12.617 1 87.69 220 GLU B C 1
ATOM 5282 O O . GLU B 1 220 ? 6.246 7.262 -12.695 1 87.69 220 GLU B O 1
ATOM 5287 N N . THR B 1 221 ? 4.875 5.625 -13.016 1 86.69 221 THR B N 1
ATOM 5288 C CA . THR B 1 221 ? 5.922 4.75 -13.523 1 86.69 221 THR B CA 1
ATOM 5289 C C . THR B 1 221 ? 6.441 5.254 -14.867 1 86.69 221 THR B C 1
ATOM 5291 O O . THR B 1 221 ? 7.652 5.352 -15.078 1 86.69 221 THR B O 1
ATOM 5294 N N . VAL B 1 222 ? 5.539 5.566 -15.742 1 87.12 222 VAL B N 1
ATOM 5295 C CA . VAL B 1 222 ? 5.918 6.039 -17.062 1 87.12 222 VAL B CA 1
ATOM 5296 C C . VAL B 1 222 ? 6.711 7.34 -16.953 1 87.12 222 VAL B C 1
ATOM 5298 O O . VAL B 1 222 ? 7.746 7.504 -17.594 1 87.12 222 VAL B O 1
ATOM 5301 N N . LEU B 1 223 ? 6.242 8.188 -16.141 1 88.12 223 LEU B N 1
ATOM 5302 C CA . LEU B 1 223 ? 6.898 9.477 -15.961 1 88.12 223 LEU B CA 1
ATOM 5303 C C . LEU B 1 223 ? 8.273 9.297 -15.328 1 88.12 223 LEU B C 1
ATOM 5305 O O . LEU B 1 223 ? 9.227 9.992 -15.695 1 88.12 223 LEU B O 1
ATOM 5309 N N . ALA B 1 224 ? 8.336 8.383 -14.367 1 88.56 224 ALA B N 1
ATOM 5310 C CA . ALA B 1 224 ? 9.633 8.086 -13.758 1 88.56 224 ALA B CA 1
ATOM 5311 C C . ALA B 1 224 ? 10.617 7.539 -14.789 1 88.56 224 ALA B C 1
ATOM 5313 O O . ALA B 1 224 ? 11.773 7.945 -14.82 1 88.56 224 ALA B O 1
ATOM 5314 N N . LEU B 1 225 ? 10.148 6.691 -15.625 1 89.75 225 LEU B N 1
ATOM 5315 C CA . LEU B 1 225 ? 10.992 6.105 -16.656 1 89.75 225 LEU B CA 1
ATOM 5316 C C . LEU B 1 225 ? 11.461 7.172 -17.641 1 89.75 225 LEU B C 1
ATOM 5318 O O . LEU B 1 225 ? 12.641 7.207 -18.016 1 89.75 225 LEU B O 1
ATOM 5322 N N . LEU B 1 226 ? 10.594 8.008 -18.031 1 90.69 226 LEU B N 1
ATOM 5323 C CA . LEU B 1 226 ? 10.953 9.102 -18.922 1 90.69 226 LEU B CA 1
ATOM 5324 C C . LEU B 1 226 ? 11.945 10.047 -18.266 1 90.69 226 LEU B C 1
ATOM 5326 O O . LEU B 1 226 ? 12.898 10.5 -18.891 1 90.69 226 LEU B O 1
ATOM 5330 N N . GLY B 1 227 ? 11.641 10.344 -17.047 1 90.38 227 GLY B N 1
ATOM 5331 C CA . GLY B 1 227 ? 12.57 11.172 -16.297 1 90.38 227 GLY B CA 1
ATOM 5332 C C . GLY B 1 227 ? 13.953 10.562 -16.188 1 90.38 227 GLY B C 1
ATOM 5333 O O . GLY B 1 227 ? 14.961 11.258 -16.328 1 90.38 227 GLY B O 1
ATOM 5334 N N . MET B 1 228 ? 14.023 9.328 -15.898 1 90.44 228 MET B N 1
ATOM 5335 C CA . MET B 1 228 ? 15.305 8.633 -15.797 1 90.44 228 MET B CA 1
ATOM 5336 C C . MET B 1 228 ? 16.031 8.641 -17.125 1 90.44 228 MET B C 1
ATOM 5338 O O . MET B 1 228 ? 17.25 8.844 -17.172 1 90.44 228 MET B O 1
ATOM 5342 N N . LEU B 1 229 ? 15.32 8.43 -18.219 1 91.12 229 LEU B N 1
ATOM 5343 C CA . LEU B 1 229 ? 15.914 8.453 -19.547 1 91.12 229 LEU B CA 1
ATOM 5344 C C . LEU B 1 229 ? 16.484 9.828 -19.859 1 91.12 229 LEU B C 1
ATOM 5346 O O . LEU B 1 229 ? 17.641 9.938 -20.281 1 91.12 229 LEU B O 1
ATOM 5350 N N . LEU B 1 230 ? 15.758 10.797 -19.609 1 91.62 230 LEU B N 1
ATOM 5351 C CA . LEU B 1 230 ? 16.234 12.156 -19.844 1 91.62 230 LEU B CA 1
ATOM 5352 C C . LEU B 1 230 ? 17.391 12.5 -18.922 1 91.62 230 LEU B C 1
ATOM 5354 O O . LEU B 1 230 ? 18.328 13.188 -19.328 1 91.62 230 LEU B O 1
ATOM 5358 N N . GLY B 1 231 ? 17.203 12.086 -17.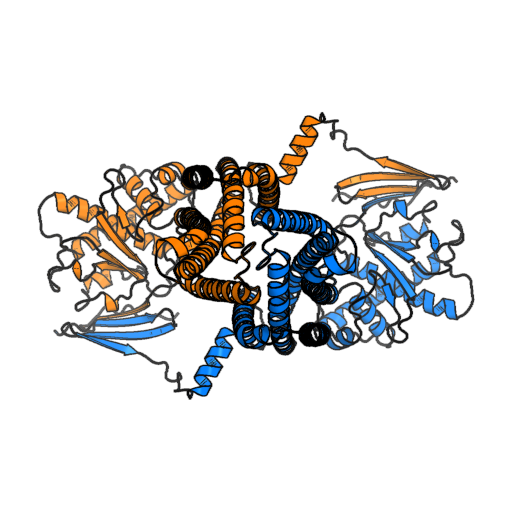703 1 90.88 231 GLY B N 1
ATOM 5359 C CA . GLY B 1 231 ? 18.297 12.305 -16.766 1 90.88 231 GLY B CA 1
ATOM 5360 C C . GLY B 1 231 ? 19.594 11.672 -17.203 1 90.88 231 GLY B C 1
ATOM 5361 O O . GLY B 1 231 ? 20.672 12.266 -17.031 1 90.88 231 GLY B O 1
ATOM 5362 N N . THR B 1 232 ? 19.562 10.531 -17.781 1 92.62 232 THR B N 1
ATOM 5363 C CA . THR B 1 232 ? 20.75 9.844 -18.266 1 92.62 232 THR B CA 1
ATOM 5364 C C . THR B 1 232 ? 21.422 10.648 -19.359 1 92.62 232 THR B C 1
ATOM 5366 O O . THR B 1 232 ? 22.641 10.594 -19.516 1 92.62 232 THR B O 1
ATOM 5369 N N . LEU B 1 233 ? 20.688 11.398 -20.047 1 93.44 233 LEU B N 1
ATOM 5370 C CA . LEU B 1 233 ? 21.219 12.211 -21.141 1 93.44 233 LEU B CA 1
ATOM 5371 C C . LEU B 1 233 ? 21.781 13.531 -20.625 1 93.44 233 LEU B C 1
ATOM 5373 O O . LEU B 1 233 ? 22.766 14.039 -21.141 1 93.44 233 LEU B O 1
ATOM 5377 N N . ILE B 1 234 ? 21.281 14.031 -19.562 1 94.38 234 ILE B N 1
ATOM 5378 C CA . ILE B 1 234 ? 21.562 15.391 -19.125 1 94.38 234 ILE B CA 1
ATOM 5379 C C . ILE B 1 234 ? 22.609 15.367 -18 1 94.38 234 ILE B C 1
ATOM 5381 O O . ILE B 1 234 ? 23.578 16.109 -18.047 1 94.38 234 ILE B O 1
ATOM 5385 N N . VAL B 1 235 ? 22.484 14.477 -17.094 1 93.69 235 VAL B N 1
ATOM 5386 C CA . VAL B 1 235 ? 23.203 14.516 -15.82 1 93.69 235 VAL B CA 1
ATOM 5387 C C . VAL B 1 235 ? 24.703 14.352 -16.078 1 93.69 235 VAL B C 1
ATOM 5389 O O . VAL B 1 235 ? 25.516 15.023 -15.453 1 93.69 235 VAL B O 1
ATOM 5392 N N . PRO B 1 236 ? 25.141 13.516 -17.062 1 94.56 236 PRO B N 1
ATOM 5393 C CA . PRO B 1 236 ? 26.578 13.359 -17.297 1 94.56 236 PRO B CA 1
ATOM 5394 C C . PRO B 1 236 ? 27.234 14.656 -17.75 1 94.56 236 PRO B C 1
ATOM 5396 O O . PRO B 1 236 ? 28.453 14.812 -17.609 1 94.56 236 PRO B O 1
ATOM 5399 N N . HIS B 1 237 ? 26.469 15.555 -18.172 1 95.19 237 HIS B N 1
ATOM 5400 C CA . HIS B 1 237 ? 27.031 16.797 -18.703 1 95.19 237 HIS B CA 1
ATOM 5401 C C . HIS B 1 237 ? 27.047 17.891 -17.625 1 95.19 237 HIS B C 1
ATOM 5403 O O . HIS B 1 237 ? 27.578 18.984 -17.859 1 95.19 237 HIS B O 1
ATOM 5409 N N . LEU B 1 238 ? 26.484 17.625 -16.547 1 95.69 238 LEU B N 1
ATOM 5410 C CA . LEU B 1 238 ? 26.547 18.547 -15.414 1 95.69 238 LEU B CA 1
ATOM 5411 C C . LEU B 1 238 ? 27.734 18.25 -14.516 1 95.69 238 LEU B C 1
ATOM 5413 O O . LEU B 1 238 ? 27.609 17.484 -13.547 1 95.69 238 LEU B O 1
ATOM 5417 N N . THR B 1 239 ? 28.828 18.828 -14.805 1 91.44 239 THR B N 1
ATOM 5418 C CA . THR B 1 239 ? 30.047 18.375 -14.156 1 91.44 239 THR B CA 1
ATOM 5419 C C . THR B 1 239 ? 30.609 19.453 -13.227 1 91.44 239 THR B C 1
ATOM 5421 O O . THR B 1 239 ? 31.375 19.141 -12.305 1 91.44 239 THR B O 1
ATOM 5424 N N . THR B 1 240 ? 30.219 20.719 -13.359 1 94.12 240 THR B N 1
ATOM 5425 C CA . THR B 1 240 ? 30.734 21.797 -12.523 1 94.12 240 THR B CA 1
ATOM 5426 C C . THR B 1 240 ? 29.75 22.141 -11.414 1 94.12 240 THR B C 1
ATOM 5428 O O . THR B 1 240 ? 28.531 22.016 -11.594 1 94.12 240 THR B O 1
ATOM 5431 N N . PRO B 1 241 ? 30.281 22.594 -10.266 1 93.12 241 PRO B N 1
ATOM 5432 C CA . PRO B 1 241 ? 29.375 23 -9.188 1 93.12 241 PRO B CA 1
ATOM 5433 C C . PRO B 1 241 ? 28.359 24.047 -9.633 1 93.12 241 PRO B C 1
ATOM 5435 O O . PRO B 1 241 ? 27.203 24 -9.227 1 93.12 241 PRO B O 1
ATOM 5438 N N . TRP B 1 242 ? 28.812 24.906 -10.445 1 95.5 242 TRP B N 1
ATOM 5439 C CA . TRP B 1 242 ? 27.922 25.953 -10.906 1 95.5 242 TRP B CA 1
ATOM 5440 C C . TRP B 1 242 ? 26.75 25.359 -11.688 1 95.5 242 TRP B C 1
ATOM 5442 O O . TRP B 1 242 ? 25.594 25.703 -11.445 1 95.5 242 TRP B O 1
ATOM 5452 N N . THR B 1 243 ? 27.047 24.5 -12.617 1 96.19 243 THR B N 1
ATOM 5453 C CA . THR B 1 243 ? 25.969 23.906 -13.422 1 96.19 243 THR B CA 1
ATOM 5454 C C . THR B 1 243 ? 25.094 23 -12.57 1 96.19 243 THR B C 1
ATOM 5456 O O . THR B 1 243 ? 23.875 22.953 -12.758 1 96.19 243 THR B O 1
ATOM 5459 N N . ILE B 1 244 ? 25.688 22.312 -11.664 1 96.12 244 ILE B N 1
ATOM 5460 C CA . ILE B 1 244 ? 24.953 21.391 -10.805 1 96.12 244 ILE B CA 1
ATOM 5461 C C . ILE B 1 244 ? 23.984 22.156 -9.906 1 96.12 244 ILE B C 1
ATOM 5463 O O . ILE B 1 244 ? 22.781 21.891 -9.891 1 96.12 244 ILE B O 1
ATOM 5467 N N . TYR B 1 245 ? 24.469 23.203 -9.234 1 96.44 245 TYR B N 1
ATOM 5468 C CA . TYR B 1 245 ? 23.656 23.891 -8.242 1 96.44 245 TYR B CA 1
ATOM 5469 C C . TYR B 1 245 ? 22.641 24.812 -8.914 1 96.44 245 TYR B C 1
ATOM 5471 O O . TYR B 1 245 ? 21.531 24.969 -8.414 1 96.44 245 TYR B O 1
ATOM 5479 N N . THR B 1 246 ? 23 25.359 -10.031 1 97.31 246 THR B N 1
ATOM 5480 C CA . THR B 1 246 ? 22.031 26.156 -10.766 1 97.31 246 THR B CA 1
ATOM 5481 C C . THR B 1 246 ? 20.891 25.281 -11.273 1 97.31 246 THR B C 1
ATOM 5483 O O . THR B 1 246 ? 19.719 25.641 -11.125 1 97.31 246 THR B O 1
ATOM 5486 N N . THR B 1 247 ? 21.266 24.141 -11.875 1 96.69 247 THR B N 1
ATOM 5487 C CA . THR B 1 247 ? 20.25 23.219 -12.344 1 96.69 247 THR B CA 1
ATOM 5488 C C . THR B 1 247 ? 19.375 22.734 -11.188 1 96.69 247 THR B C 1
ATOM 5490 O O . THR B 1 247 ? 18.156 22.688 -11.297 1 96.69 247 THR B O 1
ATOM 5493 N N . LEU B 1 248 ? 19.969 22.391 -10.07 1 97.62 248 LEU B N 1
ATOM 5494 C CA . LEU B 1 248 ? 19.25 21.953 -8.875 1 97.62 248 LEU B CA 1
ATOM 5495 C C . LEU B 1 248 ? 18.25 23 -8.422 1 97.62 248 LEU B C 1
ATOM 5497 O O . LEU B 1 248 ? 17.078 22.688 -8.219 1 97.62 248 LEU B O 1
ATOM 5501 N N . LEU B 1 249 ? 18.719 24.219 -8.289 1 97.94 249 LEU B N 1
ATOM 5502 C CA . LEU B 1 249 ? 17.875 25.281 -7.77 1 97.94 249 LEU B CA 1
ATOM 5503 C C . LEU B 1 249 ? 16.703 25.578 -8.719 1 97.94 249 LEU B C 1
ATOM 5505 O O . LEU B 1 249 ? 15.578 25.797 -8.281 1 97.94 249 LEU B O 1
ATOM 5509 N N . VAL B 1 250 ? 16.969 25.531 -10 1 98 250 VAL B N 1
ATOM 5510 C CA . VAL B 1 250 ? 15.938 25.781 -10.992 1 98 250 VAL B CA 1
ATOM 5511 C C . VAL B 1 250 ? 14.891 24.672 -10.945 1 98 250 VAL B C 1
ATOM 5513 O O . VAL B 1 250 ? 13.688 24.953 -10.898 1 98 250 VAL B O 1
ATOM 5516 N N . LEU B 1 251 ? 15.328 23.453 -10.93 1 97.12 251 LEU B N 1
ATOM 5517 C CA . LEU B 1 251 ? 14.414 22.328 -10.953 1 97.12 251 LEU B CA 1
ATOM 5518 C C . LEU B 1 251 ? 13.617 22.25 -9.656 1 97.12 251 LEU B C 1
ATOM 5520 O O . LEU B 1 251 ? 12.422 21.953 -9.672 1 97.12 251 LEU B O 1
ATOM 5524 N N . VAL B 1 252 ? 14.227 22.5 -8.523 1 98.19 252 VAL B N 1
ATOM 5525 C CA . VAL B 1 252 ? 13.531 22.516 -7.242 1 98.19 252 VAL B CA 1
ATOM 5526 C C . VAL B 1 252 ? 12.508 23.641 -7.215 1 98.19 252 VAL B C 1
ATOM 5528 O O . VAL B 1 252 ? 11.375 23.453 -6.762 1 98.19 252 VAL B O 1
ATOM 5531 N N . GLY B 1 253 ? 12.93 24.828 -7.664 1 98.44 253 GLY B N 1
ATOM 5532 C CA . GLY B 1 253 ? 12.008 25.938 -7.758 1 98.44 253 GLY B CA 1
ATOM 5533 C C . GLY B 1 253 ? 10.797 25.641 -8.625 1 98.44 253 GLY B C 1
ATOM 5534 O O . GLY B 1 253 ? 9.664 25.922 -8.234 1 98.44 253 GLY B O 1
ATOM 5535 N N . LEU B 1 254 ? 11.062 25.047 -9.773 1 98.12 254 LEU B N 1
ATOM 5536 C CA . LEU B 1 254 ? 9.969 24.672 -10.664 1 98.12 254 LEU B CA 1
ATOM 5537 C C . LEU B 1 254 ? 9.094 23.609 -10.016 1 98.12 254 LEU B C 1
ATOM 5539 O O . LEU B 1 254 ? 7.863 23.703 -10.062 1 98.12 254 LEU B O 1
ATOM 5543 N N . HIS B 1 255 ? 9.703 22.609 -9.422 1 98.06 255 HIS B N 1
ATOM 5544 C CA . HIS B 1 255 ? 9 21.531 -8.742 1 98.06 255 HIS B CA 1
ATOM 5545 C C . HIS B 1 255 ? 8.039 22.078 -7.688 1 98.06 255 HIS B C 1
ATOM 5547 O O . HIS B 1 255 ? 6.852 21.75 -7.707 1 98.06 255 HIS B O 1
ATOM 5553 N N . LEU B 1 256 ? 8.508 22.969 -6.848 1 98.38 256 LEU B N 1
ATOM 5554 C CA . LEU B 1 256 ? 7.711 23.484 -5.742 1 98.38 256 LEU B CA 1
ATOM 5555 C C . LEU B 1 256 ? 6.633 24.438 -6.25 1 98.38 256 LEU B C 1
ATOM 5557 O O . LEU B 1 256 ? 5.512 24.438 -5.73 1 98.38 256 LEU B O 1
ATOM 5561 N N . THR B 1 257 ? 6.977 25.219 -7.242 1 98.44 257 THR B N 1
ATOM 5562 C CA . THR B 1 257 ? 6.004 26.156 -7.797 1 98.44 257 THR B CA 1
ATOM 5563 C C . THR B 1 257 ? 4.848 25.406 -8.453 1 98.44 257 THR B C 1
ATOM 5565 O O . THR B 1 257 ? 3.682 25.734 -8.219 1 98.44 257 THR B O 1
ATOM 5568 N N . ILE B 1 258 ? 5.156 24.438 -9.211 1 98.38 258 ILE B N 1
ATOM 5569 C CA . ILE B 1 258 ? 4.129 23.656 -9.883 1 98.38 258 ILE B CA 1
ATOM 5570 C C . ILE B 1 258 ? 3.262 22.938 -8.852 1 98.38 258 ILE B C 1
ATOM 5572 O O . ILE B 1 258 ? 2.035 22.891 -8.984 1 98.38 258 ILE B O 1
ATOM 5576 N N . ASN B 1 259 ? 3.883 22.375 -7.84 1 97.88 259 ASN B N 1
ATOM 5577 C CA . ASN B 1 259 ? 3.135 21.703 -6.777 1 97.88 259 ASN B CA 1
ATOM 5578 C C . ASN B 1 259 ? 2.219 22.672 -6.039 1 97.88 259 ASN B C 1
ATOM 5580 O O . ASN B 1 259 ? 1.082 22.328 -5.707 1 97.88 259 ASN B O 1
ATOM 5584 N N . TYR B 1 260 ? 2.762 23.812 -5.793 1 97.75 260 TYR B N 1
ATOM 5585 C CA . TYR B 1 260 ? 1.961 24.828 -5.129 1 97.75 260 TYR B CA 1
ATOM 5586 C C . TYR B 1 260 ? 0.71 25.156 -5.938 1 97.75 260 TYR B C 1
ATOM 5588 O O . TYR B 1 260 ? -0.395 25.203 -5.391 1 97.75 260 TYR B O 1
ATOM 5596 N N . ILE B 1 261 ? 0.887 25.375 -7.207 1 98 261 ILE B N 1
ATOM 5597 C CA . ILE B 1 261 ? -0.229 25.672 -8.094 1 98 261 ILE B CA 1
ATOM 5598 C C . ILE B 1 261 ? -1.197 24.5 -8.133 1 98 261 ILE B C 1
ATOM 5600 O O . ILE B 1 261 ? -2.416 24.688 -8.117 1 98 261 ILE B O 1
ATOM 5604 N N . GLY B 1 262 ? -0.63 23.312 -8.172 1 97.5 262 GLY B N 1
ATOM 5605 C CA . GLY B 1 262 ? -1.465 22.109 -8.18 1 97.5 262 GLY B CA 1
ATOM 5606 C C . GLY B 1 262 ? -2.301 21.969 -6.922 1 97.5 262 GLY B C 1
ATOM 5607 O O . GLY B 1 262 ? -3.514 21.766 -6.996 1 97.5 262 GLY B O 1
ATOM 5608 N N . VAL B 1 263 ? -1.703 22.094 -5.797 1 97.44 263 VAL B N 1
ATOM 5609 C CA . VAL B 1 263 ? -2.355 21.891 -4.508 1 97.44 263 VAL B CA 1
ATOM 5610 C C . VAL B 1 263 ? -3.379 23 -4.27 1 97.44 263 VAL B C 1
ATOM 5612 O O . VAL B 1 263 ? -4.477 22.75 -3.768 1 97.44 263 VAL B O 1
ATOM 5615 N N . ARG B 1 264 ? -3.023 24.188 -4.637 1 96.62 264 ARG B N 1
ATOM 5616 C CA . ARG B 1 264 ? -3.928 25.328 -4.477 1 96.62 264 ARG B CA 1
ATOM 5617 C C . ARG B 1 264 ? -5.188 25.141 -5.312 1 96.62 264 ARG B C 1
ATOM 5619 O O . ARG B 1 264 ? -6.258 25.641 -4.953 1 96.62 264 ARG B O 1
ATOM 5626 N N . GLY B 1 265 ? -5.059 24.453 -6.355 1 96.56 265 GLY B N 1
ATOM 5627 C CA . GLY B 1 265 ? -6.164 24.266 -7.281 1 96.56 265 GLY B CA 1
ATOM 5628 C C . GLY B 1 265 ? -7.102 23.156 -6.879 1 96.56 265 GLY B C 1
ATOM 5629 O O . GLY B 1 265 ? -8.156 22.969 -7.488 1 96.56 265 GLY B O 1
ATOM 5630 N N . LEU B 1 266 ? -6.816 22.406 -5.867 1 97.44 266 LEU B N 1
ATOM 5631 C CA . LEU B 1 266 ? -7.707 21.359 -5.379 1 97.44 266 LEU B CA 1
ATOM 5632 C C . LEU B 1 266 ? -8.969 21.953 -4.77 1 97.44 266 LEU B C 1
ATOM 5634 O O . LEU B 1 266 ? -8.891 22.875 -3.939 1 97.44 266 LEU B O 1
ATOM 5638 N N . VAL B 1 267 ? -10.078 21.5 -5.207 1 97.19 267 VAL B N 1
ATOM 5639 C CA . VAL B 1 267 ? -11.359 21.969 -4.695 1 97.19 267 VAL B CA 1
ATOM 5640 C C . VAL B 1 267 ? -11.992 20.906 -3.803 1 97.19 267 VAL B C 1
ATOM 5642 O O . VAL B 1 267 ? -12.852 20.156 -4.25 1 97.19 267 VAL B O 1
ATOM 5645 N N . LEU B 1 268 ? -11.594 20.906 -2.58 1 95.81 268 LEU B N 1
ATOM 5646 C CA . LEU B 1 268 ? -12.078 19.922 -1.631 1 95.81 268 LEU B CA 1
ATOM 5647 C C . LEU B 1 268 ? -13.477 20.266 -1.146 1 95.81 268 LEU B C 1
ATOM 5649 O O . LEU B 1 268 ? -13.781 21.438 -0.896 1 95.81 268 LEU B O 1
ATOM 5653 N N . ARG B 1 269 ? -14.266 19.297 -1.017 1 95.19 269 ARG B N 1
ATOM 5654 C CA . ARG B 1 269 ? -15.656 19.516 -0.646 1 95.19 269 ARG B CA 1
ATOM 5655 C C . ARG B 1 269 ? -15.914 19.094 0.794 1 95.19 269 ARG B C 1
ATOM 5657 O O . ARG B 1 269 ? -17.031 19.25 1.305 1 95.19 269 ARG B O 1
ATOM 5664 N N . THR B 1 270 ? -14.914 18.594 1.397 1 93.38 270 THR B N 1
ATOM 5665 C CA . THR B 1 270 ? -15.016 18.234 2.811 1 93.38 270 THR B CA 1
ATOM 5666 C C . THR B 1 270 ? -14.648 19.422 3.691 1 93.38 270 THR B C 1
ATOM 5668 O O . THR B 1 270 ? -13.883 20.297 3.275 1 93.38 270 THR B O 1
ATOM 5671 N N . LEU B 1 271 ? -15.195 19.375 4.883 1 94.38 271 LEU B N 1
ATOM 5672 C CA . LEU B 1 271 ? -14.977 20.5 5.781 1 94.38 271 LEU B CA 1
ATOM 5673 C C . LEU B 1 271 ? -13.875 20.188 6.793 1 94.38 271 LEU B C 1
ATOM 5675 O O . LEU B 1 271 ? -13.812 19.078 7.316 1 94.38 271 LEU B O 1
ATOM 5679 N N . ASN B 1 272 ? -12.938 21.094 6.895 1 93.75 272 ASN B N 1
ATOM 5680 C CA . ASN B 1 272 ? -12.008 21.125 8.016 1 93.75 272 ASN B CA 1
ATOM 5681 C C . ASN B 1 272 ? -12.141 22.438 8.805 1 93.75 272 ASN B C 1
ATOM 5683 O O . ASN B 1 272 ? -13.086 23.188 8.602 1 93.75 272 ASN B O 1
ATOM 5687 N N . GLY B 1 273 ? -11.266 22.672 9.742 1 94.62 273 GLY B N 1
ATOM 5688 C CA . GLY B 1 273 ? -11.383 23.875 10.562 1 94.62 273 GLY B CA 1
ATOM 5689 C C . GLY B 1 273 ? -11.359 25.156 9.75 1 94.62 273 GLY B C 1
ATOM 5690 O O . GLY B 1 273 ? -12.234 26.016 9.922 1 94.62 273 GLY B O 1
ATOM 5691 N N . GLN B 1 274 ? -10.484 25.25 8.883 1 95.31 274 GLN B N 1
ATOM 5692 C CA . GLN B 1 274 ? -10.305 26.469 8.102 1 95.31 274 GLN B CA 1
ATOM 5693 C C . GLN B 1 274 ? -11.453 26.672 7.117 1 95.31 274 GLN B C 1
ATOM 5695 O O . GLN B 1 274 ? -12.023 27.75 7.031 1 95.31 274 GLN B O 1
ATOM 5700 N N . ARG B 1 275 ? -11.82 25.609 6.41 1 96 275 ARG B N 1
ATOM 5701 C CA . ARG B 1 275 ? -12.883 25.719 5.422 1 96 275 ARG B CA 1
ATOM 5702 C C . ARG B 1 275 ? -14.219 26.031 6.09 1 96 275 ARG B C 1
ATOM 5704 O O . ARG B 1 275 ? -15.023 26.797 5.555 1 96 275 ARG B O 1
ATOM 5711 N N . THR B 1 276 ? -14.43 25.391 7.207 1 96.44 276 THR B N 1
ATOM 5712 C CA . THR B 1 276 ? -15.664 25.672 7.941 1 96.44 276 THR B CA 1
ATOM 5713 C C . THR B 1 276 ? -15.727 27.141 8.344 1 96.44 276 THR B C 1
ATOM 5715 O O . THR B 1 276 ? -16.766 27.781 8.188 1 96.44 276 THR B O 1
ATOM 5718 N N . TRP B 1 277 ? -14.664 27.625 8.828 1 96.62 277 TRP B N 1
ATOM 5719 C CA . TRP B 1 277 ? -14.609 29.031 9.227 1 96.62 277 TRP B CA 1
ATOM 5720 C C . TRP B 1 277 ? -14.844 29.938 8.031 1 96.62 277 TRP B C 1
ATOM 5722 O O . TRP B 1 277 ? -15.633 30.891 8.109 1 96.62 277 TRP B O 1
ATOM 5732 N N . LEU B 1 278 ? -14.195 29.688 6.941 1 96.5 278 LEU B N 1
ATOM 5733 C CA . LEU B 1 278 ? -14.336 30.5 5.742 1 96.5 278 LEU B CA 1
ATOM 5734 C C . LEU B 1 278 ? -15.773 30.484 5.234 1 96.5 278 LEU B C 1
ATOM 5736 O O . LEU B 1 278 ? -16.312 31.531 4.848 1 96.5 278 LEU B O 1
ATOM 5740 N N . ALA B 1 279 ? -16.359 29.328 5.273 1 97 279 ALA B N 1
ATOM 5741 C CA . ALA B 1 279 ? -17.734 29.188 4.82 1 97 279 ALA B CA 1
ATOM 5742 C C . ALA B 1 279 ? -18.703 29.938 5.734 1 97 279 ALA B C 1
ATOM 5744 O O . ALA B 1 279 ? -19.578 30.672 5.262 1 97 279 ALA B O 1
ATOM 5745 N N . TRP B 1 280 ? -18.531 29.766 7.039 1 97.19 280 TRP B N 1
ATOM 5746 C CA . TRP B 1 280 ? -19.406 30.453 8 1 97.19 280 TRP B CA 1
ATOM 5747 C C . TRP B 1 280 ? -19.25 31.969 7.891 1 97.19 280 TRP B C 1
ATOM 5749 O O . TRP B 1 280 ? -20.25 32.688 7.898 1 97.19 280 TRP B O 1
ATOM 5759 N N . SER B 1 281 ? -18.016 32.375 7.805 1 95.56 281 SER B N 1
ATOM 5760 C CA . SER B 1 281 ? -17.75 33.812 7.664 1 95.56 281 SER B CA 1
ATOM 5761 C C . SER B 1 281 ? -18.438 34.375 6.43 1 95.56 281 SER B C 1
ATOM 5763 O O . SER B 1 281 ? -19.016 35.469 6.477 1 95.56 281 SER B O 1
ATOM 5765 N N . ALA B 1 282 ? -18.375 33.656 5.344 1 95.81 282 ALA B N 1
ATOM 5766 C CA . ALA B 1 282 ? -19.031 34.062 4.117 1 95.81 282 ALA B CA 1
ATOM 5767 C C . ALA B 1 282 ? -20.547 34.125 4.293 1 95.81 282 ALA B C 1
ATOM 5769 O O . ALA B 1 282 ? -21.203 35.062 3.84 1 95.81 282 ALA B O 1
ATOM 5770 N N . TYR B 1 283 ? -21.094 33.125 4.934 1 97.06 283 TYR B N 1
ATOM 5771 C CA . TYR B 1 283 ? -22.516 33.031 5.203 1 97.06 283 TYR B CA 1
ATOM 5772 C C . TYR B 1 283 ? -23 34.219 6.039 1 97.06 283 TYR B C 1
ATOM 5774 O O . TYR B 1 283 ? -24.047 34.781 5.762 1 97.06 283 TYR B O 1
ATOM 5782 N N . MET B 1 284 ? -22.25 34.656 7.004 1 95.56 284 MET B N 1
ATOM 5783 C CA . MET B 1 284 ? -22.641 35.656 7.969 1 95.56 284 MET B CA 1
ATOM 5784 C C . MET B 1 284 ? -22.453 37.062 7.387 1 95.56 284 MET B C 1
ATOM 5786 O O . MET B 1 284 ? -23 38.031 7.906 1 95.56 284 MET B O 1
ATOM 5790 N N . ARG B 1 285 ? -21.766 37.188 6.332 1 92.31 285 ARG B N 1
ATOM 5791 C CA . ARG B 1 285 ? -21.484 38.469 5.734 1 92.31 285 ARG B CA 1
ATOM 5792 C C . ARG B 1 285 ? -22.688 39 4.953 1 92.31 285 ARG B C 1
ATOM 5794 O O . ARG B 1 285 ? -22.812 40.219 4.73 1 92.31 285 ARG B O 1
ATOM 5801 N N . THR B 1 286 ? -23.516 38.031 4.527 1 89.75 286 THR B N 1
ATOM 5802 C CA . THR B 1 286 ? -24.672 38.438 3.727 1 89.75 286 THR B CA 1
ATOM 5803 C C . THR B 1 286 ? -25.969 38.125 4.457 1 89.75 286 THR B C 1
ATOM 5805 O O . THR B 1 286 ? -26.031 37.188 5.246 1 89.75 286 THR B O 1
ATOM 5808 N N . GLN B 1 287 ? -27.031 38.938 4.293 1 86.12 287 GLN B N 1
ATOM 5809 C CA . GLN B 1 287 ? -28.391 38.688 4.801 1 86.12 287 GLN B CA 1
ATOM 5810 C C . GLN B 1 287 ? -29.422 38.812 3.684 1 86.12 287 GLN B C 1
ATOM 5812 O O . GLN B 1 287 ? -29.594 39.875 3.092 1 86.12 287 GLN B O 1
ATOM 5817 N N . PRO B 1 288 ? -30.078 37.594 3.32 1 88.56 288 PRO B N 1
ATOM 5818 C CA . PRO B 1 288 ? -29.953 36.312 3.98 1 88.56 288 PRO B CA 1
ATOM 5819 C C . PRO B 1 288 ? -28.609 35.625 3.717 1 88.56 288 PRO B C 1
ATOM 5821 O O . PRO B 1 288 ? -27.922 35.969 2.746 1 88.56 288 PRO B O 1
ATOM 5824 N N . GLY B 1 289 ? -28.234 34.812 4.656 1 91.31 289 GLY B N 1
ATOM 5825 C CA . GLY B 1 289 ? -26.938 34.125 4.555 1 91.31 289 GLY B CA 1
ATOM 5826 C C . GLY B 1 289 ? -26.75 33.375 3.254 1 91.31 289 GLY B C 1
ATOM 5827 O O . GLY B 1 289 ? -27.656 32.719 2.785 1 91.31 289 GLY B O 1
ATOM 5828 N N . ARG B 1 290 ? -25.594 33.625 2.625 1 95.06 290 ARG B N 1
ATOM 5829 C CA . ARG B 1 290 ? -25.219 32.906 1.413 1 95.06 290 ARG B CA 1
ATOM 5830 C C . ARG B 1 290 ? -24.016 32 1.66 1 95.06 290 ARG B C 1
ATOM 5832 O O . ARG B 1 290 ? -22.938 32.469 2.023 1 95.06 290 ARG B O 1
ATOM 5839 N N . ALA B 1 291 ? -24.25 30.734 1.438 1 96.38 291 ALA B N 1
ATOM 5840 C CA . ALA B 1 291 ? -23.141 29.797 1.566 1 96.38 291 ALA B CA 1
ATOM 5841 C C . ALA B 1 291 ? -22.234 29.859 0.35 1 96.38 291 ALA B C 1
ATOM 5843 O O . ALA B 1 291 ? -22.688 30.016 -0.781 1 96.38 291 ALA B O 1
ATOM 5844 N N . PRO B 1 292 ? -20.922 29.828 0.517 1 97.44 292 PRO B N 1
ATOM 5845 C CA . PRO B 1 292 ? -19.984 29.844 -0.604 1 97.44 292 PRO B CA 1
ATOM 5846 C C . PRO B 1 292 ? -19.844 28.469 -1.271 1 97.44 292 PRO B C 1
ATOM 5848 O O . PRO B 1 292 ? -20.125 27.438 -0.643 1 97.44 292 PRO B O 1
ATOM 5851 N N . THR B 1 293 ? -19.469 28.469 -2.508 1 96.94 293 THR B N 1
ATOM 5852 C CA . THR B 1 293 ? -19.156 27.219 -3.209 1 96.94 293 THR B CA 1
ATOM 5853 C C . THR B 1 293 ? -17.781 26.703 -2.797 1 96.94 293 THR B C 1
ATOM 5855 O O . THR B 1 293 ? -16.953 27.453 -2.283 1 96.94 293 THR B O 1
ATOM 5858 N N . PRO B 1 294 ? -17.594 25.422 -3.066 1 96.62 294 PRO B N 1
ATOM 5859 C CA . PRO B 1 294 ? -16.266 24.875 -2.768 1 96.62 294 PRO B CA 1
ATOM 5860 C C . PRO B 1 294 ? -15.141 25.594 -3.512 1 96.62 294 PRO B C 1
ATOM 5862 O O . PRO B 1 294 ? -14.062 25.797 -2.961 1 96.62 294 PRO B O 1
ATOM 5865 N N . ASP B 1 295 ? -15.438 26.047 -4.676 1 96.62 295 ASP B N 1
ATOM 5866 C CA . ASP B 1 295 ? -14.445 26.766 -5.477 1 96.62 295 ASP B CA 1
ATOM 5867 C C . ASP B 1 295 ? -14.086 28.094 -4.836 1 96.62 295 ASP B C 1
ATOM 5869 O O . ASP B 1 295 ? -12.914 28.469 -4.781 1 96.62 295 ASP B O 1
ATOM 5873 N N . GLU B 1 296 ? -15.07 28.75 -4.332 1 96.38 296 GLU B N 1
ATOM 5874 C CA . GLU B 1 296 ? -14.844 30.031 -3.674 1 96.38 296 GLU B CA 1
ATOM 5875 C C . GLU B 1 296 ? -13.984 29.859 -2.426 1 96.38 296 GLU B C 1
ATOM 5877 O O . GLU B 1 296 ? -13.062 30.656 -2.199 1 96.38 296 GLU B O 1
ATOM 5882 N N . VAL B 1 297 ? -14.258 28.875 -1.688 1 96.62 297 VAL B N 1
ATOM 5883 C CA . VAL B 1 297 ? -13.516 28.656 -0.45 1 96.62 297 VAL B CA 1
ATOM 5884 C C . VAL B 1 297 ? -12.094 28.203 -0.772 1 96.62 297 VAL B C 1
ATOM 5886 O O . VAL B 1 297 ? -11.141 28.609 -0.102 1 96.62 297 VAL B O 1
ATOM 5889 N N . ALA B 1 298 ? -11.922 27.391 -1.807 1 96.44 298 ALA B N 1
ATOM 5890 C CA . ALA B 1 298 ? -10.609 26.891 -2.215 1 96.44 298 ALA B CA 1
ATOM 5891 C C . ALA B 1 298 ? -9.664 28.047 -2.539 1 96.44 298 ALA B C 1
ATOM 5893 O O . ALA B 1 298 ? -8.477 28 -2.225 1 96.44 298 ALA B O 1
ATOM 5894 N N . SER B 1 299 ? -10.203 29.094 -3.07 1 94.69 299 SER B N 1
ATOM 5895 C CA . SER B 1 299 ? -9.391 30.234 -3.469 1 94.69 299 SER B CA 1
ATOM 5896 C C . SER B 1 299 ? -8.953 31.062 -2.258 1 94.69 299 SER B C 1
ATOM 5898 O O . SER B 1 299 ? -7.984 31.812 -2.33 1 94.69 299 SER B O 1
ATOM 5900 N N . LEU B 1 300 ? -9.617 30.859 -1.138 1 95 300 LEU B N 1
ATOM 5901 C CA . LEU B 1 300 ? -9.328 31.656 0.052 1 95 300 LEU B CA 1
ATOM 5902 C C . LEU B 1 300 ? -8.477 30.859 1.041 1 95 300 LEU B C 1
ATOM 5904 O O . LEU B 1 300 ? -7.906 31.438 1.971 1 95 300 LEU B O 1
ATOM 5908 N N . GLU B 1 301 ? -8.352 29.625 0.832 1 95 301 GLU B N 1
ATOM 5909 C CA . GLU B 1 301 ? -7.648 28.75 1.771 1 95 301 GLU B CA 1
ATOM 5910 C C . GLU B 1 301 ? -6.156 29.062 1.801 1 95 301 GLU B C 1
ATOM 5912 O O . GLU B 1 301 ? -5.543 29.297 0.757 1 95 301 GLU B O 1
ATOM 5917 N N . ARG B 1 302 ? -5.691 29.094 2.951 1 95.38 302 ARG B N 1
ATOM 5918 C CA . ARG B 1 302 ? -4.246 29.141 3.146 1 95.38 302 ARG B CA 1
ATOM 5919 C C . ARG B 1 302 ? -3.68 27.734 3.35 1 95.38 302 ARG B C 1
ATOM 5921 O O . ARG B 1 302 ? -4.148 26.984 4.211 1 95.38 302 ARG B O 1
ATOM 5928 N N . ILE B 1 303 ? -2.658 27.406 2.6 1 95.69 303 ILE B N 1
ATOM 5929 C CA . ILE B 1 303 ? -2.121 26.047 2.637 1 95.69 303 ILE B CA 1
ATOM 5930 C C . ILE B 1 303 ? -1.443 25.797 3.982 1 95.69 303 ILE B C 1
ATOM 5932 O O . ILE B 1 303 ? -1.713 24.797 4.641 1 95.69 303 ILE B O 1
ATOM 5936 N N . PHE B 1 304 ? -0.617 26.781 4.324 1 94.44 304 PHE B N 1
ATOM 5937 C CA . PHE B 1 304 ? 0.022 26.672 5.629 1 94.44 304 PHE B CA 1
ATOM 5938 C C . PHE B 1 304 ? -0.663 27.578 6.648 1 94.44 304 PHE B C 1
ATOM 5940 O O . PHE B 1 304 ? -0.432 28.781 6.664 1 94.44 304 PHE B O 1
ATOM 5947 N N . GLU B 1 305 ? -1.646 27.016 7.324 1 91.88 305 GLU B N 1
ATOM 5948 C CA . GLU B 1 305 ? -2.363 27.703 8.391 1 91.88 305 GLU B CA 1
ATOM 5949 C C . GLU B 1 305 ? -2.164 27.016 9.734 1 91.88 305 GLU B C 1
ATOM 5951 O O . GLU B 1 305 ? -2.006 25.797 9.789 1 91.88 305 GLU B O 1
ATOM 5956 N N . ARG B 1 306 ? -2.129 27.812 10.742 1 88.19 306 ARG B N 1
ATOM 5957 C CA . ARG B 1 306 ? -2.047 27.25 12.086 1 88.19 306 ARG B CA 1
ATOM 5958 C C . ARG B 1 306 ? -3.324 26.5 12.445 1 88.19 306 ARG B C 1
ATOM 5960 O O . ARG B 1 306 ? -4.426 26.938 12.102 1 88.19 306 ARG B O 1
ATOM 5967 N N . PRO B 1 307 ? -3.139 25.406 13.094 1 86.69 307 PRO B N 1
ATOM 5968 C CA . PRO B 1 307 ? -4.336 24.656 13.477 1 86.69 307 PRO B CA 1
ATOM 5969 C C . PRO B 1 307 ? -5.27 25.453 14.375 1 86.69 307 PRO B C 1
ATOM 5971 O O . PRO B 1 307 ? -4.812 26.125 15.305 1 86.69 307 PRO B O 1
ATOM 5974 N N . GLY B 1 308 ? -6.512 25.453 14.07 1 92.5 308 GLY B N 1
ATOM 5975 C CA . GLY B 1 308 ? -7.531 26.062 14.906 1 92.5 308 GLY B CA 1
ATOM 5976 C C . GLY B 1 308 ? -7.602 27.562 14.766 1 92.5 308 GLY B C 1
ATOM 5977 O O . GLY B 1 308 ? -8.297 28.234 15.523 1 92.5 308 GLY B O 1
ATOM 5978 N N . ALA B 1 309 ? -6.926 28.141 13.805 1 94.5 309 ALA B N 1
ATOM 5979 C CA . ALA B 1 309 ? -6.863 29.578 13.648 1 94.5 309 ALA B CA 1
ATOM 5980 C C . ALA B 1 309 ? -8.133 30.125 13 1 94.5 309 ALA B C 1
ATOM 5982 O O . ALA B 1 309 ? -8.672 29.516 12.07 1 94.5 309 ALA B O 1
ATOM 5983 N N . PHE B 1 310 ? -8.648 31.172 13.539 1 96.31 310 PHE B N 1
ATOM 5984 C CA . PHE B 1 310 ? -9.703 31.969 12.922 1 96.31 310 PHE B CA 1
ATOM 5985 C C . PHE B 1 310 ? -9.148 33.312 12.414 1 96.31 310 PHE B C 1
ATOM 5987 O O . PHE B 1 310 ? -8.938 34.219 13.195 1 96.31 310 PHE B O 1
ATOM 5994 N N . ARG B 1 311 ? -8.961 33.344 11.102 1 95.06 311 ARG B N 1
ATOM 5995 C CA . ARG B 1 311 ? -8.406 34.531 10.477 1 95.06 311 ARG B CA 1
ATOM 5996 C C . ARG B 1 311 ? -9.469 35.25 9.656 1 95.06 311 ARG B C 1
ATOM 5998 O O . ARG B 1 311 ? -10.266 34.625 8.961 1 95.06 311 ARG B O 1
ATOM 6005 N N . ASP B 1 312 ? -9.414 36.5 9.797 1 92.25 312 ASP B N 1
ATOM 6006 C CA . ASP B 1 312 ? -10.297 37.25 8.93 1 92.25 312 ASP B CA 1
ATOM 6007 C C . ASP B 1 312 ? -9.953 37.031 7.457 1 92.25 312 ASP B C 1
ATOM 6009 O O . ASP B 1 312 ? -8.812 37.219 7.039 1 92.25 312 ASP B O 1
ATOM 6013 N N . PRO B 1 313 ? -10.93 36.625 6.688 1 89.44 313 PRO B N 1
ATOM 6014 C CA . PRO B 1 313 ? -10.641 36.25 5.297 1 89.44 313 PRO B CA 1
ATOM 6015 C C . PRO B 1 313 ? -10.18 37.469 4.461 1 89.44 313 PRO B C 1
ATOM 6017 O O . PRO B 1 313 ? -9.469 37.281 3.465 1 89.44 313 PRO B O 1
ATOM 6020 N N . ARG B 1 314 ? -10.508 38.656 4.828 1 87 314 ARG B N 1
ATOM 6021 C CA . ARG B 1 314 ? -10.172 39.844 4.047 1 87 314 ARG B CA 1
ATOM 6022 C C . ARG B 1 314 ? -8.836 40.438 4.492 1 87 314 ARG B C 1
ATOM 6024 O O . ARG B 1 314 ? -7.934 40.625 3.674 1 87 314 ARG B O 1
ATOM 6031 N N . SER B 1 315 ? -8.68 40.625 5.785 1 89.38 315 SER B N 1
ATOM 6032 C CA . SER B 1 315 ? -7.488 41.281 6.305 1 89.38 315 SER B CA 1
ATOM 6033 C C . SER B 1 315 ? -6.379 40.281 6.605 1 89.38 315 SER B C 1
ATOM 6035 O O . SER B 1 315 ? -5.203 40.656 6.656 1 89.38 315 SER B O 1
ATOM 6037 N N . GLY B 1 316 ? -6.762 39.094 6.863 1 91.06 316 GLY B N 1
ATOM 6038 C CA . GLY B 1 316 ? -5.77 38.062 7.203 1 91.06 316 GLY B CA 1
ATOM 6039 C C . GLY B 1 316 ? -5.344 38.125 8.656 1 91.06 316 GLY B C 1
ATOM 6040 O O . GLY B 1 316 ? -4.508 37.312 9.094 1 91.06 316 GLY B O 1
ATOM 6041 N N . VAL B 1 317 ? -5.949 38.969 9.383 1 91.88 317 VAL B N 1
ATOM 6042 C CA . VAL B 1 317 ? -5.586 39.125 10.781 1 91.88 317 VAL B CA 1
ATOM 6043 C C . VAL B 1 317 ? -6.129 37.969 11.594 1 91.88 317 VAL B C 1
ATOM 6045 O O . VAL B 1 317 ? -7.262 37.531 11.383 1 91.88 317 VAL B O 1
ATOM 6048 N N . LEU B 1 318 ? -5.32 37.469 12.469 1 94 318 LEU B N 1
ATOM 6049 C CA . LEU B 1 318 ? -5.715 36.375 13.344 1 94 318 LEU B CA 1
ATOM 6050 C C . LEU B 1 318 ? -6.633 36.875 14.453 1 94 318 LEU B C 1
ATOM 6052 O O . LEU B 1 318 ? -6.219 37.656 15.289 1 94 318 LEU B O 1
ATOM 6056 N N . MET B 1 319 ? -7.805 36.438 14.461 1 92.44 319 MET B N 1
ATOM 6057 C CA . MET B 1 319 ? -8.812 36.875 15.422 1 92.44 319 MET B CA 1
ATOM 6058 C C . MET B 1 319 ? -8.797 36 16.672 1 92.44 319 MET B C 1
ATOM 6060 O O . MET B 1 319 ? -9.117 36.469 17.766 1 92.44 319 MET B O 1
ATOM 6064 N N . GLY B 1 320 ? -8.492 34.781 16.484 1 94.44 320 GLY B N 1
ATOM 6065 C CA . GLY B 1 320 ? -8.484 33.844 17.594 1 94.44 320 GLY B CA 1
ATOM 6066 C C . GLY B 1 320 ? -8.102 32.438 17.172 1 94.44 320 GLY B C 1
ATOM 6067 O O . GLY B 1 320 ? -7.773 32.188 16.016 1 94.44 320 GLY B O 1
ATOM 6068 N N . ARG B 1 321 ? -8.039 31.562 18.219 1 95.44 321 ARG B N 1
ATOM 6069 C CA . ARG B 1 321 ? -7.711 30.156 18 1 95.44 321 ARG B CA 1
ATOM 6070 C C . ARG B 1 321 ? -8.617 29.25 18.828 1 95.44 321 ARG B C 1
ATOM 6072 O O . ARG B 1 321 ? -9.078 29.641 19.906 1 95.44 321 ARG B O 1
ATOM 6079 N N . CYS B 1 322 ? -8.828 28.109 18.266 1 96.38 322 CYS B N 1
ATOM 6080 C CA . CYS B 1 322 ? -9.672 27.172 18.984 1 96.38 322 CYS B CA 1
ATOM 6081 C C . CYS B 1 322 ? -9.078 25.766 18.938 1 96.38 322 CYS B C 1
ATOM 6083 O O . CYS B 1 322 ? -8.578 25.328 17.906 1 96.38 322 CYS B O 1
ATOM 6085 N N . THR B 1 323 ? -9.07 25.125 20.109 1 95.12 323 THR B N 1
ATOM 6086 C CA . THR B 1 323 ? -8.656 23.719 20.203 1 95.12 323 THR B CA 1
ATOM 6087 C C . THR B 1 323 ? -9.844 22.828 20.516 1 95.12 323 THR B C 1
ATOM 6089 O O . THR B 1 323 ? -10.578 23.062 21.484 1 95.12 323 THR B O 1
ATOM 6092 N N . ILE B 1 324 ? -10.047 21.891 19.656 1 95.19 324 ILE B N 1
ATOM 6093 C CA . ILE B 1 324 ? -11.156 20.969 19.859 1 95.19 324 ILE B CA 1
ATOM 6094 C C . ILE B 1 324 ? -10.648 19.703 20.547 1 95.19 324 ILE B C 1
ATOM 6096 O O . ILE B 1 324 ? -9.57 19.203 20.219 1 95.19 324 ILE B O 1
ATOM 6100 N N . GLY B 1 325 ? -11.43 19.203 21.453 1 94.19 325 GLY B N 1
ATOM 6101 C CA . GLY B 1 325 ? -11.102 17.953 22.141 1 94.19 325 GLY B CA 1
ATOM 6102 C C . GLY B 1 325 ? -10.289 18.172 23.406 1 94.19 325 GLY B C 1
ATOM 6103 O O . GLY B 1 325 ? -9.617 17.25 23.875 1 94.19 325 GLY B O 1
ATOM 6104 N N . SER B 1 326 ? -10.414 19.297 23.984 1 94.62 326 SER B N 1
ATOM 6105 C CA . SER B 1 326 ? -9.664 19.625 25.188 1 94.62 326 SER B CA 1
ATOM 6106 C C . SER B 1 326 ? -10.289 18.984 26.438 1 94.62 326 SER B C 1
ATOM 6108 O O . SER B 1 326 ? -11.461 18.609 26.406 1 94.62 326 SER B O 1
ATOM 6110 N N . SER B 1 327 ? -9.461 18.844 27.375 1 93.25 327 SER B N 1
ATOM 6111 C CA . SER B 1 327 ? -9.969 18.453 28.688 1 93.25 327 SER B CA 1
ATOM 6112 C C . SER B 1 327 ? -10.602 19.625 29.422 1 93.25 327 SER B C 1
ATOM 6114 O O . SER B 1 327 ? -9.961 20.672 29.594 1 93.25 327 SER B O 1
ATOM 6116 N N . PHE B 1 328 ? -11.836 19.406 29.828 1 91.81 328 PHE B N 1
ATOM 6117 C CA . PHE B 1 328 ? -12.562 20.484 30.484 1 91.81 328 PHE B CA 1
ATOM 6118 C C . PHE B 1 328 ? -11.93 20.828 31.828 1 91.81 328 PHE B C 1
ATOM 6120 O O . PHE B 1 328 ? -11.812 22 32.188 1 91.81 328 PHE B O 1
ATOM 6127 N N . SER B 1 329 ? -11.453 19.859 32.469 1 88.5 329 SER B N 1
ATOM 6128 C CA . SER B 1 329 ? -10.859 20.047 33.781 1 88.5 329 SER B CA 1
ATOM 6129 C C . SER B 1 329 ? -9.547 20.812 33.688 1 88.5 329 SER B C 1
ATOM 6131 O O . SER B 1 329 ? -9.172 21.531 34.625 1 88.5 329 SER B O 1
ATOM 6133 N N . GLU B 1 330 ? -8.891 20.703 32.625 1 87.31 330 GLU B N 1
ATOM 6134 C CA . GLU B 1 330 ? -7.578 21.328 32.5 1 87.31 330 GLU B CA 1
ATOM 6135 C C . GLU B 1 330 ? -7.695 22.797 32.125 1 87.31 330 GLU B C 1
ATOM 6137 O O . GLU B 1 330 ? -6.754 23.578 32.344 1 87.31 330 GLU B O 1
ATOM 6142 N N . ILE B 1 331 ? -8.828 23.125 31.656 1 86.62 331 ILE B N 1
ATOM 6143 C CA . ILE B 1 331 ? -8.938 24.5 31.188 1 86.62 331 ILE B CA 1
ATOM 6144 C C . ILE B 1 331 ? -9.586 25.359 32.281 1 86.62 331 ILE B C 1
ATOM 6146 O O . ILE B 1 331 ? -9.531 26.594 32.219 1 86.62 331 ILE B O 1
ATOM 6150 N N . LEU B 1 332 ? -10.148 24.781 33.25 1 83.06 332 LEU B N 1
ATOM 6151 C CA . LEU B 1 332 ? -10.883 25.516 34.281 1 83.06 332 LEU B CA 1
ATOM 6152 C C . LEU B 1 332 ? -9.938 26.031 35.344 1 83.06 332 LEU B C 1
ATOM 6154 O O . LEU B 1 332 ? -9.008 25.344 35.75 1 83.06 332 LEU B O 1
ATOM 6158 N N . SER B 1 333 ? -10.125 27.328 35.688 1 75.62 333 SER B N 1
ATOM 6159 C CA . SER B 1 333 ? -9.344 27.922 36.75 1 75.62 333 SER B CA 1
ATOM 6160 C C . SER B 1 333 ? -10.148 27.984 38.062 1 75.62 333 SER B C 1
ATOM 6162 O O . SER B 1 333 ? -9.609 28.328 39.094 1 75.62 333 SER B O 1
ATOM 6164 N N . GLY B 1 334 ? -11.398 27.75 38.031 1 76.81 334 GLY B N 1
ATOM 6165 C CA . GLY B 1 334 ? -12.305 27.844 39.156 1 76.81 334 GLY B CA 1
ATOM 6166 C C . GLY B 1 334 ? -13.586 27.062 38.969 1 76.81 334 GLY B C 1
ATOM 6167 O O . GLY B 1 334 ? -13.672 26.203 38.094 1 76.81 334 GLY B O 1
ATOM 6168 N N . PRO B 1 335 ? -14.516 27.281 39.906 1 79.19 335 PRO B N 1
ATOM 6169 C CA . PRO B 1 335 ? -15.773 26.547 39.781 1 79.19 335 PRO B CA 1
ATOM 6170 C C . PRO B 1 335 ? -16.516 26.875 38.5 1 79.19 335 PRO B C 1
ATOM 6172 O O . PRO B 1 335 ? -16.453 28 38 1 79.19 335 PRO B O 1
ATOM 6175 N N . ILE B 1 336 ? -17.172 25.922 38.062 1 84.19 336 ILE B N 1
ATOM 6176 C CA . ILE B 1 336 ? -17.938 26.078 36.812 1 84.19 336 ILE B CA 1
ATOM 6177 C C . ILE B 1 336 ? -19.125 26.984 37.062 1 84.19 336 ILE B C 1
ATOM 6179 O O . ILE B 1 336 ? -19.922 26.766 37.969 1 84.19 336 ILE B O 1
ATOM 6183 N N . PRO B 1 337 ? -19.219 27.984 36.219 1 82 337 PRO B N 1
ATOM 6184 C CA . PRO B 1 337 ? -20.453 28.766 36.344 1 82 337 PRO B CA 1
ATOM 6185 C C . PRO B 1 337 ? -21.703 27.938 36.031 1 82 337 PRO B C 1
ATOM 6187 O O . PRO B 1 337 ? -21.781 27.281 35 1 82 337 PRO B O 1
ATOM 6190 N N . PRO B 1 338 ? -22.625 27.969 36.875 1 85 338 PRO B N 1
ATOM 6191 C CA . PRO B 1 338 ? -23.844 27.172 36.625 1 85 338 PRO B CA 1
ATOM 6192 C C . PRO B 1 338 ? -24.516 27.516 35.312 1 85 338 PRO B C 1
ATOM 6194 O O . PRO B 1 338 ? -25.094 26.641 34.656 1 85 338 PRO B O 1
ATOM 6197 N N . GLN B 1 339 ? -24.438 28.719 34.938 1 88.25 339 GLN B N 1
ATOM 6198 C CA . GLN B 1 339 ? -25.062 29.156 33.719 1 88.25 339 GLN B CA 1
ATOM 6199 C C . GLN B 1 339 ? -24.438 28.453 32.5 1 88.25 339 GLN B C 1
ATOM 6201 O O . GLN B 1 339 ? -25.109 28.219 31.5 1 88.25 339 GLN B O 1
ATOM 6206 N N . LEU B 1 340 ? -23.203 28.156 32.625 1 90.69 340 LEU B N 1
ATOM 6207 C CA . LEU B 1 340 ? -22.5 27.469 31.547 1 90.69 340 LEU B CA 1
ATOM 6208 C C . LEU B 1 340 ? -23.047 26.062 31.344 1 90.69 340 LEU B C 1
ATOM 6210 O O . LEU B 1 340 ? -23.281 25.641 30.219 1 90.69 340 LEU B O 1
ATOM 6214 N N . LEU B 1 341 ? -23.281 25.406 32.406 1 89.94 341 LEU B N 1
ATOM 6215 C CA . LEU B 1 341 ? -23.797 24.047 32.344 1 89.94 341 LEU B CA 1
ATOM 6216 C C . LEU B 1 341 ? -25.219 24.016 31.812 1 89.94 341 LEU B C 1
ATOM 6218 O O . LEU B 1 341 ? -25.594 23.109 31.078 1 89.94 341 LEU B O 1
ATOM 6222 N N . GLU B 1 342 ? -25.891 25 32.188 1 91.62 342 GLU B N 1
ATOM 6223 C CA . GLU B 1 342 ? -27.266 25.094 31.734 1 91.62 342 GLU B CA 1
ATOM 6224 C C . GLU B 1 342 ? -27.328 25.375 30.234 1 91.62 342 GLU B C 1
ATOM 6226 O O . GLU B 1 342 ? -28.172 24.828 29.531 1 91.62 342 GLU B O 1
ATOM 6231 N N . LEU B 1 343 ? -26.484 26.219 29.859 1 94.06 343 LEU B N 1
ATOM 6232 C CA . LEU B 1 343 ? -26.453 26.609 28.453 1 94.06 343 LEU B CA 1
ATOM 6233 C C . LEU B 1 343 ? -26.172 25.406 27.562 1 94.06 343 LEU B C 1
ATOM 6235 O O . LEU B 1 343 ? -26.781 25.266 26.5 1 94.06 343 LEU B O 1
ATOM 6239 N N . PHE B 1 344 ? -25.297 24.516 28 1 95.69 344 PHE B N 1
ATOM 6240 C CA . PHE B 1 344 ? -24.844 23.422 27.141 1 95.69 344 PHE B CA 1
ATOM 6241 C C . PHE B 1 344 ? -25.484 22.094 27.578 1 95.69 344 PHE B C 1
ATOM 6243 O O . PHE B 1 344 ? -25.016 21.031 27.203 1 95.69 344 PHE B O 1
ATOM 6250 N N . LYS B 1 345 ? -26.5 22.156 28.281 1 92.56 345 LYS B N 1
ATOM 6251 C CA . LYS B 1 345 ? -27.156 20.969 28.812 1 92.56 345 LYS B CA 1
ATOM 6252 C C . LYS B 1 345 ? -27.625 20.047 27.688 1 92.56 345 LYS B C 1
ATOM 6254 O O . LYS B 1 345 ? -27.484 18.828 27.797 1 92.56 345 LYS B O 1
ATOM 6259 N N . GLU B 1 346 ? -28.094 20.641 26.609 1 93.44 346 GLU B N 1
ATOM 6260 C CA . GLU B 1 346 ? -28.656 19.844 25.516 1 93.44 346 GLU B CA 1
ATOM 6261 C C . GLU B 1 346 ? -27.641 19.625 24.406 1 93.44 346 GLU B C 1
ATOM 6263 O O . GLU B 1 346 ? -27.938 19.016 23.391 1 93.44 346 GLU B O 1
ATOM 6268 N N . GLU B 1 347 ? -26.484 20.172 24.688 1 96.44 347 GLU B N 1
ATOM 6269 C CA . GLU B 1 347 ? -25.438 20.031 23.688 1 96.44 347 GLU B CA 1
ATOM 6270 C C . GLU B 1 347 ? -24.484 18.906 24.047 1 96.44 347 GLU B C 1
ATOM 6272 O O . GLU B 1 347 ? -24.359 18.531 25.219 1 96.44 347 GLU B O 1
ATOM 6277 N N . ARG B 1 348 ? -23.781 18.406 23.094 1 97.06 348 ARG B N 1
ATOM 6278 C CA . ARG B 1 348 ? -22.797 17.359 23.312 1 97.06 348 ARG B CA 1
ATOM 6279 C C . ARG B 1 348 ? -21.375 17.906 23.312 1 97.06 348 ARG B C 1
ATOM 6281 O O . ARG B 1 348 ? -20.438 17.203 22.953 1 97.06 348 ARG B O 1
ATOM 6288 N N . TYR B 1 349 ? -21.344 19.172 23.562 1 97.38 349 TYR B N 1
ATOM 6289 C CA . TYR B 1 349 ? -20.062 19.828 23.703 1 97.38 349 TYR B CA 1
ATOM 6290 C C . TYR B 1 349 ? -20.141 20.969 24.703 1 97.38 349 TYR B C 1
ATOM 6292 O O . TYR B 1 349 ? -21.234 21.391 25.094 1 97.38 349 TYR B O 1
ATOM 6300 N N . LEU B 1 350 ? -19.016 21.344 25.219 1 96.62 350 LEU B N 1
ATOM 6301 C CA . LEU B 1 350 ? -18.828 22.547 26 1 96.62 350 LEU B CA 1
ATOM 6302 C C . LEU B 1 350 ? -17.797 23.469 25.375 1 96.62 350 LEU B C 1
ATOM 6304 O O . LEU B 1 350 ? -16.781 23 24.859 1 96.62 350 LEU B O 1
ATOM 6308 N N . LEU B 1 351 ? -18.156 24.703 25.25 1 97.06 351 LEU B N 1
ATOM 6309 C CA . LEU B 1 351 ? -17.25 25.719 24.719 1 97.06 351 LEU B CA 1
ATOM 6310 C C . LEU B 1 351 ? -16.875 26.734 25.797 1 97.06 351 LEU B C 1
ATOM 6312 O O . LEU B 1 351 ? -17.734 27.234 26.5 1 97.06 351 LEU B O 1
ATOM 6316 N N . TRP B 1 352 ? -15.57 26.875 25.922 1 94.12 352 TRP B N 1
ATOM 6317 C CA . TRP B 1 352 ? -15.156 27.812 26.953 1 94.12 352 TRP B CA 1
ATOM 6318 C C . TRP B 1 352 ? -13.836 28.484 26.578 1 94.12 352 TRP B C 1
ATOM 6320 O O . TRP B 1 352 ? -13.211 28.125 25.578 1 94.12 352 TRP B O 1
ATOM 6330 N N . PHE B 1 353 ? -13.531 29.531 27.375 1 92.75 353 PHE B N 1
ATOM 6331 C CA . PHE B 1 353 ? -12.328 30.312 27.141 1 92.75 353 PHE B CA 1
ATOM 6332 C C . PHE B 1 353 ? -11.133 29.719 27.875 1 92.75 353 PHE B C 1
ATOM 6334 O O . PHE B 1 353 ? -11.297 29.125 28.938 1 92.75 353 PHE B O 1
ATOM 6341 N N . ASP B 1 354 ? -10.055 29.906 27.172 1 91.62 354 ASP B N 1
ATOM 6342 C CA . ASP B 1 354 ? -8.812 29.562 27.859 1 91.62 354 ASP B CA 1
ATOM 6343 C C . ASP B 1 354 ? -8.617 30.438 29.094 1 91.62 354 ASP B C 1
ATOM 6345 O O . ASP B 1 354 ? -8.984 31.625 29.094 1 91.62 354 ASP B O 1
ATOM 6349 N N . ARG B 1 355 ? -7.941 29.922 30.078 1 83.38 355 ARG B N 1
ATOM 6350 C CA . ARG B 1 355 ? -7.715 30.672 31.312 1 83.38 355 ARG B CA 1
ATOM 6351 C C . ARG B 1 355 ? -6.926 31.938 31.047 1 83.38 355 ARG B C 1
ATOM 6353 O O . ARG B 1 355 ? -7.102 32.938 31.75 1 83.38 355 ARG B O 1
ATOM 6360 N N . ARG B 1 356 ? -6.191 31.969 30.047 1 81.88 356 ARG B N 1
ATOM 6361 C CA . ARG B 1 356 ? -5.289 33.062 29.766 1 81.88 356 ARG B CA 1
ATOM 6362 C C . ARG B 1 356 ? -6.051 34.25 29.203 1 81.88 356 ARG B C 1
ATOM 6364 O O . ARG B 1 356 ? -5.551 35.406 29.219 1 81.88 356 ARG B O 1
ATOM 6371 N N . CYS B 1 357 ? -7.34 33.906 28.797 1 83.31 357 CYS B N 1
ATOM 6372 C CA . CYS B 1 357 ? -8.117 34.969 28.156 1 83.31 357 CYS B CA 1
ATOM 6373 C C . CYS B 1 357 ? -9.141 35.562 29.141 1 83.31 357 CYS B C 1
ATOM 6375 O O . CYS B 1 357 ? -9.906 36.469 28.781 1 83.31 357 CYS B O 1
ATOM 6377 N N . LEU B 1 358 ? -9.203 35.031 30.328 1 80.94 358 LEU B N 1
ATOM 6378 C CA . LEU B 1 358 ? -10.203 35.469 31.297 1 80.94 358 LEU B CA 1
ATOM 6379 C C . LEU B 1 358 ? -9.562 36.312 32.375 1 80.94 358 LEU B C 1
ATOM 6381 O O . LEU B 1 358 ? -8.469 36.031 32.844 1 80.94 358 LEU B O 1
ATOM 6385 N N . LEU B 1 359 ? -9.914 37.594 32.562 1 69.38 359 LEU B N 1
ATOM 6386 C CA . LEU B 1 359 ? -9.359 38.5 33.562 1 69.38 359 LEU B CA 1
ATOM 6387 C C . LEU B 1 359 ? -9.664 38.031 34.969 1 69.38 359 LEU B C 1
ATOM 6389 O O . LEU B 1 359 ? -8.789 38.031 35.844 1 69.38 359 LEU B O 1
ATOM 6393 N N . ARG B 1 360 ? -11.023 37.875 35.344 1 62.44 360 ARG B N 1
ATOM 6394 C CA . ARG B 1 360 ? -11.391 37.531 36.719 1 62.44 360 ARG B CA 1
ATOM 6395 C C . ARG B 1 360 ? -12.227 36.25 36.719 1 62.44 360 ARG B C 1
ATOM 6397 O O . ARG B 1 360 ? -13.102 36.062 35.875 1 62.44 360 ARG B O 1
ATOM 6404 N N . PRO B 1 361 ? -11.82 35.344 37.594 1 57.59 361 PRO B N 1
ATOM 6405 C CA . PRO B 1 361 ? -12.562 34.094 37.688 1 57.59 361 PRO B CA 1
ATOM 6406 C C . PRO B 1 361 ? -14.047 34.312 37.969 1 57.59 361 PRO B C 1
ATOM 6408 O O . PRO B 1 361 ? -14.883 33.531 37.5 1 57.59 361 PRO B O 1
ATOM 6411 N N . GLU B 1 362 ? -14.461 35.375 38.75 1 54.75 362 GLU B N 1
ATOM 6412 C CA . GLU B 1 362 ? -15.828 35.531 39.219 1 54.75 362 GLU B CA 1
ATOM 6413 C C . GLU B 1 362 ? -16.703 36.25 38.188 1 54.75 362 GLU B C 1
ATOM 6415 O O . GLU B 1 362 ? -17.922 36.125 38.219 1 54.75 362 GLU B O 1
ATOM 6420 N N . SER B 1 363 ? -16.062 37.125 37.375 1 57.28 363 SER B N 1
ATOM 6421 C CA . SER B 1 363 ? -16.75 37.812 36.281 1 57.28 363 SER B CA 1
ATOM 6422 C C . SER B 1 363 ? -15.93 37.75 35 1 57.28 363 SER B C 1
ATOM 6424 O O . SER B 1 363 ? -15.164 38.688 34.719 1 57.28 363 SER B O 1
ATOM 6426 N N . PRO B 1 364 ? -16.156 36.625 34.281 1 61.72 364 PRO B N 1
ATOM 6427 C CA . PRO B 1 364 ? -15.164 36.375 33.219 1 61.72 364 PRO B CA 1
ATOM 6428 C C . PRO B 1 364 ? -15.219 37.406 32.094 1 61.72 364 PRO B C 1
ATOM 6430 O O . PRO B 1 364 ? -16.281 37.594 31.5 1 61.72 364 PRO B O 1
ATOM 6433 N N . SER B 1 365 ? -14.398 38.375 32.156 1 74.5 365 SER B N 1
ATOM 6434 C CA . SER B 1 365 ? -14.188 39.281 31.047 1 74.5 365 SER B CA 1
ATOM 6435 C C . SER B 1 365 ? -13.047 38.844 30.141 1 74.5 365 SER B C 1
ATOM 6437 O O . SER B 1 365 ? -12.047 38.312 30.625 1 74.5 365 SER B O 1
ATOM 6439 N N . VAL B 1 366 ? -13.336 38.906 28.859 1 76.31 366 VAL B N 1
ATOM 6440 C CA . VAL B 1 366 ? -12.391 38.406 27.875 1 76.31 366 VAL B CA 1
ATOM 6441 C C . VAL B 1 366 ? -11.391 39.5 27.516 1 76.31 366 VAL B C 1
ATOM 6443 O O . VAL B 1 366 ? -11.773 40.625 27.266 1 76.31 366 VAL B O 1
ATOM 6446 N N . GLU B 1 367 ? -10.156 39.156 27.734 1 75.31 367 GLU B N 1
ATOM 6447 C CA . GLU B 1 367 ? -9.094 40.125 27.375 1 75.31 367 GLU B CA 1
ATOM 6448 C C . GLU B 1 367 ? -7.996 39.438 26.578 1 75.31 367 GLU B C 1
ATOM 6450 O O . GLU B 1 367 ? -7.723 38.25 26.766 1 75.31 367 GLU B O 1
ATOM 6455 N N . GLY B 1 368 ? -7.465 40.219 25.656 1 79.38 368 GLY B N 1
ATOM 6456 C CA . GLY B 1 368 ? -6.309 39.719 24.922 1 79.38 368 GLY B CA 1
ATOM 6457 C C . GLY B 1 368 ? -6.676 38.844 23.75 1 79.38 368 GLY B C 1
ATOM 6458 O O . GLY B 1 368 ? -7.758 38.969 23.172 1 79.38 368 GLY B O 1
ATOM 6459 N N . PHE B 1 369 ? -5.723 38 23.328 1 87.81 369 PHE B N 1
ATOM 6460 C CA . PHE B 1 369 ? -5.914 37.094 22.203 1 87.81 369 PHE B CA 1
ATOM 6461 C C . PHE B 1 369 ? -6.871 35.969 22.562 1 87.81 369 PHE B C 1
ATOM 6463 O O . PHE B 1 369 ? -6.715 35.344 23.609 1 87.81 369 PHE B O 1
ATOM 6470 N N . LEU B 1 370 ? -7.828 35.781 21.734 1 91.75 370 LEU B N 1
ATOM 6471 C CA . LEU B 1 370 ? -8.906 34.844 22.062 1 91.75 370 LEU B CA 1
ATOM 6472 C C . LEU B 1 370 ? -8.453 33.406 21.844 1 91.75 370 LEU B C 1
ATOM 6474 O O . LEU B 1 370 ? -8.008 33.062 20.75 1 91.75 370 LEU B O 1
ATOM 6478 N N . ARG B 1 371 ? -8.445 32.656 22.891 1 94.19 371 ARG B N 1
ATOM 6479 C CA . ARG B 1 371 ? -8.195 31.219 22.859 1 94.19 371 ARG B CA 1
ATOM 6480 C C . ARG B 1 371 ? -9.383 30.422 23.391 1 94.19 371 ARG B C 1
ATOM 6482 O O . ARG B 1 371 ? -9.766 30.594 24.562 1 94.19 371 ARG B O 1
ATOM 6489 N N . LEU B 1 372 ? -9.891 29.641 22.531 1 96.25 372 LEU B N 1
ATOM 6490 C CA . LEU B 1 372 ? -11.094 28.906 22.875 1 96.25 372 LEU B CA 1
ATOM 6491 C C . LEU B 1 372 ? -10.812 27.406 22.953 1 96.25 372 LEU B C 1
ATOM 6493 O O . LEU B 1 372 ? -9.875 26.906 22.312 1 96.25 372 LEU B O 1
ATOM 6497 N N . HIS B 1 373 ? -11.617 26.672 23.766 1 96.69 373 HIS B N 1
ATOM 6498 C CA . HIS B 1 373 ? -11.539 25.219 23.891 1 96.69 373 HIS B CA 1
ATOM 6499 C C . HIS B 1 373 ? -12.914 24.578 23.734 1 96.69 373 HIS B C 1
ATOM 6501 O O . HIS B 1 373 ? -13.883 25.031 24.344 1 96.69 373 HIS B O 1
ATOM 6507 N N . ILE B 1 374 ? -12.914 23.656 22.875 1 97.5 374 ILE B N 1
ATOM 6508 C CA . ILE B 1 374 ? -14.109 22.828 22.766 1 97.5 374 ILE B CA 1
ATOM 6509 C C . ILE B 1 374 ? -13.891 21.5 23.484 1 97.5 374 ILE B C 1
ATOM 6511 O O . ILE B 1 374 ? -12.961 20.75 23.172 1 97.5 374 ILE B O 1
ATOM 6515 N N . CYS B 1 375 ? -14.734 21.219 24.438 1 97.19 375 CYS B N 1
ATOM 6516 C CA . CYS B 1 375 ? -14.727 19.953 25.156 1 97.19 375 CYS B CA 1
ATOM 6517 C C . CYS B 1 375 ? -15.914 19.078 24.766 1 97.19 375 CYS B C 1
ATOM 6519 O O . CYS B 1 375 ? -17.062 19.516 24.859 1 97.19 375 CYS B O 1
ATOM 6521 N N . LEU B 1 376 ? -15.602 17.922 24.406 1 97.06 376 LEU B N 1
ATOM 6522 C CA . LEU B 1 376 ? -16.641 17.047 23.875 1 97.06 376 LEU B CA 1
ATOM 6523 C C . LEU B 1 376 ? -17.219 16.156 24.969 1 97.06 376 LEU B C 1
ATOM 6525 O O . LEU B 1 376 ? -16.484 15.672 25.828 1 97.06 376 LEU B O 1
ATOM 6529 N N . LYS B 1 377 ? -18.547 15.953 24.859 1 96.62 377 LYS B N 1
ATOM 6530 C CA . LYS B 1 377 ? -19.234 15.07 25.797 1 96.62 377 LYS B CA 1
ATOM 6531 C C . LYS B 1 377 ? -19.391 13.664 25.219 1 96.62 377 LYS B C 1
ATOM 6533 O O . LYS B 1 377 ? -19.266 13.469 24 1 96.62 377 LYS B O 1
ATOM 6538 N N . GLU B 1 378 ? -19.594 12.75 26.094 1 94.88 378 GLU B N 1
ATOM 6539 C CA . GLU B 1 378 ? -19.812 11.375 25.656 1 94.88 378 GLU B CA 1
ATOM 6540 C C . GLU B 1 378 ? -20.953 11.273 24.656 1 94.88 378 GLU B C 1
ATOM 6542 O O . GLU B 1 378 ? -22 11.891 24.844 1 94.88 378 GLU B O 1
ATOM 6547 N N . GLY B 1 379 ? -20.703 10.547 23.531 1 93.06 379 GLY B N 1
ATOM 6548 C CA . GLY B 1 379 ? -21.719 10.336 22.531 1 93.06 379 GLY B CA 1
ATOM 6549 C C . GLY B 1 379 ? -21.719 11.398 21.438 1 93.06 379 GLY B C 1
ATOM 6550 O O . GLY B 1 379 ? -22.641 11.461 20.625 1 93.06 379 GLY B O 1
ATOM 6551 N N . TYR B 1 380 ? -20.734 12.242 21.438 1 94.31 380 TYR B N 1
ATOM 6552 C CA . TYR B 1 380 ? -20.672 13.273 20.406 1 94.31 380 TYR B CA 1
ATOM 6553 C C . TYR B 1 380 ? -20.547 12.641 19.016 1 94.31 380 TYR B C 1
ATOM 6555 O O . TYR B 1 380 ? -20.031 11.523 18.875 1 94.31 380 TYR B O 1
ATOM 6563 N N . ASN B 1 381 ? -21.094 13.266 18.031 1 92.5 381 ASN B N 1
ATOM 6564 C CA . ASN B 1 381 ? -20.953 12.844 16.641 1 92.5 381 ASN B CA 1
ATOM 6565 C C . ASN B 1 381 ? -20.359 13.953 15.773 1 92.5 381 ASN B C 1
ATOM 6567 O O . ASN B 1 381 ? -19.938 14.992 16.281 1 92.5 381 ASN B O 1
ATOM 6571 N N . THR B 1 382 ? -20.344 13.773 14.578 1 91.69 382 THR B N 1
ATOM 6572 C CA . THR B 1 382 ? -19.703 14.711 13.648 1 91.69 382 THR B CA 1
ATOM 6573 C C . THR B 1 382 ? -20.516 16 13.562 1 91.69 382 THR B C 1
ATOM 6575 O O . THR B 1 382 ? -19.938 17.094 13.422 1 91.69 382 THR B O 1
ATOM 6578 N N . GLU B 1 383 ? -21.766 15.883 13.703 1 92.94 383 GLU B N 1
ATOM 6579 C CA . GLU B 1 383 ? -22.609 17.062 13.664 1 92.94 383 GLU B CA 1
ATOM 6580 C C . GLU B 1 383 ? -22.375 17.953 14.883 1 92.94 383 GLU B C 1
ATOM 6582 O O . GLU B 1 383 ? -22.422 19.188 14.781 1 92.94 383 GLU B O 1
ATOM 6587 N N . ASP B 1 384 ? -22.141 17.266 15.977 1 95.19 384 ASP B N 1
ATOM 6588 C CA . ASP B 1 384 ? -21.859 18.016 17.188 1 95.19 384 ASP B CA 1
ATOM 6589 C C . ASP B 1 384 ? -20.531 18.781 17.062 1 95.19 384 ASP B C 1
ATOM 6591 O O . ASP B 1 384 ? -20.422 19.922 17.516 1 95.19 384 ASP B O 1
ATOM 6595 N N . GLN B 1 385 ? -19.578 18.125 16.5 1 95.75 385 GLN B N 1
ATOM 6596 C CA . GLN B 1 385 ? -18.281 18.766 16.281 1 95.75 385 GLN B CA 1
ATOM 6597 C C . GLN B 1 385 ? -18.422 19.984 15.375 1 95.75 385 GLN B C 1
ATOM 6599 O O . GLN B 1 385 ? -17.828 21.031 15.648 1 95.75 385 GLN B O 1
ATOM 6604 N N . LEU B 1 386 ? -19.172 19.812 14.352 1 96 386 LEU B N 1
ATOM 6605 C CA . LEU B 1 386 ? -19.391 20.922 13.414 1 96 386 LEU B CA 1
ATOM 6606 C C . LEU B 1 386 ? -20.078 22.094 14.109 1 96 386 LEU B C 1
ATOM 6608 O O . LEU B 1 386 ? -19.641 23.234 13.961 1 96 386 LEU B O 1
ATOM 6612 N N . LYS B 1 387 ? -21.141 21.766 14.844 1 96.81 387 LYS B N 1
ATOM 6613 C CA . LYS B 1 387 ? -21.844 22.812 15.578 1 96.81 387 LYS B CA 1
ATOM 6614 C C . LYS B 1 387 ? -20.922 23.516 16.562 1 96.81 387 LYS B C 1
ATOM 6616 O O . LYS B 1 387 ? -20.922 24.75 16.656 1 96.81 387 LYS B O 1
ATOM 6621 N N . ALA B 1 388 ? -20.141 22.734 17.266 1 97.69 388 ALA B N 1
ATOM 6622 C CA . ALA B 1 388 ? -19.219 23.281 18.25 1 97.69 388 ALA B CA 1
ATOM 6623 C C . ALA B 1 388 ? -18.203 24.219 17.578 1 97.69 388 ALA B C 1
ATOM 6625 O O . ALA B 1 388 ? -17.906 25.297 18.094 1 97.69 388 ALA B O 1
ATOM 6626 N N . TRP B 1 389 ? -17.703 23.828 16.516 1 97.38 389 TRP B N 1
ATOM 6627 C CA . TRP B 1 389 ? -16.688 24.609 15.805 1 97.38 389 TRP B CA 1
ATOM 6628 C C . TRP B 1 389 ? -17.281 25.906 15.266 1 97.38 389 TRP B C 1
ATOM 6630 O O . TRP B 1 389 ? -16.656 26.953 15.352 1 97.38 389 TRP B O 1
ATOM 6640 N N . ILE B 1 390 ? -18.438 25.812 14.703 1 97.5 390 ILE B N 1
ATOM 6641 C CA . ILE B 1 390 ? -19.109 27 14.188 1 97.5 390 ILE B CA 1
ATOM 6642 C C . ILE B 1 390 ? -19.391 27.969 15.336 1 97.5 390 ILE B C 1
ATOM 6644 O O . ILE B 1 390 ? -19.281 29.188 15.172 1 97.5 390 ILE B O 1
ATOM 6648 N N . HIS B 1 391 ? -19.844 27.359 16.422 1 98.25 391 HIS B N 1
ATOM 6649 C CA . HIS B 1 391 ? -20.062 28.172 17.609 1 98.25 391 HIS B CA 1
ATOM 6650 C C . HIS B 1 391 ? -18.797 28.922 18 1 98.25 391 HIS B C 1
ATOM 6652 O O . HIS B 1 391 ? -18.844 30.125 18.281 1 98.25 391 HIS B O 1
ATOM 6658 N N . ALA B 1 392 ? -17.719 28.234 18.062 1 97.94 392 ALA B N 1
ATOM 6659 C CA . ALA B 1 392 ? -16.422 28.859 18.375 1 97.94 392 ALA B CA 1
ATOM 6660 C C . ALA B 1 392 ? -16.094 29.953 17.359 1 97.94 392 ALA B C 1
ATOM 6662 O O . ALA B 1 392 ? -15.609 31.016 17.734 1 97.94 392 ALA B O 1
ATOM 6663 N N . ALA B 1 393 ? -16.344 29.688 16.172 1 96.38 393 ALA B N 1
ATOM 6664 C CA . ALA B 1 393 ? -16.094 30.641 15.109 1 96.38 393 ALA B CA 1
ATOM 6665 C C . ALA B 1 393 ? -16.938 31.906 15.297 1 96.38 393 ALA B C 1
ATOM 6667 O O . ALA B 1 393 ? -16.422 33.031 15.18 1 96.38 393 ALA B O 1
ATOM 6668 N N . GLU B 1 394 ? -18.156 31.672 15.547 1 96.62 394 GLU B N 1
ATOM 6669 C CA . GLU B 1 394 ? -19.062 32.781 15.742 1 96.62 394 GLU B CA 1
ATOM 6670 C C . GLU B 1 394 ? -18.672 33.594 16.969 1 96.62 394 GLU B C 1
ATOM 6672 O O . GLU B 1 394 ? -18.797 34.844 16.969 1 96.62 394 GLU B O 1
ATOM 6677 N N . LEU B 1 395 ? -18.312 32.875 17.969 1 95.88 395 LEU B N 1
ATOM 6678 C CA . LEU B 1 395 ? -17.859 33.562 19.188 1 95.88 395 LEU B CA 1
ATOM 6679 C C . LEU B 1 395 ? -16.672 34.469 18.875 1 95.88 395 LEU B C 1
ATOM 6681 O O . LEU B 1 395 ? -16.625 35.625 19.328 1 95.88 395 LEU B O 1
ATOM 6685 N N . CYS B 1 396 ? -15.75 33.969 18.156 1 93.56 396 CYS B N 1
ATOM 6686 C CA . CYS B 1 396 ? -14.578 34.75 17.766 1 93.56 396 CYS B CA 1
ATOM 6687 C C . CYS B 1 396 ? -14.969 35.969 16.906 1 93.56 396 CYS B C 1
ATOM 6689 O O . CYS B 1 396 ? -14.461 37.062 17.109 1 93.56 396 CYS B O 1
ATOM 6691 N N . ARG B 1 397 ? -15.828 35.75 15.984 1 92.62 397 ARG B N 1
ATOM 6692 C CA . ARG B 1 397 ? -16.297 36.812 15.117 1 92.62 397 ARG B CA 1
ATOM 6693 C C . ARG B 1 397 ? -16.984 37.906 15.93 1 92.62 397 ARG B C 1
ATOM 6695 O O . ARG B 1 397 ? -16.719 39.094 15.742 1 92.62 397 ARG B O 1
ATOM 6702 N N . ALA B 1 398 ? -17.891 37.5 16.828 1 92 398 ALA B N 1
ATOM 6703 C CA . ALA B 1 398 ? -18.672 38.438 17.641 1 92 398 ALA B CA 1
ATOM 6704 C C . ALA B 1 398 ? -17.766 39.25 18.531 1 92 398 ALA B C 1
ATOM 6706 O O . ALA B 1 398 ? -17.938 40.469 18.641 1 92 398 ALA B O 1
ATOM 6707 N N . ILE B 1 399 ? -16.844 38.594 19.109 1 91 399 ILE B N 1
ATOM 6708 C CA . ILE B 1 399 ? -15.953 39.281 20.047 1 91 399 ILE B CA 1
ATOM 6709 C C . ILE B 1 399 ? -15.047 40.25 19.281 1 91 399 ILE B C 1
ATOM 6711 O O . ILE B 1 399 ? -14.812 41.375 19.719 1 91 399 ILE B O 1
ATOM 6715 N N . SER B 1 400 ? -14.555 39.812 18.188 1 86.81 400 SER B N 1
ATOM 6716 C CA . SER B 1 400 ? -13.703 40.656 17.359 1 86.81 400 SER B CA 1
ATOM 6717 C C . SER B 1 400 ? -14.445 41.906 16.891 1 86.81 400 SER B C 1
ATOM 6719 O O . SER B 1 400 ? -13.875 43 16.828 1 86.81 400 SER B O 1
ATOM 6721 N N . SER B 1 401 ? -15.688 41.781 16.578 1 83.88 401 SER B N 1
ATOM 6722 C CA . SER B 1 401 ? -16.5 42.906 16.125 1 83.88 401 SER B CA 1
ATOM 6723 C C . SER B 1 401 ? -16.812 43.844 17.266 1 83.88 401 SER B C 1
ATOM 6725 O O . SER B 1 401 ? -16.875 45.062 17.062 1 83.88 401 SER B O 1
ATOM 6727 N N . GLN B 1 402 ? -16.969 43.344 18.484 1 82.5 402 GLN B N 1
ATOM 6728 C CA . GLN B 1 402 ? -17.328 44.156 19.641 1 82.5 402 GLN B CA 1
ATOM 6729 C C . GLN B 1 402 ? -16.109 44.844 20.219 1 82.5 402 GLN B C 1
ATOM 6731 O O . GLN B 1 402 ? -16.219 45.938 20.781 1 82.5 402 GLN B O 1
ATOM 6736 N N . ARG B 1 403 ? -15 44.094 20.25 1 76.38 403 ARG B N 1
ATOM 6737 C CA . ARG B 1 403 ? -13.773 44.719 20.75 1 76.38 403 ARG B CA 1
ATOM 6738 C C . ARG B 1 403 ? -13.461 46 20.016 1 76.38 403 ARG B C 1
ATOM 6740 O O . ARG B 1 403 ? -12.93 46.969 20.594 1 76.38 403 ARG B O 1
ATOM 6747 N N . ASP B 1 404 ? -13.711 46.094 18.781 1 65.44 404 ASP B N 1
ATOM 6748 C CA . ASP B 1 404 ? -13.5 47.312 18.016 1 65.44 404 ASP B CA 1
ATOM 6749 C C . ASP B 1 404 ? -14.398 48.438 18.516 1 65.44 404 ASP B C 1
ATOM 6751 O O . ASP B 1 404 ? -14.039 49.594 18.406 1 65.44 404 ASP B O 1
ATOM 6755 N N . ALA B 1 405 ? -15.406 48.094 19.109 1 61.19 405 ALA B N 1
ATOM 6756 C CA . ALA B 1 405 ? -16.344 49.156 19.547 1 61.19 405 ALA B CA 1
ATOM 6757 C C . ALA B 1 405 ? -16.031 49.625 20.953 1 61.19 405 ALA B C 1
ATOM 6759 O O . ALA B 1 405 ? -16.078 50.812 21.25 1 61.19 405 ALA B O 1
ATOM 6760 N N . SER B 1 406 ? -16.031 49.188 22.125 1 61.34 406 SER B N 1
ATOM 6761 C CA . SER B 1 406 ? -15.875 50.031 23.297 1 61.34 406 SER B CA 1
ATOM 6762 C C . SER B 1 406 ? -15.273 49.25 24.453 1 61.34 406 SER B C 1
ATOM 6764 O O . SER B 1 406 ? -14.516 49.812 25.25 1 61.34 406 SER B O 1
ATOM 6766 N N . GLY B 1 407 ? -15.742 48.031 25.125 1 59.75 407 GLY B N 1
ATOM 6767 C CA . GLY B 1 407 ? -15.656 47.844 26.562 1 59.75 407 GLY B CA 1
ATOM 6768 C C . GLY B 1 407 ? -15.344 46.406 26.938 1 59.75 407 GLY B C 1
ATOM 6769 O O . GLY B 1 407 ? -15 45.594 26.078 1 59.75 407 GLY B O 1
ATOM 6770 N N . VAL B 1 408 ? -15.344 46.062 28.266 1 64.25 408 VAL B N 1
ATOM 6771 C CA . VAL B 1 408 ? -15.234 44.781 28.969 1 64.25 408 VAL B CA 1
ATOM 6772 C C . VAL B 1 408 ? -16.359 43.844 28.516 1 64.25 408 VAL B C 1
ATOM 6774 O O . VAL B 1 408 ? -17.531 44.219 28.594 1 64.25 408 VAL B O 1
ATOM 6777 N N . LEU B 1 409 ? -15.977 42.75 27.719 1 79.31 409 LEU B N 1
ATOM 6778 C CA . LEU B 1 409 ? -16.984 41.844 27.219 1 79.31 409 LEU B CA 1
ATOM 6779 C C . LEU B 1 409 ? -17.266 40.719 28.234 1 79.31 409 LEU B C 1
ATOM 6781 O O . LEU B 1 409 ? -16.328 40.156 28.797 1 79.31 409 LEU B O 1
ATOM 6785 N N . ASP B 1 410 ? -18.562 40.594 28.609 1 83.94 410 ASP B N 1
ATOM 6786 C CA . ASP B 1 410 ? -19 39.5 29.469 1 83.94 410 ASP B CA 1
ATOM 6787 C C . ASP B 1 410 ? -18.938 38.156 28.719 1 83.94 410 ASP B C 1
ATOM 6789 O O . ASP B 1 410 ? -19.656 37.938 27.75 1 83.94 410 ASP B O 1
ATOM 6793 N N . ALA B 1 411 ? -18.062 37.312 29.203 1 88.12 411 ALA B N 1
ATOM 6794 C CA . ALA B 1 411 ? -17.797 36.031 28.547 1 88.12 411 ALA B CA 1
ATOM 6795 C C . ALA B 1 411 ? -19.062 35.188 28.422 1 88.12 411 ALA B C 1
ATOM 6797 O O . ALA B 1 411 ? -19.359 34.656 27.344 1 88.12 411 ALA B O 1
ATOM 6798 N N . LEU B 1 412 ? -19.828 35.094 29.484 1 89.81 412 LEU B N 1
ATOM 6799 C CA . LEU B 1 412 ? -21.031 34.281 29.5 1 89.81 412 LEU B CA 1
ATOM 6800 C C . LEU B 1 412 ? -22.125 34.906 28.625 1 89.81 412 LEU B C 1
ATOM 6802 O O . LEU B 1 412 ? -22.875 34.156 27.969 1 89.81 412 LEU B O 1
ATOM 6806 N N . GLY B 1 413 ? -22.156 36.188 28.688 1 90.12 413 GLY B N 1
ATOM 6807 C CA . GLY B 1 413 ? -23.156 36.844 27.875 1 90.12 413 GLY B CA 1
ATOM 6808 C C . GLY B 1 413 ? -22.953 36.656 26.391 1 90.12 413 GLY B C 1
ATOM 6809 O O . GLY B 1 413 ? -23.891 36.344 25.656 1 90.12 413 GLY B O 1
ATOM 6810 N N . VAL B 1 414 ? -21.781 36.844 25.953 1 92.38 414 VAL B N 1
ATOM 6811 C CA . VAL B 1 414 ? -21.469 36.719 24.547 1 92.38 414 VAL B CA 1
ATOM 6812 C C . VAL B 1 414 ? -21.641 35.25 24.125 1 92.38 414 VAL B C 1
ATOM 6814 O O . VAL B 1 414 ? -22.094 34.969 23.016 1 92.38 414 VAL B O 1
ATOM 6817 N N . LEU B 1 415 ? -21.266 34.344 25.016 1 94.81 415 LEU B N 1
ATOM 6818 C CA . LEU B 1 415 ? -21.406 32.906 24.766 1 94.81 415 LEU B CA 1
ATOM 6819 C C . LEU B 1 415 ? -22.859 32.531 24.547 1 94.81 415 LEU B C 1
ATOM 6821 O O . LEU B 1 415 ? -23.188 31.766 23.641 1 94.81 415 LEU B O 1
ATOM 6825 N N . GLU B 1 416 ? -23.703 33.062 25.328 1 95.31 416 GLU B N 1
ATOM 6826 C CA . GLU B 1 416 ? -25.125 32.781 25.234 1 95.31 416 GLU B CA 1
ATOM 6827 C C . GLU B 1 416 ? -25.703 33.375 23.938 1 95.31 416 GLU B C 1
ATOM 6829 O O . GLU B 1 416 ? -26.5 32.719 23.266 1 95.31 416 GLU B O 1
ATOM 6834 N N . GLU B 1 417 ? -25.328 34.531 23.688 1 95.06 417 GLU B N 1
ATOM 6835 C CA . GLU B 1 417 ? -25.812 35.188 22.484 1 95.06 417 GLU B CA 1
ATOM 6836 C C . GLU B 1 417 ? -25.391 34.438 21.234 1 95.06 417 GLU B C 1
ATOM 6838 O O . GLU B 1 417 ? -26.203 34.219 20.328 1 95.06 417 GLU B O 1
ATOM 6843 N N . THR B 1 418 ? -24.156 34.062 21.172 1 96.88 418 THR B N 1
ATOM 6844 C CA . THR B 1 418 ? -23.641 33.375 20 1 96.88 418 THR B CA 1
ATOM 6845 C C . THR B 1 418 ? -24.234 31.969 19.906 1 96.88 418 THR B C 1
ATOM 6847 O O . THR B 1 418 ? -24.453 31.453 18.812 1 96.88 418 THR B O 1
ATOM 6850 N N . HIS B 1 419 ? -24.453 31.312 21.031 1 97.75 419 HIS B N 1
ATOM 6851 C CA . HIS B 1 419 ? -25.078 30 21.031 1 97.75 419 HIS B CA 1
ATOM 6852 C C . HIS B 1 419 ? -26.469 30.047 20.406 1 97.75 419 HIS B C 1
ATOM 6854 O O . HIS B 1 419 ? -26.812 29.203 19.578 1 97.75 419 HIS B O 1
ATOM 6860 N N . GLN B 1 420 ? -27.219 31.016 20.797 1 96.69 420 GLN B N 1
ATOM 6861 C CA . GLN B 1 420 ? -28.562 31.172 20.266 1 96.69 420 GLN B CA 1
ATOM 6862 C C . GLN B 1 420 ? -28.531 31.422 18.75 1 96.69 420 GLN B C 1
ATOM 6864 O O . GLN B 1 420 ? -29.328 30.844 18 1 96.69 420 GLN B O 1
ATOM 6869 N N . LYS B 1 421 ? -27.656 32.25 18.406 1 96.25 421 LYS B N 1
ATOM 6870 C CA . LYS B 1 421 ? -27.516 32.562 16.984 1 96.25 421 LYS B CA 1
ATOM 6871 C C . LYS B 1 421 ? -27.172 31.312 16.172 1 96.25 421 LYS B C 1
ATOM 6873 O O . LYS B 1 421 ? -27.766 31.078 15.117 1 96.25 421 LYS B O 1
ATOM 6878 N N . VAL B 1 422 ? -26.234 30.531 16.625 1 97.06 422 VAL B N 1
ATOM 6879 C CA . VAL B 1 422 ? -25.75 29.344 15.93 1 97.06 422 VAL B CA 1
ATOM 6880 C C . VAL B 1 422 ? -26.859 28.312 15.859 1 97.06 422 VAL B C 1
ATOM 6882 O O . VAL B 1 422 ? -27.094 27.703 14.812 1 97.06 422 VAL B O 1
ATOM 6885 N N . VAL B 1 423 ? -27.594 28.094 16.922 1 96.44 423 VAL B N 1
ATOM 6886 C CA . VAL B 1 423 ? -28.688 27.125 16.969 1 96.44 423 VAL B CA 1
ATOM 6887 C C . VAL B 1 423 ? -29.734 27.5 15.922 1 96.44 423 VAL B C 1
ATOM 6889 O O . VAL B 1 423 ? -30.297 26.625 15.266 1 96.44 423 VAL B O 1
ATOM 6892 N N . GLU B 1 424 ? -29.859 28.703 15.758 1 96.56 424 GLU B N 1
ATOM 6893 C CA . GLU B 1 424 ? -30.891 29.188 14.844 1 96.56 424 GLU B CA 1
ATOM 6894 C C . GLU B 1 424 ? -30.422 29.078 13.391 1 96.56 424 GLU B C 1
ATOM 6896 O O . GLU B 1 424 ? -31.219 28.719 12.516 1 96.56 424 GLU B O 1
ATOM 6901 N N . LEU B 1 425 ? -29.25 29.344 13.133 1 97.25 425 LEU B N 1
ATOM 6902 C CA . LEU B 1 425 ? -28.797 29.578 11.758 1 97.25 425 LEU B CA 1
ATOM 6903 C C . LEU B 1 425 ? -28.172 28.312 11.18 1 97.25 425 LEU B C 1
ATOM 6905 O O . LEU B 1 425 ? -28.078 28.172 9.961 1 97.25 425 LEU B O 1
ATOM 6909 N N . ILE B 1 426 ? -27.672 27.359 11.953 1 96.62 426 ILE B N 1
ATOM 6910 C CA . ILE B 1 426 ? -26.875 26.219 11.508 1 96.62 426 ILE B CA 1
ATOM 6911 C C . ILE B 1 426 ? -27.688 25.359 10.539 1 96.62 426 ILE B C 1
ATOM 6913 O O . ILE B 1 426 ? -27.188 24.938 9.5 1 96.62 426 ILE B O 1
ATOM 6917 N N . PRO B 1 427 ? -29.031 25.078 10.82 1 96.5 427 PRO B N 1
ATOM 6918 C CA . PRO B 1 427 ? -29.797 24.266 9.867 1 96.5 427 PRO B CA 1
ATOM 6919 C C . PRO B 1 427 ? -29.844 24.891 8.469 1 96.5 427 PRO B C 1
ATOM 6921 O O . PRO B 1 427 ? -29.656 24.188 7.473 1 96.5 427 PRO B O 1
ATOM 6924 N N . ASP B 1 428 ? -30.062 26.172 8.445 1 97.31 428 ASP B N 1
ATOM 6925 C CA . ASP B 1 428 ? -30.078 26.859 7.16 1 97.31 428 ASP B CA 1
ATOM 6926 C C . ASP B 1 428 ? -28.703 26.812 6.5 1 97.31 428 ASP B C 1
ATOM 6928 O O . ASP B 1 428 ? -28.594 26.547 5.297 1 97.31 428 ASP B O 1
ATOM 6932 N N . PHE B 1 429 ? -27.719 27.094 7.25 1 97.31 429 PHE B N 1
ATOM 6933 C CA . PHE B 1 429 ? -26.344 27.078 6.766 1 97.31 429 PHE B CA 1
ATOM 6934 C C . PHE B 1 429 ? -25.984 25.719 6.172 1 97.31 429 PHE B C 1
ATOM 6936 O O . PHE B 1 429 ? -25.5 25.641 5.043 1 97.31 429 PHE B O 1
ATOM 6943 N N . VAL B 1 430 ? -26.25 24.625 6.875 1 97 430 VAL B N 1
ATOM 6944 C CA . VAL B 1 430 ? -25.906 23.266 6.461 1 97 430 VAL B CA 1
ATOM 6945 C C . VAL B 1 430 ? -26.688 22.906 5.199 1 97 430 VAL B C 1
ATOM 6947 O O . VAL B 1 430 ? -26.141 22.297 4.277 1 97 430 VAL B O 1
ATOM 6950 N N . ASN B 1 431 ? -27.938 23.25 5.152 1 96.75 431 ASN B N 1
ATOM 6951 C CA . ASN B 1 431 ? -28.75 22.969 3.98 1 96.75 431 ASN B CA 1
ATOM 6952 C C . ASN B 1 431 ? -28.219 23.672 2.736 1 96.75 431 ASN B C 1
ATOM 6954 O O . ASN B 1 431 ? -28.156 23.078 1.66 1 96.75 431 ASN B O 1
ATOM 6958 N N . LYS B 1 432 ? -27.875 24.938 2.918 1 97.44 432 LYS B N 1
ATOM 6959 C CA . LYS B 1 432 ? -27.328 25.688 1.8 1 97.44 432 LYS B CA 1
ATOM 6960 C C . LYS B 1 432 ? -25.984 25.109 1.356 1 97.44 432 LYS B C 1
ATOM 6962 O O . LYS B 1 432 ? -25.703 25.062 0.16 1 97.44 432 LYS B O 1
ATOM 6967 N N . MET B 1 433 ? -25.141 24.719 2.316 1 97.31 433 MET B N 1
ATOM 6968 C CA . MET B 1 433 ? -23.875 24.078 2.004 1 97.31 433 MET B CA 1
ATOM 6969 C C . MET B 1 433 ? -24.094 22.797 1.208 1 97.31 433 MET B C 1
ATOM 6971 O O . MET B 1 433 ? -23.453 22.578 0.177 1 97.31 433 MET B O 1
ATOM 6975 N N . ARG B 1 434 ? -25 22 1.64 1 95.25 434 ARG B N 1
ATOM 6976 C CA . ARG B 1 434 ? -25.312 20.75 0.97 1 95.25 434 ARG B CA 1
ATOM 6977 C C . ARG B 1 434 ? -25.812 20.984 -0.448 1 95.25 434 ARG B C 1
ATOM 6979 O O . ARG B 1 434 ? -25.453 20.25 -1.373 1 95.25 434 ARG B O 1
ATOM 6986 N N . ALA B 1 435 ? -26.562 21.953 -0.598 1 95.69 435 ALA B N 1
ATOM 6987 C CA . ALA B 1 435 ? -27.125 22.281 -1.906 1 95.69 435 ALA B CA 1
ATOM 6988 C C . ALA B 1 435 ? -26.016 22.672 -2.887 1 95.69 435 ALA B C 1
ATOM 6990 O O . ALA B 1 435 ? -26.172 22.516 -4.102 1 95.69 435 ALA B O 1
ATOM 6991 N N . LEU B 1 436 ? -24.938 23.188 -2.342 1 95.94 436 LEU B N 1
ATOM 6992 C CA . LEU B 1 436 ? -23.844 23.641 -3.188 1 95.94 436 LEU B CA 1
ATOM 6993 C C . LEU B 1 436 ? -22.797 22.547 -3.377 1 95.94 436 LEU B C 1
ATOM 6995 O O . LEU B 1 436 ? -21.734 22.781 -3.941 1 95.94 436 LEU B O 1
ATOM 6999 N N . GLY B 1 437 ? -23.016 21.344 -2.822 1 92.44 437 GLY B N 1
ATOM 7000 C CA . GLY B 1 437 ? -22.172 20.188 -3.096 1 92.44 437 GLY B CA 1
ATOM 7001 C C . GLY B 1 437 ? -21.172 19.891 -1.98 1 92.44 437 GLY B C 1
ATOM 7002 O O . GLY B 1 437 ? -20.344 19 -2.107 1 92.44 437 GLY B O 1
ATOM 7003 N N . TRP B 1 438 ? -21.312 20.609 -0.855 1 95.19 438 TRP B N 1
ATOM 7004 C CA . TRP B 1 438 ? -20.438 20.328 0.28 1 95.19 438 TRP B CA 1
ATOM 7005 C C . TRP B 1 438 ? -20.797 19.016 0.944 1 95.19 438 TRP B C 1
ATOM 7007 O O . TRP B 1 438 ? -21.984 18.656 1.031 1 95.19 438 TRP B O 1
ATOM 7017 N N . ASN B 1 439 ? -19.75 18.312 1.354 1 91.62 439 ASN B N 1
ATOM 7018 C CA . ASN B 1 439 ? -19.953 17.172 2.238 1 91.62 439 ASN B CA 1
ATOM 7019 C C . ASN B 1 439 ? -19.984 17.594 3.703 1 91.62 439 ASN B C 1
ATOM 7021 O O . ASN B 1 439 ? -18.938 17.844 4.301 1 91.62 439 ASN B O 1
ATOM 7025 N N . THR B 1 440 ? -21.109 17.594 4.254 1 90.38 440 THR B N 1
ATOM 7026 C CA . THR B 1 440 ? -21.25 18.094 5.617 1 90.38 440 THR B CA 1
ATOM 7027 C C . THR B 1 440 ? -21.344 16.938 6.605 1 90.38 440 THR B C 1
ATOM 7029 O O . THR B 1 440 ? -21.422 17.141 7.816 1 90.38 440 THR B O 1
ATOM 7032 N N . HIS B 1 441 ? -21.234 15.734 6.113 1 84.12 441 HIS B N 1
ATOM 7033 C CA . HIS B 1 441 ? -21.344 14.57 6.984 1 84.12 441 HIS B CA 1
ATOM 7034 C C . HIS B 1 441 ? -19.969 14.07 7.414 1 84.12 441 HIS B C 1
ATOM 7036 O O . HIS B 1 441 ? -19.781 13.656 8.562 1 84.12 441 HIS B O 1
ATOM 7042 N N . ASP B 1 442 ? -19.109 14.141 6.48 1 78.94 442 ASP B N 1
ATOM 7043 C CA . ASP B 1 442 ? -17.75 13.719 6.777 1 78.94 442 ASP B CA 1
ATOM 7044 C C . ASP B 1 442 ? -16.844 14.914 7.059 1 78.94 442 ASP B C 1
ATOM 7046 O O . ASP B 1 442 ? -16.156 15.391 6.168 1 78.94 442 ASP B O 1
ATOM 7050 N N . CYS B 1 443 ? -16.922 15.367 8.359 1 78.56 443 CYS B N 1
ATOM 7051 C CA . CYS B 1 443 ? -16.125 16.531 8.719 1 78.56 443 CYS B CA 1
ATOM 7052 C C . CYS B 1 443 ? -14.883 16.125 9.492 1 78.56 443 CYS B C 1
ATOM 7054 O O . CYS B 1 443 ? -14.938 15.227 10.336 1 78.56 443 CYS B O 1
ATOM 7056 N N . ALA B 1 444 ? -13.836 16.641 9.039 1 79.69 444 ALA B N 1
ATOM 7057 C CA . ALA B 1 444 ? -12.57 16.359 9.703 1 79.69 444 ALA B CA 1
ATOM 7058 C C . ALA B 1 444 ? -12.156 17.516 10.609 1 79.69 444 ALA B C 1
ATOM 7060 O O . ALA B 1 444 ? -11.164 18.203 10.336 1 79.69 444 ALA B O 1
ATOM 7061 N N . LEU B 1 445 ? -12.883 17.672 11.672 1 86.31 445 LEU B N 1
ATOM 7062 C CA . LEU B 1 445 ? -12.602 18.781 12.562 1 86.31 445 LEU B CA 1
ATOM 7063 C C . LEU B 1 445 ? -11.695 18.344 13.711 1 86.31 445 LEU B C 1
ATOM 7065 O O . LEU B 1 445 ? -10.852 19.125 14.164 1 86.31 445 LEU B O 1
ATOM 7069 N N . LEU B 1 446 ? -11.922 17.172 14.148 1 79.5 446 LEU B N 1
ATOM 7070 C CA . LEU B 1 446 ? -11.062 16.578 15.164 1 79.5 446 LEU B CA 1
ATOM 7071 C C . LEU B 1 446 ? -10.039 15.641 14.539 1 79.5 446 LEU B C 1
ATOM 7073 O O . LEU B 1 446 ? -10.414 14.695 13.828 1 79.5 446 LEU B O 1
ATOM 7077 N N . SER B 1 447 ? -8.766 16.156 14.727 1 77.31 447 SER B N 1
ATOM 7078 C CA . SER B 1 447 ? -7.699 15.289 14.219 1 77.31 447 SER B CA 1
ATOM 7079 C C . SER B 1 447 ? -7.332 14.211 15.234 1 77.31 447 SER B C 1
ATOM 7081 O O . SER B 1 447 ? -6.676 14.5 16.234 1 77.31 447 SER B O 1
ATOM 7083 N N . GLY B 1 448 ? -7.852 13.07 15.039 1 75.62 448 GLY B N 1
ATOM 7084 C CA . GLY B 1 448 ? -7.547 12.008 15.984 1 75.62 448 GLY B CA 1
ATOM 7085 C C . GLY B 1 448 ? -8.531 11.93 17.141 1 75.62 448 GLY B C 1
ATOM 7086 O O . GLY B 1 448 ? -9.703 12.266 16.984 1 75.62 448 GLY B O 1
ATOM 7087 N N . SER B 1 449 ? -8.039 11.422 18.281 1 80.69 449 SER B N 1
ATOM 7088 C CA . SER B 1 449 ? -8.867 11.305 19.484 1 80.69 449 SER B CA 1
ATOM 7089 C C . SER B 1 449 ? -8.734 12.531 20.375 1 80.69 449 SER B C 1
ATOM 7091 O O . SER B 1 449 ? -7.66 13.125 20.453 1 80.69 449 SER B O 1
ATOM 7093 N N . PRO B 1 450 ? -9.852 12.859 20.906 1 88.56 450 PRO B N 1
ATOM 7094 C CA . PRO B 1 450 ? -9.766 13.984 21.859 1 88.56 450 PRO B CA 1
ATOM 7095 C C . PRO B 1 450 ? -8.906 13.664 23.078 1 88.56 450 PRO B C 1
ATOM 7097 O O . PRO B 1 450 ? -8.727 12.492 23.422 1 88.56 450 PRO B O 1
ATOM 7100 N N . VAL B 1 451 ? -8.453 14.766 23.594 1 88.25 451 VAL B N 1
ATOM 7101 C CA . VAL B 1 451 ? -7.66 14.625 24.812 1 88.25 451 VAL B CA 1
ATOM 7102 C C . VAL B 1 451 ? -8.516 14.016 25.922 1 88.25 451 VAL B C 1
ATOM 7104 O O . VAL B 1 451 ? -8.047 13.18 26.688 1 88.25 451 VAL B O 1
ATOM 7107 N N . ALA B 1 452 ? -9.766 14.43 25.922 1 90.69 452 ALA B N 1
ATOM 7108 C CA . ALA B 1 452 ? -10.695 13.93 26.938 1 90.69 452 ALA B CA 1
ATOM 7109 C C . ALA B 1 452 ? -12.141 14.07 26.469 1 90.69 452 ALA B C 1
ATOM 7111 O O . ALA B 1 452 ? -12.453 14.922 25.625 1 90.69 452 ALA B O 1
ATOM 7112 N N . VAL B 1 453 ? -12.906 13.164 27.016 1 94.06 453 VAL B N 1
ATOM 7113 C CA . VAL B 1 453 ? -14.344 13.203 26.766 1 94.06 453 VAL B CA 1
ATOM 7114 C C . VAL B 1 453 ? -15.086 13.32 28.094 1 94.06 453 VAL B C 1
ATOM 7116 O O . VAL B 1 453 ? -14.82 12.57 29.031 1 94.06 453 VAL B O 1
ATOM 7119 N N . ILE B 1 454 ? -16.016 14.195 28.141 1 94.44 454 ILE B N 1
ATOM 7120 C CA . ILE B 1 454 ? -16.766 14.453 29.375 1 94.44 454 ILE B CA 1
ATOM 7121 C C . ILE B 1 454 ? -17.828 13.375 29.562 1 94.44 454 ILE B C 1
ATOM 7123 O O . ILE B 1 454 ? -18.672 13.156 28.688 1 94.44 454 ILE B O 1
ATOM 7127 N N . LEU B 1 455 ? -17.75 12.781 30.703 1 92.69 455 LEU B N 1
ATOM 7128 C CA . LEU B 1 455 ? -18.766 11.797 31.047 1 92.69 455 LEU B CA 1
ATOM 7129 C C . LEU B 1 455 ? -19.875 12.43 31.906 1 92.69 455 LEU B C 1
ATOM 7131 O O . LEU B 1 455 ? -21.047 12.156 31.703 1 92.69 455 LEU B O 1
ATOM 7135 N N . SER B 1 456 ? -19.391 13.164 32.844 1 90.31 456 SER B N 1
ATOM 7136 C CA . SER B 1 456 ? -20.344 13.836 33.719 1 90.31 456 SER B CA 1
ATOM 7137 C C . SER B 1 456 ? -19.734 15.094 34.344 1 90.31 456 SER B C 1
ATOM 7139 O O . SER B 1 456 ? -18.531 15.172 34.531 1 90.31 456 SER B O 1
ATOM 7141 N N . VAL B 1 457 ? -20.594 16.078 34.5 1 89.19 457 VAL B N 1
ATOM 7142 C CA . VAL B 1 457 ? -20.234 17.312 35.188 1 89.19 457 VAL B CA 1
ATOM 7143 C C . VAL B 1 457 ? -21.312 17.641 36.219 1 89.19 457 VAL B C 1
ATOM 7145 O O . VAL B 1 457 ? -22.5 17.625 35.938 1 89.19 457 VAL B O 1
ATOM 7148 N N . GLU B 1 458 ? -20.891 17.812 37.5 1 83.44 458 GLU B N 1
ATOM 7149 C CA . GLU B 1 458 ? -21.828 18.125 38.562 1 83.44 458 GLU B CA 1
ATOM 7150 C C . GLU B 1 458 ? -21.344 19.281 39.438 1 83.44 458 GLU B C 1
ATOM 7152 O O . GLU B 1 458 ? -20.141 19.406 39.688 1 83.44 458 GLU B O 1
ATOM 7157 N N . ASN B 1 459 ? -22.297 20.234 39.75 1 79.75 459 ASN B N 1
ATOM 7158 C CA . ASN B 1 459 ? -22.031 21.266 40.75 1 79.75 459 ASN B CA 1
ATOM 7159 C C . ASN B 1 459 ? -22.688 20.938 42.094 1 79.75 459 ASN B C 1
ATOM 7161 O O . ASN B 1 459 ? -23.797 20.406 42.125 1 79.75 459 ASN B O 1
ATOM 7165 N N . ALA B 1 460 ? -22.016 20.578 43.156 1 63.03 460 ALA B N 1
ATOM 7166 C CA . ALA B 1 460 ? -22.609 20.266 44.469 1 63.03 460 ALA B CA 1
ATOM 7167 C C . ALA B 1 460 ? -23.375 21.453 45 1 63.03 460 ALA B C 1
ATOM 7169 O O . ALA B 1 460 ? -23.875 21.422 46.156 1 63.03 460 ALA B O 1
ATOM 7170 N N . ALA B 1 461 ? -23.203 22.703 44.594 1 49.88 461 ALA B N 1
ATOM 7171 C CA . ALA B 1 461 ? -24.219 23.453 45.344 1 49.88 461 ALA B CA 1
ATOM 7172 C C . ALA B 1 461 ? -25.625 23.141 44.781 1 49.88 461 ALA B C 1
ATOM 7174 O O . ALA B 1 461 ? -25.938 23.469 43.656 1 49.88 461 ALA B O 1
ATOM 7175 N N . GLY B 1 462 ? -26.828 22.266 45.281 1 44.56 462 GLY B N 1
ATOM 7176 C CA . GLY B 1 462 ? -28.203 21.781 45.156 1 44.56 462 GLY B CA 1
ATOM 7177 C C . GLY B 1 462 ? -28.438 21 43.844 1 44.56 462 GLY B C 1
ATOM 7178 O O . GLY B 1 462 ? -28.703 19.812 43.875 1 44.56 462 GLY B O 1
ATOM 7179 N N . GLN B 1 463 ? -29.125 21.469 42.5 1 41.81 463 GLN B N 1
ATOM 7180 C CA . GLN B 1 463 ? -30.094 20.984 41.531 1 41.81 463 GLN B CA 1
ATOM 7181 C C . GLN B 1 463 ? -29.406 20.25 40.375 1 41.81 463 GLN B C 1
ATOM 7183 O O . GLN B 1 463 ? -29.906 19.234 39.875 1 41.81 463 GLN B O 1
ATOM 7188 N N . ALA B 1 464 ? -28.578 20.844 39.188 1 43.19 464 ALA B N 1
ATOM 7189 C CA . ALA B 1 464 ? -28.656 20.312 37.812 1 43.19 464 ALA B CA 1
ATOM 7190 C C . ALA B 1 464 ? -27.609 19.234 37.594 1 43.19 464 ALA B C 1
ATOM 7192 O O . ALA B 1 464 ? -26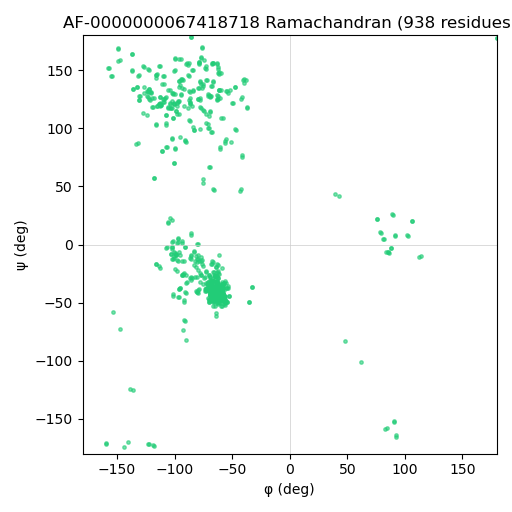.406 19.484 37.75 1 43.19 464 ALA B O 1
ATOM 7193 N N . THR B 1 465 ? -27.984 17.953 37.875 1 47.72 465 THR B N 1
ATOM 7194 C CA . THR B 1 465 ? -27.172 16.781 37.531 1 47.72 465 THR B CA 1
ATOM 7195 C C . THR B 1 465 ? -27.312 16.438 36.062 1 47.72 465 THR B C 1
ATOM 7197 O O . THR B 1 465 ? -28.422 16.328 35.562 1 47.72 465 THR B O 1
ATOM 7200 N N . GLU B 1 466 ? -26.5 16.766 35.281 1 49.41 466 GLU B N 1
ATOM 7201 C CA . GLU B 1 466 ? -26.625 16.141 33.969 1 49.41 466 GLU B CA 1
ATOM 7202 C C . GLU B 1 466 ? -26.141 14.688 34 1 49.41 466 GLU B C 1
ATOM 7204 O O . GLU B 1 466 ? -24.953 14.422 33.906 1 49.41 466 GLU B O 1
ATOM 7209 N N . GLY B 1 467 ? -26.641 13.844 34.906 1 44.22 467 GLY B N 1
ATOM 7210 C CA . GLY B 1 467 ? -26.203 12.461 35 1 44.22 467 GLY B CA 1
ATOM 7211 C C . GLY B 1 467 ? -26.734 11.609 33.844 1 44.22 467 GLY B C 1
ATOM 7212 O O . GLY B 1 467 ? -27.719 11.961 33.219 1 44.22 467 GLY B O 1
ATOM 7213 N N . LYS B 1 468 ? -26.047 10.609 33.469 1 43.47 468 LYS B N 1
ATOM 7214 C CA . LYS B 1 468 ? -26.266 9.516 32.531 1 43.47 468 LYS B CA 1
ATOM 7215 C C . LYS B 1 468 ? -27.609 8.828 32.812 1 43.47 468 LYS B C 1
ATOM 7217 O O . LYS B 1 468 ? -27.844 8.328 33.906 1 43.47 468 LYS B O 1
ATOM 7222 N N . LYS B 1 469 ? -28.859 9.109 32.344 1 34.06 469 LYS B N 1
ATOM 7223 C CA . LYS B 1 469 ? -29.75 7.957 32.25 1 34.06 469 LYS B CA 1
ATOM 7224 C C . LYS B 1 469 ? -29.172 6.902 31.297 1 34.06 469 LYS B C 1
ATOM 7226 O O . LYS B 1 469 ? -28.938 7.172 30.125 1 34.06 469 LYS B O 1
ATOM 7231 N N . THR B 1 470 ? -28.234 6.02 31.734 1 28.7 470 THR B N 1
ATOM 7232 C CA . THR B 1 470 ? -28.172 4.758 31 1 28.7 470 THR B CA 1
ATOM 7233 C C . THR B 1 470 ? -29.578 4.242 30.688 1 28.7 470 THR B C 1
ATOM 7235 O O . THR B 1 470 ? -30.328 3.887 31.594 1 28.7 470 THR B O 1
ATOM 7238 N N . ARG B 1 471 ? -30.359 4.789 29.641 1 22.22 471 ARG B N 1
ATOM 7239 C CA . ARG B 1 471 ? -31.281 3.773 29.141 1 22.22 471 ARG B CA 1
ATOM 7240 C C . ARG B 1 471 ? -30.531 2.689 28.375 1 22.22 471 ARG B C 1
ATOM 7242 O O . ARG B 1 471 ? -29.625 2.986 27.594 1 22.22 471 ARG B O 1
#

Radius of gyration: 34.52 Å; Cα contacts (8 Å, |Δi|>4): 1526; chains: 2; bounding box: 76×103×93 Å

InterPro domains:
  IPR006968 Root UVB sensitive family [PTHR12770] (29-448)
  IPR054549 Protein root UVB sensitive/RUS domain [PF04884] (42-286)
  IPR055412 Root UVB sensitive protein, C-terminal [PF24160] (372-444)

Sequence (942 aa):
MEFTSLIVERDDTNRKIETRIKNGKATRGEVLDAHSNRLRGHRRVLDLISKVFLPAGYPDSVSPDYLRYQILNALQAFCNSLVGLLSSRAILEGFGVGDPSATATNALLLTVLQDVFSRLTTIVAAHILGSSLAPDVKKYRLLADMLNDAAVILDTISPRLDTLFFPGLRVAALCLSALFRSLCAISAGGSKASISLHFATPLKGTGDVGDLNAKDASKETVLALLGMLLGTLIVPHLTTPWTIYTTLLVLVGLHLTINYIGVRGLVLRTLNGQRTWLAWSAYMRTQPGRAPTPDEVASLERIFERPGAFRDPRSGVLMGRCTIGSSFSEILSGPIPPQLLELFKEERYLLWFDRRCLLRPESPSVEGFLRLHICLKEGYNTEDQLKAWIHAAELCRAISSQRDASGVLDALGVLEETHQKVVELIPDFVNKMRALGWNTHDCALLSGSPVAVILSVENAAGQATEGKKTRMEFTSLIVERDDTNRKIETRIKNGKATRGEVLDAHSNRLRGHRRVLDLISKVFLPAGYPDSVSPDYLRYQILNALQAFCNSLVGLLSSRAILEGFGVGDPSATATNALLLTVLQDVFSRLTTIVAAHILGSSLAPDVKKYRLLADMLNDAAVILDTISPRLDTLFFPGLRVAALCLSALFRSLCAISAGGSKASISLHFATPLKGTGDVGDLNAKDASKETVLALLGMLLGTLIVPHLTTPWTIYTTLLVLVGLHLTINYIGVRGLVLRTLNGQRTWLAWSAYMRTQPGRAPTPDEVASLERIFERPGAFRDPRSGVLMGRCTIGSSFSEILSGPIPPQLLELFKEERYLLWFDRRCLLRPESPSVEGFLRLHICLKEGYNTEDQLKAWIHAAELCRAISSQRDASGVLDALGVLEETHQKVVELIPDFVNKMRALGWNTHDCALLSGSPVAVILSVENAAGQATEGKKTR

Nearest PDB structures (foldseek):
  8dl8-assembly1_A  TM=5.967E-01  e=4.685E-01  Homo sapiens
  9bir-assembly1_A  TM=4.850E-01  e=6.761E-01  Rattus norvegicus
  6h7d-assembly1_A  TM=4.807E-01  e=6.761E-01  Arabidopsis thaliana
  8jhq-assembly1_A  TM=5.074E-01  e=1.474E+00  Homo sapiens
  5a2o-assembly1_B  TM=4.119E-01  e=3.522E+00  Arabidopsis thaliana

Organism: Laccaria bicolor (strain S238N-H82 / ATCC MYA-4686) (NCBI:txid486041)

Foldseek 3Di:
DWDKDWDWDADPVRWIWIWIATPNDIDIDTPPPVPPPPPDPVVVVVVVLCVQQPFPPPPQQWAPLVVVLVVLVLVLLLLLLQLVVLLVVLLCVLQQVVNPVHDPVVSVVLVVLLVVLLVVLLVVLCVVCVLPCQQQLLQLQLLLLVLQLQLSVLSNCLNVVCVPDDPCVSSVSNSSSSNSNSSSVNSNVSSVLNLLVNTSDYPHDGHDSVRNVSSVVSSSVVSSVVSVVVSVVPVVVQDDPVSSVVSSVVSSVSSSVSSNVSSLSDQGQAAELQLLLQQLVQQVVDVNGAGDASRVSSNQDDSDDDAQWRADSPPRHTLAGEDEQADPVVQQPDDDDPLQCVLCLVAQKGKDWGPVQADDNVFGWGDDHTYMYIAGAPPDALVSLSLSSSLVSQLSVVVSVCVVPDDGDGRSVSSNVSNVVSVVCVVVSVVNSVVSPHDSRDHSHDRDHGPDHHQWDDDPPPDDGSHDPPD/DWDKDWDWDADPVRWIWIWIATPNDIDIDTPPPVPPPPPPPVVVVVVVLCVQQPFPPPPQQWAPLVVVLVVLVLVLLLLLLQLVVLLVVLLCVLQQVVNPVHDPVVSVVLVVLLVVLLVVLLVVLCVPCVLPCQQQLLQLQLLLLVLQLQLSVLSNCLSVVCVPDDHCVSSVSNSSSSNSNSSSVNSNVSSVLNLLVNTSDYPHDGHDSVSNVSSSVSSSVVSSVVSVVVSVVPVVVQDDPVSSVVSSVVSSVSSSVSSNVSSLSDQGQAAELQLLLVQLVQQVVDVNGAGDASRVSSNQDDSDDDAQWRADSPPRHTLAGEDEQEDPVVQQPDDDDPLQCVLCLVAQKGKDWGPVQADDNVFGWGDDHTYMYIAGAPPDALVSLSLSSSLVSQLSVVVSVCVVPDDGDGRSVSSNVSNVVSVVCVVVSVVNSVVSPHDSRDHSHDRDHGPDHHHWDDDPPDDDTSHDPPD

Solvent-accessible surface area (backbone atoms only — not comparable to full-atom values): 48273 Å² total; per-residue (Å²): 131,80,54,31,24,40,37,32,28,30,34,72,86,69,47,42,36,37,34,38,26,43,92,58,42,76,47,78,43,72,54,62,65,80,78,73,59,80,60,52,72,67,55,47,48,51,49,47,48,43,62,54,56,44,44,79,65,64,68,49,18,30,25,87,53,45,62,64,34,50,53,34,50,52,54,25,47,37,32,48,34,36,47,49,50,52,17,50,26,25,43,40,38,54,42,15,25,28,30,62,87,32,43,28,61,60,35,39,53,49,52,50,51,25,47,52,42,19,52,54,41,39,55,53,45,48,70,70,46,57,46,46,26,62,52,41,29,55,34,30,40,51,46,16,52,51,29,39,50,50,19,38,51,35,29,49,48,25,60,54,34,46,78,73,61,51,88,58,46,29,58,51,30,47,36,50,20,27,35,27,42,27,53,15,50,54,30,35,50,42,14,49,55,45,51,44,51,50,31,26,53,21,91,48,76,69,34,49,53,67,51,42,51,51,22,49,52,50,47,54,50,52,46,46,52,51,17,48,55,51,31,66,69,49,53,76,71,48,78,47,70,66,55,41,53,51,50,44,53,51,36,50,51,48,26,51,50,37,44,49,55,32,48,55,56,48,60,62,42,57,34,22,60,58,56,45,46,53,35,50,53,46,17,70,74,35,90,74,63,43,59,60,42,43,62,59,49,31,74,68,59,63,59,88,61,66,85,41,49,41,53,41,88,86,80,61,50,76,55,28,35,43,44,72,22,35,43,63,75,77,42,52,72,46,53,70,56,65,66,57,54,61,71,33,62,89,46,45,43,44,78,45,65,33,60,85,19,41,76,36,93,90,60,42,24,57,44,83,74,45,39,35,33,31,21,34,26,67,87,53,51,57,65,48,51,50,51,50,49,51,37,53,46,46,41,40,53,52,48,57,61,45,60,75,64,75,70,87,41,51,46,67,58,50,49,51,53,36,48,54,51,43,70,65,45,45,66,56,50,52,52,46,30,46,73,56,64,39,41,81,70,63,54,37,66,63,61,58,71,40,57,17,30,35,67,36,54,36,50,66,62,91,76,75,65,63,67,79,77,82,122,130,80,53,32,24,40,38,32,29,30,33,72,84,69,47,41,37,38,34,39,24,45,90,55,44,73,46,77,42,72,54,63,64,82,76,72,60,81,61,53,71,68,53,47,50,50,47,48,49,43,62,54,56,41,47,78,64,65,66,48,18,28,25,88,54,45,62,64,34,50,54,33,50,52,53,24,48,38,32,49,34,37,47,47,50,53,17,49,26,25,43,40,38,55,44,16,26,28,30,62,86,32,44,28,61,60,35,38,52,50,53,50,50,24,49,52,43,19,53,53,41,38,55,53,44,49,71,69,45,56,46,44,26,64,52,41,28,52,34,30,41,52,46,14,52,51,28,39,48,50,18,37,51,35,30,47,48,26,61,55,33,47,79,75,62,52,88,57,45,28,58,51,32,47,35,50,19,27,36,26,43,28,52,13,49,55,30,35,51,42,14,48,53,44,49,45,50,50,30,25,54,21,91,46,75,68,34,51,54,68,52,42,50,51,20,48,51,51,47,52,50,52,46,44,51,50,18,48,55,52,32,66,68,48,52,76,71,49,76,46,69,66,55,40,52,51,50,44,52,50,37,50,51,50,26,52,50,36,45,50,55,32,47,55,57,48,60,63,41,56,34,22,59,58,55,44,46,53,35,51,55,46,17,69,74,36,89,75,64,43,59,59,42,41,63,60,50,31,73,66,58,63,58,87,61,67,85,40,48,41,53,42,87,85,81,61,49,75,56,28,35,42,43,72,22,33,44,64,74,78,42,51,72,48,55,72,56,66,66,58,53,61,71,33,60,88,47,45,43,43,80,46,64,32,56,86,19,40,78,36,94,90,60,42,25,58,45,82,72,44,39,36,34,32,22,33,26,67,84,52,49,56,65,48,52,51,52,51,50,51,38,53,46,46,41,41,52,52,48,57,61,44,59,75,63,78,70,88,42,52,45,67,58,51,49,51,53,35,48,54,51,41,69,64,44,46,64,58,51,52,52,47,30,45,74,56,63,39,39,81,71,63,53,37,66,64,62,56,72,39,58,19,30,35,66,37,54,36,50,68,64,90,79,74,65,59,66,78,77,81,123

Secondary structure (DSSP, 8-state):
---EEEEEEEETT--EEEEEEETTEEEEEEE--TT-----HHHHHHHHHHHHHS-TTTTTTS-TTHHHHHHHHHHHHHHHHHHHHHHHHHHHHHTTBT-TT--HHHHHHHHHHHHHHHHHHHHHHHHHHTTTTTTTHHHHHHHHHHHHHHHHHHHHHHHHHHHHS-TTHHHHHHHHHHHHHHHHHHHHHHHHHHHHHHHTS-SSS---HHHHHHHHHHHHHHHHHHHHHHHHHHGGG--SHHHHHHHHHHHHHHHHHHHHHHHHT----B--HHHHHHHHHHHHHSSS--PPPHHHHHHH--SS--TTEEE-TTT--EEEEEEES--HHHH-SSPPPHHHHHHTTTSSEEEEE-GGGBS-SSS-EE-SSEEEEEEEETT--HHHHHHHHHHHHHHHHHHHHHHTTSS-EEHHHHHHHHHHHHHHHHHHHHHHHHHTT-B-SS---S-SS-SEEEEEEEE-SSS-EE-----/---EEEEEEEETT--EEEEEEETTEEEEEEE--TT-----HHHHHHHHHHHHHS-TTTTTTS-TTHHHHHHHHHHHHHHHHHHHHHHHHHHHHHTTBT-TT--HHHHHHHHHHHHHHHHHHHHHHHHHHGGGTTTTHHHHHHHHHHHHHHHHHHHHHHHHHHHHS-TTHHHHHHHHHHHHHHHHHHHHHHHHHHHHHHHTS-SSS---HHHHHHHHHHHHHHHHHHHHHHHHHHGGG--SHHHHHHHHHHHHHHHHHHHHHHHHT----B--HHHHHHHHHHHHHSSS--PPPHHHHHHH--SS--TTEEE-TTT--EEEEEEES--HHHH-SSPPPHHHHHHTTTSSEEEEE-GGGBS-SSS-EE-SSEEEEEEEETT--HHHHHHHHHHHHHHHHHHHHHHTTSS-EEHHHHHHHHHHHHHHHHHHHHHHHHHTT-B-SS---S-SS-SEEEEEEEESSSS-B------